Protein 7W5P (pdb70)

InterPro domains:
  IPR024779 2OGFeDO JBP1/TET, oxygenase domain [PF12851] (263-394)

B-factor: mean 34.46, std 13.97, range [10.16, 204.52]

Solvent-accessible surface area: 64032 Å² total; per-residue (Å²): 68,98,0,0,102,13,0,46,45,0,8,46,1,0,24,104,0,6,60,8,66,43,92,59,132,96,36,125,31,115,107,127,29,28,0,120,77,38,68,78,0,66,80,0,0,70,53,0,0,121,13,0,13,105,0,2,151,86,85,31,24,0,8,2,9,4,132,68,3,29,172,67,19,28,91,192,11,24,19,120,15,68,92,18,27,37,68,2,41,148,86,2,55,28,6,40,62,0,86,53,141,114,105,33,86,10,120,90,17,0,0,0,3,0,2,38,4,11,0,0,0,0,0,0,22,71,0,8,4,102,49,1,19,91,69,3,60,64,3,0,16,65,4,2,75,50,172,87,7,57,4,53,108,48,37,134,85,55,94,39,102,98,92,227,223,20,46,100,116,27,107,46,32,39,126,42,24,62,141,75,80,46,152,22,26,36,2,16,8,35,0,0,2,1,56,20,65,149,78,90,79,145,64,93,2,9,25,1,88,12,0,104,61,85,191,18,36,1,24,103,4,7,62,64,2,31,32,3,6,0,1,5,0,0,0,0,7,24,3,1,104,54,0,8,81,17,1,9,121,5,5,88,55,2,59,81,51,59,177,30,9,104,56,36,82,18,0,16,123,0,0,68,48,3,36,7,2,0,7,0,6,13,0,15,0,6,11,20,18,26,63,5,4,36,31,85,22,8,79,32,3,1,17,0,18,1,0,0,18,116,15,83,71,1,27,0,13,1,58,18,1,45,16,98,0,28,1,47,46,2,2,0,0,0,1,4,0,26,3,2,12,6,1,7,61,123,14,89,12,7,9,3,11,0,17,2,39,3,43,71,102,4,0,97,42,11,64,22,113,30,28,78,10,6,66,33,70,84,33,82,138,75,87,0,1,94,15,0,52,42,0,10,48,2,0,25,93,0,5,84,6,63,82,81,60,135,94,33,126,30,112,89,136,23,18,0,109,78,38,64,74,0,72,80,0,0,70,53,0,0,120,16,0,15,105,0,7,154,80,80,31,25,0,33,2,1,14,108,53,2,26,190,70,18,27,82,135,9,23,21,115,14,71,80,25,26,58,61,2,57,182,93,2,54,27,10,90,82,0,70,95,141,62,73,129,58,2,112,90,17,0,0,0,2,1,0,15,3,37,3,0,0,0,0,0,20,70,0,8,2,102,51,1,21,91,62,5,54,63,4,0,17,89,1,2,98,53,163,66,4,54,1,17,106,97,63,112,78,83,131,59,122,170,125,78,48,99,112,31,104,44,34,44,137,36,30,70,118,76,94,43,176,22,30,32,10,15,6,36,1,0,3,1,45,16,65,145,76,89,77,145,79,94,5,6,21,0,92,13,0,106,62,109,177,20,40,2,24,95,6,6,58,69,1,31,30,3,5,0,2,6,0,0,0,0,7,12,2,3,48,50,0,6,103,15,2,9,114,6,6,110,56,2,66,86,48,62,178,30,11,99,55,34,74,20,0,9,91,0,0,51,48,4,33,5,2,2,9,0,6,12,1,17,0,6,10,19,18,40,65,6,4,34,20,60,24,7,85,51,3,2,19,0,18,3,0,0,7,122,16,81,73,1,16,0,20,1,60,18,2,66,9,98,0,25,1,46,47,3,2,0,0,0,1,7,0,25,2,1,12,5,2,6,61,114,11,84,10,22,10,2,10,1,15,2,46,2,47,75,116,4,1,96,40,9,64,18,111,29,26,185,29,7,61,34,87,116,41,57,73,3,1,41,29,0,68,39,0,12,44,2,0,25,109,1,6,106,5,68,58,75,60,129,96,36,128,29,101,44,69,16,32,0,83,86,42,72,73,0,68,77,0,0,75,50,0,0,117,15,0,15,108,0,1,155,73,89,42,85,0,78,7,31,0,97,88,3,29,152,82,24,66,114,207,13,20,23,151,72,78,115,64,28,63,79,4,61,178,79,2,56,30,9,95,93,0,80,139,181,72,24,116,91,19,0,0,0,4,0,44,87,27,14,1,0,0,0,0,0,24,69,0,7,1,100,43,0,19,92,66,4,58,64,4,0,18,61,4,2,81,42,161,67,9,70,2,43,115,63,29,128,61,35,110,37,103,122,54,167,106,148,64,110,94,38,94,49,22,75,112,30,11,76,130,75,83,43,182,22,24,19,0,19,6,33,0,0,2,0,48,32,57,138,71,99,90,151,48,96,5,5,24,2,93,14,0,92,61,100,198,18,33,1,28,88,2,12,63,53,2,31,36,3,12,0,1,5,0,0,0,0,9,27,3,1,107,60,0,5,83,16,1,12,121,5,6,96,54,2,61,76,55,61,172,28,8,84,62,34,53,9,0,18,118,0,1,50,58,6,39,7,2,0,9,0,8,12,0,19,0,4,14,21,17,54,89,9,2,28,42,71,18,7,42,34,3,2,18,0,20,2,0,0,17,104,18,81,75,0,14,0,16,0,56,21,2,60,32,110,0,24,1,47,48,2,2,0,0,0,1,0,0,45,2,3,14,6,2,7,56,136,17,86,7,13,12,2,11,1,14,1,31,2,43,71,115,3,0,99,44,12,65,13,111,27,28,60,5,4,93,36,71,74,33,100,154,60,76,3,2,39,28,0,64,30,0,11,63,10,0,25,152,0,8,83,7,66,49,80,60,134,95,25,126,27,98,44,63,14,32,0,87,85,46,73,71,0,68,74,0,0,75,52,0,0,125,15,0,18,110,0,2,138,80,86,34,88,0,79,6,30,0,119,96,2,30,176,41,28,53,113,204,15,18,24,150,78,78,119,87,27,57,72,3,60,177,84,1,58,35,12,92,94,0,136,165,81,16,109,101,16,0,0,0,3,0,45,73,25,10,0,1,0,0,0,0,21,66,0,6,1,101,37,0,19,90,63,4,58,62,3,0,16,77,4,1,82,45,161,105,7,63,2,66,113,80,26,182,58,56,140,65,194,67,95,118,32,94,73,32,68,118,29,2,57,127,76,76,46,161,19,15,17,6,17,5,32,1,0,2,0,47,13,63,146,68,85,85,133,81,96,4,8,26,4,85,16,0,90,62,97,195,17,43,1,23,86,2,6,63,51,3,31,34,2,8,0,0,4,0,0,0,0,8,29,4,1,105,52,0,8,84,10,1,5,105,5,6,107,54,2,64,83,56,60,145,30,8,106,57,37,88,16,0,18,123,0,0,53,56,8,40,8,1,1,10,0,6,12,0,18,0,3,12,20,17,53,82,10,1,32,42,71,18,6,66,42,4,2,19,0,21,2,0,0,14,102,18,81,68,0,25,0,13,0,56,22,2,77,35,115,0,18,1,48,47,3,2,0,0,0,1,0,0,39,4,3,15,6,1,6,58,117,14,81,10,13,10,2,9,0,15,3,30,2,36,70,114,3,1,100,43,11,64,14,108,28,27,64,5,4,86,40,71,81,29,90,144

Secondary structure (DSSP, 8-state):
-HHHHHHHHHHHHHHHHHHHHHHS------S-SHHHH-HHHHHHHHHHHHHHHHHHTSEEE-SS-HHHHHHHS-TT--S--HHHHHHHHHHS---TTT--SS-EEE-S-EEEE-TTSBEEEEEETT-S-HHHHHHHHHHHHHHHS-SSSHHHHHHHHTHHHHT----TTGGG-GGGB--S--SS--EEEEE-SSB--TT-TTS--B--GGG-STTSHHHHHHHH-HHHHHHHHHHHHHH-HHHHHHHHHHHHHHHH-GGGSSSHHHHHHHHHT---SSSEEEEEESB-EEEE---SS-TT-EEEEEEEEE-S--EEEEGGGTEEEE--TT-EEEEETTT--EEE---SSEEEEEEEE--HHHHHHTT-PPPPPPBGGGGG-/-HHHHHHHHHHHHHHHHHHHHHHSS-----S-SHHHH-HHHHHHHHHHHHHHHHHHTSEEE-SS-HHHHHHHS-TT--S--HHHHHHHHHHS---HHHHSS--SSB-S-EEEE-TTSBEEEEEETT-S-HHHHHHHHHHHHHHHH-SSSHHHHHHHHS-TTT---TTGGG-TTTBPPS--SS--EEEEE-SSB--TT-TTS--B--GGG-STTSHHHHHHHH-HHHHHHHHHHHHHH-HHHHHHHHHHHHHHHH-GGGSSSHHHHHHHHHT---SSSEEEEEESB-EEEE---SS-TT-EEEEEEEEE-S--EEEEGGGTEEEE--TT-EEEEETTT--EEE---SSEEEEEEEE--HHHHHHTT-PPPPPPBGGG-/-HHHHHHHHHHHHHHHHHHHHHHT------S-SHHHH-HHHHHHHHHHHHHHHHHHT-EEE-SS-HHHHHHHS-TT--S--HHHHHHHHHHS---TTT----B-S-EEEE-TTSBEEEEEETT-S-HHHHHHHHHHHHHHHH-TTSHHHHHHHHHHHHHHHH---SGGG-GGGBPPS--SS--EEEEE-SSB--TT--SS--B--GGG-STTSHHHHHHHH-HHHHHHHHHHHHHH-HHHHHHHHHHHHHHHH-GGGSSSHHHHHHHHHT---SSSEEEEEESB-EEEE---SS-TTPEEEEEEEEE-S--EEEEGGGTEEEE--TT-EEEEETTTS-EEE---SSEEEEEEEE--HHHHHHHT-PPPPPPBGGGGG-/-HHHHHHHHHHHHHHHHHHHHHHT------S-SHHHH-HHHHHHHHHHHHHHHHHHT-EEE-SS-HHHHHHHS-TT--S--HHHHHHHHHHS---TTT--EE-S-EEEE-TTSBEEEEEETT-S-HHHHHHHHHHHHHHHH-SSSHHHHHHHHHHH---SGGG-GGGB--S--SS--EEEEE-SSB--TT-TTS--B--GGG-STTSHHHHHHHH-HHHHHHHHHHHHHH-HHHHHHHHHHHHHHHH-GGGSSSHHHHHHHHHT---SSSEEEEEESB-EEEE---SS-TTPEEEEEEEEE-S--EEEEGGGTEEEE--TT-EEEEETTTS-EEE---SSEEEEEEEE--HHHHHHTT-PPPPPPBGGGGG-

Foldseek 3Di:
DCLLQLLVVLLVVLLQQLLCVVVVNGDDDDDPDVCVVDVLLVVLSNLLSVQQNQQLVAEAEFAAALVVLVVLDDLFPWPLDVVSVVVSCVVGPLDPRQDDPDQAADEGWYFYAYPVQFTFKTWGPLSGDPVLQVLLVVLQLLQFQDDDHPLVVVVVVCVVVPVVSADPPNLADPVFFDPDDDSGRFDKDKFFLWDADVVGPPDFTHGGPQQQPVPHSSVVSLLSRLSVQSSVLSSVCLFFVVQSVLLSLLLVLLLPPQVRHPPSVSSNVVSVSRNHSFRMKMKGWRGWWDWTADSQADQQKKKKKAKAFDFDQKWKDFVSNSHIYRRYHNMMMIRRRNRTTITIHHTPGIMMMMMGHHHVVSSVSSVGDRDHGDRNCVSVD/DVLLQLLVVLLVVLVQQLVCVVVVNGDDDDDPGVCVVDVLLVVLSNLLSVLQNQQLVAEAEWAAALVVLVVLDDLFPWPPDVVSVVVSCVVGPLDDRQPPDDDPADEGWHFYAYPVQFTFKTWRHQSGDVVLQVLLVVLQLLQFQDDDHPLVVVVVVCPVVVCVDPPVLADPVFFDPDDASGRFDKDKFFLWDAPVPGPPDFTHGGPQQQDPDHSSVVSLVSNLSVQSSVLSSVCLFFVVQSVLLSLLLVLLLPPVVRHPPSVSSNVCSVSRNHSFGMKMKGKRGWWAWTADNQADQQKKKKKAKADDFDQKWKDFVSNPHIYRRYHNIMMIRRRRRTTITIHGTPGIMMMMMGHHHVVSCVSSVGHRDHGDRNVVD/DVLQVLLVVLQVVLLQQLLCVVVVNGDDDDDPDVLVVDVLLVVLSNLLSVQQNQALVAEAEWAAALVVLVVLDDLFPWPPDVVSVVVSCVVGALDDRFPDAADEHWYFYAYPVQFTFKTWRHQSGDVVLQVLLVVLQLLLQPDDPHPLVVLLVVVVVVVVVVCVVPQLADPVFFDPDDASGRFDKDKFFLWAADVVRNPDFTHGDPQPQPVPHSSVVSLVSRLSVQSSQLSSVCLFFVVQSVLLVLLLVLLLPPQVRYPPSVSSNVVSVSRNHSFRMKMKGWRGWWDWTADNQADQQKKKKKAKAFDFDQKWKDFVSNPHIYRRYHNIMMIRSRNRTTITIGHTPGIMMMMMGIHHVVSCVSSVGDRDHGDRSCVSVD/DVLLVLLVVLQVVLLQQLLCVVVVNGDDDDDDDVLVVDVLLVVLSNLLSVQVNQALVAEAEWAAALVVLVVLDDLFAWPPDPVSVVVSCVVGALDDSQPDADEHWYFYAYPVQFTFKTWRHQSGDVVLLVLLVVLQLVQQQDCPHPLNVVLVVVVVDVPVVLADPVFFAPDDDSGRFDKDKFFLFAQPDVNVPDQTHGDPQQQPVPHSSVVSLVSRLSVQSSVLSSVCLFFVVQSVLLSLLLVLLLPDVVRYPPSVSSNVSSVSRNHSFRMKMKGKRGWWAWTADNQADQQKKKKKAKAFPFDQKWKDFVSNPHIYRRYHNIMMIRSRNRTTITIHHTPGIMMMMMGTHHCVSSVSSVGDRDHGDRSCVSVD

Sequence (1508 aa):
LPSLLLIDEAAAVLGRMIQGLRTGIPYIHTENDSIKANPILRTALWQAAYVLEKAYRRRYRVPWTARRYMRELTPRQDGRNANREAVMAKEFPPGAELNSDHPVQEILPAMIIDAEDHILFCYLPSCVSPAIMTIIDAAVGTLATTKDGHLQKKSRAREGERARKLGANWREALDLFRQGACKMTPGVLTFAPAWWPVGHENQLPGPASTLKPPKGEGRMFLSDIPIASALVGAILAQINQPLFESGVKVLRELYSNSKLTKDHSTVSKIIEIWFSPFSSLSLIVNRATPIHRDTSGPIEGMDILVTGGNYSNGVLVTPSFNRRWTYNPGCVVALLGKLVLHGVPEVDGERYCMAHFWRERLFDAAGVPFPYPSKWQESYTLPSLLLIDEAAAVLGRMIQGLRTGIPYIHTENDSIKANPILRTALWQAAYVLEKAYRRRYRVPWTARRYMRELTPRQDGRNANREAVMAKEFPPGAELNSDHPVQEILPAMIIDAEDHILFCYLPSCVSPAIMTIIDAAVGTLATTKDGHLQKKSRAREGERALGANWREALDLFRQGACKMTPGVLTFAPAWWPVGHENQLPGPASTLKPPKGEGRMFLSDIPIASALVGAILAQINQPLFESGVKVLRELYSNSKLTKDHSTVSKIIEIWFSPFSSLSLIVNRATPIHRDTSGPIEGMDILVTGGNYSNGVLVTPSFNRRWTYNPGCVVALLGKLVLHGVPEVDGERYCMAHFWRERLFDAAGVPFPYPSKWQESLPSLLLIDEAAAVLGRMIQGLRTGIPYIHTENDSIKANPILRTALWQAAYVLEKAYRRRYRVPWTARRYMRELTPRQDGRNANREAVMAKEFPPGAELNSVQEILPAMIIDAEDHILFCYLPSCVSPAIMTIIDAAVGTLATTKDGHLQKKSRAREGERARVEGANWREALDLFRQGACKMTPGVLTFAPAWWPVGHENQLPGPASTLKPPKGEGRMFLSDIPIASALVGAILAQINQPLFESGVKVLRELYSNSKLTKDHSTVSKIIEIWFSPFSSLSLIVNRATPIHRDTSGPIEGMDILVTGGNYSNGVLVTPSFNRRWTYNPGCVVALLGKLVLHGVPEVDGERYCMAHFWRERLFDAAGVPFPYPSKWQESYTLPSLLLIDEAAAVLGRMIQGLRTGIPYIHTENDSIKANPILRTALWQAAYVLEKAYRRRYRVPWTARRYMRELTPRQDGRNANREAVMAKEFPPGAELNVQEILPAMIIDAEDHILFCYLPSCVSPAIMTIIDAAVGTLATTKDGHLQKKSRAREGEGANWREALDLFRQGACKMTPGVLTFAPAWWPVGHENQLPGPASTLKPPKGEGRMFLSDIPIASALVGAILAQINQPLFESGVKVLRELYSNSKLTKDHSTVSKIIEIWFSPFSSLSLIVNRATPIHRDTSGPIEGMDILVTGGNYSNGVLVTPSFNRRWTYNPGCVVALLGKLVLHGVPEVDGERYCMAHFWRERLFDAAGVPFPYPSKWQESYT

Radius of gyration: 38.55 Å; Cα contacts (8 Å, |Δi|>4): 3054; chains: 4; bounding box: 104×105×99 Å

Organism: Coprinopsis cinerea (strain Okayama-7 / 130 / ATCC MYA-4618 / FGSC 9003) (NCBI:txid240176)

Nearest PDB structures (foldseek):
  7w5p-assembly1_H  TM=1.003E+00  e=1.153E-79  Coprinopsis cinerea
  7w5p-assembly1_G  TM=1.000E+00  e=1.994E-76  Coprinopsis cinerea
  7w5p-assembly1_A  TM=9.981E-01  e=6.172E-74  Coprinopsis cinerea
  8jkk-assembly1_A  TM=9.914E-01  e=3.101E-74  Coprinopsis cinerea okayama7#130
  8jkk-assembly3_G  TM=9.897E-01  e=6.536E-74  Coprinopsis cinerea okayama7#130

Structure (mmCIF, N/CA/C/O backbone):
data_7W5P
#
_entry.id   7W5P
#
_cell.length_a   104.788
_cell.length_b   105.198
_cell.length_c   196.717
_cell.angle_alpha   90.000
_cell.angle_beta   90.000
_cell.angle_gamma   90.000
#
_symmetry.space_group_name_H-M   'P 21 21 21'
#
loop_
_entity.id
_entity.type
_entity.pdbx_description
1 polymer CcTet
2 polymer 'DNA (12-MER)'
3 polymer DNA
4 non-polymer 'MANGANESE (II) ION'
5 non-polymer N-OXALYLGLYCINE
6 water water
#
loop_
_atom_site.group_PDB
_atom_site.id
_atom_site.type_symbol
_atom_site.label_atom_id
_atom_site.label_alt_id
_atom_site.label_comp_id
_atom_site.label_asym_id
_atom_site.label_entity_id
_atom_site.label_seq_id
_atom_site.pdbx_PDB_ins_code
_atom_site.Cartn_x
_atom_site.Cartn_y
_atom_site.Cartn_z
_atom_site.occupancy
_atom_site.B_iso_or_equiv
_atom_site.auth_seq_id
_atom_site.auth_comp_id
_atom_site.auth_asym_id
_atom_site.auth_atom_id
_atom_site.pdbx_PDB_model_num
ATOM 1 N N . LEU A 1 17 ? -13.558 48.940 15.073 1.00 51.99 17 LEU A N 1
ATOM 2 C CA . LEU A 1 17 ? -12.301 48.621 14.405 1.00 49.99 17 LEU A CA 1
ATOM 3 C C . LEU A 1 17 ? -11.419 49.852 14.234 1.00 51.09 17 LEU A C 1
ATOM 4 O O . LEU A 1 17 ? -11.816 50.826 13.592 1.00 54.14 17 LEU A O 1
ATOM 9 N N . PRO A 1 18 ? -10.221 49.813 14.820 1.00 51.77 18 PRO A N 1
ATOM 10 C CA . PRO A 1 18 ? -9.326 50.973 14.703 1.00 49.27 18 PRO A CA 1
ATOM 11 C C . PRO A 1 18 ? -8.712 51.128 13.323 1.00 46.28 18 PRO A C 1
ATOM 12 O O . PRO A 1 18 ? -8.386 52.257 12.936 1.00 52.26 18 PRO A O 1
ATOM 16 N N . SER A 1 19 ? -8.534 50.036 12.575 1.00 40.74 19 SER A N 1
ATOM 17 C CA . SER A 1 19 ? -7.965 50.147 11.234 1.00 46.08 19 SER A CA 1
ATOM 18 C C . SER A 1 19 ? -8.891 50.920 10.295 1.00 37.28 19 SER A C 1
ATOM 19 O O . SER A 1 19 ? -8.472 51.874 9.625 1.00 41.34 19 SER A O 1
ATOM 22 N N . LEU A 1 20 ? -10.162 50.517 10.231 1.00 39.57 20 LEU A N 1
ATOM 23 C CA . LEU A 1 20 ? -11.101 51.178 9.333 1.00 38.48 20 LEU A CA 1
ATOM 24 C C . LEU A 1 20 ? -11.435 52.586 9.801 1.00 42.59 20 LEU A C 1
ATOM 25 O O . LEU A 1 20 ? -11.584 53.485 8.972 1.00 42.00 20 LEU A O 1
ATOM 30 N N . LEU A 1 21 ? -11.532 52.809 11.113 1.00 43.72 21 LEU A N 1
ATOM 31 C CA . LEU A 1 21 ? -11.719 54.171 11.606 1.00 39.04 21 LEU A CA 1
ATOM 32 C C . LEU A 1 21 ? -10.521 55.047 11.256 1.00 40.82 21 LEU A C 1
ATOM 33 O O . LEU A 1 21 ? -10.684 56.195 10.827 1.00 43.89 21 LEU A O 1
ATOM 38 N N . LEU A 1 22 ? -9.308 54.515 11.425 1.00 39.31 22 LEU A N 1
ATOM 39 C CA . LEU A 1 22 ? -8.097 55.259 11.095 1.00 40.00 22 LEU A CA 1
ATOM 40 C C . LEU A 1 22 ? -8.085 55.667 9.626 1.00 43.21 22 LEU A C 1
ATOM 41 O O . LEU A 1 22 ? -7.835 56.834 9.297 1.00 34.08 22 LEU A O 1
ATOM 46 N N . ILE A 1 23 ? -8.374 54.722 8.723 1.00 34.93 23 ILE A N 1
ATOM 47 C CA . ILE A 1 23 ? -8.304 55.056 7.300 1.00 28.14 23 ILE A CA 1
ATOM 48 C C . ILE A 1 23 ? -9.474 55.943 6.875 1.00 31.54 23 ILE A C 1
ATOM 49 O O . ILE A 1 23 ? -9.313 56.811 6.004 1.00 27.48 23 ILE A O 1
ATOM 54 N N . ASP A 1 24 ? -10.656 55.767 7.478 1.00 29.92 24 ASP A N 1
ATOM 55 C CA . ASP A 1 24 ? -11.774 56.662 7.190 1.00 30.01 24 ASP A CA 1
ATOM 56 C C . ASP A 1 24 ? -11.460 58.088 7.617 1.00 31.74 24 ASP A C 1
ATOM 57 O O . ASP A 1 24 ? -11.747 59.047 6.886 1.00 30.08 24 ASP A O 1
ATOM 62 N N . GLU A 1 25 ? -10.875 58.248 8.806 1.00 29.73 25 GLU A N 1
ATOM 63 C CA . GLU A 1 25 ? -10.533 59.580 9.279 1.00 29.95 25 GLU A CA 1
ATOM 64 C C . GLU A 1 25 ? -9.419 60.180 8.435 1.00 25.35 25 GLU A C 1
ATOM 65 O O . GLU A 1 25 ? -9.447 61.375 8.130 1.00 27.72 25 GLU A O 1
ATOM 71 N N . ALA A 1 26 ? -8.432 59.368 8.048 1.00 26.80 26 ALA A N 1
ATOM 72 C CA . ALA A 1 26 ? -7.381 59.855 7.163 1.00 28.41 26 ALA A CA 1
ATOM 73 C C . ALA A 1 26 ? -7.960 60.348 5.843 1.00 29.68 26 ALA A C 1
ATOM 74 O O . ALA A 1 26 ? -7.566 61.407 5.340 1.00 26.04 26 ALA A O 1
ATOM 76 N N . ALA A 1 27 ? -8.910 59.599 5.277 1.00 25.99 27 ALA A N 1
ATOM 77 C CA . ALA A 1 27 ? -9.536 60.001 4.020 1.00 28.59 27 ALA A CA 1
ATOM 78 C C . ALA A 1 27 ? -10.289 61.320 4.172 1.00 26.25 27 ALA A C 1
ATOM 79 O O . ALA A 1 27 ? -10.152 62.232 3.342 1.00 26.39 27 ALA A O 1
ATOM 81 N N . ALA A 1 28 ? -11.105 61.434 5.225 1.00 22.46 28 ALA A N 1
ATOM 82 C CA . ALA A 1 28 ? -11.860 62.666 5.436 1.00 32.82 28 ALA A CA 1
ATOM 83 C C . ALA A 1 28 ? -10.928 63.859 5.649 1.00 26.43 28 ALA A C 1
ATOM 84 O O . ALA A 1 28 ? -11.138 64.938 5.073 1.00 27.55 28 ALA A O 1
ATOM 86 N N . VAL A 1 29 ? -9.888 63.681 6.469 1.00 22.84 29 VAL A N 1
ATOM 87 C CA . VAL A 1 29 ? -8.950 64.766 6.736 1.00 28.29 29 VAL A CA 1
ATOM 88 C C . VAL A 1 29 ? -8.238 65.183 5.456 1.00 26.61 29 VAL A C 1
ATOM 89 O O . VAL A 1 29 ? -8.053 66.378 5.197 1.00 29.59 29 VAL A O 1
ATOM 93 N N . LEU A 1 30 ? -7.829 64.210 4.633 1.00 29.49 30 LEU A N 1
ATOM 94 C CA . LEU A 1 30 ? -7.178 64.539 3.367 1.00 25.50 30 LEU A CA 1
ATOM 95 C C . LEU A 1 30 ? -8.103 65.345 2.464 1.00 26.28 30 LEU A C 1
ATOM 96 O O . LEU A 1 30 ? -7.667 66.299 1.805 1.00 19.18 30 LEU A O 1
ATOM 101 N N . GLY A 1 31 ? -9.384 64.973 2.413 1.00 24.68 31 GLY A N 1
ATOM 102 C CA . GLY A 1 31 ? -10.328 65.761 1.635 1.00 23.69 31 GLY A CA 1
ATOM 103 C C . GLY A 1 31 ? -10.453 67.187 2.144 1.00 24.19 31 GLY A C 1
ATOM 104 O O . GLY A 1 31 ? -10.523 68.136 1.357 1.00 20.33 31 GLY A O 1
ATOM 105 N N . ARG A 1 32 ? -10.475 67.359 3.466 1.00 27.97 32 ARG A N 1
ATOM 106 C CA . ARG A 1 32 ? -10.552 68.710 4.020 1.00 25.41 32 ARG A CA 1
ATOM 107 C C . ARG A 1 32 ? -9.301 69.517 3.678 1.00 24.83 32 ARG A C 1
ATOM 108 O O . ARG A 1 32 ? -9.390 70.710 3.351 1.00 26.65 32 ARG A O 1
ATOM 116 N N . MET A 1 33 ? -8.133 68.873 3.713 1.00 22.87 33 MET A N 1
ATOM 117 C CA . MET A 1 33 ? -6.890 69.548 3.341 1.00 23.77 33 MET A CA 1
ATOM 118 C C . MET A 1 33 ? -6.918 69.997 1.884 1.00 24.52 33 MET A C 1
ATOM 119 O O . MET A 1 33 ? -6.542 71.133 1.559 1.00 26.41 33 MET A O 1
ATOM 124 N N . ILE A 1 34 ? -7.372 69.113 0.990 1.00 19.89 34 ILE A N 1
ATOM 125 C CA . ILE A 1 34 ? -7.415 69.442 -0.431 1.00 22.30 34 ILE A CA 1
ATOM 126 C C . ILE A 1 34 ? -8.410 70.567 -0.697 1.00 23.88 34 ILE A C 1
ATOM 127 O O . ILE A 1 34 ? -8.124 71.499 -1.462 1.00 26.57 34 ILE A O 1
ATOM 132 N N . GLN A 1 35 ? -9.592 70.502 -0.073 1.00 22.60 35 GLN A N 1
ATOM 133 C CA . GLN A 1 35 ? -10.573 71.570 -0.234 1.00 30.04 35 GLN A CA 1
ATOM 134 C C . GLN A 1 35 ? -10.007 72.908 0.231 1.00 32.43 35 GLN A C 1
ATOM 135 O O . GLN A 1 35 ? -10.172 73.931 -0.449 1.00 27.22 35 GLN A O 1
ATOM 141 N N . GLY A 1 36 ? -9.333 72.918 1.386 1.00 27.17 36 GLY A N 1
ATOM 142 C CA . GLY A 1 36 ? -8.691 74.139 1.842 1.00 22.07 36 GLY A CA 1
ATOM 143 C C . GLY A 1 36 ? -7.677 74.665 0.844 1.00 26.79 36 GLY A C 1
ATOM 144 O O . GLY A 1 36 ? -7.580 75.874 0.619 1.00 24.38 36 GLY A O 1
ATOM 145 N N . LEU A 1 37 ? -6.908 73.766 0.229 1.00 20.92 37 LEU A N 1
ATOM 146 C CA . LEU A 1 37 ? -5.977 74.210 -0.802 1.00 24.65 37 LEU A CA 1
ATOM 147 C C . LEU A 1 37 ? -6.713 74.813 -1.995 1.00 31.48 37 LEU A C 1
ATOM 148 O O . LEU A 1 37 ? -6.203 75.739 -2.638 1.00 26.99 37 LEU A O 1
ATOM 153 N N . ARG A 1 38 ? -7.913 74.314 -2.297 1.00 28.61 38 ARG A N 1
ATOM 154 C CA . ARG A 1 38 ? -8.641 74.817 -3.462 1.00 31.87 38 ARG A CA 1
ATOM 155 C C . ARG A 1 38 ? -9.278 76.179 -3.209 1.00 32.72 38 ARG A C 1
ATOM 156 O O . ARG A 1 38 ? -9.235 77.056 -4.079 1.00 29.71 38 ARG A O 1
ATOM 164 N N . THR A 1 39 ? -9.900 76.363 -2.044 1.00 28.99 39 THR A N 1
ATOM 165 C CA . THR A 1 39 ? -10.599 77.610 -1.756 1.00 32.84 39 THR A CA 1
ATOM 166 C C . THR A 1 39 ? -9.675 78.730 -1.296 1.00 34.96 39 THR A C 1
ATOM 167 O O . THR A 1 39 ? -10.064 79.901 -1.367 1.00 39.34 39 THR A O 1
ATOM 171 N N . GLY A 1 40 ? -8.481 78.407 -0.807 1.00 31.89 40 GLY A N 1
ATOM 172 C CA . GLY A 1 40 ? -7.620 79.395 -0.199 1.00 30.36 40 GLY A CA 1
ATOM 173 C C . GLY A 1 40 ? -7.828 79.580 1.286 1.00 30.57 40 GLY A C 1
ATOM 174 O O . GLY A 1 40 ? -7.186 80.456 1.880 1.00 33.99 40 GLY A O 1
ATOM 175 N N . ILE A 1 41 ? -8.706 78.793 1.899 1.00 25.98 41 ILE A N 1
ATOM 176 C CA . ILE A 1 41 ? -8.913 78.797 3.345 1.00 27.96 41 ILE A CA 1
ATOM 177 C C . ILE A 1 41 ? -8.248 77.550 3.909 1.00 32.09 41 ILE A C 1
ATOM 178 O O . ILE A 1 41 ? -8.835 76.460 3.842 1.00 34.16 41 ILE A O 1
ATOM 183 N N . PRO A 1 42 ? -7.048 77.654 4.474 1.00 29.33 42 PRO A N 1
ATOM 184 C CA . PRO A 1 42 ? -6.318 76.443 4.877 1.00 27.95 42 PRO A CA 1
ATOM 185 C C . PRO A 1 42 ? -7.075 75.653 5.931 1.00 29.24 42 PRO A C 1
ATOM 186 O O . PRO A 1 42 ? -7.585 76.211 6.905 1.00 29.41 42 PRO A O 1
ATOM 190 N N . TYR A 1 43 ? -7.164 74.345 5.717 1.00 26.57 43 TYR A N 1
ATOM 191 C CA . TYR A 1 43 ? -7.635 73.476 6.780 1.00 25.28 43 TYR A CA 1
ATOM 192 C C . TYR A 1 43 ? -6.613 73.467 7.906 1.00 27.41 43 TYR A C 1
ATOM 193 O O . TYR A 1 43 ? -5.402 73.423 7.667 1.00 28.56 43 TYR A O 1
ATOM 202 N N . ILE A 1 44 ? -7.105 73.542 9.137 1.00 32.47 44 ILE A N 1
ATOM 203 C CA . ILE A 1 44 ? -6.272 73.432 10.326 1.00 31.27 44 ILE A CA 1
ATOM 204 C C . ILE A 1 44 ? -6.872 72.318 11.168 1.00 33.60 44 ILE A C 1
ATOM 205 O O . ILE A 1 44 ? -8.015 72.432 11.628 1.00 37.83 44 ILE A O 1
ATOM 210 N N . HIS A 1 45 ? -6.114 71.241 11.359 1.00 34.86 45 HIS A N 1
ATOM 211 C CA . HIS A 1 45 ? -6.652 70.041 11.993 1.00 38.16 45 HIS A CA 1
ATOM 212 C C . HIS A 1 45 ? -6.863 70.302 13.477 1.00 37.83 45 HIS A C 1
ATOM 213 O O . HIS A 1 45 ? -5.897 70.413 14.237 1.00 46.53 45 HIS A O 1
ATOM 220 N N . THR A 1 46 ? -8.126 70.381 13.896 1.00 44.72 46 THR A N 1
ATOM 221 C CA . THR A 1 46 ? -8.471 70.655 15.286 1.00 45.41 46 THR A CA 1
ATOM 222 C C . THR A 1 46 ? -8.980 69.444 16.054 1.00 50.59 46 THR A C 1
ATOM 223 O O . THR A 1 46 ? -8.794 69.382 17.274 1.00 46.50 46 THR A O 1
ATOM 227 N N . GLU A 1 47 ? -9.631 68.498 15.381 1.00 46.94 47 GLU A N 1
ATOM 228 C CA . GLU A 1 47 ? -10.285 67.396 16.072 1.00 48.46 47 GLU A CA 1
ATOM 229 C C . GLU A 1 47 ? -9.290 66.495 16.797 1.00 49.40 47 GLU A C 1
ATOM 230 O O . GLU A 1 47 ? -8.145 66.315 16.375 1.00 48.76 47 GLU A O 1
ATOM 236 N N . ASN A 1 48 ? -9.756 65.926 17.910 1.00 51.61 48 ASN A N 1
ATOM 237 C CA . ASN A 1 48 ? -8.977 64.991 18.721 1.00 53.24 48 ASN A CA 1
ATOM 238 C C . ASN A 1 48 ? -9.328 63.584 18.248 1.00 54.38 48 ASN A C 1
ATOM 239 O O . ASN A 1 48 ? -10.214 62.911 18.781 1.00 52.88 48 ASN A O 1
ATOM 244 N N . ASP A 1 49 ? -8.624 63.145 17.206 1.00 50.36 49 ASP A N 1
ATOM 245 C CA . ASP A 1 49 ? -8.895 61.864 16.572 1.00 41.27 49 ASP A CA 1
ATOM 246 C C . ASP A 1 49 ? -7.569 61.145 16.346 1.00 43.52 49 ASP A C 1
ATOM 247 O O . ASP A 1 49 ? -6.521 61.540 16.869 1.00 44.36 49 ASP A O 1
ATOM 252 N N . SER A 1 50 ? -7.623 60.075 15.552 1.00 45.03 50 SER A N 1
ATOM 253 C CA . SER A 1 50 ? -6.432 59.288 15.249 1.00 41.51 50 SER A CA 1
ATOM 254 C C . SER A 1 50 ? -5.395 60.071 14.451 1.00 41.93 50 SER A C 1
ATOM 255 O O . SER A 1 50 ? -4.208 59.724 14.489 1.00 40.61 50 SER A O 1
ATOM 258 N N . ILE A 1 51 ? -5.817 61.090 13.702 1.00 41.67 51 ILE A N 1
ATOM 259 C CA . ILE A 1 51 ? -4.877 61.841 12.875 1.00 39.07 51 ILE A CA 1
ATOM 260 C C . ILE A 1 51 ? -3.977 62.707 13.750 1.00 40.60 51 ILE A C 1
ATOM 261 O O . ILE A 1 51 ? -2.787 62.891 13.459 1.00 40.96 51 ILE A O 1
ATOM 266 N N . LYS A 1 52 ? -4.527 63.245 14.839 1.00 41.15 52 LYS A N 1
ATOM 267 C CA . LYS A 1 52 ? -3.697 63.949 15.809 1.00 46.93 52 LYS A CA 1
ATOM 268 C C . LYS A 1 52 ? -2.735 62.994 16.504 1.00 43.22 52 LYS A C 1
ATOM 269 O O . LYS A 1 52 ? -1.629 63.395 16.886 1.00 39.66 52 LYS A O 1
ATOM 275 N N . ALA A 1 53 ? -3.123 61.724 16.646 1.00 42.95 53 ALA A N 1
ATOM 276 C CA . ALA A 1 53 ? -2.294 60.771 17.371 1.00 43.24 53 ALA A CA 1
ATOM 277 C C . ALA A 1 53 ? -1.063 60.356 16.577 1.00 41.95 53 ALA A C 1
ATOM 278 O O . ALA A 1 53 ? -0.122 59.808 17.162 1.00 41.61 53 ALA A O 1
ATOM 280 N N . ASN A 1 54 ? -1.042 60.608 15.267 1.00 41.20 54 ASN A N 1
ATOM 281 C CA . ASN A 1 54 ? 0.099 60.272 14.416 1.00 40.03 54 ASN A CA 1
ATOM 282 C C . ASN A 1 54 ? 0.508 61.514 13.636 1.00 43.24 54 ASN A C 1
ATOM 283 O O . ASN A 1 54 ? -0.035 61.787 12.555 1.00 44.16 54 ASN A O 1
ATOM 288 N N . PRO A 1 55 ? 1.467 62.290 14.148 1.00 42.58 55 PRO A N 1
ATOM 289 C CA . PRO A 1 55 ? 1.948 63.449 13.378 1.00 45.68 55 PRO A CA 1
ATOM 290 C C . PRO A 1 55 ? 2.581 63.057 12.057 1.00 42.63 55 PRO A C 1
ATOM 291 O O . PRO A 1 55 ? 2.522 63.828 11.089 1.00 39.10 55 PRO A O 1
ATOM 295 N N . ILE A 1 56 ? 3.177 61.865 11.989 1.00 37.98 56 ILE A N 1
ATOM 296 C CA . ILE A 1 56 ? 3.778 61.394 10.745 1.00 43.95 56 ILE A CA 1
ATOM 297 C C . ILE A 1 56 ? 2.707 61.236 9.673 1.00 31.17 56 ILE A C 1
ATOM 298 O O . ILE A 1 56 ? 2.877 61.673 8.526 1.00 30.36 56 ILE A O 1
ATOM 303 N N . LEU A 1 57 ? 1.586 60.605 10.036 1.00 29.77 57 LEU A N 1
ATOM 304 C CA . LEU A 1 57 ? 0.471 60.470 9.106 1.00 35.00 57 LEU A CA 1
ATOM 305 C C . LEU A 1 57 ? -0.063 61.832 8.682 1.00 32.45 57 LEU A C 1
ATOM 306 O O . LEU A 1 57 ? -0.367 62.040 7.505 1.00 31.93 57 LEU A O 1
ATOM 311 N N . ARG A 1 58 ? -0.205 62.765 9.628 1.00 34.13 58 ARG A N 1
ATOM 312 C CA . ARG A 1 58 ? -0.714 64.096 9.300 1.00 35.78 58 ARG A CA 1
ATOM 313 C C . ARG A 1 58 ? 0.190 64.797 8.291 1.00 29.68 58 ARG A C 1
ATOM 314 O O . ARG A 1 58 ? -0.282 65.350 7.288 1.00 30.63 58 ARG A O 1
ATOM 322 N N . THR A 1 59 ? 1.498 64.794 8.551 1.00 25.83 59 THR A N 1
ATOM 323 C CA . THR A 1 59 ? 2.461 65.375 7.619 1.00 31.13 59 THR A CA 1
ATOM 324 C C . THR A 1 59 ? 2.348 64.738 6.235 1.00 28.73 59 THR A C 1
ATOM 325 O O . THR A 1 59 ? 2.321 65.440 5.209 1.00 24.62 59 THR A O 1
ATOM 329 N N . ALA A 1 60 ? 2.279 63.401 6.189 1.00 27.55 60 ALA A N 1
ATOM 330 C CA . ALA A 1 60 ? 2.187 62.708 4.906 1.00 24.62 60 ALA A CA 1
ATOM 331 C C . ALA A 1 60 ? 0.884 63.037 4.187 1.00 23.21 60 ALA A C 1
ATOM 332 O O . ALA A 1 60 ? 0.851 63.136 2.954 1.00 26.37 60 ALA A O 1
ATOM 334 N N . LEU A 1 61 ? -0.207 63.183 4.940 1.00 17.01 61 LEU A N 1
ATOM 335 C CA . LEU A 1 61 ? -1.475 63.582 4.343 1.00 22.43 61 LEU A CA 1
ATOM 336 C C . LEU A 1 61 ? -1.381 64.983 3.754 1.00 23.41 61 LEU A C 1
ATOM 337 O O . LEU A 1 61 ? -1.957 65.255 2.696 1.00 21.19 61 LEU A O 1
ATOM 342 N N . TRP A 1 62 ? -0.654 65.885 4.420 1.00 18.89 62 TRP A N 1
ATOM 343 C CA . TRP A 1 62 ? -0.464 67.227 3.871 1.00 18.35 62 TRP A CA 1
ATOM 344 C C . TRP A 1 62 ? 0.304 67.171 2.557 1.00 17.44 62 TRP A C 1
ATOM 345 O O . TRP A 1 62 ? -0.048 67.850 1.583 1.00 21.61 62 TRP A O 1
ATOM 356 N N . GLN A 1 63 ? 1.375 66.375 2.516 1.00 19.87 63 GLN A N 1
ATOM 357 C CA . GLN A 1 63 ? 2.130 66.249 1.271 1.00 22.72 63 GLN A CA 1
ATOM 358 C C . GLN A 1 63 ? 1.267 65.650 0.160 1.00 25.81 63 GLN A C 1
ATOM 359 O O . GLN A 1 63 ? 1.320 66.097 -0.999 1.00 19.32 63 GLN A O 1
ATOM 365 N N . ALA A 1 64 ? 0.469 64.630 0.495 1.00 19.52 64 ALA A N 1
ATOM 366 C CA . ALA A 1 64 ? -0.438 64.049 -0.486 1.00 24.43 64 ALA A CA 1
ATOM 367 C C . ALA A 1 64 ? -1.468 65.070 -0.942 1.00 17.77 64 ALA A C 1
ATOM 368 O O . ALA A 1 64 ? -1.868 65.073 -2.106 1.00 16.35 64 ALA A O 1
ATOM 370 N N . ALA A 1 65 ? -1.918 65.938 -0.036 1.00 18.13 65 ALA A N 1
ATOM 371 C CA . ALA A 1 65 ? -2.871 66.976 -0.412 1.00 18.21 65 ALA A CA 1
ATOM 372 C C . ALA A 1 65 ? -2.260 67.922 -1.429 1.00 17.59 65 ALA A C 1
ATOM 373 O O . ALA A 1 65 ? -2.887 68.249 -2.446 1.00 16.89 65 ALA A O 1
ATOM 375 N N . TYR A 1 66 ? -1.026 68.363 -1.173 1.00 14.99 66 TYR A N 1
ATOM 376 C CA . TYR A 1 66 ? -0.338 69.232 -2.124 1.00 16.12 66 TYR A CA 1
ATOM 377 C C . TYR A 1 66 ? -0.276 68.580 -3.499 1.00 18.73 66 TYR A C 1
ATOM 378 O O . TYR A 1 66 ? -0.656 69.186 -4.516 1.00 15.38 66 TYR A O 1
ATOM 387 N N . VAL A 1 67 ? 0.194 67.328 -3.549 1.00 15.33 67 VAL A N 1
ATOM 388 C CA . VAL A 1 67 ? 0.401 66.698 -4.850 1.00 15.93 67 VAL A CA 1
ATOM 389 C C . VAL A 1 67 ? -0.932 66.393 -5.530 1.00 17.39 67 VAL A C 1
ATOM 390 O O . VAL A 1 67 ? -1.069 66.544 -6.751 1.00 18.93 67 VAL A O 1
ATOM 394 N N . LEU A 1 68 ? -1.949 66.007 -4.757 1.00 14.40 68 LEU A N 1
ATOM 395 C CA . LEU A 1 68 ? -3.244 65.694 -5.348 1.00 20.01 68 LEU A CA 1
ATOM 396 C C . LEU A 1 68 ? -3.902 66.934 -5.926 1.00 24.47 68 LEU A C 1
ATOM 397 O O . LEU A 1 68 ? -4.479 66.878 -7.017 1.00 21.73 68 LEU A O 1
ATOM 402 N N . GLU A 1 69 ? -3.838 68.061 -5.207 1.00 21.95 69 GLU A N 1
ATOM 403 C CA . GLU A 1 69 ? -4.398 69.297 -5.743 1.00 23.88 69 GLU A CA 1
ATOM 404 C C . GLU A 1 69 ? -3.687 69.699 -7.030 1.00 20.08 69 GLU A C 1
ATOM 405 O O . GLU A 1 69 ? -4.339 70.069 -8.022 1.00 25.59 69 GLU A O 1
ATOM 411 N N . LYS A 1 70 ? -2.352 69.597 -7.051 1.00 19.63 70 LYS A N 1
ATOM 412 C CA . LYS A 1 70 ? -1.633 69.908 -8.285 1.00 21.42 70 LYS A CA 1
ATOM 413 C C . LYS A 1 70 ? -2.082 68.999 -9.434 1.00 24.07 70 LYS A C 1
ATOM 414 O O . LYS A 1 70 ? -2.369 69.473 -10.540 1.00 23.17 70 LYS A O 1
ATOM 420 N N . ALA A 1 71 ? -2.201 67.691 -9.178 1.00 23.88 71 ALA A N 1
ATOM 421 C CA . ALA A 1 71 ? -2.603 66.770 -10.243 1.00 22.67 71 ALA A CA 1
ATOM 422 C C . ALA A 1 71 ? -4.029 67.040 -10.706 1.00 23.25 71 ALA A C 1
ATOM 423 O O . ALA A 1 71 ? -4.345 66.874 -11.891 1.00 20.68 71 ALA A O 1
ATOM 425 N N . TYR A 1 72 ? -4.911 67.429 -9.783 1.00 16.61 72 TYR A N 1
ATOM 426 C CA . TYR A 1 72 ? -6.278 67.753 -10.162 1.00 19.92 72 TYR A CA 1
ATOM 427 C C . TYR A 1 72 ? -6.341 69.024 -10.994 1.00 28.17 72 TYR A C 1
ATOM 428 O O . TYR A 1 72 ? -7.320 69.230 -11.719 1.00 19.47 72 TYR A O 1
ATOM 437 N N . ARG A 1 73 ? -5.312 69.868 -10.929 1.00 24.31 73 ARG A N 1
ATOM 438 C CA . ARG A 1 73 ? -5.317 71.068 -11.754 1.00 27.21 73 ARG A CA 1
ATOM 439 C C . ARG A 1 73 ? -4.670 70.870 -13.121 1.00 27.66 73 ARG A C 1
ATOM 440 O O . ARG A 1 73 ? -4.668 71.805 -13.924 1.00 30.95 73 ARG A O 1
ATOM 448 N N . ARG A 1 74 ? -4.153 69.675 -13.425 1.00 25.55 74 ARG A N 1
ATOM 449 C CA . ARG A 1 74 ? -3.465 69.409 -14.696 1.00 24.78 74 ARG A CA 1
ATOM 450 C C . ARG A 1 74 ? -4.074 68.152 -15.323 1.00 21.58 74 ARG A C 1
ATOM 451 O O . ARG A 1 74 ? -3.535 67.052 -15.199 1.00 25.19 74 ARG A O 1
ATOM 459 N N . ARG A 1 75 ? -5.189 68.324 -16.028 1.00 20.30 75 ARG A N 1
ATOM 460 C CA . ARG A 1 75 ? -6.000 67.211 -16.508 1.00 19.50 75 ARG A CA 1
ATOM 461 C C . ARG A 1 75 ? -5.948 67.125 -18.028 1.00 17.44 75 ARG A C 1
ATOM 462 O O . ARG A 1 75 ? -6.317 68.079 -18.718 1.00 23.92 75 ARG A O 1
ATOM 470 N N . TYR A 1 76 ? -5.509 65.978 -18.538 1.00 17.02 76 TYR A N 1
ATOM 471 C CA . TYR A 1 76 ? -5.614 65.636 -19.948 1.00 20.44 76 TYR A CA 1
ATOM 472 C C . TYR A 1 76 ? -6.885 64.837 -20.192 1.00 17.73 76 TYR A C 1
ATOM 473 O O . TYR A 1 76 ? -7.352 64.098 -19.321 1.00 21.28 76 TYR A O 1
ATOM 482 N N . ARG A 1 77 ? -7.433 64.974 -21.394 1.00 16.67 77 ARG A N 1
ATOM 483 C CA . ARG A 1 77 ? -8.648 64.271 -21.783 1.00 20.25 77 ARG A CA 1
ATOM 484 C C . ARG A 1 77 ? -8.392 63.470 -23.052 1.00 20.01 77 ARG A C 1
ATOM 485 O O . ARG A 1 77 ? -7.813 63.990 -24.013 1.00 18.81 77 ARG A O 1
ATOM 493 N N . VAL A 1 78 ? -8.800 62.203 -23.047 1.00 15.50 78 VAL A N 1
ATOM 494 C CA . VAL A 1 78 ? -8.782 61.394 -24.263 1.00 17.73 78 VAL A CA 1
ATOM 495 C C . VAL A 1 78 ? -10.145 61.569 -24.925 1.00 20.42 78 VAL A C 1
ATOM 496 O O . VAL A 1 78 ? -11.148 61.772 -24.224 1.00 16.93 78 VAL A O 1
ATOM 500 N N . PRO A 1 79 ? -10.237 61.498 -26.256 1.00 16.31 79 PRO A N 1
ATOM 501 C CA . PRO A 1 79 ? -11.512 61.796 -26.923 1.00 18.93 79 PRO A CA 1
ATOM 502 C C . PRO A 1 79 ? -12.456 60.605 -26.991 1.00 17.69 79 PRO A C 1
ATOM 503 O O . PRO A 1 79 ? -13.138 60.405 -28.001 1.00 22.12 79 PRO A O 1
ATOM 507 N N . TRP A 1 80 ? -12.506 59.807 -25.930 1.00 20.67 80 TRP A N 1
ATOM 508 C CA . TRP A 1 80 ? -13.401 58.661 -25.871 1.00 22.20 80 TRP A CA 1
ATOM 509 C C . TRP A 1 80 ? -13.718 58.373 -24.409 1.00 19.20 80 TRP A C 1
ATOM 510 O O . TRP A 1 80 ? -13.069 58.894 -23.499 1.00 18.93 80 TRP A O 1
ATOM 521 N N . THR A 1 81 ? -14.734 57.548 -24.189 1.00 18.35 81 THR A N 1
ATOM 522 C CA . THR A 1 81 ? -15.143 57.164 -22.846 1.00 19.84 81 THR A CA 1
ATOM 523 C C . THR A 1 81 ? -14.534 55.821 -22.471 1.00 18.14 81 THR A C 1
ATOM 524 O O . THR A 1 81 ? -14.327 54.953 -23.323 1.00 15.37 81 THR A O 1
ATOM 528 N N . ALA A 1 82 ? -14.239 55.660 -21.178 1.00 16.45 82 ALA A N 1
ATOM 529 C CA . ALA A 1 82 ? -13.775 54.366 -20.696 1.00 16.68 82 ALA A CA 1
ATOM 530 C C . ALA A 1 82 ? -14.795 53.278 -20.984 1.00 16.53 82 ALA A C 1
ATOM 531 O O . ALA A 1 82 ? -14.419 52.135 -21.252 1.00 18.39 82 ALA A O 1
ATOM 533 N N . ARG A 1 83 ? -16.082 53.623 -20.975 1.00 20.39 83 ARG A N 1
ATOM 534 C CA . ARG A 1 83 ? -17.125 52.620 -21.170 1.00 24.82 83 ARG A CA 1
ATOM 535 C C . ARG A 1 83 ? -17.030 51.983 -22.556 1.00 25.01 83 ARG A C 1
ATOM 536 O O . ARG A 1 83 ? -17.074 50.753 -22.690 1.00 24.87 83 ARG A O 1
ATOM 544 N N . ARG A 1 84 ? -16.864 52.803 -23.598 1.00 20.15 84 ARG A N 1
ATOM 545 C CA . ARG A 1 84 ? -16.735 52.269 -24.952 1.00 24.10 84 ARG A CA 1
ATOM 546 C C . ARG A 1 84 ? -15.431 51.493 -25.118 1.00 23.25 84 ARG A C 1
ATOM 547 O O . ARG A 1 84 ? -15.401 50.437 -25.767 1.00 24.97 84 ARG A O 1
ATOM 555 N N . TYR A 1 85 ? -14.343 52.004 -24.537 1.00 19.38 85 TYR A N 1
ATOM 556 C CA . TYR A 1 85 ? -13.065 51.299 -24.582 1.00 21.67 85 TYR A CA 1
ATOM 557 C C . TYR A 1 85 ? -13.192 49.911 -23.968 1.00 19.49 85 TYR A C 1
ATOM 558 O O . TYR A 1 85 ? -12.755 48.913 -24.551 1.00 21.41 85 TYR A O 1
ATOM 567 N N . MET A 1 86 ? -13.812 49.835 -22.792 1.00 21.92 86 MET A N 1
ATOM 568 C CA . MET A 1 86 ? -14.001 48.560 -22.112 1.00 27.58 86 MET A CA 1
ATOM 569 C C . MET A 1 86 ? -14.926 47.644 -22.900 1.00 28.92 86 MET A C 1
ATOM 570 O O . MET A 1 86 ? -14.729 46.423 -22.914 1.00 28.34 86 MET A O 1
ATOM 575 N N . ARG A 1 87 ? -15.942 48.211 -23.562 1.00 29.24 87 ARG A N 1
ATOM 576 C CA . ARG A 1 87 ? -16.814 47.384 -24.388 1.00 28.30 87 ARG A CA 1
ATOM 577 C C . ARG A 1 87 ? -16.053 46.783 -25.561 1.00 31.23 87 ARG A C 1
ATOM 578 O O . ARG A 1 87 ? -16.360 45.669 -25.999 1.00 34.58 87 ARG A O 1
ATOM 586 N N . GLU A 1 88 ? -15.035 47.489 -26.068 1.00 22.56 88 GLU A N 1
ATOM 587 C CA . GLU A 1 88 ? -14.234 46.915 -27.146 1.00 21.77 88 GLU A CA 1
ATOM 588 C C . GLU A 1 88 ? -13.159 45.948 -26.654 1.00 30.03 88 GLU A C 1
ATOM 589 O O . GLU A 1 88 ? -12.706 45.096 -27.430 1.00 28.68 88 GLU A O 1
ATOM 595 N N . LEU A 1 89 ? -12.767 46.032 -25.387 1.00 26.91 89 LEU A N 1
ATOM 596 C CA . LEU A 1 89 ? -11.774 45.112 -24.852 1.00 28.96 89 LEU A CA 1
ATOM 597 C C . LEU A 1 89 ? -12.380 43.728 -24.655 1.00 25.52 89 LEU A C 1
ATOM 598 O O . LEU A 1 89 ? -13.573 43.578 -24.379 1.00 25.96 89 LEU A O 1
ATOM 603 N N . THR A 1 90 ? -11.554 42.716 -24.806 1.00 26.54 90 THR A N 1
ATOM 604 C CA . THR A 1 90 ? -11.989 41.390 -24.402 1.00 24.01 90 THR A CA 1
ATOM 605 C C . THR A 1 90 ? -11.612 41.143 -22.945 1.00 24.47 90 THR A C 1
ATOM 606 O O . THR A 1 90 ? -10.696 41.782 -22.412 1.00 20.61 90 THR A O 1
ATOM 610 N N . PRO A 1 91 ? -12.316 40.240 -22.258 1.00 20.58 91 PRO A N 1
ATOM 611 C CA . PRO A 1 91 ? -12.151 40.141 -20.795 1.00 20.56 91 PRO A CA 1
ATOM 612 C C . PRO A 1 91 ? -10.750 39.764 -20.334 1.00 24.69 91 PRO A C 1
ATOM 613 O O . PRO A 1 91 ? -10.417 40.001 -19.166 1.00 26.67 91 PRO A O 1
ATOM 617 N N . ARG A 1 92 ? -9.909 39.198 -21.197 1.00 23.23 92 ARG A N 1
ATOM 618 C CA . ARG A 1 92 ? -8.553 38.858 -20.791 1.00 23.58 92 ARG A CA 1
ATOM 619 C C . ARG A 1 92 ? -7.533 39.411 -21.779 1.00 24.28 92 ARG A C 1
ATOM 620 O O . ARG A 1 92 ? -6.485 38.804 -22.013 1.00 22.76 92 ARG A O 1
ATOM 628 N N . GLN A 1 93 ? -7.828 40.581 -22.347 1.00 20.66 93 GLN A N 1
ATOM 629 C CA . GLN A 1 93 ? -6.930 41.279 -23.264 1.00 21.44 93 GLN A CA 1
ATOM 630 C C . GLN A 1 93 ? -5.854 41.977 -22.440 1.00 22.05 93 GLN A C 1
ATOM 631 O O . GLN A 1 93 ? -6.005 43.130 -22.025 1.00 19.38 93 GLN A O 1
ATOM 637 N N . ASP A 1 94 ? -4.724 41.295 -22.249 1.00 20.67 94 ASP A N 1
ATOM 638 C CA . ASP A 1 94 ? -3.650 41.813 -21.412 1.00 19.02 94 ASP A CA 1
ATOM 639 C C . ASP A 1 94 ? -2.591 42.575 -22.193 1.00 16.83 94 ASP A C 1
ATOM 640 O O . ASP A 1 94 ? -1.640 43.076 -21.589 1.00 17.96 94 ASP A O 1
ATOM 645 N N . GLY A 1 95 ? -2.733 42.688 -23.510 1.00 18.90 95 GLY A N 1
ATOM 646 C CA . GLY A 1 95 ? -1.768 43.401 -24.316 1.00 19.66 95 GLY A CA 1
ATOM 647 C C . GLY A 1 95 ? -0.770 42.525 -25.039 1.00 22.78 95 GLY A C 1
ATOM 648 O O . GLY A 1 95 ? 0.145 43.060 -25.679 1.00 17.21 95 GLY A O 1
ATOM 649 N N . ARG A 1 96 ? -0.922 41.200 -24.973 1.00 17.72 96 ARG A N 1
ATOM 650 C CA . ARG A 1 96 ? 0.011 40.313 -25.661 1.00 21.84 96 ARG A CA 1
ATOM 651 C C . ARG A 1 96 ? -0.117 40.389 -27.180 1.00 22.37 96 ARG A C 1
ATOM 652 O O . ARG A 1 96 ? 0.853 40.092 -27.884 1.00 25.44 96 ARG A O 1
ATOM 660 N N . ASN A 1 97 ? -1.273 40.807 -27.700 1.00 25.09 97 ASN A N 1
ATOM 661 C CA . ASN A 1 97 ? -1.551 40.788 -29.134 1.00 23.79 97 ASN A CA 1
ATOM 662 C C . ASN A 1 97 ? -1.295 42.175 -29.716 1.00 23.84 97 ASN A C 1
ATOM 663 O O . ASN A 1 97 ? -2.070 43.108 -29.478 1.00 27.27 97 ASN A O 1
ATOM 668 N N . ALA A 1 98 ? -0.230 42.296 -30.513 1.00 22.64 98 ALA A N 1
ATOM 669 C CA . ALA A 1 98 ? 0.155 43.603 -31.036 1.00 26.11 98 ALA A CA 1
ATOM 670 C C . ALA A 1 98 ? -0.831 44.091 -32.091 1.00 25.22 98 ALA A C 1
ATOM 671 O O . ALA A 1 98 ? -1.088 45.295 -32.199 1.00 25.30 98 ALA A O 1
ATOM 673 N N . ASN A 1 99 ? -1.388 43.172 -32.883 1.00 28.50 99 ASN A N 1
ATOM 674 C CA . ASN A 1 99 ? -2.396 43.553 -33.868 1.00 27.27 99 ASN A CA 1
ATOM 675 C C . ASN A 1 99 ? -3.655 44.079 -33.188 1.00 27.07 99 ASN A C 1
ATOM 676 O O . ASN A 1 99 ? -4.223 45.100 -33.606 1.00 24.80 99 ASN A O 1
ATOM 681 N N . ARG A 1 100 ? -4.115 43.382 -32.145 1.00 20.81 100 ARG A N 1
ATOM 682 C CA . ARG A 1 100 ? -5.292 43.838 -31.416 1.00 22.30 100 ARG A CA 1
ATOM 683 C C . ARG A 1 100 ? -5.023 45.179 -30.750 1.00 23.87 100 ARG A C 1
ATOM 684 O O . ARG A 1 100 ? -5.908 46.041 -30.687 1.00 26.00 100 ARG A O 1
ATOM 692 N N . GLU A 1 101 ? -3.791 45.389 -30.281 1.00 20.03 101 GLU A N 1
ATOM 693 C CA . GLU A 1 101 ? -3.452 46.679 -29.699 1.00 24.81 101 GLU A CA 1
ATOM 694 C C . GLU A 1 101 ? -3.390 47.770 -30.756 1.00 22.06 101 GLU A C 1
ATOM 695 O O . GLU A 1 101 ? -3.696 48.924 -30.460 1.00 25.05 101 GLU A O 1
ATOM 701 N N . ALA A 1 102 ? -3.002 47.434 -31.987 1.00 22.40 102 ALA A N 1
ATOM 702 C CA . ALA A 1 102 ? -3.069 48.416 -33.066 1.00 27.20 102 ALA A CA 1
ATOM 703 C C . ALA A 1 102 ? -4.515 48.786 -33.389 1.00 22.78 102 ALA A C 1
ATOM 704 O O . ALA A 1 102 ? -4.831 49.963 -33.612 1.00 27.85 102 ALA A O 1
ATOM 706 N N . VAL A 1 103 ? -5.406 47.791 -33.412 1.00 25.97 103 VAL A N 1
ATOM 707 C CA . VAL A 1 103 ? -6.834 48.067 -33.576 1.00 24.89 103 VAL A CA 1
ATOM 708 C C . VAL A 1 103 ? -7.321 49.008 -32.478 1.00 30.05 103 VAL A C 1
ATOM 709 O O . VAL A 1 103 ? -8.021 49.998 -32.742 1.00 26.70 103 VAL A O 1
ATOM 713 N N . MET A 1 104 ? -6.949 48.710 -31.226 1.00 25.51 104 MET A N 1
ATOM 714 C CA . MET A 1 104 ? -7.354 49.547 -30.097 1.00 26.80 104 MET A CA 1
ATOM 715 C C . MET A 1 104 ? -6.783 50.956 -30.212 1.00 24.46 104 MET A C 1
ATOM 716 O O . MET A 1 104 ? -7.485 51.942 -29.959 1.00 25.93 104 MET A O 1
ATOM 721 N N . ALA A 1 105 ? -5.507 51.072 -30.586 1.00 23.49 105 ALA A N 1
ATOM 722 C CA . ALA A 1 105 ? -4.862 52.378 -30.653 1.00 27.99 105 ALA A CA 1
ATOM 723 C C . ALA A 1 105 ? -5.457 53.246 -31.748 1.00 29.81 105 ALA A C 1
ATOM 724 O O . ALA A 1 105 ? -5.517 54.471 -31.599 1.00 31.79 105 ALA A O 1
ATOM 726 N N . LYS A 1 106 ? -5.901 52.642 -32.851 1.00 31.73 106 LYS A N 1
ATOM 727 C CA . LYS A 1 106 ? -6.502 53.450 -33.906 1.00 36.03 106 LYS A CA 1
ATOM 728 C C . LYS A 1 106 ? -7.970 53.764 -33.625 1.00 28.89 106 LYS A C 1
ATOM 729 O O . LYS A 1 106 ? -8.455 54.833 -34.012 1.00 28.52 106 LYS A O 1
ATOM 735 N N . GLU A 1 107 ? -8.692 52.867 -32.953 1.00 27.23 107 GLU A N 1
ATOM 736 C CA . GLU A 1 107 ? -10.086 53.156 -32.631 1.00 29.85 107 GLU A CA 1
ATOM 737 C C . GLU A 1 107 ? -10.232 54.065 -31.413 1.00 29.83 107 GLU A C 1
ATOM 738 O O . GLU A 1 107 ? -11.256 54.748 -31.281 1.00 26.91 107 GLU A O 1
ATOM 744 N N . PHE A 1 108 ? -9.233 54.096 -30.533 1.00 27.58 108 PHE A N 1
ATOM 745 C CA . PHE A 1 108 ? -9.240 54.930 -29.330 1.00 25.42 108 PHE A CA 1
ATOM 746 C C . PHE A 1 108 ? -7.879 55.599 -29.208 1.00 25.14 108 PHE A C 1
ATOM 747 O O . PHE A 1 108 ? -7.058 55.216 -28.366 1.00 25.59 108 PHE A O 1
ATOM 755 N N . PRO A 1 109 ? -7.607 56.606 -30.033 1.00 24.07 109 PRO A N 1
ATOM 756 C CA . PRO A 1 109 ? -6.269 57.207 -30.065 1.00 25.47 109 PRO A CA 1
ATOM 757 C C . PRO A 1 109 ? -6.040 58.085 -28.849 1.00 23.98 109 PRO A C 1
ATOM 758 O O . PRO A 1 109 ? -6.994 58.413 -28.128 1.00 24.49 109 PRO A O 1
ATOM 762 N N . PRO A 1 110 ? -4.790 58.474 -28.579 1.00 30.62 110 PRO A N 1
ATOM 763 C CA . PRO A 1 110 ? -4.533 59.351 -27.423 1.00 22.03 110 PRO A CA 1
ATOM 764 C C . PRO A 1 110 ? -5.251 60.686 -27.501 1.00 23.71 110 PRO A C 1
ATOM 765 O O . PRO A 1 110 ? -5.566 61.267 -26.457 1.00 20.87 110 PRO A O 1
ATOM 769 N N . GLY A 1 111 ? -5.496 61.206 -28.702 1.00 28.31 111 GLY A N 1
ATOM 770 C CA . GLY A 1 111 ? -6.161 62.482 -28.863 1.00 21.28 111 GLY A CA 1
ATOM 771 C C . GLY A 1 111 ? -5.187 63.640 -28.994 1.00 28.49 111 GLY A C 1
ATOM 772 O O . GLY A 1 111 ? -3.980 63.519 -28.771 1.00 28.35 111 GLY A O 1
ATOM 773 N N . ALA A 1 112 ? -5.742 64.798 -29.371 1.00 28.76 112 ALA A N 1
ATOM 774 C CA . ALA A 1 112 ? -4.912 65.954 -29.707 1.00 35.52 112 ALA A CA 1
ATOM 775 C C . ALA A 1 112 ? -4.140 66.477 -28.503 1.00 30.27 112 ALA A C 1
ATOM 776 O O . ALA A 1 112 ? -3.054 67.042 -28.671 1.00 37.68 112 ALA A O 1
ATOM 778 N N . GLU A 1 113 ? -4.681 66.327 -27.290 1.00 27.80 113 GLU A N 1
ATOM 779 C CA . GLU A 1 113 ? -3.962 66.799 -26.112 1.00 26.52 113 GLU A CA 1
ATOM 780 C C . GLU A 1 113 ? -2.718 65.969 -25.816 1.00 28.18 113 GLU A C 1
ATOM 781 O O . GLU A 1 113 ? -1.808 66.466 -25.148 1.00 28.67 113 GLU A O 1
ATOM 787 N N . LEU A 1 114 ? -2.635 64.736 -26.325 1.00 30.38 114 LEU A N 1
ATOM 788 C CA . LEU A 1 114 ? -1.571 63.825 -25.933 1.00 29.66 114 LEU A CA 1
ATOM 789 C C . LEU A 1 114 ? -0.649 63.395 -27.064 1.00 34.07 114 LEU A C 1
ATOM 790 O O . LEU A 1 114 ? 0.471 62.959 -26.779 1.00 35.32 114 LEU A O 1
ATOM 795 N N . ASN A 1 115 ? -1.074 63.477 -28.322 1.00 36.54 115 ASN A N 1
ATOM 796 C CA . ASN A 1 115 ? -0.165 63.123 -29.402 1.00 41.40 115 ASN A CA 1
ATOM 797 C C . ASN A 1 115 ? 0.924 64.184 -29.539 1.00 39.14 115 ASN A C 1
ATOM 798 O O . ASN A 1 115 ? 0.715 65.364 -29.246 1.00 41.87 115 ASN A O 1
ATOM 803 N N . SER A 1 116 ? 2.110 63.743 -29.955 1.00 48.72 116 SER A N 1
ATOM 804 C CA . SER A 1 116 ? 3.231 64.641 -30.210 1.00 51.13 116 SER A CA 1
ATOM 805 C C . SER A 1 116 ? 4.244 63.920 -31.085 1.00 56.34 116 SER A C 1
ATOM 806 O O . SER A 1 116 ? 4.264 62.688 -31.160 1.00 61.45 116 SER A O 1
ATOM 809 N N . ASP A 1 117 ? 5.092 64.713 -31.747 1.00 60.51 117 ASP A N 1
ATOM 810 C CA . ASP A 1 117 ? 6.101 64.147 -32.638 1.00 65.32 117 ASP A CA 1
ATOM 811 C C . ASP A 1 117 ? 7.136 63.337 -31.868 1.00 66.87 117 ASP A C 1
ATOM 812 O O . ASP A 1 117 ? 7.585 62.284 -32.338 1.00 68.63 117 ASP A O 1
ATOM 817 N N . HIS A 1 118 ? 7.525 63.808 -30.685 1.00 63.34 118 HIS A N 1
ATOM 818 C CA . HIS A 1 118 ? 8.546 63.156 -29.885 1.00 63.42 118 HIS A CA 1
ATOM 819 C C . HIS A 1 118 ? 7.942 62.574 -28.611 1.00 61.48 118 HIS A C 1
ATOM 820 O O . HIS A 1 118 ? 6.980 63.125 -28.066 1.00 56.16 118 HIS A O 1
ATOM 827 N N . PRO A 1 119 ? 8.474 61.455 -28.122 1.00 65.90 119 PRO A N 1
ATOM 828 C CA . PRO A 1 119 ? 7.975 60.892 -26.860 1.00 56.77 119 PRO A CA 1
ATOM 829 C C . PRO A 1 119 ? 8.171 61.867 -25.707 1.00 51.41 119 PRO A C 1
ATOM 830 O O . PRO A 1 119 ? 9.248 62.439 -25.524 1.00 54.65 119 PRO A O 1
ATOM 834 N N . VAL A 1 120 ? 7.111 62.053 -24.930 1.00 52.72 120 VAL A N 1
ATOM 835 C CA . VAL A 1 120 ? 7.073 63.032 -23.849 1.00 47.91 120 VAL A CA 1
ATOM 836 C C . VAL A 1 120 ? 7.206 62.290 -22.526 1.00 43.77 120 VAL A C 1
ATOM 837 O O . VAL A 1 120 ? 6.431 61.365 -22.247 1.00 33.05 120 VAL A O 1
ATOM 841 N N . GLN A 1 121 ? 8.212 62.658 -21.722 1.00 42.15 121 GLN A N 1
ATOM 842 C CA . GLN A 1 121 ? 8.326 62.164 -20.351 1.00 38.84 121 GLN A CA 1
ATOM 843 C C . GLN A 1 121 ? 7.885 63.257 -19.381 1.00 35.47 121 GLN A C 1
ATOM 844 O O . GLN A 1 121 ? 8.555 64.285 -19.245 1.00 39.71 121 GLN A O 1
ATOM 850 N N . GLU A 1 122 ? 6.775 63.015 -18.690 1.00 32.98 122 GLU A N 1
ATOM 851 C CA . GLU A 1 122 ? 6.189 63.972 -17.768 1.00 24.49 122 GLU A CA 1
ATOM 852 C C . GLU A 1 122 ? 6.915 63.954 -16.423 1.00 31.28 122 GLU A C 1
ATOM 853 O O . GLU A 1 122 ? 7.527 62.958 -16.031 1.00 31.28 122 GLU A O 1
ATOM 859 N N . ILE A 1 123 ? 6.833 65.079 -15.709 1.00 28.21 123 ILE A N 1
ATOM 860 C CA . ILE A 1 123 ? 7.455 65.208 -14.394 1.00 30.49 123 ILE A CA 1
ATOM 861 C C . ILE A 1 123 ? 6.494 65.909 -13.443 1.00 23.73 123 ILE A C 1
ATOM 862 O O . ILE A 1 123 ? 6.733 65.966 -12.232 1.00 31.76 123 ILE A O 1
ATOM 867 N N . LEU A 1 124 ? 5.404 66.437 -13.979 1.00 23.92 124 LEU A N 1
ATOM 868 C CA . LEU A 1 124 ? 4.462 67.174 -13.150 1.00 26.78 124 LEU A CA 1
ATOM 869 C C . LEU A 1 124 ? 3.257 66.308 -12.797 1.00 26.13 124 LEU A C 1
ATOM 870 O O . LEU A 1 124 ? 2.797 65.518 -13.632 1.00 21.50 124 LEU A O 1
ATOM 875 N N . PRO A 1 125 ? 2.748 66.424 -11.570 1.00 19.37 125 PRO A N 1
ATOM 876 C CA . PRO A 1 125 ? 1.525 65.699 -11.206 1.00 21.10 125 PRO A CA 1
ATOM 877 C C . PRO A 1 125 ? 0.408 66.004 -12.192 1.00 21.19 125 PRO A C 1
ATOM 878 O O . PRO A 1 125 ? 0.264 67.138 -12.652 1.00 25.40 125 PRO A O 1
ATOM 882 N N . ALA A 1 126 ? -0.380 64.985 -12.534 1.00 19.86 126 ALA A N 1
ATOM 883 C CA . ALA A 1 126 ? -1.412 65.172 -13.553 1.00 20.29 126 ALA A CA 1
ATOM 884 C C . ALA A 1 126 ? -2.441 64.054 -13.443 1.00 21.36 126 ALA A C 1
ATOM 885 O O . ALA A 1 126 ? -2.327 63.158 -12.606 1.00 21.73 126 ALA A O 1
ATOM 887 N N . MET A 1 127 ? -3.459 64.118 -14.300 1.00 18.03 127 MET A N 1
ATOM 888 C CA . MET A 1 127 ? -4.397 63.012 -14.436 1.00 17.18 127 MET A CA 1
ATOM 889 C C . MET A 1 127 ? -4.970 62.993 -15.844 1.00 17.04 127 MET A C 1
ATOM 890 O O . MET A 1 127 ? -5.022 64.020 -16.526 1.00 17.48 127 MET A O 1
ATOM 895 N N . ILE A 1 128 ? -5.367 61.799 -16.275 1.00 14.50 128 ILE A N 1
ATOM 896 C CA . ILE A 1 128 ? -6.046 61.582 -17.545 1.00 16.58 128 ILE A CA 1
ATOM 897 C C . ILE A 1 128 ? -7.509 61.286 -17.252 1.00 18.46 128 ILE A C 1
ATOM 898 O O . ILE A 1 128 ? -7.820 60.387 -16.458 1.00 13.76 128 ILE A O 1
ATOM 903 N N . ILE A 1 129 ? -8.404 62.022 -17.905 1.00 14.69 129 ILE A N 1
ATOM 904 C CA . ILE A 1 129 ? -9.835 61.794 -17.774 1.00 14.83 129 ILE A CA 1
ATOM 905 C C . ILE A 1 129 ? -10.389 61.442 -19.149 1.00 14.66 129 ILE A C 1
ATOM 906 O O . ILE A 1 129 ? -9.799 61.758 -20.185 1.00 14.39 129 ILE A O 1
ATOM 911 N N . ASP A 1 130 ? -11.533 60.764 -19.151 1.00 14.66 130 ASP A N 1
ATOM 912 C CA . ASP A 1 130 ? -12.146 60.383 -20.410 1.00 15.43 130 ASP A CA 1
ATOM 913 C C . ASP A 1 130 ? -13.140 61.456 -20.855 1.00 17.23 130 ASP A C 1
ATOM 914 O O . ASP A 1 130 ? -13.289 62.505 -20.220 1.00 18.45 130 ASP A O 1
ATOM 919 N N . ALA A 1 131 ? -13.838 61.190 -21.961 1.00 18.04 131 ALA A N 1
ATOM 920 C CA . ALA A 1 131 ? -14.771 62.172 -22.503 1.00 18.41 131 ALA A CA 1
ATOM 921 C C . ALA A 1 131 ? -15.955 62.434 -21.581 1.00 22.31 131 ALA A C 1
ATOM 922 O O . ALA A 1 131 ? -16.666 63.425 -21.789 1.00 18.40 131 ALA A O 1
ATOM 924 N N . GLU A 1 132 ? -16.172 61.599 -20.561 1.00 19.78 132 GLU A N 1
ATOM 925 C CA . GLU A 1 132 ? -17.268 61.797 -19.618 1.00 18.86 132 GLU A CA 1
ATOM 926 C C . GLU A 1 132 ? -16.754 62.072 -18.208 1.00 19.04 132 GLU A C 1
ATOM 927 O O . GLU A 1 132 ? -17.452 61.818 -17.225 1.00 22.07 132 GLU A O 1
ATOM 933 N N . ASP A 1 133 ? -15.535 62.607 -18.110 1.00 20.64 133 ASP A N 1
ATOM 934 C CA . ASP A 1 133 ? -14.928 63.108 -16.878 1.00 22.76 133 ASP A CA 1
ATOM 935 C C . ASP A 1 133 ? -14.564 62.010 -15.885 1.00 21.56 133 ASP A C 1
ATOM 936 O O . ASP A 1 133 ? -14.339 62.299 -14.706 1.00 25.12 133 ASP A O 1
ATOM 941 N N . HIS A 1 134 ? -14.489 60.755 -16.319 1.00 19.18 134 HIS A N 1
ATOM 942 C CA . HIS A 1 134 ? -14.019 59.694 -15.440 1.00 18.43 134 HIS A CA 1
ATOM 943 C C . HIS A 1 134 ? -12.496 59.654 -15.434 1.00 16.34 134 HIS A C 1
ATOM 944 O O . HIS A 1 134 ? -11.853 59.751 -16.484 1.00 19.23 134 HIS A O 1
ATOM 951 N N . ILE A 1 135 ? -11.922 59.515 -14.242 1.00 16.86 135 ILE A N 1
ATOM 952 C CA . ILE A 1 135 ? -10.472 59.472 -14.072 1.00 15.77 135 ILE A CA 1
ATOM 953 C C . ILE A 1 135 ? -9.980 58.086 -14.469 1.00 15.75 135 ILE A C 1
ATOM 954 O O . ILE A 1 135 ? -10.472 57.076 -13.959 1.00 13.46 135 ILE A O 1
ATOM 959 N N . LEU A 1 136 ? -9.014 58.027 -15.331 1.00 12.31 136 LEU A N 1
ATOM 960 C CA . LEU A 1 136 ? -8.439 56.775 -15.810 1.00 15.68 136 LEU A CA 1
ATOM 961 C C . LEU A 1 136 ? -7.046 56.568 -15.215 1.00 21.43 136 LEU A C 1
ATOM 962 O O . LEU A 1 136 ? -6.683 55.464 -15.119 1.00 18.32 136 LEU A O 1
ATOM 967 N N . PHE A 1 137 ? -6.312 57.643 -14.964 1.00 15.95 137 PHE A N 1
ATOM 968 C CA . PHE A 1 137 ? -4.910 57.626 -14.529 1.00 15.42 137 PHE A CA 1
ATOM 969 C C . PHE A 1 137 ? -4.598 58.856 -13.707 1.00 20.38 137 PHE A C 1
ATOM 970 O O . PHE A 1 137 ? -5.003 59.816 -14.031 1.00 17.92 137 PHE A O 1
ATOM 978 N N . CYS A 1 138 ? -3.893 58.722 -12.605 1.00 22.50 138 CYS A N 1
ATOM 979 C CA . CYS A 1 138 ? -3.501 59.860 -11.740 1.00 19.10 138 CYS A CA 1
ATOM 980 C C . CYS A 1 138 ? -2.034 59.731 -11.412 1.00 22.29 138 CYS A C 1
ATOM 981 O O . CYS A 1 138 ? -1.686 58.786 -10.798 1.00 22.87 138 CYS A O 1
ATOM 984 N N . TYR A 1 139 ? -1.259 60.722 -11.774 1.00 19.49 139 TYR A N 1
ATOM 985 C CA . TYR A 1 139 ? 0.186 60.708 -11.561 1.00 18.61 139 TYR A CA 1
ATOM 986 C C . TYR A 1 139 ? 0.532 61.656 -10.431 1.00 21.78 139 TYR A C 1
ATOM 987 O O . TYR A 1 139 ? 0.374 62.764 -10.489 1.00 18.50 139 TYR A O 1
ATOM 996 N N . LEU A 1 140 ? 1.121 61.102 -9.404 1.00 17.47 140 LEU A N 1
ATOM 997 C CA . LEU A 1 140 ? 1.471 61.770 -8.150 1.00 16.42 140 LEU A CA 1
ATOM 998 C C . LEU A 1 140 ? 2.936 61.531 -7.787 1.00 20.64 140 LEU A C 1
ATOM 999 O O . LEU A 1 140 ? 3.200 60.911 -6.827 1.00 22.88 140 LEU A O 1
ATOM 1004 N N . PRO A 1 141 ? 3.896 62.136 -8.492 1.00 18.45 141 PRO A N 1
ATOM 1005 C CA . PRO A 1 141 ? 5.296 62.031 -8.121 1.00 23.73 141 PRO A CA 1
ATOM 1006 C C . PRO A 1 141 ? 5.582 62.721 -6.774 1.00 25.47 141 PRO A C 1
ATOM 1007 O O . PRO A 1 141 ? 4.943 63.595 -6.412 1.00 21.83 141 PRO A O 1
ATOM 1011 N N . SER A 1 142 ? 6.449 62.108 -5.992 1.00 28.40 142 SER A N 1
ATOM 1012 C CA . SER A 1 142 ? 6.888 62.579 -4.660 1.00 22.83 142 SER A CA 1
ATOM 1013 C C . SER A 1 142 ? 5.718 62.778 -3.707 1.00 22.24 142 SER A C 1
ATOM 1014 O O . SER A 1 142 ? 5.686 63.727 -3.099 1.00 28.02 142 SER A O 1
ATOM 1017 N N . CYS A 1 143 ? 4.752 61.901 -3.745 1.00 21.88 143 CYS A N 1
ATOM 1018 C CA . CYS A 1 143 ? 3.524 61.887 -2.925 1.00 22.63 143 CYS A CA 1
ATOM 1019 C C . CYS A 1 143 ? 3.765 61.467 -1.483 1.00 24.98 143 CYS A C 1
ATOM 1020 O O . CYS A 1 143 ? 3.122 61.931 -0.637 1.00 25.75 143 CYS A O 1
ATOM 1023 N N . VAL A 1 144 ? 4.629 60.523 -1.319 1.00 23.36 144 VAL A N 1
ATOM 1024 C CA . VAL A 1 144 ? 4.971 59.919 -0.008 1.00 30.27 144 VAL A CA 1
ATOM 1025 C C . VAL A 1 144 ? 6.100 60.721 0.631 1.00 26.33 144 VAL A C 1
ATOM 1026 O O . VAL A 1 144 ? 7.102 60.865 0.071 1.00 29.12 144 VAL A O 1
ATOM 1030 N N . SER A 1 145 ? 5.898 61.099 1.856 1.00 27.16 145 SER A N 1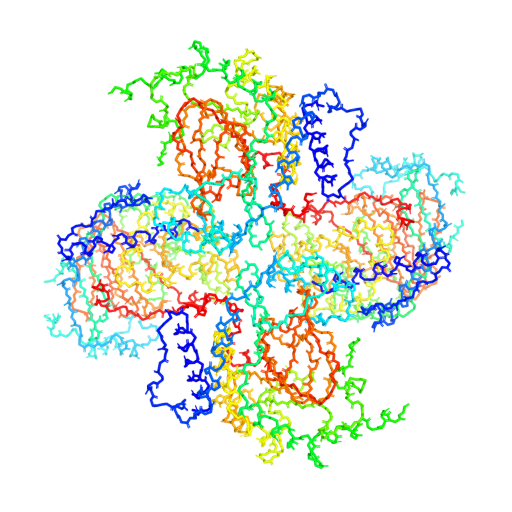
ATOM 1031 C CA . SER A 1 145 ? 6.888 61.821 2.667 1.00 37.05 145 SER A CA 1
ATOM 1032 C C . SER A 1 145 ? 8.139 60.991 2.917 1.00 35.01 145 SER A C 1
ATOM 1033 O O . SER A 1 145 ? 8.083 59.819 2.954 1.00 29.40 145 SER A O 1
ATOM 1036 N N . PRO A 1 146 ? 9.295 61.647 3.009 1.00 37.80 146 PRO A N 1
ATOM 1037 C CA . PRO A 1 146 ? 10.531 60.967 3.298 1.00 36.80 146 PRO A CA 1
ATOM 1038 C C . PRO A 1 146 ? 10.437 60.041 4.518 1.00 33.30 146 PRO A C 1
ATOM 1039 O O . PRO A 1 146 ? 10.928 59.007 4.458 1.00 33.56 146 PRO A O 1
ATOM 1043 N N . ALA A 1 147 ? 9.667 60.428 5.503 1.00 29.38 147 ALA A N 1
ATOM 1044 C CA . ALA A 1 147 ? 9.517 59.593 6.691 1.00 35.00 147 ALA A CA 1
ATOM 1045 C C . ALA A 1 147 ? 8.845 58.265 6.359 1.00 34.00 147 ALA A C 1
ATOM 1046 O O . ALA A 1 147 ? 9.355 57.186 6.702 1.00 39.10 147 ALA A O 1
ATOM 1048 N N . ILE A 1 148 ? 7.694 58.323 5.686 1.00 34.48 148 ILE A N 1
ATOM 1049 C CA . ILE A 1 148 ? 6.974 57.097 5.361 1.00 28.77 148 ILE A CA 1
ATOM 1050 C C . ILE A 1 148 ? 7.772 56.254 4.376 1.00 29.53 148 ILE A C 1
ATOM 1051 O O . ILE A 1 148 ? 7.760 55.019 4.446 1.00 31.72 148 ILE A O 1
ATOM 1056 N N . MET A 1 149 ? 8.492 56.899 3.457 1.00 26.59 149 MET A N 1
ATOM 1057 C CA . MET A 1 149 ? 9.355 56.144 2.555 1.00 29.71 149 MET A CA 1
ATOM 1058 C C . MET A 1 149 ? 10.457 55.417 3.323 1.00 35.16 149 MET A C 1
ATOM 1059 O O . MET A 1 149 ? 10.768 54.263 3.018 1.00 34.43 149 MET A O 1
ATOM 1064 N N . THR A 1 150 ? 11.078 56.081 4.305 1.00 37.06 150 THR A N 1
ATOM 1065 C CA . THR A 1 150 ? 12.047 55.409 5.171 1.00 32.42 150 THR A CA 1
ATOM 1066 C C . THR A 1 150 ? 11.429 54.183 5.835 1.00 31.97 150 THR A C 1
ATOM 1067 O O . THR A 1 150 ? 12.038 53.104 5.884 1.00 36.72 150 THR A O 1
ATOM 1071 N N . ILE A 1 151 ? 10.217 54.346 6.369 1.00 31.56 151 ILE A N 1
ATOM 1072 C CA . ILE A 1 151 ? 9.527 53.239 7.030 1.00 28.15 151 ILE A CA 1
ATOM 1073 C C . ILE A 1 151 ? 9.336 52.069 6.067 1.00 40.28 151 ILE A C 1
ATOM 1074 O O . ILE A 1 151 ? 9.655 50.915 6.388 1.00 38.77 151 ILE A O 1
ATOM 1079 N N . ILE A 1 152 ? 8.797 52.354 4.876 1.00 34.33 152 ILE A N 1
ATOM 1080 C CA . ILE A 1 152 ? 8.530 51.302 3.896 1.00 32.60 152 ILE A CA 1
ATOM 1081 C C . ILE A 1 152 ? 9.826 50.646 3.446 1.00 31.87 152 ILE A C 1
ATOM 1082 O O . ILE A 1 152 ? 9.884 49.426 3.251 1.00 26.56 152 ILE A O 1
ATOM 1087 N N . ASP A 1 153 ? 10.869 51.446 3.226 1.00 31.82 153 ASP A N 1
ATOM 1088 C CA . ASP A 1 153 ? 12.177 50.902 2.884 1.00 33.00 153 ASP A CA 1
ATOM 1089 C C . ASP A 1 153 ? 12.633 49.899 3.933 1.00 39.66 153 ASP A C 1
ATOM 1090 O O . ASP A 1 153 ? 13.100 48.804 3.600 1.00 36.96 153 ASP A O 1
ATOM 1095 N N . ALA A 1 154 ? 12.492 50.256 5.213 1.00 38.23 154 ALA A N 1
ATOM 1096 C CA . ALA A 1 154 ? 12.932 49.358 6.277 1.00 38.36 154 ALA A CA 1
ATOM 1097 C C . ALA A 1 154 ? 12.098 48.081 6.306 1.00 37.86 154 ALA A C 1
ATOM 1098 O O . ALA A 1 154 ? 12.645 46.981 6.446 1.00 38.73 154 ALA A O 1
ATOM 1100 N N . ALA A 1 155 ? 10.775 48.203 6.163 1.00 32.84 155 ALA A N 1
ATOM 1101 C CA . ALA A 1 155 ? 9.927 47.013 6.213 1.00 35.06 155 ALA A CA 1
ATOM 1102 C C . ALA A 1 155 ? 10.202 46.084 5.032 1.00 34.89 155 ALA A C 1
ATOM 1103 O O . ALA A 1 155 ? 10.285 44.857 5.197 1.00 37.49 155 ALA A O 1
ATOM 1105 N N . VAL A 1 156 ? 10.370 46.650 3.837 1.00 33.88 156 VAL A N 1
ATOM 1106 C CA . VAL A 1 156 ? 10.652 45.833 2.663 1.00 33.42 156 VAL A CA 1
ATOM 1107 C C . VAL A 1 156 ? 12.039 45.205 2.769 1.00 35.93 156 VAL A C 1
ATOM 1108 O O . VAL A 1 156 ? 12.244 44.056 2.361 1.00 38.91 156 VAL A O 1
ATOM 1112 N N . GLY A 1 157 ? 13.013 45.942 3.311 1.00 27.53 157 GLY A N 1
ATOM 1113 C CA . GLY A 1 157 ? 14.318 45.353 3.556 1.00 33.30 157 GLY A CA 1
ATOM 1114 C C . GLY A 1 157 ? 14.249 44.195 4.532 1.00 33.60 157 GLY A C 1
ATOM 1115 O O . GLY A 1 157 ? 14.924 43.180 4.354 1.00 39.40 157 GLY A O 1
ATOM 1116 N N . THR A 1 158 ? 13.418 44.325 5.568 1.00 36.68 158 THR A N 1
ATOM 1117 C CA . THR A 1 158 ? 13.236 43.228 6.511 1.00 38.15 158 THR A CA 1
ATOM 1118 C C . THR A 1 158 ? 12.647 42.011 5.814 1.00 45.85 158 THR A C 1
ATOM 1119 O O . THR A 1 158 ? 13.057 40.873 6.076 1.00 47.64 158 THR A O 1
ATOM 1123 N N . LEU A 1 159 ? 11.702 42.235 4.898 1.00 39.78 159 LEU A N 1
ATOM 1124 C CA . LEU A 1 159 ? 11.104 41.108 4.190 1.00 34.48 159 LEU A CA 1
ATOM 1125 C C . LEU A 1 159 ? 12.082 40.466 3.209 1.00 35.50 159 LEU A C 1
ATOM 1126 O O . LEU A 1 159 ? 12.101 39.240 3.060 1.00 37.98 159 LEU A O 1
ATOM 1131 N N . ALA A 1 160 ? 12.910 41.268 2.544 1.00 37.28 160 ALA A N 1
ATOM 1132 C CA . ALA A 1 160 ? 13.740 40.787 1.447 1.00 38.16 160 ALA A CA 1
ATOM 1133 C C . ALA A 1 160 ? 15.188 40.509 1.829 1.00 42.51 160 ALA A C 1
ATOM 1134 O O . ALA A 1 160 ? 15.980 40.145 0.952 1.00 40.86 160 ALA A O 1
ATOM 1136 N N . THR A 1 161 ? 15.561 40.675 3.097 1.00 41.49 161 THR A N 1
ATOM 1137 C CA . THR A 1 161 ? 16.890 40.303 3.567 1.00 48.49 161 THR A CA 1
ATOM 1138 C C . THR A 1 161 ? 16.853 39.078 4.469 1.00 49.76 161 THR A C 1
ATOM 1139 O O . THR A 1 161 ? 17.911 38.615 4.913 1.00 56.83 161 THR A O 1
ATOM 1143 N N . THR A 1 162 ? 15.662 38.553 4.754 1.00 47.58 162 THR A N 1
ATOM 1144 C CA . THR A 1 162 ? 15.499 37.373 5.594 1.00 52.66 162 THR A CA 1
ATOM 1145 C C . THR A 1 162 ? 16.243 36.169 5.024 1.00 59.51 162 THR A C 1
ATOM 1146 O O . THR A 1 162 ? 16.369 36.002 3.808 1.00 62.13 162 THR A O 1
ATOM 1150 N N . LYS A 1 163 ? 16.738 35.324 5.933 1.00 65.05 163 LYS A N 1
ATOM 1151 C CA . LYS A 1 163 ? 17.527 34.146 5.585 1.00 64.29 163 LYS A CA 1
ATOM 1152 C C . LYS A 1 163 ? 16.690 32.959 5.122 1.00 64.11 163 LYS A C 1
ATOM 1153 O O . LYS A 1 163 ? 17.189 32.147 4.336 1.00 69.25 163 LYS A O 1
ATOM 1159 N N . ASP A 1 164 ? 15.522 32.701 5.715 1.00 60.01 164 ASP A N 1
ATOM 1160 C CA . ASP A 1 164 ? 14.672 31.651 5.155 1.00 61.15 164 ASP A CA 1
ATOM 1161 C C . ASP A 1 164 ? 13.216 32.089 5.090 1.00 62.80 164 ASP A C 1
ATOM 1162 O O . ASP A 1 164 ? 12.314 31.380 5.546 1.00 59.27 164 ASP A O 1
ATOM 1167 N N . GLY A 1 165 ? 12.971 33.278 4.528 1.00 52.59 165 GLY A N 1
ATOM 1168 C CA . GLY A 1 165 ? 11.628 33.745 4.263 1.00 44.66 165 GLY A CA 1
ATOM 1169 C C . GLY A 1 165 ? 11.148 33.292 2.891 1.00 41.57 165 GLY A C 1
ATOM 1170 O O . GLY A 1 165 ? 11.841 32.590 2.152 1.00 34.04 165 GLY A O 1
ATOM 1171 N N . HIS A 1 166 ? 9.920 33.701 2.558 1.00 42.04 166 HIS A N 1
ATOM 1172 C CA . HIS A 1 166 ? 9.298 33.251 1.315 1.00 37.92 166 HIS A CA 1
ATOM 1173 C C . HIS A 1 166 ? 10.133 33.610 0.089 1.00 40.16 166 HIS A C 1
ATOM 1174 O O . HIS A 1 166 ? 10.137 32.858 -0.891 1.00 40.83 166 HIS A O 1
ATOM 1181 N N . LEU A 1 167 ? 10.849 34.738 0.117 1.00 40.10 167 LEU A N 1
ATOM 1182 C CA . LEU A 1 167 ? 11.548 35.196 -1.084 1.00 37.86 167 LEU A CA 1
ATOM 1183 C C . LEU A 1 167 ? 12.707 34.276 -1.472 1.00 37.42 167 LEU A C 1
ATOM 1184 O O . LEU A 1 167 ? 12.834 33.889 -2.642 1.00 40.83 167 LEU A O 1
ATOM 1189 N N . GLN A 1 168 ? 13.565 33.896 -0.517 1.00 39.87 168 GLN A N 1
ATOM 1190 C CA . GLN A 1 168 ? 14.612 32.936 -0.877 1.00 46.93 168 GLN A CA 1
ATOM 1191 C C . GLN A 1 168 ? 14.056 31.558 -1.192 1.00 38.36 168 GLN A C 1
ATOM 1192 O O . GLN A 1 168 ? 14.622 30.839 -2.029 1.00 47.46 168 GLN A O 1
ATOM 1198 N N . LYS A 1 169 ? 13.015 31.137 -0.475 1.00 33.08 169 LYS A N 1
ATOM 1199 C CA . LYS A 1 169 ? 12.417 29.846 -0.781 1.00 50.60 169 LYS A CA 1
ATOM 1200 C C . LYS A 1 169 ? 11.927 29.828 -2.221 1.00 46.77 169 LYS A C 1
ATOM 1201 O O . LYS A 1 169 ? 12.133 28.848 -2.949 1.00 45.30 169 LYS A O 1
ATOM 1207 N N . LYS A 1 170 ? 11.357 30.945 -2.674 1.00 42.77 170 LYS A N 1
ATOM 1208 C CA . LYS A 1 170 ? 10.945 31.055 -4.066 1.00 41.74 170 LYS A CA 1
ATOM 1209 C C . LYS A 1 170 ? 12.151 31.053 -4.993 1.00 43.77 170 LYS A C 1
ATOM 1210 O O . LYS A 1 170 ? 12.094 30.496 -6.094 1.00 52.19 170 LYS A O 1
ATOM 1216 N N . SER A 1 171 ? 13.247 31.686 -4.570 1.00 45.47 171 SER A N 1
ATOM 1217 C CA . SER A 1 171 ? 14.433 31.763 -5.420 1.00 49.78 171 SER A CA 1
ATOM 1218 C C . SER A 1 171 ? 15.065 30.390 -5.609 1.00 53.74 171 SER A C 1
ATOM 1219 O O . SER A 1 171 ? 15.695 30.121 -6.646 1.00 52.92 171 SER A O 1
ATOM 1222 N N . ARG A 1 172 ? 14.943 29.528 -4.588 1.00 48.23 172 ARG A N 1
ATOM 1223 C CA . ARG A 1 172 ? 15.383 28.135 -4.710 1.00 56.38 172 ARG A CA 1
ATOM 1224 C C . ARG A 1 172 ? 14.431 27.271 -5.505 1.00 58.16 172 ARG A C 1
ATOM 1225 O O . ARG A 1 172 ? 14.871 26.384 -6.243 1.00 62.56 172 ARG A O 1
ATOM 1233 N N . ALA A 1 173 ? 13.134 27.539 -5.390 1.00 50.77 173 ALA A N 1
ATOM 1234 C CA . ALA A 1 173 ? 12.156 26.737 -6.120 1.00 56.19 173 ALA A CA 1
ATOM 1235 C C . ALA A 1 173 ? 12.405 26.801 -7.625 1.00 61.39 173 ALA A C 1
ATOM 1236 O O . ALA A 1 173 ? 12.308 25.785 -8.330 1.00 62.56 173 ALA A O 1
ATOM 1238 N N . ARG A 1 174 ? 12.820 27.967 -8.103 1.00 56.29 174 ARG A N 1
ATOM 1239 C CA . ARG A 1 174 ? 13.248 28.241 -9.464 1.00 58.53 174 ARG A CA 1
ATOM 1240 C C . ARG A 1 174 ? 14.734 27.972 -9.691 1.00 64.43 174 ARG A C 1
ATOM 1241 O O . ARG A 1 174 ? 15.268 28.382 -10.726 1.00 69.17 174 ARG A O 1
ATOM 1249 N N . GLU A 1 175 ? 15.426 27.327 -8.741 1.00 65.30 175 GLU A N 1
ATOM 1250 C CA . GLU A 1 175 ? 16.865 27.119 -8.908 1.00 72.22 175 GLU A CA 1
ATOM 1251 C C . GLU A 1 175 ? 17.152 26.031 -9.931 1.00 68.81 175 GLU A C 1
ATOM 1252 O O . GLU A 1 175 ? 18.202 26.059 -10.583 1.00 73.26 175 GLU A O 1
ATOM 1258 N N . GLY A 1 176 ? 16.229 25.086 -10.105 1.00 64.48 176 GLY A N 1
ATOM 1259 C CA . GLY A 1 176 ? 16.412 24.072 -11.128 1.00 74.61 176 GLY A CA 1
ATOM 1260 C C . GLY A 1 176 ? 16.367 24.658 -12.526 1.00 76.20 176 GLY A C 1
ATOM 1261 O O . GLY A 1 176 ? 17.132 24.252 -13.405 1.00 76.81 176 GLY A O 1
ATOM 1262 N N . GLU A 1 177 ? 15.447 25.597 -12.763 1.00 71.14 177 GLU A N 1
ATOM 1263 C CA . GLU A 1 177 ? 15.365 26.256 -14.065 1.00 64.59 177 GLU A CA 1
ATOM 1264 C C . GLU A 1 177 ? 16.518 27.233 -14.290 1.00 69.25 177 GLU A C 1
ATOM 1265 O O . GLU A 1 177 ? 17.043 27.326 -15.407 1.00 72.51 177 GLU A O 1
ATOM 1271 N N . ARG A 1 178 ? 16.922 27.968 -13.247 1.00 72.25 178 ARG A N 1
ATOM 1272 C CA . ARG A 1 178 ? 17.777 29.139 -13.441 1.00 72.30 178 ARG A CA 1
ATOM 1273 C C . ARG A 1 178 ? 19.127 28.761 -14.046 1.00 75.75 178 ARG A C 1
ATOM 1274 O O . ARG A 1 178 ? 19.541 29.322 -15.066 1.00 75.77 178 ARG A O 1
ATOM 1282 N N . ALA A 1 179 ? 19.834 27.815 -13.424 1.00 79.97 179 ALA A N 1
ATOM 1283 C CA . ALA A 1 179 ? 21.154 27.421 -13.907 1.00 81.62 179 ALA A CA 1
ATOM 1284 C C . ALA A 1 179 ? 21.100 26.636 -15.212 1.00 86.26 179 ALA A C 1
ATOM 1285 O O . ALA A 1 179 ? 22.152 26.395 -15.812 1.00 86.04 179 ALA A O 1
ATOM 1287 N N . ARG A 1 180 ? 19.913 26.243 -15.666 1.00 82.47 180 ARG A N 1
ATOM 1288 C CA . ARG A 1 180 ? 19.768 25.474 -16.901 1.00 82.42 180 ARG A CA 1
ATOM 1289 C C . ARG A 1 180 ? 19.674 26.389 -18.125 1.00 83.29 180 ARG A C 1
ATOM 1290 O O . ARG A 1 180 ? 19.915 25.960 -19.254 1.00 83.77 180 ARG A O 1
ATOM 1298 N N . LYS A 1 199 ? 7.204 40.922 -24.028 1.00 37.17 199 LYS A N 1
ATOM 1299 C CA . LYS A 1 199 ? 6.599 39.569 -24.017 1.00 41.36 199 LYS A CA 1
ATOM 1300 C C . LYS A 1 199 ? 5.948 39.243 -22.668 1.00 41.92 199 LYS A C 1
ATOM 1301 O O . LYS A 1 199 ? 6.446 39.651 -21.620 1.00 44.00 199 LYS A O 1
ATOM 1307 N N . LEU A 1 200 ? 4.836 38.566 -22.704 1.00 32.26 200 LEU A N 1
ATOM 1308 C CA . LEU A 1 200 ? 4.195 38.340 -21.420 1.00 34.61 200 LEU A CA 1
ATOM 1309 C C . LEU A 1 200 ? 4.183 36.854 -21.233 1.00 35.61 200 LEU A C 1
ATOM 1310 O O . LEU A 1 200 ? 5.202 36.303 -21.090 1.00 35.93 200 LEU A O 1
ATOM 1315 N N . GLY A 1 201 ? 3.027 36.289 -21.226 1.00 26.32 201 GLY A N 1
ATOM 1316 C CA . GLY A 1 201 ? 2.873 34.841 -21.215 1.00 24.02 201 GLY A CA 1
ATOM 1317 C C . GLY A 1 201 ? 2.577 34.294 -19.850 1.00 34.64 201 GLY A C 1
ATOM 1318 O O . GLY A 1 201 ? 2.517 35.014 -18.967 1.00 30.22 201 GLY A O 1
ATOM 1319 N N . ALA A 1 202 ? 2.433 32.995 -19.750 1.00 26.89 202 ALA A N 1
ATOM 1320 C CA . ALA A 1 202 ? 2.160 32.368 -18.462 1.00 28.88 202 ALA A CA 1
ATOM 1321 C C . ALA A 1 202 ? 3.300 32.663 -17.488 1.00 34.68 202 ALA A C 1
ATOM 1322 O O . ALA A 1 202 ? 4.431 32.574 -17.861 1.00 32.15 202 ALA A O 1
ATOM 1324 N N . ASN A 1 203 ? 2.934 33.040 -16.276 1.00 34.42 203 ASN A N 1
ATOM 1325 C CA . ASN A 1 203 ? 3.843 33.297 -15.142 1.00 32.18 203 ASN A CA 1
ATOM 1326 C C . ASN A 1 203 ? 4.819 34.446 -15.385 1.00 31.55 203 ASN A C 1
ATOM 1327 O O . ASN A 1 203 ? 5.840 34.384 -14.878 1.00 25.18 203 ASN A O 1
ATOM 1332 N N . TRP A 1 204 ? 4.444 35.454 -16.142 1.00 23.68 204 TRP A N 1
ATOM 1333 C CA . TRP A 1 204 ? 5.332 36.604 -16.425 1.00 24.86 204 TRP A CA 1
ATOM 1334 C C . TRP A 1 204 ? 5.677 37.411 -15.163 1.00 24.70 204 TRP A C 1
ATOM 1335 O O . TRP A 1 204 ? 6.672 37.929 -15.134 1.00 21.67 204 TRP A O 1
ATOM 1346 N N . ARG A 1 205 ? 4.819 37.449 -14.175 1.00 20.43 205 ARG A N 1
ATOM 1347 C CA . ARG A 1 205 ? 5.067 38.196 -12.928 1.00 26.99 205 ARG A CA 1
ATOM 1348 C C . ARG A 1 205 ? 6.264 37.642 -12.164 1.00 27.95 205 ARG A C 1
ATOM 1349 O O . ARG A 1 205 ? 6.818 38.313 -11.407 1.00 24.96 205 ARG A O 1
ATOM 1357 N N . GLU A 1 206 ? 6.612 36.406 -12.393 1.00 27.37 206 GLU A N 1
ATOM 1358 C CA . GLU A 1 206 ? 7.753 35.827 -11.700 1.00 25.61 206 GLU A CA 1
ATOM 1359 C C . GLU A 1 206 ? 8.800 35.297 -12.673 1.00 30.66 206 GLU A C 1
ATOM 1360 O O . GLU A 1 206 ? 9.667 34.519 -12.279 1.00 35.12 206 GLU A O 1
ATOM 1366 N N . ALA A 1 207 ? 8.760 35.727 -13.932 1.00 26.84 207 ALA A N 1
ATOM 1367 C CA . ALA A 1 207 ? 9.768 35.295 -14.891 1.00 30.02 207 ALA A CA 1
ATOM 1368 C C . ALA A 1 207 ? 11.155 35.768 -14.470 1.00 36.12 207 ALA A C 1
ATOM 1369 O O . ALA A 1 207 ? 11.327 36.890 -13.989 1.00 29.88 207 ALA A O 1
ATOM 1371 N N . LEU A 1 208 ? 12.154 34.903 -14.665 1.00 33.53 208 LEU A N 1
ATOM 1372 C CA . LEU A 1 208 ? 13.509 35.220 -14.222 1.00 28.20 208 LEU A CA 1
ATOM 1373 C C . LEU A 1 208 ? 14.149 36.278 -15.100 1.00 30.17 208 LEU A C 1
ATOM 1374 O O . LEU A 1 208 ? 15.035 37.005 -14.636 1.00 31.62 208 LEU A O 1
ATOM 1379 N N . ASP A 1 209 ? 13.728 36.361 -16.309 1.00 32.21 209 ASP A N 1
ATOM 1380 C CA . ASP A 1 209 ? 14.177 37.368 -17.267 1.00 32.56 209 ASP A CA 1
ATOM 1381 C C . ASP A 1 209 ? 14.017 38.787 -16.723 1.00 35.82 209 ASP A C 1
ATOM 1382 O O . ASP A 1 209 ? 14.755 39.602 -17.065 1.00 37.66 209 ASP A O 1
ATOM 1387 N N . LEU A 1 210 ? 12.993 39.041 -15.947 1.00 30.89 210 LEU A N 1
ATOM 1388 C CA . LEU A 1 210 ? 12.690 40.387 -15.480 1.00 35.44 210 LEU A CA 1
ATOM 1389 C C . LEU A 1 210 ? 13.427 40.777 -14.206 1.00 33.93 210 LEU A C 1
ATOM 1390 O O . LEU A 1 210 ? 13.589 41.975 -13.946 1.00 29.34 210 LEU A O 1
ATOM 1395 N N . PHE A 1 211 ? 13.875 39.813 -13.410 1.00 31.93 211 PHE A N 1
ATOM 1396 C CA . PHE A 1 211 ? 14.452 40.148 -12.120 1.00 29.58 211 PHE A CA 1
ATOM 1397 C C . PHE A 1 211 ? 15.883 40.654 -12.271 1.00 29.31 211 PHE A C 1
ATOM 1398 O O . PHE A 1 211 ? 16.574 40.374 -13.251 1.00 36.91 211 PHE A O 1
ATOM 1406 N N . ARG A 1 212 ? 16.316 41.419 -11.274 1.00 34.82 212 ARG A N 1
ATOM 1407 C CA . ARG A 1 212 ? 17.580 42.146 -11.338 1.00 43.07 212 ARG A CA 1
ATOM 1408 C C . ARG A 1 212 ? 18.760 41.189 -11.230 1.00 41.22 212 ARG A C 1
ATOM 1409 O O . ARG A 1 212 ? 18.958 40.547 -10.193 1.00 39.49 212 ARG A O 1
ATOM 1417 N N . GLN A 1 213 ? 19.540 41.089 -12.304 1.00 48.48 213 GLN A N 1
ATOM 1418 C CA . GLN A 1 213 ? 20.788 40.342 -12.282 1.00 50.23 213 GLN A CA 1
ATOM 1419 C C . GLN A 1 213 ? 21.891 41.236 -11.735 1.00 55.56 213 GLN A C 1
ATOM 1420 O O . GLN A 1 213 ? 22.023 42.390 -12.153 1.00 63.32 213 GLN A O 1
ATOM 1426 N N . GLY A 1 214 ? 22.674 40.716 -10.796 1.00 61.69 214 GLY A N 1
ATOM 1427 C CA . GLY A 1 214 ? 23.807 41.480 -10.318 1.00 63.01 214 GLY A CA 1
ATOM 1428 C C . GLY A 1 214 ? 23.968 41.520 -8.816 1.00 62.45 214 GLY A C 1
ATOM 1429 O O . GLY A 1 214 ? 24.005 40.477 -8.158 1.00 68.66 214 GLY A O 1
ATOM 1430 N N . ALA A 1 215 ? 24.057 42.722 -8.258 1.00 61.97 215 ALA A N 1
ATOM 1431 C CA . ALA A 1 215 ? 24.278 42.912 -6.830 1.00 60.40 215 ALA A CA 1
ATOM 1432 C C . ALA A 1 215 ? 22.993 43.442 -6.212 1.00 57.70 215 ALA A C 1
ATOM 1433 O O . ALA A 1 215 ? 22.581 44.574 -6.493 1.00 60.99 215 ALA A O 1
ATOM 1435 N N . CYS A 1 216 ? 22.359 42.622 -5.375 1.00 42.94 216 CYS A N 1
ATOM 1436 C CA . CYS A 1 216 ? 21.115 42.997 -4.722 1.00 48.47 216 CYS A CA 1
ATOM 1437 C C . CYS A 1 216 ? 21.242 42.768 -3.226 1.00 42.24 216 CYS A C 1
ATOM 1438 O O . CYS A 1 216 ? 21.615 41.673 -2.795 1.00 43.32 216 CYS A O 1
ATOM 1441 N N . LYS A 1 217 ? 20.938 43.807 -2.441 1.00 42.85 217 LYS A N 1
ATOM 1442 C CA . LYS A 1 217 ? 20.717 43.634 -1.011 1.00 37.87 217 LYS A CA 1
ATOM 1443 C C . LYS A 1 217 ? 19.365 42.989 -0.732 1.00 45.39 217 LYS A C 1
ATOM 1444 O O . LYS A 1 217 ? 19.220 42.259 0.255 1.00 47.73 217 LYS A O 1
ATOM 1450 N N . MET A 1 218 ? 18.364 43.267 -1.567 1.00 40.87 218 MET A N 1
ATOM 1451 C CA . MET A 1 218 ? 17.014 42.749 -1.391 1.00 36.22 218 MET A CA 1
ATOM 1452 C C . MET A 1 218 ? 16.780 41.624 -2.392 1.00 39.78 218 MET A C 1
ATOM 1453 O O . MET A 1 218 ? 17.077 41.775 -3.583 1.00 38.37 218 MET A O 1
ATOM 1458 N N . THR A 1 219 ? 16.239 40.512 -1.912 1.00 35.48 219 THR A N 1
ATOM 1459 C CA . THR A 1 219 ? 16.028 39.346 -2.767 1.00 39.35 219 THR A CA 1
ATOM 1460 C C . THR A 1 219 ? 14.908 39.614 -3.762 1.00 32.53 219 THR A C 1
ATOM 1461 O O . THR A 1 219 ? 13.778 39.905 -3.344 1.00 32.33 219 THR A O 1
ATOM 1465 N N . PRO A 1 220 ? 15.168 39.548 -5.066 1.00 29.50 220 PRO A N 1
ATOM 1466 C CA . PRO A 1 220 ? 14.095 39.764 -6.042 1.00 27.73 220 PRO A CA 1
ATOM 1467 C C . PRO A 1 220 ? 13.021 38.696 -5.913 1.00 29.28 220 PRO A C 1
ATOM 1468 O O . PRO A 1 220 ? 13.295 37.547 -5.558 1.00 36.56 220 PRO A O 1
ATOM 1472 N N . GLY A 1 221 ? 11.786 39.089 -6.185 1.00 26.41 221 GLY A N 1
ATOM 1473 C CA . GLY A 1 221 ? 10.683 38.159 -6.078 1.00 25.91 221 GLY A CA 1
ATOM 1474 C C . GLY A 1 221 ? 9.367 38.902 -5.967 1.00 29.83 221 GLY A C 1
ATOM 1475 O O . GLY A 1 221 ? 9.298 40.113 -6.152 1.00 28.18 221 GLY A O 1
ATOM 1476 N N . VAL A 1 222 ? 8.320 38.143 -5.660 1.00 21.44 222 VAL A N 1
ATOM 1477 C CA . VAL A 1 222 ? 6.975 38.694 -5.551 1.00 24.69 222 VAL A CA 1
ATOM 1478 C C . VAL A 1 222 ? 6.262 37.992 -4.409 1.00 20.75 222 VAL A C 1
ATOM 1479 O O . VAL A 1 222 ? 6.256 36.759 -4.339 1.00 29.08 222 VAL A O 1
ATOM 1483 N N . LEU A 1 223 ? 5.672 38.770 -3.510 1.00 17.41 223 LEU A N 1
ATOM 1484 C CA . LEU A 1 223 ? 4.793 38.231 -2.482 1.00 21.60 223 LEU A CA 1
ATOM 1485 C C . LEU A 1 223 ? 3.456 38.946 -2.557 1.00 25.00 223 LEU A C 1
ATOM 1486 O O . LEU A 1 223 ? 3.374 40.080 -3.030 1.00 25.91 223 LEU A O 1
ATOM 1491 N N . THR A 1 224 ? 2.405 38.285 -2.088 1.00 23.99 224 THR A N 1
ATOM 1492 C CA . THR A 1 224 ? 1.065 38.848 -2.159 1.00 20.30 224 THR A CA 1
ATOM 1493 C C . THR A 1 224 ? 0.362 38.607 -0.834 1.00 20.61 224 THR A C 1
ATOM 1494 O O . THR A 1 224 ? 0.571 37.578 -0.189 1.00 23.69 224 THR A O 1
ATOM 1498 N N . PHE A 1 225 ? -0.429 39.588 -0.413 1.00 25.13 225 PHE A N 1
ATOM 1499 C CA . PHE A 1 225 ? -1.124 39.586 0.860 1.00 24.27 225 PHE A CA 1
ATOM 1500 C C . PHE A 1 225 ? -2.583 39.955 0.643 1.00 23.50 225 PHE A C 1
ATOM 1501 O O . PHE A 1 225 ? -2.907 40.795 -0.210 1.00 26.51 225 PHE A O 1
ATOM 1509 N N . ALA A 1 226 ? -3.459 39.311 1.411 1.00 21.97 226 ALA A N 1
ATOM 1510 C CA . ALA A 1 226 ? -4.893 39.570 1.376 1.00 25.09 226 ALA A CA 1
ATOM 1511 C C . ALA A 1 226 ? -5.547 38.898 2.575 1.00 24.85 226 ALA A C 1
ATOM 1512 O O . ALA A 1 226 ? -5.143 37.796 2.963 1.00 28.22 226 ALA A O 1
ATOM 1514 N N . PRO A 1 227 ? -6.533 39.527 3.200 1.00 27.69 227 PRO A N 1
ATOM 1515 C CA . PRO A 1 227 ? -7.265 38.853 4.281 1.00 29.70 227 PRO A CA 1
ATOM 1516 C C . PRO A 1 227 ? -8.231 37.795 3.767 1.00 35.62 227 PRO A C 1
ATOM 1517 O O . PRO A 1 227 ? -8.528 36.824 4.469 1.00 35.71 227 PRO A O 1
ATOM 1521 N N . ALA A 1 228 ? -8.729 37.981 2.546 1.00 25.66 228 ALA A N 1
ATOM 1522 C CA . ALA A 1 228 ? -9.663 37.058 1.915 1.00 28.93 228 ALA A CA 1
ATOM 1523 C C . ALA A 1 228 ? -9.256 36.892 0.460 1.00 30.84 228 ALA A C 1
ATOM 1524 O O . ALA A 1 228 ? -9.136 37.882 -0.267 1.00 34.55 228 ALA A O 1
ATOM 1526 N N . TRP A 1 229 ? -9.164 35.674 -0.003 1.00 31.29 229 TRP A N 1
ATOM 1527 C CA . TRP A 1 229 ? -8.516 35.458 -1.297 1.00 34.19 229 TRP A CA 1
ATOM 1528 C C . TRP A 1 229 ? -8.822 34.056 -1.788 1.00 38.46 229 TRP A C 1
ATOM 1529 O O . TRP A 1 229 ? -8.961 33.170 -1.073 1.00 33.85 229 TRP A O 1
ATOM 1540 N N . TRP A 1 230 ? -8.709 33.922 -3.062 1.00 38.29 230 TRP A N 1
ATOM 1541 C CA . TRP A 1 230 ? -8.971 32.679 -3.773 1.00 30.49 230 TRP A CA 1
ATOM 1542 C C . TRP A 1 230 ? -7.700 32.156 -4.432 1.00 37.09 230 TRP A C 1
ATOM 1543 O O . TRP A 1 230 ? -6.950 32.932 -5.035 1.00 37.20 230 TRP A O 1
ATOM 1554 N N . PRO A 1 231 ? -7.410 30.861 -4.306 1.00 36.97 231 PRO A N 1
ATOM 1555 C CA . PRO A 1 231 ? -6.325 30.276 -5.099 1.00 32.21 231 PRO A CA 1
ATOM 1556 C C . PRO A 1 231 ? -6.662 30.328 -6.581 1.00 26.96 231 PRO A C 1
ATOM 1557 O O . PRO A 1 231 ? -7.829 30.301 -6.975 1.00 30.04 231 PRO A O 1
ATOM 1561 N N . VAL A 1 232 ? -5.618 30.418 -7.404 1.00 31.25 232 VAL A N 1
ATOM 1562 C CA . VAL A 1 232 ? -5.761 30.395 -8.855 1.00 30.46 232 VAL A CA 1
ATOM 1563 C C . VAL A 1 232 ? -6.576 29.177 -9.266 1.00 32.83 232 VAL A C 1
ATOM 1564 O O . VAL A 1 232 ? -6.249 28.042 -8.899 1.00 31.23 232 VAL A O 1
ATOM 1568 N N . GLY A 1 233 ? -7.655 29.403 -10.015 1.00 35.67 233 GLY A N 1
ATOM 1569 C CA . GLY A 1 233 ? -8.497 28.316 -10.463 1.00 30.09 233 GLY A CA 1
ATOM 1570 C C . GLY A 1 233 ? -9.497 27.831 -9.442 1.00 27.12 233 GLY A C 1
ATOM 1571 O O . GLY A 1 233 ? -10.365 27.021 -9.786 1.00 31.00 233 GLY A O 1
ATOM 1572 N N . HIS A 1 234 ? -9.371 28.333 -8.255 1.00 30.09 234 HIS A N 1
ATOM 1573 C CA . HIS A 1 234 ? -10.214 27.849 -7.156 1.00 32.04 234 HIS A CA 1
ATOM 1574 C C . HIS A 1 234 ? -11.197 28.898 -6.674 1.00 34.37 234 HIS A C 1
ATOM 1575 O O . HIS A 1 234 ? -11.320 28.961 -5.521 1.00 32.65 234 HIS A O 1
ATOM 1582 N N . GLU A 1 235 ? -11.793 29.698 -7.560 1.00 40.06 235 GLU A N 1
ATOM 1583 C CA . GLU A 1 235 ? -12.813 30.686 -7.229 1.00 36.92 235 GLU A CA 1
ATOM 1584 C C . GLU A 1 235 ? -14.173 30.012 -7.097 1.00 44.77 235 GLU A C 1
ATOM 1585 O O . GLU A 1 235 ? -15.214 30.658 -7.250 1.00 59.32 235 GLU A O 1
ATOM 1591 N N . ASN A 1 236 ? -14.174 28.712 -6.805 1.00 38.35 236 ASN A N 1
ATOM 1592 C CA . ASN A 1 236 ? -15.407 27.975 -6.582 1.00 41.10 236 ASN A CA 1
ATOM 1593 C C . ASN A 1 236 ? -15.666 27.693 -5.110 1.00 43.72 236 ASN A C 1
ATOM 1594 O O . ASN A 1 236 ? -16.809 27.398 -4.746 1.00 55.68 236 ASN A O 1
ATOM 1599 N N . GLN A 1 237 ? -14.649 27.793 -4.257 1.00 40.91 237 GLN A N 1
ATOM 1600 C CA . GLN A 1 237 ? -14.818 27.548 -2.836 1.00 40.64 237 GLN A CA 1
ATOM 1601 C C . GLN A 1 237 ? -15.029 28.887 -2.125 1.00 40.03 237 GLN A C 1
ATOM 1602 O O . GLN A 1 237 ? -15.205 29.930 -2.760 1.00 42.12 237 GLN A O 1
ATOM 1608 N N . LEU A 1 238 ? -14.994 28.871 -0.792 1.00 34.49 238 LEU A N 1
ATOM 1609 C CA . LEU A 1 238 ? -14.946 30.123 -0.046 1.00 34.06 238 LEU A CA 1
ATOM 1610 C C . LEU A 1 238 ? -13.514 30.654 0.033 1.00 36.18 238 LEU A C 1
ATOM 1611 O O . LEU A 1 238 ? -12.564 29.874 0.153 1.00 26.41 238 LEU A O 1
ATOM 1616 N N . PRO A 1 239 ? -13.333 31.971 -0.039 1.00 33.91 239 PRO A N 1
ATOM 1617 C CA . PRO A 1 239 ? -11.985 32.537 0.068 1.00 32.19 239 PRO A CA 1
ATOM 1618 C C . PRO A 1 239 ? -11.425 32.362 1.471 1.00 29.99 239 PRO A C 1
ATOM 1619 O O . PRO A 1 239 ? -12.157 32.191 2.448 1.00 27.96 239 PRO A O 1
ATOM 1623 N N . GLY A 1 240 ? -10.100 32.400 1.560 1.00 28.87 240 GLY A N 1
ATOM 1624 C CA . GLY A 1 240 ? -9.431 32.317 2.834 1.00 32.41 240 GLY A CA 1
ATOM 1625 C C . GLY A 1 240 ? -8.273 33.288 2.931 1.00 38.19 240 GLY A C 1
ATOM 1626 O O . GLY A 1 240 ? -7.991 34.050 2.001 1.00 36.84 240 GLY A O 1
ATOM 1627 N N . PRO A 1 241 ? -7.570 33.272 4.061 1.00 38.82 241 PRO A N 1
ATOM 1628 C CA . PRO A 1 241 ? -6.445 34.196 4.236 1.00 34.32 241 PRO A CA 1
ATOM 1629 C C . PRO A 1 241 ? -5.290 33.845 3.313 1.00 32.70 241 PRO A C 1
ATOM 1630 O O . PRO A 1 241 ? -5.060 32.681 2.980 1.00 38.97 241 PRO A O 1
ATOM 1634 N N . ALA A 1 242 ? -4.565 34.876 2.890 1.00 25.16 242 ALA A N 1
ATOM 1635 C CA . ALA A 1 242 ? -3.384 34.657 2.069 1.00 27.86 242 ALA A CA 1
ATOM 1636 C C . ALA A 1 242 ? -2.345 33.846 2.838 1.00 34.36 242 ALA A C 1
ATOM 1637 O O . ALA A 1 242 ? -2.144 34.042 4.040 1.00 26.69 242 ALA A O 1
ATOM 1639 N N . SER A 1 243 ? -1.678 32.935 2.125 1.00 31.85 243 SER A N 1
ATOM 1640 C CA . SER A 1 243 ? -0.660 32.088 2.739 1.00 36.26 243 SER A CA 1
ATOM 1641 C C . SER A 1 243 ? 0.375 32.910 3.499 1.00 37.39 243 SER A C 1
ATOM 1642 O O . SER A 1 243 ? 0.780 32.541 4.608 1.00 34.16 243 SER A O 1
ATOM 1645 N N . THR A 1 244 ? 0.809 34.033 2.918 1.00 30.61 244 THR A N 1
ATOM 1646 C CA . THR A 1 244 ? 1.829 34.868 3.546 1.00 26.90 244 THR A CA 1
ATOM 1647 C C . THR A 1 244 ? 1.411 35.351 4.929 1.00 30.58 244 THR A C 1
ATOM 1648 O O . THR A 1 244 ? 2.269 35.602 5.783 1.00 32.59 244 THR A O 1
ATOM 1652 N N . LEU A 1 245 ? 0.112 35.504 5.167 1.00 26.84 245 LEU A N 1
ATOM 1653 C CA . LEU A 1 245 ? -0.384 36.068 6.413 1.00 26.85 245 LEU A CA 1
ATOM 1654 C C . LEU A 1 245 ? -0.888 35.029 7.408 1.00 35.08 245 LEU A C 1
ATOM 1655 O O . LEU A 1 245 ? -1.349 35.411 8.490 1.00 35.17 245 LEU A O 1
ATOM 1660 N N . LYS A 1 246 ? -0.812 33.732 7.088 1.00 34.23 246 LYS A N 1
ATOM 1661 C CA . LYS A 1 246 ? -1.444 32.756 7.971 1.00 43.09 246 LYS A CA 1
ATOM 1662 C C . LYS A 1 246 ? -0.640 32.507 9.249 1.00 35.31 246 LYS A C 1
ATOM 1663 O O . LYS A 1 246 ? -1.247 32.325 10.312 1.00 43.03 246 LYS A O 1
ATOM 1669 N N . PRO A 1 247 ? 0.692 32.483 9.218 1.00 31.34 247 PRO A N 1
ATOM 1670 C CA . PRO A 1 247 ? 1.445 32.426 10.478 1.00 36.94 247 PRO A CA 1
ATOM 1671 C C . PRO A 1 247 ? 1.239 33.703 11.272 1.00 40.32 247 PRO A C 1
ATOM 1672 O O . PRO A 1 247 ? 1.586 34.799 10.805 1.00 38.55 247 PRO A O 1
ATOM 1676 N N . PRO A 1 248 ? 0.688 33.604 12.486 1.00 42.58 248 PRO A N 1
ATOM 1677 C CA . PRO A 1 248 ? 0.372 34.821 13.253 1.00 42.01 248 PRO A CA 1
ATOM 1678 C C . PRO A 1 248 ? 1.583 35.666 13.603 1.00 42.99 248 PRO A C 1
ATOM 1679 O O . PRO A 1 248 ? 1.420 36.852 13.922 1.00 42.41 248 PRO A O 1
ATOM 1683 N N . LYS A 1 249 ? 2.791 35.100 13.546 1.00 40.34 249 LYS A N 1
ATOM 1684 C CA . LYS A 1 249 ? 4.014 35.871 13.737 1.00 40.04 249 LYS A CA 1
ATOM 1685 C C . LYS A 1 249 ? 5.030 35.584 12.636 1.00 38.80 249 LYS A C 1
ATOM 1686 O O . LYS A 1 249 ? 6.241 35.722 12.856 1.00 32.95 249 LYS A O 1
ATOM 1692 N N . GLY A 1 250 ? 4.561 35.176 11.461 1.00 28.00 250 GLY A N 1
ATOM 1693 C CA . GLY A 1 250 ? 5.425 35.039 10.312 1.00 34.29 250 GLY A CA 1
ATOM 1694 C C . GLY A 1 250 ? 5.858 36.391 9.763 1.00 32.24 250 GLY A C 1
ATOM 1695 O O . GLY A 1 250 ? 5.419 37.461 10.189 1.00 32.20 250 GLY A O 1
ATOM 1696 N N . GLU A 1 251 ? 6.747 36.322 8.772 1.00 35.98 251 GLU A N 1
ATOM 1697 C CA . GLU A 1 251 ? 7.296 37.530 8.166 1.00 27.77 251 GLU A CA 1
ATOM 1698 C C . GLU A 1 251 ? 6.221 38.369 7.483 1.00 38.65 251 GLU A C 1
ATOM 1699 O O . GLU A 1 251 ? 6.341 39.599 7.428 1.00 37.78 251 GLU A O 1
ATOM 1705 N N . GLY A 1 252 ? 5.166 37.736 6.964 1.00 38.49 252 GLY A N 1
ATOM 1706 C CA . GLY A 1 252 ? 4.169 38.491 6.219 1.00 34.57 252 GLY A CA 1
ATOM 1707 C C . GLY A 1 252 ? 3.306 39.360 7.112 1.00 38.61 252 GLY A C 1
ATOM 1708 O O . GLY A 1 252 ? 3.098 40.547 6.834 1.00 36.43 252 GLY A O 1
ATOM 1709 N N . ARG A 1 253 ? 2.800 38.786 8.206 1.00 34.14 253 ARG A N 1
ATOM 1710 C CA . ARG A 1 253 ? 2.013 39.576 9.147 1.00 31.53 253 ARG A CA 1
ATOM 1711 C C . ARG A 1 253 ? 2.871 40.639 9.814 1.00 36.34 253 ARG A C 1
ATOM 1712 O O . ARG A 1 253 ? 2.365 41.689 10.219 1.00 37.29 253 ARG A O 1
ATOM 1720 N N . MET A 1 254 ? 4.177 40.400 9.909 1.00 38.23 254 MET A N 1
ATOM 1721 C CA . MET A 1 254 ? 5.057 41.365 10.553 1.00 39.40 254 MET A CA 1
ATOM 1722 C C . MET A 1 254 ? 5.401 42.519 9.612 1.00 35.21 254 MET A C 1
ATOM 1723 O O . MET A 1 254 ? 5.467 43.680 10.040 1.00 30.89 254 MET A O 1
ATOM 1728 N N . PHE A 1 255 ? 5.534 42.230 8.314 1.00 37.93 255 PHE A N 1
ATOM 1729 C CA . PHE A 1 255 ? 5.584 43.288 7.307 1.00 34.25 255 PHE A CA 1
ATOM 1730 C C . PHE A 1 255 ? 4.296 44.098 7.309 1.00 31.80 255 PHE A C 1
ATOM 1731 O O . PHE A 1 255 ? 4.327 45.334 7.272 1.00 34.66 255 PHE A O 1
ATOM 1739 N N . LEU A 1 256 ? 3.154 43.415 7.393 1.00 31.80 256 LEU A N 1
ATOM 1740 C CA . LEU A 1 256 ? 1.869 44.108 7.423 1.00 34.81 256 LEU A CA 1
ATOM 1741 C C . LEU A 1 256 ? 1.759 45.013 8.648 1.00 41.05 256 LEU A C 1
ATOM 1742 O O . LEU A 1 256 ? 1.348 46.176 8.543 1.00 39.74 256 LEU A O 1
ATOM 1747 N N . SER A 1 257 ? 2.143 44.500 9.818 1.00 42.14 257 SER A N 1
ATOM 1748 C CA . SER A 1 257 ? 2.147 45.300 11.034 1.00 33.26 257 SER A CA 1
ATOM 1749 C C . SER A 1 257 ? 3.146 46.446 10.977 1.00 27.52 257 SER A C 1
ATOM 1750 O O . SER A 1 257 ? 3.013 47.404 11.741 1.00 31.50 257 SER A O 1
ATOM 1753 N N . ASP A 1 258 ? 4.160 46.357 10.121 1.00 33.09 258 ASP A N 1
ATOM 1754 C CA . ASP A 1 258 ? 5.159 47.415 10.059 1.00 27.20 258 ASP A CA 1
ATOM 1755 C C . ASP A 1 258 ? 4.686 48.657 9.301 1.00 37.86 258 ASP A C 1
ATOM 1756 O O . ASP A 1 258 ? 5.245 49.738 9.516 1.00 29.66 258 ASP A O 1
ATOM 1761 N N . ILE A 1 259 ? 3.677 48.545 8.436 1.00 33.99 259 ILE A N 1
ATOM 1762 C CA . ILE A 1 259 ? 3.333 49.652 7.538 1.00 31.92 259 ILE A CA 1
ATOM 1763 C C . ILE A 1 259 ? 1.887 50.141 7.620 1.00 29.91 259 ILE A C 1
ATOM 1764 O O . ILE A 1 259 ? 1.353 50.565 6.586 1.00 34.46 259 ILE A O 1
ATOM 1769 N N . PRO A 1 260 ? 1.218 50.163 8.779 1.00 28.40 260 PRO A N 1
ATOM 1770 C CA . PRO A 1 260 ? -0.202 50.552 8.761 1.00 27.71 260 PRO A CA 1
ATOM 1771 C C . PRO A 1 260 ? -0.439 52.004 8.363 1.00 34.71 260 PRO A C 1
ATOM 1772 O O . PRO A 1 260 ? -1.506 52.321 7.815 1.00 31.88 260 PRO A O 1
ATOM 1776 N N . ILE A 1 261 ? 0.528 52.893 8.597 1.00 33.06 261 ILE A N 1
ATOM 1777 C CA . ILE A 1 261 ? 0.335 54.302 8.266 1.00 26.30 261 ILE A CA 1
ATOM 1778 C C . ILE A 1 261 ? 0.584 54.568 6.780 1.00 27.12 261 ILE A C 1
ATOM 1779 O O . ILE A 1 261 ? -0.087 55.417 6.175 1.00 23.11 261 ILE A O 1
ATOM 1784 N N . ALA A 1 262 ? 1.519 53.842 6.161 1.00 23.98 262 ALA A N 1
ATOM 1785 C CA . ALA A 1 262 ? 1.661 53.912 4.710 1.00 24.67 262 ALA A CA 1
ATOM 1786 C C . ALA A 1 262 ? 0.391 53.440 4.012 1.00 28.24 262 ALA A C 1
ATOM 1787 O O . ALA A 1 262 ? -0.049 54.040 3.019 1.00 29.74 262 ALA A O 1
ATOM 1789 N N . SER A 1 263 ? -0.224 52.378 4.535 1.00 27.01 263 SER A N 1
ATOM 1790 C CA . SER A 1 263 ? -1.448 51.859 3.941 1.00 25.57 263 SER A CA 1
ATOM 1791 C C . SER A 1 263 ? -2.616 52.799 4.188 1.00 24.66 263 SER A C 1
ATOM 1792 O O . SER A 1 263 ? -3.492 52.939 3.327 1.00 25.02 263 SER A O 1
ATOM 1795 N N . ALA A 1 264 ? -2.645 53.451 5.351 1.00 22.75 264 ALA A N 1
ATOM 1796 C CA . ALA A 1 264 ? -3.659 54.470 5.588 1.00 25.19 264 ALA A CA 1
ATOM 1797 C C . ALA A 1 264 ? -3.525 55.612 4.591 1.00 20.75 264 ALA A C 1
ATOM 1798 O O . ALA A 1 264 ? -4.529 56.124 4.086 1.00 22.53 264 ALA A O 1
ATOM 1800 N N . LEU A 1 265 ? -2.287 56.021 4.296 1.00 23.01 265 LEU A N 1
ATOM 1801 C CA . LEU A 1 265 ? -2.053 57.080 3.314 1.00 24.84 265 LEU A CA 1
ATOM 1802 C C . LEU A 1 265 ? -2.527 56.662 1.921 1.00 21.36 265 LEU A C 1
ATOM 1803 O O . LEU A 1 265 ? -3.176 57.442 1.206 1.00 20.85 265 LEU A O 1
ATOM 1808 N N . VAL A 1 266 ? -2.191 55.435 1.511 1.00 23.81 266 VAL A N 1
ATOM 1809 C CA . VAL A 1 266 ? -2.610 54.944 0.198 1.00 20.28 266 VAL A CA 1
ATOM 1810 C C . VAL A 1 266 ? -4.134 54.897 0.105 1.00 18.49 266 VAL A C 1
ATOM 1811 O O . VAL A 1 266 ? -4.728 55.308 -0.907 1.00 17.39 266 VAL A O 1
ATOM 1815 N N . GLY A 1 267 ? -4.791 54.412 1.162 1.00 14.08 267 GLY A N 1
ATOM 1816 C CA . GLY A 1 267 ? -6.245 54.384 1.166 1.00 19.41 267 GLY A CA 1
ATOM 1817 C C . GLY A 1 267 ? -6.861 55.770 1.124 1.00 20.67 267 GLY A C 1
ATOM 1818 O O . GLY A 1 267 ? -7.889 55.987 0.471 1.00 19.71 267 GLY A O 1
ATOM 1819 N N . ALA A 1 268 ? -6.238 56.733 1.812 1.00 19.59 268 ALA A N 1
ATOM 1820 C CA . ALA A 1 268 ? -6.766 58.092 1.801 1.00 24.99 268 ALA A CA 1
ATOM 1821 C C . ALA A 1 268 ? -6.665 58.702 0.411 1.00 15.61 268 ALA A C 1
ATOM 1822 O O . ALA A 1 268 ? -7.612 59.342 -0.070 1.00 19.69 268 ALA A O 1
ATOM 1824 N N . ILE A 1 269 ? -5.537 58.474 -0.263 1.00 16.37 269 ILE A N 1
ATOM 1825 C CA . ILE A 1 269 ? -5.392 58.929 -1.644 1.00 18.37 269 ILE A CA 1
ATOM 1826 C C . ILE A 1 269 ? -6.496 58.335 -2.512 1.00 20.23 269 ILE A C 1
ATOM 1827 O O . ILE A 1 269 ? -7.184 59.052 -3.260 1.00 16.50 269 ILE A O 1
ATOM 1832 N N . LEU A 1 270 ? -6.708 57.017 -2.397 1.00 20.49 270 LEU A N 1
ATOM 1833 C CA . LEU A 1 270 ? -7.772 56.385 -3.174 1.00 18.77 270 LEU A CA 1
ATOM 1834 C C . LEU A 1 270 ? -9.114 57.055 -2.913 1.00 19.01 270 LEU A C 1
ATOM 1835 O O . LEU A 1 270 ? -9.876 57.319 -3.849 1.00 18.48 270 LEU A O 1
ATOM 1840 N N . ALA A 1 271 ? -9.408 57.366 -1.647 1.00 20.32 271 ALA A N 1
ATOM 1841 C CA . ALA A 1 271 ? -10.674 58.023 -1.335 1.00 22.91 271 ALA A CA 1
ATOM 1842 C C . ALA A 1 271 ? -10.757 59.401 -1.973 1.00 22.59 271 ALA A C 1
ATOM 1843 O O . ALA A 1 271 ? -11.858 59.894 -2.246 1.00 16.53 271 ALA A O 1
ATOM 1845 N N . GLN A 1 272 ? -9.614 60.057 -2.179 1.00 20.34 272 GLN A N 1
ATOM 1846 C CA . GLN A 1 272 ? -9.650 61.326 -2.903 1.00 20.75 272 GLN A CA 1
ATOM 1847 C C . GLN A 1 272 ? -9.946 61.120 -4.382 1.00 21.88 272 GLN A C 1
ATOM 1848 O O . GLN A 1 272 ? -10.582 61.974 -5.009 1.00 28.77 272 GLN A O 1
ATOM 1854 N N . ILE A 1 273 ? -9.483 60.016 -4.961 1.00 23.41 273 ILE A N 1
ATOM 1855 C CA . ILE A 1 273 ? -9.697 59.792 -6.392 1.00 21.17 273 ILE A CA 1
ATOM 1856 C C . ILE A 1 273 ? -11.051 59.144 -6.676 1.00 30.74 273 ILE A C 1
ATOM 1857 O O . ILE A 1 273 ? -11.702 59.466 -7.676 1.00 24.33 273 ILE A O 1
ATOM 1862 N N . ASN A 1 274 ? -11.496 58.218 -5.822 1.00 24.81 274 ASN A N 1
ATOM 1863 C CA . ASN A 1 274 ? -12.749 57.494 -6.054 1.00 17.92 274 ASN A CA 1
ATOM 1864 C C . ASN A 1 274 ? -13.347 57.168 -4.684 1.00 22.64 274 ASN A C 1
ATOM 1865 O O . ASN A 1 274 ? -13.138 56.074 -4.154 1.00 24.70 274 ASN A O 1
ATOM 1870 N N . GLN A 1 275 ? -14.104 58.119 -4.130 1.00 22.95 275 GLN A N 1
ATOM 1871 C CA . GLN A 1 275 ? -14.686 57.911 -2.806 1.00 26.47 275 GLN A CA 1
ATOM 1872 C C . GLN A 1 275 ? -15.680 56.754 -2.753 1.00 27.18 275 GLN A C 1
ATOM 1873 O O . GLN A 1 275 ? -15.635 55.981 -1.781 1.00 27.03 275 GLN A O 1
ATOM 1879 N N . PRO A 1 276 ? -16.616 56.598 -3.702 1.00 29.82 276 PRO A N 1
ATOM 1880 C CA . PRO A 1 276 ? -17.520 55.432 -3.617 1.00 28.36 276 PRO A CA 1
ATOM 1881 C C . PRO A 1 276 ? -16.787 54.104 -3.573 1.00 25.56 276 PRO A C 1
ATOM 1882 O O . PRO A 1 276 ? -17.168 53.220 -2.795 1.00 24.47 276 PRO A O 1
ATOM 1886 N N . LEU A 1 277 ? -15.727 53.943 -4.369 1.00 20.77 277 LEU A N 1
ATOM 1887 C CA . LEU A 1 277 ? -14.964 52.701 -4.321 1.00 21.35 277 LEU A CA 1
ATOM 1888 C C . LEU A 1 277 ? -14.314 52.518 -2.957 1.00 24.01 277 LEU A C 1
ATOM 1889 O O . LEU A 1 277 ? -14.320 51.412 -2.404 1.00 20.51 277 LEU A O 1
ATOM 1894 N N . PHE A 1 278 ? -13.754 53.597 -2.398 1.00 21.71 278 PHE A N 1
ATOM 1895 C CA . PHE A 1 278 ? -13.167 53.536 -1.061 1.00 22.46 278 PHE A CA 1
ATOM 1896 C C . PHE A 1 278 ? -14.189 53.056 -0.035 1.00 20.96 278 PHE A C 1
ATOM 1897 O O . PHE A 1 278 ? -13.941 52.097 0.708 1.00 23.11 278 PHE A O 1
ATOM 1905 N N . GLU A 1 279 ? -15.349 53.715 0.021 1.00 21.19 279 GLU A N 1
ATOM 1906 C CA . GLU A 1 279 ? -16.344 53.346 1.024 1.00 25.91 279 GLU A CA 1
ATOM 1907 C C . GLU A 1 279 ? -16.886 51.946 0.792 1.00 22.28 279 GLU A C 1
ATOM 1908 O O . GLU A 1 279 ? -17.175 51.229 1.757 1.00 31.68 279 GLU A O 1
ATOM 1914 N N . SER A 1 280 ? -16.999 51.524 -0.467 1.00 25.18 280 SER A N 1
ATOM 1915 C CA . SER A 1 280 ? -17.520 50.193 -0.739 1.00 24.87 280 SER A CA 1
ATOM 1916 C C . SER A 1 280 ? -16.518 49.118 -0.346 1.00 23.19 280 SER A C 1
ATOM 1917 O O . SER A 1 280 ? -16.901 48.081 0.206 1.00 25.48 280 SER A O 1
ATOM 1920 N N . GLY A 1 281 ? -15.231 49.353 -0.603 1.00 18.50 281 GLY A N 1
ATOM 1921 C CA . GLY A 1 281 ? -14.211 48.450 -0.102 1.00 22.76 281 GLY A CA 1
ATOM 1922 C C . GLY A 1 281 ? -14.206 48.369 1.413 1.00 25.95 281 GLY A C 1
ATOM 1923 O O . GLY A 1 281 ? -14.056 47.286 1.987 1.00 27.16 281 GLY A O 1
ATOM 1924 N N . VAL A 1 282 ? -14.394 49.509 2.083 1.00 27.62 282 VAL A N 1
ATOM 1925 C CA . VAL A 1 282 ? -14.460 49.481 3.544 1.00 29.84 282 VAL A CA 1
ATOM 1926 C C . VAL A 1 282 ? -15.663 48.664 4.009 1.00 29.45 282 VAL A C 1
ATOM 1927 O O . VAL A 1 282 ? -15.564 47.865 4.949 1.00 30.15 282 VAL A O 1
ATOM 1931 N N . LYS A 1 283 ? -16.810 48.836 3.351 1.00 29.24 283 LYS A N 1
ATOM 1932 C CA . LYS A 1 283 ? -17.998 48.062 3.708 1.00 27.86 283 LYS A CA 1
ATOM 1933 C C . LYS A 1 283 ? -17.788 46.570 3.471 1.00 32.64 283 LYS A C 1
ATOM 1934 O O . LYS A 1 283 ? -18.232 45.737 4.273 1.00 37.97 283 LYS A O 1
ATOM 1940 N N . VAL A 1 284 ? -17.132 46.216 2.364 1.00 27.27 284 VAL A N 1
ATOM 1941 C CA . VAL A 1 284 ? -16.806 44.820 2.085 1.00 29.81 284 VAL A CA 1
ATOM 1942 C C . VAL A 1 284 ? -15.953 44.244 3.208 1.00 31.74 284 VAL A C 1
ATOM 1943 O O . VAL A 1 284 ? -16.193 43.130 3.691 1.00 30.94 284 VAL A O 1
ATOM 1947 N N . LEU A 1 285 ? -14.931 44.992 3.630 1.00 28.54 285 LEU A N 1
ATOM 1948 C CA . LEU A 1 285 ? -14.076 44.520 4.715 1.00 36.50 285 LEU A CA 1
ATOM 1949 C C . LEU A 1 285 ? -14.860 44.362 6.012 1.00 36.80 285 LEU A C 1
ATOM 1950 O O . LEU A 1 285 ? -14.663 43.388 6.750 1.00 33.07 285 LEU A O 1
ATOM 1955 N N . ARG A 1 286 ? -15.743 45.317 6.314 1.00 31.30 286 ARG A N 1
ATOM 1956 C CA . ARG A 1 286 ? -16.552 45.214 7.525 1.00 38.10 286 ARG A CA 1
ATOM 1957 C C . ARG A 1 286 ? -17.436 43.974 7.495 1.00 37.32 286 ARG A C 1
ATOM 1958 O O . ARG A 1 286 ? -17.565 43.269 8.503 1.00 35.79 286 ARG A O 1
ATOM 1966 N N . GLU A 1 287 ? -18.047 43.687 6.344 1.00 36.01 287 GLU A N 1
ATOM 1967 C CA . GLU A 1 287 ? -18.895 42.504 6.245 1.00 36.94 287 GLU A CA 1
ATOM 1968 C C . GLU A 1 287 ? -18.074 41.224 6.363 1.00 38.67 287 GLU A C 1
ATOM 1969 O O . GLU A 1 287 ? -18.499 40.264 7.018 1.00 38.50 287 GLU A O 1
ATOM 1975 N N . LEU A 1 288 ? -16.891 41.192 5.747 1.00 33.12 288 LEU A N 1
ATOM 1976 C CA . LEU A 1 288 ? -16.027 40.023 5.875 1.00 30.31 288 LEU A CA 1
ATOM 1977 C C . LEU A 1 288 ? -15.584 39.814 7.319 1.00 41.88 288 LEU A C 1
ATOM 1978 O O . LEU A 1 288 ? -15.446 38.671 7.774 1.00 38.61 288 LEU A O 1
ATOM 1983 N N . TYR A 1 289 ? -15.339 40.906 8.050 1.00 36.96 289 TYR A N 1
ATOM 1984 C CA . TYR A 1 289 ? -14.971 40.795 9.458 1.00 36.85 289 TYR A CA 1
ATOM 1985 C C . TYR A 1 289 ? -16.131 40.274 10.294 1.00 39.18 289 TYR A C 1
ATOM 1986 O O . TYR A 1 289 ? -16.002 39.260 10.990 1.00 39.36 289 TYR A O 1
ATOM 1995 N N . SER A 1 290 ? -17.277 40.956 10.230 1.00 40.82 290 SER A N 1
ATOM 1996 C CA . SER A 1 290 ? -18.436 40.575 11.032 1.00 35.39 290 SER A CA 1
ATOM 1997 C C . SER A 1 290 ? -18.958 39.197 10.639 1.00 41.62 290 SER A C 1
ATOM 1998 O O . SER A 1 290 ? -19.043 38.291 11.474 1.00 48.45 290 SER A O 1
ATOM 2001 N N . ASN A 1 291 ? -19.333 39.024 9.371 1.00 42.64 291 ASN A N 1
ATOM 2002 C CA . ASN A 1 291 ? -20.009 37.814 8.901 1.00 38.85 291 ASN A CA 1
ATOM 2003 C C . ASN A 1 291 ? -18.989 36.689 8.740 1.00 44.85 291 ASN A C 1
ATOM 2004 O O . ASN A 1 291 ? -18.158 36.722 7.827 1.00 45.06 291 ASN A O 1
ATOM 2009 N N . SER A 1 292 ? -19.036 35.696 9.634 1.00 41.33 292 SER A N 1
ATOM 2010 C CA . SER A 1 292 ? -18.057 34.609 9.637 1.00 44.47 292 SER A CA 1
ATOM 2011 C C . SER A 1 292 ? -18.326 33.497 8.626 1.00 46.07 292 SER A C 1
ATOM 2012 O O . SER A 1 292 ? -17.459 32.632 8.443 1.00 36.62 292 SER A O 1
ATOM 2015 N N . LYS A 1 293 ? -19.485 33.487 7.980 1.00 41.01 293 LYS A N 1
ATOM 2016 C CA . LYS A 1 293 ? -19.842 32.421 7.059 1.00 47.06 293 LYS A CA 1
ATOM 2017 C C . LYS A 1 293 ? -19.389 32.723 5.626 1.00 41.46 293 LYS A C 1
ATOM 2018 O O . LYS A 1 293 ? -19.719 31.971 4.703 1.00 38.36 293 LYS A O 1
ATOM 2024 N N . LEU A 1 294 ? -18.578 33.767 5.436 1.00 40.95 294 LEU A N 1
ATOM 2025 C CA . LEU A 1 294 ? -18.107 34.156 4.111 1.00 35.53 294 LEU A CA 1
ATOM 2026 C C . LEU A 1 294 ? -16.701 33.667 3.779 1.00 33.71 294 LEU A C 1
ATOM 2027 O O . LEU A 1 294 ? -16.318 33.690 2.602 1.00 40.05 294 LEU A O 1
ATOM 2032 N N . THR A 1 295 ? -15.923 33.236 4.770 1.00 28.70 295 THR A N 1
ATOM 2033 C CA . THR A 1 295 ? -14.527 32.879 4.560 1.00 32.96 295 THR A CA 1
ATOM 2034 C C . THR A 1 295 ? -14.227 31.576 5.287 1.00 36.89 295 THR A C 1
ATOM 2035 O O . THR A 1 295 ? -14.944 31.171 6.207 1.00 33.82 295 THR A O 1
ATOM 2039 N N . LYS A 1 296 ? -13.183 30.924 4.839 1.00 32.47 296 LYS A N 1
ATOM 2040 C CA . LYS A 1 296 ? -12.612 29.796 5.584 1.00 32.98 296 LYS A CA 1
ATOM 2041 C C . LYS A 1 296 ? -11.520 30.360 6.501 1.00 42.00 296 LYS A C 1
ATOM 2042 O O . LYS A 1 296 ? -11.004 31.402 6.176 1.00 36.40 296 LYS A O 1
ATOM 2048 N N . ASP A 1 297 ? -11.295 29.733 7.651 1.00 35.08 297 ASP A N 1
ATOM 2049 C CA . ASP A 1 297 ? -10.329 30.175 8.668 1.00 36.40 297 ASP A CA 1
ATOM 2050 C C . ASP A 1 297 ? -10.624 31.610 9.121 1.00 38.07 297 ASP A C 1
ATOM 2051 O O . ASP A 1 297 ? -9.785 32.505 9.026 1.00 38.59 297 ASP A O 1
ATOM 2056 N N . HIS A 1 298 ? -11.854 31.826 9.597 1.00 40.27 298 HIS A N 1
ATOM 2057 C CA . HIS A 1 298 ? -12.366 33.192 9.693 1.00 34.24 298 HIS A CA 1
ATOM 2058 C C . HIS A 1 298 ? -11.736 34.009 10.807 1.00 43.04 298 HIS A C 1
ATOM 2059 O O . HIS A 1 298 ? -11.581 35.224 10.675 1.00 44.22 298 HIS A O 1
ATOM 2066 N N . SER A 1 299 ? -11.477 33.398 11.952 1.00 44.61 299 SER A N 1
ATOM 2067 C CA . SER A 1 299 ? -10.713 34.103 12.972 1.00 40.03 299 SER A CA 1
ATOM 2068 C C . SER A 1 299 ? -9.369 34.616 12.450 1.00 40.33 299 SER A C 1
ATOM 2069 O O . SER A 1 299 ? -8.963 35.725 12.814 1.00 50.05 299 SER A O 1
ATOM 2072 N N . THR A 1 300 ? -8.648 33.833 11.624 1.00 32.97 300 THR A N 1
ATOM 2073 C CA . THR A 1 300 ? -7.417 34.366 11.022 1.00 41.05 300 THR A CA 1
ATOM 2074 C C . THR A 1 300 ? -7.727 35.554 10.105 1.00 38.65 300 THR A C 1
ATOM 2075 O O . THR A 1 300 ? -7.002 36.562 10.109 1.00 42.95 300 THR A O 1
ATOM 2079 N N . VAL A 1 301 ? -8.800 35.448 9.309 1.00 37.76 301 VAL A N 1
ATOM 2080 C CA . VAL A 1 301 ? -9.188 36.541 8.418 1.00 42.16 301 VAL A CA 1
ATOM 2081 C C . VAL A 1 301 ? -9.520 37.778 9.235 1.00 41.42 301 VAL A C 1
ATOM 2082 O O . VAL A 1 301 ? -9.156 38.902 8.872 1.00 36.12 301 VAL A O 1
ATOM 2086 N N . SER A 1 302 ? -10.172 37.584 10.377 1.00 39.71 302 SER A N 1
ATOM 2087 C CA . SER A 1 302 ? -10.523 38.705 11.234 1.00 38.60 302 SER A CA 1
ATOM 2088 C C . SER A 1 302 ? -9.283 39.333 11.876 1.00 40.81 302 SER A C 1
ATOM 2089 O O . SER A 1 302 ? -9.188 40.555 11.971 1.00 41.84 302 SER A O 1
ATOM 2092 N N . LYS A 1 303 ? -8.337 38.518 12.267 1.00 36.63 303 LYS A N 1
ATOM 2093 C CA . LYS A 1 303 ? -7.115 39.055 12.850 1.00 37.65 303 LYS A CA 1
ATOM 2094 C C . LYS A 1 303 ? -6.396 39.897 11.799 1.00 37.17 303 LYS A C 1
ATOM 2095 O O . LYS A 1 303 ? -5.976 40.908 12.165 1.00 39.12 303 LYS A O 1
ATOM 2101 N N . ILE A 1 304 ? -6.252 39.441 10.565 1.00 35.69 304 ILE A N 1
ATOM 2102 C CA . ILE A 1 304 ? -5.635 40.179 9.457 1.00 34.13 304 ILE A CA 1
ATOM 2103 C C . ILE A 1 304 ? -6.400 41.470 9.163 1.00 31.11 304 ILE A C 1
ATOM 2104 O O . ILE A 1 304 ? -5.799 42.540 9.037 1.00 31.16 304 ILE A O 1
ATOM 2109 N N . ILE A 1 305 ? -7.733 41.394 9.060 1.00 32.51 305 ILE A N 1
ATOM 2110 C CA . ILE A 1 305 ? -8.534 42.599 8.842 1.00 31.19 305 ILE A CA 1
ATOM 2111 C C . ILE A 1 305 ? -8.269 43.620 9.941 1.00 37.23 305 ILE A C 1
ATOM 2112 O O . ILE A 1 305 ? -8.153 44.827 9.682 1.00 40.56 305 ILE A O 1
ATOM 2117 N N . GLU A 1 306 ? -8.135 43.147 11.182 1.00 36.22 306 GLU A N 1
ATOM 2118 C CA . GLU A 1 306 ? -7.849 44.057 12.281 1.00 34.58 306 GLU A CA 1
ATOM 2119 C C . GLU A 1 306 ? -6.507 44.751 12.094 1.00 34.15 306 GLU A C 1
ATOM 2120 O O . GLU A 1 306 ? -6.325 45.878 12.565 1.00 36.11 306 GLU A O 1
ATOM 2126 N N . ILE A 1 307 ? -5.560 44.120 11.405 1.00 32.10 307 ILE A N 1
ATOM 2127 C CA . ILE A 1 307 ? -4.325 44.845 11.112 1.00 32.82 307 ILE A CA 1
ATOM 2128 C C . ILE A 1 307 ? -4.241 45.207 9.629 1.00 31.12 307 ILE A C 1
ATOM 2129 O O . ILE A 1 307 ? -3.149 45.409 9.087 1.00 29.75 307 ILE A O 1
ATOM 2134 N N . TRP A 1 308 ? -5.395 45.337 8.970 1.00 27.69 308 TRP A N 1
ATOM 2135 C CA . TRP A 1 308 ? -5.475 45.662 7.543 1.00 31.93 308 TRP A CA 1
ATOM 2136 C C . TRP A 1 308 ? -5.934 47.113 7.404 1.00 25.38 308 TRP A C 1
ATOM 2137 O O . TRP A 1 308 ? -7.133 47.403 7.447 1.00 25.05 308 TRP A O 1
ATOM 2148 N N . PHE A 1 309 ? -4.978 48.015 7.211 1.00 21.66 309 PHE A N 1
ATOM 2149 C CA . PHE A 1 309 ? -5.247 49.453 7.184 1.00 32.45 309 PHE A CA 1
ATOM 2150 C C . PHE A 1 309 ? -5.384 49.935 5.742 1.00 27.73 309 PHE A C 1
ATOM 2151 O O . PHE A 1 309 ? -4.656 50.807 5.273 1.00 26.25 309 PHE A O 1
ATOM 2159 N N . SER A 1 310 ? -6.332 49.326 5.028 1.00 29.08 310 SER A N 1
ATOM 2160 C CA . SER A 1 310 ? -6.413 49.505 3.592 1.00 21.76 310 SER A CA 1
ATOM 2161 C C . SER A 1 310 ? -7.815 49.123 3.146 1.00 22.61 310 SER A C 1
ATOM 2162 O O . SER A 1 310 ? -8.351 48.129 3.649 1.00 28.96 310 SER A O 1
ATOM 2165 N N . PRO A 1 311 ? -8.422 49.888 2.241 1.00 26.22 311 PRO A N 1
ATOM 2166 C CA . PRO A 1 311 ? -9.722 49.479 1.685 1.00 23.23 311 PRO A CA 1
ATOM 2167 C C . PRO A 1 311 ? -9.616 48.469 0.556 1.00 17.55 311 PRO A C 1
ATOM 2168 O O . PRO A 1 311 ? -10.645 47.919 0.147 1.00 19.36 311 PRO A O 1
ATOM 2172 N N . PHE A 1 312 ? -8.414 48.214 0.046 1.00 17.56 312 PHE A N 1
ATOM 2173 C CA . PHE A 1 312 ? -8.225 47.353 -1.111 1.00 18.66 312 PHE A CA 1
ATOM 2174 C C . PHE A 1 312 ? -8.441 45.885 -0.756 1.00 27.03 312 PHE A C 1
ATOM 2175 O O . PHE A 1 312 ? -8.365 45.474 0.407 1.00 23.52 312 PHE A O 1
ATOM 2183 N N . SER A 1 313 ? -8.688 45.084 -1.797 1.00 25.12 313 SER A N 1
ATOM 2184 C CA . SER A 1 313 ? -8.809 43.644 -1.606 1.00 23.30 313 SER A CA 1
ATOM 2185 C C . SER A 1 313 ? -7.453 43.018 -1.324 1.00 23.21 313 SER A C 1
ATOM 2186 O O . SER A 1 313 ? -7.339 42.107 -0.496 1.00 22.89 313 SER A O 1
ATOM 2189 N N . SER A 1 314 ? -6.417 43.464 -2.027 1.00 21.33 314 SER A N 1
ATOM 2190 C CA . SER A 1 314 ? -5.148 42.759 -1.957 1.00 22.32 314 SER A CA 1
ATOM 2191 C C . SER A 1 314 ? -3.997 43.718 -2.213 1.00 24.34 314 SER A C 1
ATOM 2192 O O . SER A 1 314 ? -4.164 44.789 -2.810 1.00 23.31 314 SER A O 1
ATOM 2195 N N . LEU A 1 315 ? -2.816 43.305 -1.755 1.00 21.74 315 LEU A N 1
ATOM 2196 C CA . LEU A 1 315 ? -1.596 44.069 -1.952 1.00 25.76 315 LEU A CA 1
ATOM 2197 C C . LEU A 1 315 ? -0.492 43.117 -2.380 1.00 22.08 315 LEU A C 1
ATOM 2198 O O . LEU A 1 315 ? -0.292 42.079 -1.752 1.00 27.40 315 LEU A O 1
ATOM 2203 N N . SER A 1 316 ? 0.230 43.471 -3.432 1.00 18.93 316 SER A N 1
ATOM 2204 C CA . SER A 1 316 ? 1.358 42.679 -3.902 1.00 21.04 316 SER A CA 1
ATOM 2205 C C . SER A 1 316 ? 2.637 43.493 -3.810 1.00 19.35 316 SER A C 1
ATOM 2206 O O . SER A 1 316 ? 2.652 44.679 -4.144 1.00 21.57 316 SER A O 1
ATOM 2209 N N . LEU A 1 317 ? 3.713 42.843 -3.377 1.00 21.55 317 LEU A N 1
ATOM 2210 C CA . LEU A 1 317 ? 5.030 43.448 -3.243 1.00 19.45 317 LEU A CA 1
ATOM 2211 C C . LEU A 1 317 ? 5.955 42.800 -4.264 1.00 22.16 317 LEU A C 1
ATOM 2212 O O . LEU A 1 317 ? 6.225 41.594 -4.185 1.00 25.92 317 LEU A O 1
ATOM 2217 N N . ILE A 1 318 ? 6.431 43.600 -5.215 1.00 20.08 318 ILE A N 1
ATOM 2218 C CA . ILE A 1 318 ? 7.285 43.148 -6.307 1.00 21.43 318 ILE A CA 1
ATOM 2219 C C . ILE A 1 318 ? 8.668 43.747 -6.084 1.00 27.62 318 ILE A C 1
ATOM 2220 O O . ILE A 1 318 ? 8.857 44.962 -6.221 1.00 26.01 318 ILE A O 1
ATOM 2225 N N . VAL A 1 319 ? 9.642 42.896 -5.774 1.00 26.78 319 VAL A N 1
ATOM 2226 C CA . VAL A 1 319 ? 10.980 43.307 -5.371 1.00 22.14 319 VAL A CA 1
ATOM 2227 C C . VAL A 1 319 ? 11.930 43.057 -6.530 1.00 24.72 319 VAL A C 1
ATOM 2228 O O . VAL A 1 319 ? 12.089 41.912 -6.976 1.00 28.08 319 VAL A O 1
ATOM 2232 N N . ASN A 1 320 ? 12.549 44.133 -7.021 1.00 21.36 320 ASN A N 1
ATOM 2233 C CA . ASN A 1 320 ? 13.639 44.067 -7.997 1.00 28.42 320 ASN A CA 1
ATOM 2234 C C . ASN A 1 320 ? 13.214 43.341 -9.271 1.00 32.71 320 ASN A C 1
ATOM 2235 O O . ASN A 1 320 ? 13.907 42.452 -9.774 1.00 33.24 320 ASN A O 1
ATOM 2240 N N . ARG A 1 321 ? 12.068 43.747 -9.811 1.00 28.96 321 ARG A N 1
ATOM 2241 C CA . ARG A 1 321 ? 11.559 43.196 -11.059 1.00 26.64 321 ARG A CA 1
ATOM 2242 C C . ARG A 1 321 ? 11.108 44.338 -11.955 1.00 24.32 321 ARG A C 1
ATOM 2243 O O . ARG A 1 321 ? 10.309 45.182 -11.536 1.00 25.41 321 ARG A O 1
ATOM 2251 N N . ALA A 1 322 ? 11.644 44.377 -13.171 1.00 20.31 322 ALA A N 1
ATOM 2252 C CA . ALA A 1 322 ? 11.071 45.205 -14.216 1.00 21.14 322 ALA A CA 1
ATOM 2253 C C . ALA A 1 322 ? 9.676 44.687 -14.568 1.00 23.19 322 ALA A C 1
ATOM 2254 O O . ALA A 1 322 ? 9.329 43.533 -14.306 1.00 21.97 322 ALA A O 1
ATOM 2256 N N . THR A 1 323 ? 8.874 45.548 -15.188 1.00 24.28 323 THR A N 1
ATOM 2257 C CA . THR A 1 323 ? 7.480 45.225 -15.483 1.00 22.57 323 THR A CA 1
ATOM 2258 C C . THR A 1 323 ? 7.199 45.510 -16.951 1.00 21.44 323 THR A C 1
ATOM 2259 O O . THR A 1 323 ? 7.286 46.678 -17.382 1.00 23.93 323 THR A O 1
ATOM 2263 N N . PRO A 1 324 ? 6.880 44.500 -17.752 1.00 22.65 324 PRO A N 1
ATOM 2264 C CA . PRO A 1 324 ? 6.572 44.745 -19.162 1.00 24.74 324 PRO A CA 1
ATOM 2265 C C . PRO A 1 324 ? 5.199 45.374 -19.321 1.00 21.22 324 PRO A C 1
ATOM 2266 O O . PRO A 1 324 ? 4.374 45.376 -18.403 1.00 17.73 324 PRO A O 1
ATOM 2270 N N . ILE A 1 325 ? 4.972 45.936 -20.512 1.00 20.56 325 ILE A N 1
ATOM 2271 C CA . ILE A 1 325 ? 3.678 46.536 -20.817 1.00 19.36 325 ILE A CA 1
ATOM 2272 C C . ILE A 1 325 ? 2.591 45.479 -20.705 1.00 21.44 325 ILE A C 1
ATOM 2273 O O . ILE A 1 325 ? 2.686 44.397 -21.300 1.00 23.13 325 ILE A O 1
ATOM 2278 N N . HIS A 1 326 ? 1.544 45.790 -19.944 1.00 23.94 326 HIS A N 1
ATOM 2279 C CA . HIS A 1 326 ? 0.485 44.822 -19.700 1.00 19.83 326 HIS A CA 1
ATOM 2280 C C . HIS A 1 326 ? -0.756 45.553 -19.215 1.00 19.92 326 HIS A C 1
ATOM 2281 O O . HIS A 1 326 ? -0.688 46.695 -18.756 1.00 19.12 326 HIS A O 1
ATOM 2288 N N . ARG A 1 327 ? -1.887 44.857 -19.284 1.00 19.95 327 ARG A N 1
ATOM 2289 C CA . ARG A 1 327 ? -3.090 45.214 -18.547 1.00 16.67 327 ARG A CA 1
ATOM 2290 C C . ARG A 1 327 ? -3.339 44.131 -17.513 1.00 16.41 327 ARG A C 1
ATOM 2291 O O . ARG A 1 327 ? -3.144 42.945 -17.797 1.00 16.50 327 ARG A O 1
ATOM 2299 N N . ASP A 1 328 ? -3.738 44.535 -16.309 1.00 16.24 328 ASP A N 1
ATOM 2300 C CA . ASP A 1 328 ? -4.147 43.574 -15.291 1.00 18.14 328 ASP A CA 1
ATOM 2301 C C . ASP A 1 328 ? -5.598 43.191 -15.574 1.00 18.21 328 ASP A C 1
ATOM 2302 O O . ASP A 1 328 ? -6.496 44.034 -15.487 1.00 18.50 328 ASP A O 1
ATOM 2307 N N . THR A 1 329 ? -5.833 41.924 -15.915 1.00 16.43 329 THR A N 1
ATOM 2308 C CA . THR A 1 329 ? -7.130 41.493 -16.425 1.00 18.91 329 THR A CA 1
ATOM 2309 C C . THR A 1 329 ? -8.011 40.812 -15.385 1.00 18.65 329 THR A C 1
ATOM 2310 O O . THR A 1 329 ? -9.165 40.498 -15.693 1.00 18.74 329 THR A O 1
ATOM 2314 N N . SER A 1 330 ? -7.497 40.540 -14.187 1.00 20.27 330 SER A N 1
ATOM 2315 C CA . SER A 1 330 ? -8.193 39.690 -13.230 1.00 22.16 330 SER A CA 1
ATOM 2316 C C . SER A 1 330 ? -9.120 40.448 -12.288 1.00 22.87 330 SER A C 1
ATOM 2317 O O . SER A 1 330 ? -9.894 39.809 -11.568 1.00 22.95 330 SER A O 1
ATOM 2320 N N . GLY A 1 331 ? -9.079 41.776 -12.270 1.00 23.51 331 GLY A N 1
ATOM 2321 C CA . GLY A 1 331 ? -9.897 42.527 -11.345 1.00 18.60 331 GLY A CA 1
ATOM 2322 C C . GLY A 1 331 ? -11.135 43.083 -12.014 1.00 21.18 331 GLY A C 1
ATOM 2323 O O . GLY A 1 331 ? -11.347 42.903 -13.213 1.00 17.85 331 GLY A O 1
ATOM 2324 N N . PRO A 1 332 ? -11.986 43.763 -11.248 1.00 18.95 332 PRO A N 1
ATOM 2325 C CA . PRO A 1 332 ? -13.175 44.383 -11.844 1.00 19.18 332 PRO A CA 1
ATOM 2326 C C . PRO A 1 332 ? -12.799 45.477 -12.834 1.00 24.36 332 PRO A C 1
ATOM 2327 O O . PRO A 1 332 ? -11.794 46.174 -12.676 1.00 22.04 332 PRO A O 1
ATOM 2331 N N . ILE A 1 333 ? -13.652 45.635 -13.848 1.00 25.83 333 ILE A N 1
ATOM 2332 C CA . ILE A 1 333 ? -13.425 46.615 -14.910 1.00 28.18 333 ILE A CA 1
ATOM 2333 C C . ILE A 1 333 ? -13.189 48.002 -14.328 1.00 24.37 333 ILE A C 1
ATOM 2334 O O . ILE A 1 333 ? -12.259 48.718 -14.718 1.00 19.69 333 ILE A O 1
ATOM 2339 N N . GLU A 1 334 ? -14.023 48.387 -13.372 1.00 23.50 334 GLU A N 1
ATOM 2340 C CA . GLU A 1 334 ? -14.083 49.721 -12.796 1.00 23.84 334 GLU A CA 1
ATOM 2341 C C . GLU A 1 334 ? -13.088 49.951 -11.660 1.00 20.95 334 GLU A C 1
ATOM 2342 O O . GLU A 1 334 ? -13.134 51.008 -11.026 1.00 18.14 334 GLU A O 1
ATOM 2348 N N . GLY A 1 335 ? -12.209 48.992 -11.371 1.00 23.30 335 GLY A N 1
ATOM 2349 C CA . GLY A 1 335 ? -11.337 49.094 -10.208 1.00 17.84 335 GLY A CA 1
ATOM 2350 C C . GLY A 1 335 ? -10.168 50.031 -10.447 1.00 16.70 335 GLY A C 1
ATOM 2351 O O . GLY A 1 335 ? -9.460 49.921 -11.455 1.00 15.71 335 GLY A O 1
ATOM 2352 N N . MET A 1 336 ? -9.965 50.961 -9.516 1.00 13.05 336 MET A N 1
ATOM 2353 C CA . MET A 1 336 ? -8.796 51.830 -9.527 1.00 15.82 336 MET A CA 1
ATOM 2354 C C . MET A 1 336 ? -7.721 51.204 -8.646 1.00 15.27 336 MET A C 1
ATOM 2355 O O . MET A 1 336 ? -7.913 51.055 -7.433 1.00 13.00 336 MET A O 1
ATOM 2360 N N . ASP A 1 337 ? -6.600 50.828 -9.253 1.00 12.27 337 ASP A N 1
ATOM 2361 C CA . ASP A 1 337 ? -5.468 50.272 -8.531 1.00 13.52 337 ASP A CA 1
ATOM 2362 C C . ASP A 1 337 ? -4.486 51.386 -8.209 1.00 15.38 337 ASP A C 1
ATOM 2363 O O . ASP A 1 337 ? -4.470 52.438 -8.859 1.00 14.04 337 ASP A O 1
ATOM 2368 N N . ILE A 1 338 ? -3.649 51.143 -7.200 1.00 11.89 338 ILE A N 1
ATOM 2369 C CA . ILE A 1 338 ? -2.647 52.125 -6.792 1.00 18.34 338 ILE A CA 1
ATOM 2370 C C . ILE A 1 338 ? -1.275 51.467 -6.716 1.00 14.45 338 ILE A C 1
ATOM 2371 O O . ILE A 1 338 ? -1.101 50.458 -6.029 1.00 17.84 338 ILE A O 1
ATOM 2376 N N . LEU A 1 339 ? -0.306 52.050 -7.407 1.00 13.82 339 LEU A N 1
ATOM 2377 C CA . LEU A 1 339 ? 1.076 51.611 -7.387 1.00 16.05 339 LEU A CA 1
ATOM 2378 C C . LEU A 1 339 ? 1.911 52.607 -6.597 1.00 19.85 339 LEU A C 1
ATOM 2379 O O . LEU A 1 339 ? 1.773 53.823 -6.773 1.00 19.96 339 LEU A O 1
ATOM 2384 N N . VAL A 1 340 ? 2.771 52.081 -5.728 1.00 20.57 340 VAL A N 1
ATOM 2385 C CA . VAL A 1 340 ? 3.750 52.866 -4.982 1.00 20.68 340 VAL A CA 1
ATOM 2386 C C . VAL A 1 340 ? 5.114 52.250 -5.259 1.00 19.64 340 VAL A C 1
ATOM 2387 O O . VAL A 1 340 ? 5.302 51.046 -5.061 1.00 23.25 340 VAL A O 1
ATOM 2391 N N . THR A 1 341 ? 6.050 53.050 -5.754 1.00 17.51 341 THR A N 1
ATOM 2392 C CA . THR A 1 341 ? 7.381 52.552 -6.062 1.00 17.68 341 THR A CA 1
ATOM 2393 C C . THR A 1 341 ? 8.407 53.159 -5.108 1.00 25.72 341 THR A C 1
ATOM 2394 O O . THR A 1 341 ? 8.267 54.302 -4.659 1.00 23.88 341 THR A O 1
ATOM 2398 N N . GLY A 1 342 ? 9.424 52.366 -4.769 1.00 25.20 342 GLY A N 1
ATOM 2399 C CA . GLY A 1 342 ? 10.486 52.830 -3.900 1.00 24.27 342 GLY A CA 1
ATOM 2400 C C . GLY A 1 342 ? 11.774 52.083 -4.171 1.00 27.37 342 GLY A C 1
ATOM 2401 O O . GLY A 1 342 ? 11.825 51.175 -5.002 1.00 28.24 342 GLY A O 1
ATOM 2402 N N . GLY A 1 343 ? 12.822 52.460 -3.437 1.00 33.13 343 GLY A N 1
ATOM 2403 C CA . GLY A 1 343 ? 14.130 51.859 -3.576 1.00 32.75 343 GLY A CA 1
ATOM 2404 C C . GLY A 1 343 ? 15.189 52.925 -3.732 1.00 32.24 343 GLY A C 1
ATOM 2405 O O . GLY A 1 343 ? 14.978 54.093 -3.387 1.00 33.78 343 GLY A O 1
ATOM 2406 N N . ASN A 1 344 ? 16.344 52.520 -4.255 1.00 32.03 344 ASN A N 1
ATOM 2407 C CA . ASN A 1 344 ? 17.469 53.431 -4.460 1.00 30.35 344 ASN A CA 1
ATOM 2408 C C . ASN A 1 344 ? 17.857 53.398 -5.935 1.00 39.57 344 ASN A C 1
ATOM 2409 O O . ASN A 1 344 ? 18.838 52.762 -6.329 1.00 41.68 344 ASN A O 1
ATOM 2414 N N . TYR A 1 345 ? 17.073 54.095 -6.751 1.00 27.19 345 TYR A N 1
ATOM 2415 C CA . TYR A 1 345 ? 17.314 54.197 -8.181 1.00 29.55 345 TYR A CA 1
ATOM 2416 C C . TYR A 1 345 ? 16.976 55.616 -8.611 1.00 28.13 345 TYR A C 1
ATOM 2417 O O . TYR A 1 345 ? 16.290 56.353 -7.898 1.00 27.94 345 TYR A O 1
ATOM 2426 N N . SER A 1 346 ? 17.478 56.000 -9.786 1.00 33.06 346 SER A N 1
ATOM 2427 C CA . SER A 1 346 ? 17.348 57.368 -10.263 1.00 38.41 346 SER A CA 1
ATOM 2428 C C . SER A 1 346 ? 16.610 57.522 -11.589 1.00 35.12 346 SER A C 1
ATOM 2429 O O . SER A 1 346 ? 16.213 58.646 -11.917 1.00 29.08 346 SER A O 1
ATOM 2432 N N . ASN A 1 347 ? 16.445 56.453 -12.372 1.00 29.99 347 ASN A N 1
ATOM 2433 C CA . ASN A 1 347 ? 15.978 56.552 -13.753 1.00 33.80 347 ASN A CA 1
ATOM 2434 C C . ASN A 1 347 ? 14.663 55.806 -13.977 1.00 29.87 347 ASN A C 1
ATOM 2435 O O . ASN A 1 347 ? 14.468 55.159 -15.007 1.00 26.59 347 ASN A O 1
ATOM 2440 N N . GLY A 1 348 ? 13.736 55.904 -13.027 1.00 28.76 348 GLY A N 1
ATOM 2441 C CA . GLY A 1 348 ? 12.476 55.176 -13.133 1.00 26.42 348 GLY A CA 1
ATOM 2442 C C . GLY A 1 348 ? 11.520 55.799 -14.146 1.00 28.29 348 GLY A C 1
ATOM 2443 O O . GLY A 1 348 ? 11.359 57.018 -14.218 1.00 32.95 348 GLY A O 1
ATOM 2444 N N . VAL A 1 349 ? 10.899 54.939 -14.955 1.00 24.56 349 VAL A N 1
ATOM 2445 C CA . VAL A 1 349 ? 9.938 55.354 -15.973 1.00 26.43 349 VAL A CA 1
ATOM 2446 C C . VAL A 1 349 ? 8.741 54.410 -15.947 1.00 25.11 349 VAL A C 1
ATOM 2447 O O . VAL A 1 349 ? 8.899 53.188 -15.857 1.00 24.86 349 VAL A O 1
ATOM 2451 N N . LEU A 1 350 ? 7.540 54.978 -16.041 1.00 24.33 350 LEU A N 1
ATOM 2452 C CA . LEU A 1 350 ? 6.320 54.211 -16.259 1.00 21.14 350 LEU A CA 1
ATOM 2453 C C . LEU A 1 350 ? 5.756 54.587 -17.622 1.00 25.58 350 LEU A C 1
ATOM 2454 O O . LEU A 1 350 ? 5.586 55.772 -17.925 1.00 26.27 350 LEU A O 1
ATOM 2459 N N . VAL A 1 351 ? 5.486 53.583 -18.449 1.00 21.29 351 VAL A N 1
ATOM 2460 C CA . VAL A 1 351 ? 5.116 53.788 -19.843 1.00 23.11 351 VAL A CA 1
ATOM 2461 C C . VAL A 1 351 ? 3.622 53.529 -19.994 1.00 25.27 351 VAL A C 1
ATOM 2462 O O . VAL A 1 351 ? 3.140 52.450 -19.633 1.00 21.43 351 VAL A O 1
ATOM 2466 N N . THR A 1 352 ? 2.887 54.517 -20.512 1.00 20.17 352 THR A N 1
ATOM 2467 C CA . THR A 1 352 ? 1.476 54.349 -20.871 1.00 21.64 352 THR A CA 1
ATOM 2468 C C . THR A 1 352 ? 1.355 54.609 -22.364 1.00 21.01 352 THR A C 1
ATOM 2469 O O . THR A 1 352 ? 1.272 55.779 -22.794 1.00 24.99 352 THR A O 1
ATOM 2473 N N . PRO A 1 353 ? 1.344 53.554 -23.190 1.00 23.74 353 PRO A N 1
ATOM 2474 C CA . PRO A 1 353 ? 1.355 53.767 -24.650 1.00 22.99 353 PRO A CA 1
ATOM 2475 C C . PRO A 1 353 ? 0.062 54.359 -25.178 1.00 22.43 353 PRO A C 1
ATOM 2476 O O . PRO A 1 353 ? 0.107 55.228 -26.057 1.00 26.76 353 PRO A O 1
ATOM 2480 N N . SER A 1 354 ? -1.092 53.917 -24.672 1.00 18.18 354 SER A N 1
ATOM 2481 C CA . SER A 1 354 ? -2.356 54.429 -25.188 1.00 18.31 354 SER A CA 1
ATOM 2482 C C . SER A 1 354 ? -2.583 55.889 -24.828 1.00 25.11 354 SER A C 1
ATOM 2483 O O . SER A 1 354 ? -3.512 56.503 -25.359 1.00 26.24 354 SER A O 1
ATOM 2486 N N . PHE A 1 355 ? -1.762 56.456 -23.949 1.00 22.63 355 PHE A N 1
ATOM 2487 C CA . PHE A 1 355 ? -1.768 57.887 -23.696 1.00 22.45 355 PHE A CA 1
ATOM 2488 C C . PHE A 1 355 ? -0.595 58.593 -24.352 1.00 19.78 355 PHE A C 1
ATOM 2489 O O . PHE A 1 355 ? -0.457 59.810 -24.187 1.00 25.88 355 PHE A O 1
ATOM 2497 N N . ASN A 1 356 ? 0.255 57.856 -25.074 1.00 20.34 356 ASN A N 1
ATOM 2498 C CA . ASN A 1 356 ? 1.444 58.415 -25.711 1.00 26.49 356 ASN A CA 1
ATOM 2499 C C . ASN A 1 356 ? 2.303 59.127 -24.671 1.00 24.51 356 ASN A C 1
ATOM 2500 O O . ASN A 1 356 ? 2.736 60.266 -24.862 1.00 23.23 356 ASN A O 1
ATOM 2505 N N . ARG A 1 357 ? 2.523 58.461 -23.535 1.00 24.54 357 ARG A N 1
ATOM 2506 C CA . ARG A 1 357 ? 3.206 59.138 -22.442 1.00 24.91 357 ARG A CA 1
ATOM 2507 C C . ARG A 1 357 ? 4.172 58.210 -21.722 1.00 30.65 357 ARG A C 1
ATOM 2508 O O . ARG A 1 357 ? 3.938 57.002 -21.595 1.00 25.73 357 ARG A O 1
ATOM 2516 N N . ARG A 1 358 ? 5.268 58.805 -21.260 1.00 23.78 358 ARG A N 1
ATOM 2517 C CA . ARG A 1 358 ? 6.159 58.224 -20.271 1.00 23.33 358 ARG A CA 1
ATOM 2518 C C . ARG A 1 358 ? 6.148 59.148 -19.063 1.00 27.31 358 ARG A C 1
ATOM 2519 O O . ARG A 1 358 ? 6.055 60.370 -19.209 1.00 29.38 358 ARG A O 1
ATOM 2527 N N . TRP A 1 359 ? 6.208 58.568 -17.871 1.00 21.17 359 TRP A N 1
ATOM 2528 C CA . TRP A 1 359 ? 6.097 59.324 -16.634 1.00 25.05 359 TRP A CA 1
ATOM 2529 C C . TRP A 1 359 ? 7.294 59.007 -15.755 1.00 28.52 359 TRP A C 1
ATOM 2530 O O . TRP A 1 359 ? 7.656 57.836 -15.598 1.00 29.92 359 TRP A O 1
ATOM 2541 N N . THR A 1 360 ? 7.913 60.045 -15.201 1.00 27.73 360 THR A N 1
ATOM 2542 C CA . THR A 1 360 ? 9.033 59.841 -14.292 1.00 28.01 360 THR A CA 1
ATOM 2543 C C . THR A 1 360 ? 8.552 59.097 -13.052 1.00 22.68 360 THR A C 1
ATOM 2544 O O . THR A 1 360 ? 7.642 59.554 -12.350 1.00 17.90 360 THR A O 1
ATOM 2548 N N . TYR A 1 361 ? 9.169 57.944 -12.786 1.00 24.21 361 TYR A N 1
ATOM 2549 C CA . TYR A 1 361 ? 8.648 56.952 -11.845 1.00 24.71 361 TYR A CA 1
ATOM 2550 C C . TYR A 1 361 ? 9.740 56.615 -10.821 1.00 27.40 361 TYR A C 1
ATOM 2551 O O . TYR A 1 361 ? 10.246 55.491 -10.776 1.00 22.63 361 TYR A O 1
ATOM 2560 N N . ASN A 1 362 ? 10.098 57.601 -10.006 1.00 21.92 362 ASN A N 1
ATOM 2561 C CA . ASN A 1 362 ? 11.187 57.528 -9.041 1.00 23.04 362 ASN A CA 1
ATOM 2562 C C . ASN A 1 362 ? 10.645 57.272 -7.635 1.00 23.01 362 ASN A C 1
ATOM 2563 O O . ASN A 1 362 ? 9.443 57.402 -7.386 1.00 21.04 362 ASN A O 1
ATOM 2568 N N . PRO A 1 363 ? 11.511 56.890 -6.684 1.00 25.50 363 PRO A N 1
ATOM 2569 C CA . PRO A 1 363 ? 11.032 56.535 -5.338 1.00 24.48 363 PRO A CA 1
ATOM 2570 C C . PRO A 1 363 ? 10.123 57.598 -4.735 1.00 21.82 363 PRO A C 1
ATOM 2571 O O . PRO A 1 363 ? 10.387 58.797 -4.829 1.00 26.61 363 PRO A O 1
ATOM 2575 N N . GLY A 1 364 ? 9.049 57.139 -4.091 1.00 25.31 364 GLY A N 1
ATOM 2576 C CA . GLY A 1 364 ? 8.040 58.015 -3.535 1.00 21.08 364 GLY A CA 1
ATOM 2577 C C . GLY A 1 364 ? 6.865 58.310 -4.450 1.00 23.92 364 GLY A C 1
ATOM 2578 O O . GLY A 1 364 ? 5.880 58.915 -3.996 1.00 19.54 364 GLY A O 1
ATOM 2579 N N . CYS A 1 365 ? 6.916 57.878 -5.710 1.00 18.16 365 CYS A N 1
ATOM 2580 C CA . CYS A 1 365 ? 5.858 58.190 -6.661 1.00 18.80 365 CYS A CA 1
ATOM 2581 C C . CYS A 1 365 ? 4.664 57.264 -6.466 1.00 21.41 365 CYS A C 1
ATOM 2582 O O . CYS A 1 365 ? 4.821 56.068 -6.200 1.00 21.94 365 CYS A O 1
ATOM 2585 N N . VAL A 1 366 ? 3.465 57.833 -6.580 1.00 18.58 366 VAL A N 1
ATOM 2586 C CA . VAL A 1 366 ? 2.209 57.102 -6.475 1.00 14.11 366 VAL A CA 1
ATOM 2587 C C . VAL A 1 366 ? 1.476 57.264 -7.800 1.00 24.01 366 VAL A C 1
ATOM 2588 O O . VAL A 1 366 ? 1.385 58.379 -8.331 1.00 20.68 366 VAL A O 1
ATOM 2592 N N . VAL A 1 367 ? 0.949 56.161 -8.327 1.00 17.72 367 VAL A N 1
ATOM 2593 C CA . VAL A 1 367 ? 0.193 56.181 -9.575 1.00 14.18 367 VAL A CA 1
ATOM 2594 C C . VAL A 1 367 ? -1.117 55.435 -9.355 1.00 19.76 367 VAL A C 1
ATOM 2595 O O . VAL A 1 367 ? -1.112 54.251 -9.001 1.00 16.27 367 VAL A O 1
ATOM 2599 N N . ALA A 1 368 ? -2.235 56.118 -9.561 1.00 16.90 368 ALA A N 1
ATOM 2600 C CA . ALA A 1 368 ? -3.540 55.475 -9.551 1.00 16.40 368 ALA A CA 1
ATOM 2601 C C . ALA A 1 368 ? -4.021 55.288 -10.984 1.00 19.74 368 ALA A C 1
ATOM 2602 O O . ALA A 1 368 ? -3.912 56.202 -11.805 1.00 22.49 368 ALA A O 1
ATOM 2604 N N . LEU A 1 369 ? -4.550 54.104 -11.285 1.00 14.95 369 LEU A N 1
ATOM 2605 C CA . LEU A 1 369 ? -4.892 53.812 -12.674 1.00 16.72 369 LEU A CA 1
ATOM 2606 C C . LEU A 1 369 ? -5.918 52.690 -12.751 1.00 16.73 369 LEU A C 1
ATOM 2607 O O . LEU A 1 369 ? -5.989 51.826 -11.873 1.00 12.86 369 LEU A O 1
ATOM 2612 N N . LEU A 1 370 ? -6.734 52.736 -13.805 1.00 14.54 370 LEU A N 1
ATOM 2613 C CA . LEU A 1 370 ? -7.626 51.629 -14.145 1.00 15.76 370 LEU A CA 1
ATOM 2614 C C . LEU A 1 370 ? -6.771 50.541 -14.783 1.00 14.43 370 LEU A C 1
ATOM 2615 O O . LEU A 1 370 ? -6.540 50.524 -15.993 1.00 15.57 370 LEU A O 1
ATOM 2620 N N . GLY A 1 371 ? -6.300 49.615 -13.947 1.00 11.35 371 GLY A N 1
ATOM 2621 C CA . GLY A 1 371 ? -5.344 48.621 -14.405 1.00 14.09 371 GLY A CA 1
ATOM 2622 C C . GLY A 1 371 ? -5.881 47.710 -15.490 1.00 18.33 371 GLY A C 1
ATOM 2623 O O . GLY A 1 371 ? -5.110 47.175 -16.289 1.00 14.96 371 GLY A O 1
ATOM 2624 N N . LYS A 1 372 ? -7.202 47.523 -15.544 1.00 15.04 372 LYS A N 1
ATOM 2625 C CA . LYS A 1 372 ? -7.789 46.682 -16.578 1.00 17.31 372 LYS A CA 1
ATOM 2626 C C . LYS A 1 372 ? -7.981 47.412 -17.899 1.00 19.34 372 LYS A C 1
ATOM 2627 O O . LYS A 1 372 ? -8.236 46.760 -18.919 1.00 13.53 372 LYS A O 1
ATOM 2633 N N . LEU A 1 373 ? -7.842 48.732 -17.907 1.00 19.65 373 LEU A N 1
ATOM 2634 C CA . LEU A 1 373 ? -7.927 49.542 -19.114 1.00 19.21 373 LEU A CA 1
ATOM 2635 C C . LEU A 1 373 ? -6.571 50.036 -19.584 1.00 18.76 373 LEU A C 1
ATOM 2636 O O . LEU A 1 373 ? -6.286 49.995 -20.784 1.00 20.20 373 LEU A O 1
ATOM 2641 N N . VAL A 1 374 ? -5.717 50.470 -18.661 1.00 16.90 374 VAL A N 1
ATOM 2642 C CA . VAL A 1 374 ? -4.500 51.202 -18.998 1.00 17.95 374 VAL A CA 1
ATOM 2643 C C . VAL A 1 374 ? -3.336 50.231 -19.158 1.00 19.44 374 VAL A C 1
ATOM 2644 O O . VAL A 1 374 ? -2.964 49.524 -18.213 1.00 19.10 374 VAL A O 1
ATOM 2648 N N . LEU A 1 375 ? -2.755 50.204 -20.353 1.00 20.58 375 LEU A N 1
ATOM 2649 C CA . LEU A 1 375 ? -1.489 49.516 -20.552 1.00 20.16 375 LEU A CA 1
ATOM 2650 C C . LEU A 1 375 ? -0.390 50.256 -19.800 1.00 22.86 375 LEU A C 1
ATOM 2651 O O . LEU A 1 375 ? -0.304 51.485 -19.864 1.00 17.77 375 LEU A O 1
ATOM 2656 N N . HIS A 1 376 ? 0.439 49.515 -19.068 1.00 23.95 376 HIS A N 1
ATOM 2657 C CA . HIS A 1 376 ? 1.503 50.132 -18.292 1.00 20.94 376 HIS A CA 1
ATOM 2658 C C . HIS A 1 376 ? 2.637 49.136 -18.099 1.00 23.97 376 HIS A C 1
ATOM 2659 O O . HIS A 1 376 ? 2.413 47.928 -18.001 1.00 19.22 376 HIS A O 1
ATOM 2666 N N . GLY A 1 377 ? 3.855 49.666 -18.033 1.00 24.51 377 GLY A N 1
ATOM 2667 C CA . GLY A 1 377 ? 5.038 48.864 -17.789 1.00 24.58 377 GLY A CA 1
ATOM 2668 C C . GLY A 1 377 ? 6.136 49.727 -17.209 1.00 23.23 377 GLY A C 1
ATOM 2669 O O . GLY A 1 377 ? 6.095 50.957 -17.298 1.00 21.65 377 GLY A O 1
ATOM 2670 N N . VAL A 1 378 ? 7.115 49.069 -16.596 1.00 23.06 378 VAL A N 1
ATOM 2671 C CA . VAL A 1 378 ? 8.226 49.759 -15.937 1.00 23.86 378 VAL A CA 1
ATOM 2672 C C . VAL A 1 378 ? 9.540 49.096 -16.338 1.00 21.82 378 VAL A C 1
ATOM 2673 O O . VAL A 1 378 ? 9.793 47.945 -15.953 1.00 25.96 378 VAL A O 1
ATOM 2677 N N . PRO A 1 379 ? 10.381 49.757 -17.129 1.00 22.60 379 PRO A N 1
ATOM 2678 C CA . PRO A 1 379 ? 11.660 49.153 -17.523 1.00 30.32 379 PRO A CA 1
ATOM 2679 C C . PRO A 1 379 ? 12.609 49.011 -16.340 1.00 22.60 379 PRO A C 1
ATOM 2680 O O . PRO A 1 379 ? 12.402 49.561 -15.257 1.00 23.34 379 PRO A O 1
ATOM 2684 N N . GLU A 1 380 ? 13.684 48.264 -16.583 1.00 29.49 380 GLU A N 1
ATOM 2685 C CA . GLU A 1 380 ? 14.743 48.105 -15.591 1.00 34.41 380 GLU A CA 1
ATOM 2686 C C . GLU A 1 380 ? 15.305 49.458 -15.163 1.00 28.50 380 GLU A C 1
ATOM 2687 O O . GLU A 1 380 ? 15.435 50.379 -15.974 1.00 26.41 380 GLU A O 1
ATOM 2693 N N . VAL A 1 381 ? 15.621 49.577 -13.876 1.00 30.58 381 VAL A N 1
ATOM 2694 C CA . VAL A 1 381 ? 16.190 50.796 -13.317 1.00 36.67 381 VAL A CA 1
ATOM 2695 C C . VAL A 1 381 ? 17.665 50.556 -12.991 1.00 37.19 381 VAL A C 1
ATOM 2696 O O . VAL A 1 381 ? 18.147 49.423 -12.972 1.00 37.21 381 VAL A O 1
ATOM 2700 N N . ASP A 1 382 ? 18.383 51.649 -12.733 1.00 38.86 382 ASP A N 1
ATOM 2701 C CA . ASP A 1 382 ? 19.821 51.601 -12.454 1.00 36.78 382 ASP A CA 1
ATOM 2702 C C . ASP A 1 382 ? 20.102 51.412 -10.963 1.00 39.12 382 ASP A C 1
ATOM 2703 O O . ASP A 1 382 ? 20.923 52.107 -10.365 1.00 53.22 382 ASP A O 1
ATOM 2708 N N . GLY A 1 383 ? 19.433 50.438 -10.360 1.00 35.32 383 GLY A N 1
ATOM 2709 C CA . GLY A 1 383 ? 19.531 50.230 -8.932 1.00 27.58 383 GLY A CA 1
ATOM 2710 C C . GLY A 1 383 ? 18.434 49.291 -8.474 1.00 35.48 383 GLY A C 1
ATOM 2711 O O . GLY A 1 383 ? 17.793 48.617 -9.284 1.00 39.18 383 GLY A O 1
ATOM 2712 N N . GLU A 1 384 ? 18.234 49.251 -7.161 1.00 29.84 384 GLU A N 1
ATOM 2713 C CA . GLU A 1 384 ? 17.234 48.367 -6.584 1.00 33.75 384 GLU A CA 1
ATOM 2714 C C . GLU A 1 384 ? 15.906 49.090 -6.395 1.00 29.85 384 GLU A C 1
ATOM 2715 O O . GLU A 1 384 ? 15.866 50.282 -6.070 1.00 33.03 384 GLU A O 1
ATOM 2721 N N . ARG A 1 385 ? 14.817 48.354 -6.610 1.00 32.18 385 ARG A N 1
ATOM 2722 C CA . ARG A 1 385 ? 13.476 48.919 -6.622 1.00 24.39 385 ARG A CA 1
ATOM 2723 C C . ARG A 1 385 ? 12.492 47.883 -6.103 1.00 23.79 385 ARG A C 1
ATOM 2724 O O . ARG A 1 385 ? 12.695 46.675 -6.258 1.00 28.74 385 ARG A O 1
ATOM 2732 N N . TYR A 1 386 ? 11.442 48.373 -5.452 1.00 23.73 386 TYR A N 1
ATOM 2733 C CA . TYR A 1 386 ? 10.286 47.576 -5.081 1.00 27.56 386 TYR A CA 1
ATOM 2734 C C . TYR A 1 386 ? 9.014 48.346 -5.428 1.00 27.09 386 TYR A C 1
ATOM 2735 O O . TYR A 1 386 ? 9.015 49.576 -5.551 1.00 22.20 386 TYR A O 1
ATOM 2744 N N . CYS A 1 387 ? 7.923 47.598 -5.597 1.00 20.81 387 CYS A N 1
ATOM 2745 C CA . CYS A 1 387 ? 6.625 48.171 -5.926 1.00 23.97 387 CYS A CA 1
ATOM 2746 C C . CYS A 1 387 ? 5.551 47.528 -5.062 1.00 17.13 387 CYS A C 1
ATOM 2747 O O . CYS A 1 387 ? 5.542 46.310 -4.887 1.00 25.26 387 CYS A O 1
ATOM 2750 N N . MET A 1 388 ? 4.669 48.349 -4.504 1.00 19.70 388 MET A N 1
ATOM 2751 C CA . MET A 1 388 ? 3.472 47.890 -3.814 1.00 18.39 388 MET A CA 1
ATOM 2752 C C . MET A 1 388 ? 2.271 48.196 -4.702 1.00 23.15 388 MET A C 1
ATOM 2753 O O . MET A 1 388 ? 1.986 49.364 -4.990 1.00 21.77 388 MET A O 1
ATOM 2758 N N . ALA A 1 389 ? 1.585 47.147 -5.142 1.00 20.63 389 ALA A N 1
ATOM 2759 C CA . ALA A 1 389 ? 0.426 47.248 -6.019 1.00 16.43 389 ALA A CA 1
ATOM 2760 C C . ALA A 1 389 ? -0.815 46.899 -5.213 1.00 20.26 389 ALA A C 1
ATOM 2761 O O . ALA A 1 389 ? -0.930 45.779 -4.706 1.00 24.65 389 ALA A O 1
ATOM 2763 N N . HIS A 1 390 ? -1.720 47.864 -5.069 1.00 17.40 390 HIS A N 1
ATOM 2764 C CA . HIS A 1 390 ? -2.978 47.684 -4.359 1.00 17.33 390 HIS A CA 1
ATOM 2765 C C . HIS A 1 390 ? -4.096 47.499 -5.373 1.00 19.23 390 HIS A C 1
ATOM 2766 O O . HIS A 1 390 ? -4.281 48.357 -6.252 1.00 16.97 390 HIS A O 1
ATOM 2773 N N . PHE A 1 391 ? -4.848 46.399 -5.238 1.00 19.73 391 PHE A N 1
ATOM 2774 C CA . PHE A 1 391 ? -5.828 46.036 -6.257 1.00 17.50 391 PHE A CA 1
ATOM 2775 C C . PHE A 1 391 ? -7.004 45.294 -5.627 1.00 18.31 391 PHE A C 1
ATOM 2776 O O . PHE A 1 391 ? -7.096 45.148 -4.401 1.00 21.91 391 PHE A O 1
ATOM 2784 N N . TRP A 1 392 ? -7.909 44.821 -6.494 1.00 15.21 392 TRP A N 1
ATOM 2785 C CA . TRP A 1 392 ? -9.272 44.465 -6.116 1.00 19.12 392 TRP A CA 1
ATOM 2786 C C . TRP A 1 392 ? -9.669 43.078 -6.613 1.00 20.95 392 TRP A C 1
ATOM 2787 O O . TRP A 1 392 ? -9.153 42.570 -7.612 1.00 22.74 392 TRP A O 1
ATOM 2798 N N . ARG A 1 393 ? -10.647 42.496 -5.922 1.00 21.30 393 ARG A N 1
ATOM 2799 C CA . ARG A 1 393 ? -11.293 41.251 -6.327 1.00 22.57 393 ARG A CA 1
ATOM 2800 C C . ARG A 1 393 ? -12.799 41.447 -6.212 1.00 22.40 393 ARG A C 1
ATOM 2801 O O . ARG A 1 393 ? -13.330 41.548 -5.099 1.00 21.97 393 ARG A O 1
ATOM 2809 N N . GLU A 1 394 ? -13.483 41.511 -7.363 1.00 21.86 394 GLU A N 1
ATOM 2810 C CA . GLU A 1 394 ? -14.915 41.810 -7.377 1.00 24.09 394 GLU A CA 1
ATOM 2811 C C . GLU A 1 394 ? -15.735 40.715 -6.707 1.00 21.05 394 GLU A C 1
ATOM 2812 O O . GLU A 1 394 ? -16.807 40.990 -6.151 1.00 23.39 394 GLU A O 1
ATOM 2818 N N . ARG A 1 395 ? -15.265 39.467 -6.764 1.00 27.32 395 ARG A N 1
ATOM 2819 C CA . ARG A 1 395 ? -16.020 38.385 -6.144 1.00 30.50 395 ARG A CA 1
ATOM 2820 C C . ARG A 1 395 ? -16.130 38.583 -4.639 1.00 24.35 395 ARG A C 1
ATOM 2821 O O . ARG A 1 395 ? -17.096 38.125 -4.026 1.00 30.89 395 ARG A O 1
ATOM 2829 N N . LEU A 1 396 ? -15.167 39.277 -4.026 1.00 29.07 396 LEU A N 1
ATOM 2830 C CA . LEU A 1 396 ? -15.315 39.633 -2.615 1.00 29.06 396 LEU A CA 1
ATOM 2831 C C . LEU A 1 396 ? -16.479 40.592 -2.411 1.00 24.70 396 LEU A C 1
ATOM 2832 O O . LEU A 1 396 ? -17.225 40.477 -1.430 1.00 30.04 396 LEU A O 1
ATOM 2837 N N . PHE A 1 397 ? -16.641 41.553 -3.324 1.00 23.85 397 PHE A N 1
ATOM 2838 C CA . PHE A 1 397 ? -17.784 42.457 -3.264 1.00 26.19 397 PHE A CA 1
ATOM 2839 C C . PHE A 1 397 ? -19.089 41.688 -3.411 1.00 28.41 397 PHE A C 1
ATOM 2840 O O . PHE A 1 397 ? -20.074 41.978 -2.721 1.00 30.27 397 PHE A O 1
ATOM 2848 N N . ASP A 1 398 ? -19.119 40.716 -4.326 1.00 27.75 398 ASP A N 1
ATOM 2849 C CA . ASP A 1 398 ? -20.314 39.890 -4.487 1.00 31.69 398 ASP A CA 1
ATOM 2850 C C . ASP A 1 398 ? -20.612 39.108 -3.213 1.00 35.51 398 ASP A C 1
ATOM 2851 O O . ASP A 1 398 ? -21.756 39.066 -2.746 1.00 33.07 398 ASP A O 1
ATOM 2856 N N . ALA A 1 399 ? -19.582 38.490 -2.632 1.00 32.91 399 ALA A N 1
ATOM 2857 C CA . ALA A 1 399 ? -19.767 37.708 -1.414 1.00 36.40 399 ALA A CA 1
ATOM 2858 C C . ALA A 1 399 ? -20.272 38.573 -0.270 1.00 31.81 399 ALA A C 1
ATOM 2859 O O . ALA A 1 399 ? -21.145 38.152 0.498 1.00 31.19 399 ALA A O 1
ATOM 2861 N N . ALA A 1 400 ? -19.730 39.783 -0.135 1.00 32.17 400 ALA A N 1
ATOM 2862 C CA . ALA A 1 400 ? -20.135 40.690 0.929 1.00 27.19 400 ALA A CA 1
ATOM 2863 C C . ALA A 1 400 ? -21.477 41.356 0.667 1.00 27.65 400 ALA A C 1
ATOM 2864 O O . ALA A 1 400 ? -21.960 42.096 1.532 1.00 34.67 400 ALA A O 1
ATOM 2866 N N . GLY A 1 401 ? -22.090 41.115 -0.490 1.00 29.49 401 GLY A N 1
ATOM 2867 C CA . GLY A 1 401 ? -23.350 41.761 -0.811 1.00 25.02 401 GLY A CA 1
ATOM 2868 C C . GLY A 1 401 ? -23.233 43.245 -1.072 1.00 26.69 401 GLY A C 1
ATOM 2869 O O . GLY A 1 401 ? -24.197 43.984 -0.852 1.00 31.40 401 GLY A O 1
ATOM 2870 N N . VAL A 1 402 ? -22.077 43.706 -1.530 1.00 30.27 402 VAL A N 1
ATOM 2871 C CA . VAL A 1 402 ? -21.828 45.122 -1.783 1.00 26.87 402 VAL A CA 1
ATOM 2872 C C . VAL A 1 402 ? -21.621 45.309 -3.283 1.00 26.72 402 VAL A C 1
ATOM 2873 O O . VAL A 1 402 ? -20.692 44.720 -3.853 1.00 26.32 402 VAL A O 1
ATOM 2877 N N . PRO A 1 403 ? -22.449 46.107 -3.956 1.00 29.11 403 PRO A N 1
ATOM 2878 C CA . PRO A 1 403 ? -22.236 46.348 -5.389 1.00 25.29 403 PRO A CA 1
ATOM 2879 C C . PRO A 1 403 ? -20.911 47.051 -5.641 1.00 31.37 403 PRO A C 1
ATOM 2880 O O . PRO A 1 403 ? -20.478 47.907 -4.864 1.00 30.39 403 PRO A O 1
ATOM 2884 N N . PHE A 1 404 ? -20.263 46.685 -6.737 1.00 25.16 404 PHE A N 1
ATOM 2885 C CA . PHE A 1 404 ? -19.061 47.394 -7.145 1.00 24.99 404 PHE A CA 1
ATOM 2886 C C . PHE A 1 404 ? -19.450 48.650 -7.915 1.00 29.42 404 PHE A C 1
ATOM 2887 O O . PHE A 1 404 ? -20.189 48.555 -8.902 1.00 31.65 404 PHE A O 1
ATOM 2895 N N . PRO A 1 405 ? -18.999 49.829 -7.501 1.00 30.99 405 PRO A N 1
ATOM 2896 C CA . PRO A 1 405 ? -19.462 51.069 -8.133 1.00 27.02 405 PRO A CA 1
ATOM 2897 C C . PRO A 1 405 ? -18.685 51.409 -9.399 1.00 22.53 405 PRO A C 1
ATOM 2898 O O . PRO A 1 405 ? -17.557 50.966 -9.612 1.00 24.61 405 PRO A O 1
ATOM 2902 N N . TYR A 1 406 ? -19.320 52.240 -10.247 1.00 29.93 406 TYR A N 1
ATOM 2903 C CA . TYR A 1 406 ? -18.701 52.757 -11.464 1.00 29.16 406 TYR A CA 1
ATOM 2904 C C . TYR A 1 406 ? -17.659 53.830 -11.126 1.00 23.51 406 TYR A C 1
ATOM 2905 O O . TYR A 1 406 ? -17.792 54.529 -10.120 1.00 24.54 406 TYR A O 1
ATOM 2914 N N . PRO A 1 407 ? -16.597 53.959 -11.937 1.00 31.00 407 PRO A N 1
ATOM 2915 C CA . PRO A 1 407 ? -15.533 54.922 -11.628 1.00 28.29 407 PRO A CA 1
ATOM 2916 C C . PRO A 1 407 ? -16.050 56.327 -11.367 1.00 32.76 407 PRO A C 1
ATOM 2917 O O . PRO A 1 407 ? -17.064 56.760 -11.918 1.00 38.28 407 PRO A O 1
ATOM 2921 N N . SER A 1 408 ? -15.330 57.028 -10.498 1.00 36.51 408 SER A N 1
ATOM 2922 C CA . SER A 1 408 ? -15.670 58.387 -10.111 1.00 33.07 408 SER A CA 1
ATOM 2923 C C . SER A 1 408 ? -15.458 59.373 -11.256 1.00 27.49 408 SER A C 1
ATOM 2924 O O . SER A 1 408 ? -14.584 59.195 -12.110 1.00 31.60 408 SER A O 1
ATOM 2927 N N . LYS A 1 409 ? -16.267 60.429 -11.259 1.00 32.21 409 LYS A N 1
ATOM 2928 C CA . LYS A 1 409 ? -15.970 61.620 -12.041 1.00 29.25 409 LYS A CA 1
ATOM 2929 C C . LYS A 1 409 ? -15.117 62.559 -11.193 1.00 29.34 409 LYS A C 1
ATOM 2930 O O . LYS A 1 409 ? -15.270 62.626 -9.971 1.00 28.53 409 LYS A O 1
ATOM 2936 N N . TRP A 1 410 ? -14.215 63.294 -11.848 1.00 22.59 410 TRP A N 1
ATOM 2937 C CA . TRP A 1 410 ? -13.260 64.088 -11.077 1.00 28.21 410 TRP A CA 1
ATOM 2938 C C . TRP A 1 410 ? -13.941 65.204 -10.283 1.00 30.67 410 TRP A C 1
ATOM 2939 O O . TRP A 1 410 ? -13.510 65.521 -9.165 1.00 30.70 410 TRP A O 1
ATOM 2950 N N . GLN A 1 411 ? -15.031 65.771 -10.814 1.00 34.42 411 GLN A N 1
ATOM 2951 C CA . GLN A 1 411 ? -15.713 66.879 -10.150 1.00 34.30 411 GLN A CA 1
ATOM 2952 C C . GLN A 1 411 ? -16.258 66.498 -8.783 1.00 40.07 411 GLN A C 1
ATOM 2953 O O . GLN A 1 411 ? -16.479 67.384 -7.950 1.00 43.35 411 GLN A O 1
ATOM 2959 N N . GLU A 1 412 ? -16.488 65.207 -8.534 1.00 34.25 412 GLU A N 1
ATOM 2960 C CA . GLU A 1 412 ? -17.006 64.794 -7.237 1.00 41.99 412 GLU A CA 1
ATOM 2961 C C . GLU A 1 412 ? -16.026 65.128 -6.120 1.00 43.63 412 GLU A C 1
ATOM 2962 O O . GLU A 1 412 ? -16.436 65.284 -4.964 1.00 46.50 412 GLU A O 1
ATOM 2968 N N . SER A 1 413 ? -14.731 65.215 -6.435 1.00 37.88 413 SER A N 1
ATOM 2969 C CA . SER A 1 413 ? -13.775 65.712 -5.449 1.00 46.33 413 SER A CA 1
ATOM 2970 C C . SER A 1 413 ? -14.168 67.103 -4.952 1.00 48.91 413 SER A C 1
ATOM 2971 O O . SER A 1 413 ? -14.141 67.377 -3.746 1.00 50.02 413 SER A O 1
ATOM 2974 N N . TYR A 1 414 ? -14.552 67.996 -5.879 1.00 46.30 414 TYR A N 1
ATOM 2975 C CA . TYR A 1 414 ? -14.896 69.408 -5.652 1.00 52.10 414 TYR A CA 1
ATOM 2976 C C . TYR A 1 414 ? -16.248 69.614 -4.952 1.00 56.97 414 TYR A C 1
ATOM 2977 O O . TYR A 1 414 ? -16.660 70.776 -4.820 1.00 64.61 414 TYR A O 1
ATOM 2986 N N . THR A 1 415 ? -16.953 68.581 -4.505 1.00 57.22 415 THR A N 1
ATOM 2987 C CA . THR A 1 415 ? -18.280 68.759 -3.919 1.00 58.84 415 THR A CA 1
ATOM 2988 C C . THR A 1 415 ? -18.205 69.395 -2.532 1.00 61.35 415 THR A C 1
ATOM 2989 O O . THR A 1 415 ? -17.472 68.929 -1.659 1.00 63.98 415 THR A O 1
ATOM 3488 N N . LEU D 1 17 ? -28.191 64.582 -63.793 1.00 55.08 17 LEU D N 1
ATOM 3489 C CA . LEU D 1 17 ? -28.735 65.770 -63.143 1.00 50.50 17 LEU D CA 1
ATOM 3490 C C . LEU D 1 17 ? -27.595 66.729 -62.806 1.00 51.18 17 LEU D C 1
ATOM 3491 O O . LEU D 1 17 ? -26.705 66.383 -62.029 1.00 52.78 17 LEU D O 1
ATOM 3496 N N . PRO D 1 18 ? -27.626 67.937 -63.382 1.00 57.67 18 PRO D N 1
ATOM 3497 C CA . PRO D 1 18 ? -26.511 68.872 -63.159 1.00 54.78 18 PRO D CA 1
ATOM 3498 C C . PRO D 1 18 ? -26.463 69.471 -61.766 1.00 54.13 18 PRO D C 1
ATOM 3499 O O . PRO D 1 18 ? -25.374 69.832 -61.308 1.00 54.95 18 PRO D O 1
ATOM 3503 N N . SER D 1 19 ? -27.587 69.576 -61.061 1.00 49.91 19 SER D N 1
ATOM 3504 C CA . SER D 1 19 ? -27.543 70.143 -59.717 1.00 46.19 19 SER D CA 1
ATOM 3505 C C . SER D 1 19 ? -26.684 69.287 -58.796 1.00 40.10 19 SER D C 1
ATOM 3506 O O . SER D 1 19 ? -25.699 69.763 -58.202 1.00 49.99 19 SER D O 1
ATOM 3509 N N . LEU D 1 20 ? -26.997 67.995 -58.738 1.00 42.82 20 LEU D N 1
ATOM 3510 C CA . LEU D 1 20 ? -26.294 67.095 -57.838 1.00 48.92 20 LEU D CA 1
ATOM 3511 C C . LEU D 1 20 ? -24.857 66.871 -58.290 1.00 45.74 20 LEU D C 1
ATOM 3512 O O . LEU D 1 20 ? -23.944 66.803 -57.457 1.00 46.72 20 LEU D O 1
ATOM 3517 N N . LEU D 1 21 ? -24.629 66.808 -59.605 1.00 45.85 21 LEU D N 1
ATOM 3518 C CA . LEU D 1 21 ? -23.265 66.672 -60.106 1.00 44.23 21 LEU D CA 1
ATOM 3519 C C . LEU D 1 21 ? -22.416 67.876 -59.723 1.00 39.02 21 LEU D C 1
ATOM 3520 O O . LEU D 1 21 ? -21.290 67.727 -59.230 1.00 37.24 21 LEU D O 1
ATOM 3525 N N . LEU D 1 22 ? -22.954 69.083 -59.915 1.00 37.68 22 LEU D N 1
ATOM 3526 C CA . LEU D 1 22 ? -22.199 70.279 -59.569 1.00 35.89 22 LEU D CA 1
ATOM 3527 C C . LEU D 1 22 ? -21.844 70.290 -58.091 1.00 43.70 22 LEU D C 1
ATOM 3528 O O . LEU D 1 22 ? -20.695 70.563 -57.729 1.00 39.82 22 LEU D O 1
ATOM 3533 N N . ILE D 1 23 ? -22.811 69.984 -57.216 1.00 38.47 23 ILE D N 1
ATOM 3534 C CA . ILE D 1 23 ? -22.506 70.096 -55.790 1.00 32.76 23 ILE D CA 1
ATOM 3535 C C . ILE D 1 23 ? -21.572 68.977 -55.331 1.00 32.93 23 ILE D C 1
ATOM 3536 O O . ILE D 1 23 ? -20.690 69.200 -54.491 1.00 27.53 23 ILE D O 1
ATOM 3541 N N . ASP D 1 24 ? -21.709 67.772 -55.897 1.00 32.72 24 ASP D N 1
ATOM 3542 C CA . ASP D 1 24 ? -20.787 66.694 -55.547 1.00 36.02 24 ASP D CA 1
ATOM 3543 C C . ASP D 1 24 ? -19.361 67.022 -55.971 1.00 35.85 24 ASP D C 1
ATOM 3544 O O . ASP D 1 24 ? -18.408 66.827 -55.200 1.00 40.86 24 ASP D O 1
ATOM 3549 N N . GLU D 1 25 ? -19.196 67.538 -57.189 1.00 34.41 25 GLU D N 1
ATOM 3550 C CA . GLU D 1 25 ? -17.863 67.878 -57.664 1.00 36.24 25 GLU D CA 1
ATOM 3551 C C . GLU D 1 25 ? -17.285 69.051 -56.883 1.00 32.44 25 GLU D C 1
ATOM 3552 O O . GLU D 1 25 ? -16.088 69.064 -56.576 1.00 27.83 25 GLU D O 1
ATOM 3558 N N . ALA D 1 26 ? -18.112 70.049 -56.558 1.00 26.39 26 ALA D N 1
ATOM 3559 C CA . ALA D 1 26 ? -17.631 71.153 -55.735 1.00 27.90 26 ALA D CA 1
ATOM 3560 C C . ALA D 1 26 ? -17.136 70.651 -54.387 1.00 28.38 26 ALA D C 1
ATOM 3561 O O . ALA D 1 26 ? -16.083 71.084 -53.906 1.00 27.50 26 ALA D O 1
ATOM 3563 N N . ALA D 1 27 ? -17.876 69.725 -53.770 1.00 24.83 27 ALA D N 1
ATOM 3564 C CA . ALA D 1 27 ? -17.455 69.178 -52.483 1.00 30.70 27 ALA D CA 1
ATOM 3565 C C . ALA D 1 27 ? -16.122 68.445 -52.606 1.00 31.28 27 ALA D C 1
ATOM 3566 O O . ALA D 1 27 ? -15.215 68.636 -51.784 1.00 32.25 27 ALA D O 1
ATOM 3568 N N . ALA D 1 28 ? -15.992 67.586 -53.624 1.00 28.93 28 ALA D N 1
ATOM 3569 C CA . ALA D 1 28 ? -14.750 66.833 -53.795 1.00 30.94 28 ALA D CA 1
ATOM 3570 C C . ALA D 1 28 ? -13.564 67.765 -54.047 1.00 26.98 28 ALA D C 1
ATOM 3571 O O . ALA D 1 28 ? -12.482 67.584 -53.466 1.00 31.38 28 ALA D O 1
ATOM 3573 N N . VAL D 1 29 ? -13.749 68.767 -54.909 1.00 27.78 29 VAL D N 1
ATOM 3574 C CA . VAL D 1 29 ? -12.675 69.713 -55.204 1.00 31.87 29 VAL D CA 1
ATOM 3575 C C . VAL D 1 29 ? -12.287 70.495 -53.954 1.00 35.01 29 VAL D C 1
ATOM 3576 O O . VAL D 1 29 ? -11.096 70.707 -53.683 1.00 29.96 29 VAL D O 1
ATOM 3580 N N . LEU D 1 30 ? -13.280 70.938 -53.171 1.00 27.89 30 LEU D N 1
ATOM 3581 C CA . LEU D 1 30 ? -12.978 71.656 -51.936 1.00 29.92 30 LEU D CA 1
ATOM 3582 C C . LEU D 1 30 ? -12.181 70.782 -50.977 1.00 25.80 30 LEU D C 1
ATOM 3583 O O . LEU D 1 30 ? -11.232 71.253 -50.330 1.00 24.82 30 LEU D O 1
ATOM 3588 N N . GLY D 1 31 ? -12.549 69.503 -50.876 1.00 23.10 31 GLY D N 1
ATOM 3589 C CA . GLY D 1 31 ? -11.783 68.598 -50.035 1.00 24.96 31 GLY D CA 1
ATOM 3590 C C . GLY D 1 31 ? -10.348 68.466 -50.502 1.00 25.67 31 GLY D C 1
ATOM 3591 O O . GLY D 1 31 ? -9.418 68.453 -49.690 1.00 29.46 31 GLY D O 1
ATOM 3592 N N . ARG D 1 32 ? -10.148 68.401 -51.819 1.00 28.28 32 ARG D N 1
ATOM 3593 C CA . ARG D 1 32 ? -8.791 68.310 -52.353 1.00 31.64 32 ARG D CA 1
ATOM 3594 C C . ARG D 1 32 ? -7.982 69.576 -52.064 1.00 28.71 32 ARG D C 1
ATOM 3595 O O . ARG D 1 32 ? -6.797 69.494 -51.713 1.00 31.18 32 ARG D O 1
ATOM 3603 N N . MET D 1 33 ? -8.600 70.755 -52.191 1.00 24.05 33 MET D N 1
ATOM 3604 C CA . MET D 1 33 ? -7.878 71.990 -51.881 1.00 23.41 33 MET D CA 1
ATOM 3605 C C . MET D 1 33 ? -7.485 72.042 -50.411 1.00 26.01 33 MET D C 1
ATOM 3606 O O . MET D 1 33 ? -6.367 72.448 -50.066 1.00 28.73 33 MET D O 1
ATOM 3611 N N . ILE D 1 34 ? -8.400 71.656 -49.523 1.00 22.95 34 ILE D N 1
ATOM 3612 C CA . ILE D 1 34 ? -8.072 71.682 -48.101 1.00 28.18 34 ILE D CA 1
ATOM 3613 C C . ILE D 1 34 ? -6.956 70.687 -47.797 1.00 24.96 34 ILE D C 1
ATOM 3614 O O . ILE D 1 34 ? -6.033 70.984 -47.026 1.00 26.35 34 ILE D O 1
ATOM 3619 N N . GLN D 1 35 ? -7.020 69.495 -48.394 1.00 24.25 35 GLN D N 1
ATOM 3620 C CA . GLN D 1 35 ? -5.954 68.515 -48.207 1.00 31.01 35 GLN D CA 1
ATOM 3621 C C . GLN D 1 35 ? -4.607 69.060 -48.672 1.00 33.17 35 GLN D C 1
ATOM 3622 O O . GLN D 1 35 ? -3.593 68.912 -47.975 1.00 29.48 35 GLN D O 1
ATOM 3628 N N . GLY D 1 36 ? -4.578 69.692 -49.847 1.00 24.07 36 GLY D N 1
ATOM 3629 C CA . GLY D 1 36 ? -3.347 70.298 -50.323 1.00 26.23 36 GLY D CA 1
ATOM 3630 C C . GLY D 1 36 ? -2.815 71.356 -49.378 1.00 29.53 36 GLY D C 1
ATOM 3631 O O . GLY D 1 36 ? -1.607 71.441 -49.141 1.00 25.42 36 GLY D O 1
ATOM 3632 N N . LEU D 1 37 ? -3.712 72.176 -48.820 1.00 27.53 37 LEU D N 1
ATOM 3633 C CA . LEU D 1 37 ? -3.283 73.175 -47.845 1.00 26.15 37 LEU D CA 1
ATOM 3634 C C . LEU D 1 37 ? -2.714 72.521 -46.595 1.00 34.17 37 LEU D C 1
ATOM 3635 O O . LEU D 1 37 ? -1.826 73.088 -45.943 1.00 27.43 37 LEU D O 1
ATOM 3640 N N . ARG D 1 38 ? -3.226 71.340 -46.234 1.00 32.34 38 ARG D N 1
ATOM 3641 C CA . ARG D 1 38 ? -2.746 70.666 -45.030 1.00 32.51 38 ARG D CA 1
ATOM 3642 C C . ARG D 1 38 ? -1.384 70.014 -45.245 1.00 30.57 38 ARG D C 1
ATOM 3643 O O . ARG D 1 38 ? -0.506 70.113 -44.382 1.00 28.96 38 ARG D O 1
ATOM 3651 N N . THR D 1 39 ? -1.193 69.332 -46.377 1.00 28.77 39 THR D N 1
ATOM 3652 C CA . THR D 1 39 ? 0.059 68.622 -46.620 1.00 33.45 39 THR D CA 1
ATOM 3653 C C . THR D 1 39 ? 1.172 69.526 -47.132 1.00 40.65 39 THR D C 1
ATOM 3654 O O . THR D 1 39 ? 2.347 69.160 -47.019 1.00 40.77 39 THR D O 1
ATOM 3658 N N . GLY D 1 40 ? 0.835 70.682 -47.702 1.00 36.52 40 GLY D N 1
ATOM 3659 C CA . GLY D 1 40 ? 1.815 71.524 -48.350 1.00 35.60 40 GLY D CA 1
ATOM 3660 C C . GLY D 1 40 ? 2.043 71.221 -49.813 1.00 31.58 40 GLY D C 1
ATOM 3661 O O . GLY D 1 40 ? 2.900 71.860 -50.434 1.00 39.21 40 GLY D O 1
ATOM 3662 N N . ILE D 1 41 ? 1.313 70.266 -50.379 1.00 29.06 41 ILE D N 1
ATOM 3663 C CA . ILE D 1 41 ? 1.357 69.988 -51.812 1.00 32.14 41 ILE D CA 1
ATOM 3664 C C . ILE D 1 41 ? 0.066 70.542 -52.402 1.00 36.50 41 ILE D C 1
ATOM 3665 O O . ILE D 1 41 ? -0.986 69.894 -52.300 1.00 30.69 41 ILE D O 1
ATOM 3670 N N . PRO D 1 42 ? 0.097 71.723 -53.021 1.00 37.71 42 PRO D N 1
ATOM 3671 C CA . PRO D 1 42 ? -1.150 72.376 -53.447 1.00 25.22 42 PRO D CA 1
ATOM 3672 C C . PRO D 1 42 ? -1.918 71.541 -54.456 1.00 30.15 42 PRO D C 1
ATOM 3673 O O . PRO D 1 42 ? -1.343 70.973 -55.386 1.00 28.56 42 PRO D O 1
ATOM 3677 N N . TYR D 1 43 ? -3.227 71.446 -54.250 1.00 26.30 43 TYR D N 1
ATOM 3678 C CA . TYR D 1 43 ? -4.077 70.887 -55.288 1.00 28.43 43 TYR D CA 1
ATOM 3679 C C . TYR D 1 43 ? -4.072 71.816 -56.493 1.00 28.34 43 TYR D C 1
ATOM 3680 O O . TYR D 1 43 ? -4.116 73.042 -56.354 1.00 33.35 43 TYR D O 1
ATOM 3689 N N . ILE D 1 44 ? -3.979 71.231 -57.680 1.00 29.98 44 ILE D N 1
ATOM 3690 C CA . ILE D 1 44 ? -4.053 71.974 -58.930 1.00 36.63 44 ILE D CA 1
ATOM 3691 C C . ILE D 1 44 ? -5.154 71.323 -59.753 1.00 35.25 44 ILE D C 1
ATOM 3692 O O . ILE D 1 44 ? -5.036 70.152 -60.133 1.00 40.88 44 ILE D O 1
ATOM 3697 N N . HIS D 1 45 ? -6.226 72.066 -60.014 1.00 39.04 45 HIS D N 1
ATOM 3698 C CA . HIS D 1 45 ? -7.399 71.485 -60.658 1.00 43.43 45 HIS D CA 1
ATOM 3699 C C . HIS D 1 45 ? -7.118 71.254 -62.138 1.00 40.76 45 HIS D C 1
ATOM 3700 O O . HIS D 1 45 ? -7.026 72.205 -62.919 1.00 41.08 45 HIS D O 1
ATOM 3707 N N . THR D 1 46 ? -6.996 69.983 -62.523 1.00 45.18 46 THR D N 1
ATOM 3708 C CA . THR D 1 46 ? -6.739 69.592 -63.902 1.00 45.71 46 THR D CA 1
ATOM 3709 C C . THR D 1 46 ? -7.951 69.005 -64.606 1.00 51.40 46 THR D C 1
ATOM 3710 O O . THR D 1 46 ? -8.052 69.115 -65.829 1.00 51.42 46 THR D O 1
ATOM 3714 N N . GLU D 1 47 ? -8.861 68.380 -63.863 1.00 53.14 47 GLU D N 1
ATOM 3715 C CA . GLU D 1 47 ? -9.985 67.673 -64.461 1.00 52.36 47 GLU D CA 1
ATOM 3716 C C . GLU D 1 47 ? -10.905 68.624 -65.221 1.00 53.54 47 GLU D C 1
ATOM 3717 O O . GLU D 1 47 ? -11.027 69.809 -64.895 1.00 53.07 47 GLU D O 1
ATOM 3723 N N . ASN D 1 48 ? -11.531 68.093 -66.271 1.00 52.94 48 ASN D N 1
ATOM 3724 C CA . ASN D 1 48 ? -12.510 68.832 -67.069 1.00 57.47 48 ASN D CA 1
ATOM 3725 C C . ASN D 1 48 ? -13.882 68.503 -66.489 1.00 62.05 48 ASN D C 1
ATOM 3726 O O . ASN D 1 48 ? -14.561 67.572 -66.925 1.00 64.64 48 ASN D O 1
ATOM 3731 N N . ASP D 1 49 ? -14.292 69.270 -65.482 1.00 54.27 49 ASP D N 1
ATOM 3732 C CA . ASP D 1 49 ? -15.536 69.004 -64.775 1.00 48.62 49 ASP D CA 1
ATOM 3733 C C . ASP D 1 49 ? -16.290 70.320 -64.604 1.00 47.65 49 ASP D C 1
ATOM 3734 O O . ASP D 1 49 ? -15.996 71.320 -65.265 1.00 55.10 49 ASP D O 1
ATOM 3739 N N . SER D 1 50 ? -17.284 70.309 -63.714 1.00 48.21 50 SER D N 1
ATOM 3740 C CA . SER D 1 50 ? -18.107 71.491 -63.484 1.00 46.67 50 SER D CA 1
ATOM 3741 C C . SER D 1 50 ? -17.307 72.668 -62.942 1.00 41.81 50 SER D C 1
ATOM 3742 O O . SER D 1 50 ? -17.669 73.825 -63.195 1.00 41.60 50 SER D O 1
ATOM 3745 N N . ILE D 1 51 ? -16.214 72.407 -62.217 1.00 44.87 51 ILE D N 1
ATOM 3746 C CA . ILE D 1 51 ? -15.494 73.510 -61.583 1.00 47.26 51 ILE D CA 1
ATOM 3747 C C . ILE D 1 51 ? -14.745 74.340 -62.613 1.00 44.51 51 ILE D C 1
ATOM 3748 O O . ILE D 1 51 ? -14.652 75.569 -62.477 1.00 45.69 51 ILE D O 1
ATOM 3753 N N . LYS D 1 52 ? -14.215 73.701 -63.661 1.00 49.46 52 LYS D N 1
ATOM 3754 C CA . LYS D 1 52 ? -13.600 74.457 -64.746 1.00 49.47 52 LYS D CA 1
ATOM 3755 C C . LYS D 1 52 ? -14.638 75.283 -65.492 1.00 48.18 52 LYS D C 1
ATOM 3756 O O . LYS D 1 52 ? -14.325 76.369 -65.993 1.00 49.93 52 LYS D O 1
ATOM 3762 N N . ALA D 1 53 ? -15.886 74.807 -65.547 1.00 46.70 53 ALA D N 1
ATOM 3763 C CA . ALA D 1 53 ? -16.914 75.528 -66.287 1.00 45.06 53 ALA D CA 1
ATOM 3764 C C . ALA D 1 53 ? -17.363 76.784 -65.555 1.00 47.57 53 ALA D C 1
ATOM 3765 O O . ALA D 1 53 ? -17.994 77.651 -66.167 1.00 50.77 53 ALA D O 1
ATOM 3767 N N . ASN D 1 54 ? -17.063 76.899 -64.261 1.00 47.40 54 ASN D N 1
ATOM 3768 C CA . ASN D 1 54 ? -17.396 78.089 -63.480 1.00 46.25 54 ASN D CA 1
ATOM 3769 C C . ASN D 1 54 ? -16.151 78.556 -62.739 1.00 47.26 54 ASN D C 1
ATOM 3770 O O . ASN D 1 54 ? -15.867 78.092 -61.625 1.00 43.44 54 ASN D O 1
ATOM 3775 N N . PRO D 1 55 ? -15.379 79.474 -63.324 1.00 46.59 55 PRO D N 1
ATOM 3776 C CA . PRO D 1 55 ? -14.221 80.015 -62.593 1.00 44.70 55 PRO D CA 1
ATOM 3777 C C . PRO D 1 55 ? -14.616 80.762 -61.331 1.00 35.13 55 PRO D C 1
ATOM 3778 O O . PRO D 1 55 ? -13.838 80.799 -60.368 1.00 37.24 55 PRO D O 1
ATOM 3782 N N . ILE D 1 56 ? -15.809 81.362 -61.309 1.00 35.34 56 ILE D N 1
ATOM 3783 C CA . ILE D 1 56 ? -16.275 82.055 -60.111 1.00 37.73 56 ILE D CA 1
ATOM 3784 C C . ILE D 1 56 ? -16.427 81.068 -58.959 1.00 33.04 56 ILE D C 1
ATOM 3785 O O . ILE D 1 56 ? -15.988 81.328 -57.828 1.00 33.34 56 ILE D O 1
ATOM 3790 N N . LEU D 1 57 ? -17.037 79.913 -59.236 1.00 37.76 57 LEU D N 1
ATOM 3791 C CA . LEU D 1 57 ? -17.148 78.865 -58.229 1.00 33.47 57 LEU D CA 1
ATOM 3792 C C . LEU D 1 57 ? -15.773 78.405 -57.761 1.00 34.37 57 LEU D C 1
ATOM 3793 O O . LEU D 1 57 ? -15.566 78.180 -56.567 1.00 28.70 57 LEU D O 1
ATOM 3798 N N . ARG D 1 58 ? -14.827 78.236 -58.691 1.00 37.31 58 ARG D N 1
ATOM 3799 C CA . ARG D 1 58 ? -13.483 77.789 -58.321 1.00 39.75 58 ARG D CA 1
ATOM 3800 C C . ARG D 1 58 ? -12.812 78.780 -57.375 1.00 30.68 58 ARG D C 1
ATOM 3801 O O . ARG D 1 58 ? -12.257 78.394 -56.335 1.00 32.60 58 ARG D O 1
ATOM 3809 N N . THR D 1 59 ? -12.841 80.065 -57.729 1.00 28.39 59 THR D N 1
ATOM 3810 C CA . THR D 1 59 ? -12.285 81.094 -56.856 1.00 31.95 59 THR D CA 1
ATOM 3811 C C . THR D 1 59 ? -12.927 81.049 -55.471 1.00 27.29 59 THR D C 1
ATOM 3812 O O . THR D 1 59 ? -12.229 81.073 -54.444 1.00 25.05 59 THR D O 1
ATOM 3816 N N . ALA D 1 60 ? -14.263 80.966 -55.426 1.00 27.10 60 ALA D N 1
ATOM 3817 C CA . ALA D 1 60 ? -14.951 80.957 -54.138 1.00 30.59 60 ALA D CA 1
ATOM 3818 C C . ALA D 1 60 ? -14.583 79.721 -53.324 1.00 19.34 60 ALA D C 1
ATOM 3819 O O . ALA D 1 60 ? -14.453 79.789 -52.095 1.00 18.73 60 ALA D O 1
ATOM 3821 N N . LEU D 1 61 ? -14.410 78.582 -53.993 1.00 18.85 61 LEU D N 1
ATOM 3822 C CA . LEU D 1 61 ? -13.984 77.378 -53.295 1.00 21.19 61 LEU D CA 1
ATOM 3823 C C . LEU D 1 61 ? -12.588 77.552 -52.704 1.00 26.81 61 LEU D C 1
ATOM 3824 O O . LEU D 1 61 ? -12.325 77.095 -51.587 1.00 22.72 61 LEU D O 1
ATOM 3829 N N . TRP D 1 62 ? -11.685 78.231 -53.423 1.00 21.66 62 TRP D N 1
ATOM 3830 C CA . TRP D 1 62 ? -10.346 78.463 -52.874 1.00 23.41 62 TRP D CA 1
ATOM 3831 C C . TRP D 1 62 ? -10.418 79.330 -51.626 1.00 22.11 62 TRP D C 1
ATOM 3832 O O . TRP D 1 62 ? -9.733 79.063 -50.625 1.00 26.36 62 TRP D O 1
ATOM 3843 N N . GLN D 1 63 ? -11.231 80.384 -51.671 1.00 19.89 63 GLN D N 1
ATOM 3844 C CA . GLN D 1 63 ? -11.367 81.229 -50.487 1.00 22.30 63 GLN D CA 1
ATOM 3845 C C . GLN D 1 63 ? -11.942 80.443 -49.310 1.00 23.25 63 GLN D C 1
ATOM 3846 O O . GLN D 1 63 ? -11.462 80.563 -48.168 1.00 22.67 63 GLN D O 1
ATOM 3852 N N . ALA D 1 64 ? -12.963 79.622 -49.576 1.00 21.55 64 ALA D N 1
ATOM 3853 C CA . ALA D 1 64 ? -13.546 78.804 -48.521 1.00 24.96 64 ALA D CA 1
ATOM 3854 C C . ALA D 1 64 ? -12.531 77.812 -47.972 1.00 23.53 64 ALA D C 1
ATOM 3855 O O . ALA D 1 64 ? -12.503 77.555 -46.765 1.00 22.93 64 ALA D O 1
ATOM 3857 N N . ALA D 1 65 ? -11.678 77.258 -48.838 1.00 16.45 65 ALA D N 1
ATOM 3858 C CA . ALA D 1 65 ? -10.662 76.317 -48.378 1.00 22.88 65 ALA D CA 1
ATOM 3859 C C . ALA D 1 65 ? -9.695 77.000 -47.425 1.00 22.93 65 ALA D C 1
ATOM 3860 O O . ALA D 1 65 ? -9.368 76.460 -46.360 1.00 18.92 65 ALA D O 1
ATOM 3862 N N . TYR D 1 66 ? -9.239 78.202 -47.788 1.00 18.68 66 TYR D N 1
ATOM 3863 C CA . TYR D 1 66 ? -8.357 78.958 -46.899 1.00 19.67 66 TYR D CA 1
ATOM 3864 C C . TYR D 1 66 ? -9.003 79.180 -45.533 1.00 21.31 66 TYR D C 1
ATOM 3865 O O . TYR D 1 66 ? -8.399 78.895 -44.486 1.00 20.52 66 TYR D O 1
ATOM 3874 N N . VAL D 1 67 ? -10.238 79.697 -45.526 1.00 20.35 67 VAL D N 1
ATOM 3875 C CA . VAL D 1 67 ? -10.862 80.065 -44.253 1.00 19.36 67 VAL D CA 1
ATOM 3876 C C . VAL D 1 67 ? -11.191 78.823 -43.430 1.00 17.23 67 VAL D C 1
ATOM 3877 O O . VAL D 1 67 ? -11.083 78.833 -42.197 1.00 23.37 67 VAL D O 1
ATOM 3881 N N . LEU D 1 68 ? -11.570 77.732 -44.094 1.00 14.93 68 LEU D N 1
ATOM 3882 C CA . LEU D 1 68 ? -11.862 76.488 -43.392 1.00 17.54 68 LEU D CA 1
ATOM 3883 C C . LEU D 1 68 ? -10.608 75.911 -42.758 1.00 20.10 68 LEU D C 1
ATOM 3884 O O . LEU D 1 68 ? -10.647 75.436 -41.620 1.00 21.84 68 LEU D O 1
ATOM 3889 N N . GLU D 1 69 ? -9.486 75.932 -43.480 1.00 21.58 69 GLU D N 1
ATOM 3890 C CA . GLU D 1 69 ? -8.242 75.440 -42.902 1.00 23.54 69 GLU D CA 1
ATOM 3891 C C . GLU D 1 69 ? -7.836 76.273 -41.693 1.00 27.01 69 GLU D C 1
ATOM 3892 O O . GLU D 1 69 ? -7.457 75.726 -40.644 1.00 28.28 69 GLU D O 1
ATOM 3898 N N . LYS D 1 70 ? -7.946 77.602 -41.805 1.00 18.96 70 LYS D N 1
ATOM 3899 C CA . LYS D 1 70 ? -7.640 78.445 -40.653 1.00 22.83 70 LYS D CA 1
ATOM 3900 C C . LYS D 1 70 ? -8.538 78.103 -39.466 1.00 26.45 70 LYS D C 1
ATOM 3901 O O . LYS D 1 70 ? -8.057 77.982 -38.332 1.00 25.15 70 LYS D O 1
ATOM 3907 N N . ALA D 1 71 ? -9.840 77.906 -39.710 1.00 24.91 71 ALA D N 1
ATOM 3908 C CA . ALA D 1 71 ? -10.743 77.576 -38.611 1.00 28.02 71 ALA D CA 1
ATOM 3909 C C . ALA D 1 71 ? -10.406 76.217 -38.009 1.00 21.26 71 ALA D C 1
ATOM 3910 O O . ALA D 1 71 ? -10.472 76.041 -36.787 1.00 21.24 71 ALA D O 1
ATOM 3912 N N . TYR D 1 72 ? -10.012 75.256 -38.847 1.00 18.55 72 TYR D N 1
ATOM 3913 C CA . TYR D 1 72 ? -9.642 73.935 -38.356 1.00 20.81 72 TYR D CA 1
ATOM 3914 C C . TYR D 1 72 ? -8.359 73.973 -37.542 1.00 25.31 72 TYR D C 1
ATOM 3915 O O . TYR D 1 72 ? -8.105 73.047 -36.765 1.00 21.51 72 TYR D O 1
ATOM 3924 N N . ARG D 1 73 ? -7.544 75.012 -37.700 1.00 23.50 73 ARG D N 1
ATOM 3925 C CA . ARG D 1 73 ? -6.329 75.125 -36.901 1.00 26.58 73 ARG D CA 1
ATOM 3926 C C . ARG D 1 73 ? -6.532 75.898 -35.603 1.00 29.95 73 ARG D C 1
ATOM 3927 O O . ARG D 1 73 ? -5.575 76.062 -34.840 1.00 30.73 73 ARG D O 1
ATOM 3935 N N . ARG D 1 74 ? -7.745 76.386 -35.331 1.00 24.26 74 ARG D N 1
ATOM 3936 C CA . ARG D 1 74 ? -8.035 77.175 -34.131 1.00 22.95 74 ARG D CA 1
ATOM 3937 C C . ARG D 1 74 ? -9.266 76.567 -33.452 1.00 24.99 74 ARG D C 1
ATOM 3938 O O . ARG D 1 74 ? -10.379 77.076 -33.587 1.00 23.59 74 ARG D O 1
ATOM 3946 N N . ARG D 1 75 ? -9.053 75.511 -32.670 1.00 26.20 75 ARG D N 1
ATOM 3947 C CA . ARG D 1 75 ? -10.136 74.685 -32.147 1.00 24.64 75 ARG D CA 1
ATOM 3948 C C . ARG D 1 75 ? -10.255 74.859 -30.638 1.00 26.37 75 ARG D C 1
ATOM 3949 O O . ARG D 1 75 ? -9.282 74.651 -29.906 1.00 28.50 75 ARG D O 1
ATOM 3957 N N . TYR D 1 76 ? -11.435 75.274 -30.186 1.00 23.60 76 TYR D N 1
ATOM 3958 C CA . TYR D 1 76 ? -11.795 75.249 -28.777 1.00 22.32 76 TYR D CA 1
ATOM 3959 C C . TYR D 1 76 ? -12.612 74.003 -28.467 1.00 22.80 76 TYR D C 1
ATOM 3960 O O . TYR D 1 76 ? -13.450 73.578 -29.265 1.00 20.11 76 TYR D O 1
ATOM 3969 N N . ARG D 1 77 ? -12.443 73.486 -27.253 1.00 19.23 77 ARG D N 1
ATOM 3970 C CA . ARG D 1 77 ? -13.117 72.271 -26.821 1.00 16.29 77 ARG D CA 1
ATOM 3971 C C . ARG D 1 77 ? -13.939 72.568 -25.578 1.00 19.09 77 ARG D C 1
ATOM 3972 O O . ARG D 1 77 ? -13.440 73.189 -24.633 1.00 20.68 77 ARG D O 1
ATOM 3980 N N . VAL D 1 78 ? -15.198 72.137 -25.583 1.00 15.74 78 VAL D N 1
ATOM 3981 C CA . VAL D 1 78 ? -16.034 72.239 -24.389 1.00 22.97 78 VAL D CA 1
ATOM 3982 C C . VAL D 1 78 ? -15.819 70.970 -23.574 1.00 18.16 78 VAL D C 1
ATOM 3983 O O . VAL D 1 78 ? -15.546 69.905 -24.151 1.00 13.38 78 VAL D O 1
ATOM 3987 N N . PRO D 1 79 ? -15.939 71.025 -22.249 1.00 17.40 79 PRO D N 1
ATOM 3988 C CA . PRO D 1 79 ? -15.623 69.846 -21.432 1.00 20.71 79 PRO D CA 1
ATOM 3989 C C . PRO D 1 79 ? -16.781 68.868 -21.313 1.00 22.54 79 PRO D C 1
ATOM 3990 O O . PRO D 1 79 ? -17.007 68.309 -20.234 1.00 23.31 79 PRO D O 1
ATOM 3994 N N . TRP D 1 80 ? -17.531 68.671 -22.397 1.00 17.72 80 TRP D N 1
ATOM 3995 C CA . TRP D 1 80 ? -18.636 67.719 -22.410 1.00 16.26 80 TRP D CA 1
ATOM 3996 C C . TRP D 1 80 ? -18.882 67.276 -23.847 1.00 19.61 80 TRP D C 1
ATOM 3997 O O . TRP D 1 80 ? -18.324 67.832 -24.796 1.00 20.59 80 TRP D O 1
ATOM 4008 N N . THR D 1 81 ? -19.689 66.234 -23.991 1.00 19.37 81 THR D N 1
ATOM 4009 C CA . THR D 1 81 ? -20.055 65.711 -25.299 1.00 22.75 81 THR D CA 1
ATOM 4010 C C . THR D 1 81 ? -21.415 66.247 -25.725 1.00 21.48 81 THR D C 1
ATOM 4011 O O . THR D 1 81 ? -22.301 66.475 -24.894 1.00 16.61 81 THR D O 1
ATOM 4015 N N . ALA D 1 82 ? -21.577 66.429 -27.039 1.00 22.85 82 ALA D N 1
ATOM 4016 C CA . ALA D 1 82 ? -22.885 66.802 -27.572 1.00 22.00 82 ALA D CA 1
ATOM 4017 C C . ALA D 1 82 ? -23.950 65.782 -27.192 1.00 16.89 82 ALA D C 1
ATOM 4018 O O . ALA D 1 82 ? -25.112 66.147 -26.994 1.00 18.33 82 ALA D O 1
ATOM 4020 N N . ARG D 1 83 ? -23.571 64.507 -27.067 1.00 22.56 83 ARG D N 1
ATOM 4021 C CA . ARG D 1 83 ? -24.543 63.461 -26.753 1.00 24.88 83 ARG D CA 1
ATOM 4022 C C . ARG D 1 83 ? -25.153 63.669 -25.368 1.00 21.08 83 ARG D C 1
ATOM 4023 O O . ARG D 1 83 ? -26.378 63.608 -25.198 1.00 18.86 83 ARG D O 1
ATOM 4031 N N . ARG D 1 84 ? -24.314 63.943 -24.364 1.00 18.10 84 ARG D N 1
ATOM 4032 C CA . ARG D 1 84 ? -24.831 64.172 -23.017 1.00 21.30 84 ARG D CA 1
ATOM 4033 C C . ARG D 1 84 ? -25.628 65.467 -22.943 1.00 16.32 84 ARG D C 1
ATOM 4034 O O . ARG D 1 84 ? -26.684 65.523 -22.291 1.00 17.55 84 ARG D O 1
ATOM 4042 N N . TYR D 1 85 ? -25.141 66.514 -23.614 1.00 18.71 85 TYR D N 1
ATOM 4043 C CA . TYR D 1 85 ? -25.865 67.783 -23.666 1.00 16.67 85 TYR D CA 1
ATOM 4044 C C . TYR D 1 85 ? -27.263 67.591 -24.239 1.00 15.44 85 TYR D C 1
ATOM 4045 O O . TYR D 1 85 ? -28.257 68.029 -23.647 1.00 14.22 85 TYR D O 1
ATOM 4054 N N . MET D 1 86 ? -27.355 66.898 -25.379 1.00 14.42 86 MET D N 1
ATOM 4055 C CA . MET D 1 86 ? -28.642 66.660 -26.026 1.00 16.10 86 MET D CA 1
ATOM 4056 C C . MET D 1 86 ? -29.535 65.762 -25.178 1.00 18.80 86 MET D C 1
ATOM 4057 O O . MET D 1 86 ? -30.754 65.962 -25.134 1.00 19.87 86 MET D O 1
ATOM 4062 N N . ARG D 1 87 ? -28.954 64.768 -24.496 1.00 22.80 87 ARG D N 1
ATOM 4063 C CA . ARG D 1 87 ? -29.762 63.913 -23.629 1.00 17.89 87 ARG D CA 1
ATOM 4064 C C . ARG D 1 87 ? -30.356 64.700 -22.472 1.00 22.20 87 ARG D C 1
ATOM 4065 O O . ARG D 1 87 ? -31.455 64.377 -22.005 1.00 14.87 87 ARG D O 1
ATOM 4073 N N . GLU D 1 88 ? -29.675 65.758 -22.022 1.00 17.86 88 GLU D N 1
ATOM 4074 C CA . GLU D 1 88 ? -30.276 66.576 -20.977 1.00 19.37 88 GLU D CA 1
ATOM 4075 C C . GLU D 1 88 ? -31.298 67.578 -21.516 1.00 22.04 88 GLU D C 1
ATOM 4076 O O . GLU D 1 88 ? -32.176 68.018 -20.763 1.00 21.52 88 GLU D O 1
ATOM 4082 N N . LEU D 1 89 ? -31.240 67.914 -22.801 1.00 23.22 89 LEU D N 1
ATOM 4083 C CA . LEU D 1 89 ? -32.219 68.831 -23.371 1.00 23.10 89 LEU D CA 1
ATOM 4084 C C . LEU D 1 89 ? -33.567 68.143 -23.547 1.00 20.91 89 LEU D C 1
ATOM 4085 O O . LEU D 1 89 ? -33.648 66.938 -23.791 1.00 17.02 89 LEU D O 1
ATOM 4090 N N . THR D 1 90 ? -34.631 68.922 -23.425 1.00 17.91 90 THR D N 1
ATOM 4091 C CA . THR D 1 90 ? -35.934 68.409 -23.820 1.00 17.12 90 THR D CA 1
ATOM 4092 C C . THR D 1 90 ? -36.161 68.706 -25.298 1.00 17.80 90 THR D C 1
ATOM 4093 O O . THR D 1 90 ? -35.537 69.616 -25.854 1.00 17.28 90 THR D O 1
ATOM 4097 N N . PRO D 1 91 ? -37.024 67.940 -25.978 1.00 17.99 91 PRO D N 1
ATOM 4098 C CA . PRO D 1 91 ? -37.071 68.019 -27.454 1.00 19.96 91 PRO D CA 1
ATOM 4099 C C . PRO D 1 91 ? -37.455 69.384 -28.007 1.00 22.09 91 PRO D C 1
ATOM 4100 O O . PRO D 1 91 ? -37.190 69.646 -29.187 1.00 22.75 91 PRO D O 1
ATOM 4104 N N . ARG D 1 92 ? -38.052 70.269 -27.206 1.00 17.43 92 ARG D N 1
ATOM 4105 C CA . ARG D 1 92 ? -38.422 71.599 -27.681 1.00 19.90 92 ARG D CA 1
ATOM 4106 C C . ARG D 1 92 ? -37.866 72.675 -26.756 1.00 16.64 92 ARG D C 1
ATOM 4107 O O . ARG D 1 92 ? -38.491 73.717 -26.555 1.00 17.53 92 ARG D O 1
ATOM 4115 N N . GLN D 1 93 ? -36.690 72.434 -26.182 1.00 16.54 93 GLN D N 1
ATOM 4116 C CA . GLN D 1 93 ? -36.026 73.414 -25.324 1.00 19.54 93 GLN D CA 1
ATOM 4117 C C . GLN D 1 93 ? -35.358 74.451 -26.221 1.00 19.62 93 GLN D C 1
ATOM 4118 O O . GLN D 1 93 ? -34.224 74.283 -26.675 1.00 17.27 93 GLN D O 1
ATOM 4124 N N . ASP D 1 94 ? -36.063 75.551 -26.466 1.00 20.87 94 ASP D N 1
ATOM 4125 C CA . ASP D 1 94 ? -35.568 76.586 -27.361 1.00 19.69 94 ASP D CA 1
ATOM 4126 C C . ASP D 1 94 ? -34.836 77.707 -26.637 1.00 20.04 94 ASP D C 1
ATOM 4127 O O . ASP D 1 94 ? -34.309 78.607 -27.300 1.00 20.63 94 ASP D O 1
ATOM 4132 N N . GLY D 1 95 ? -34.757 77.651 -25.310 1.00 19.76 95 GLY D N 1
ATOM 4133 C CA . GLY D 1 95 ? -34.094 78.666 -24.520 1.00 19.69 95 GLY D CA 1
ATOM 4134 C C . GLY D 1 95 ? -35.013 79.663 -23.851 1.00 20.28 95 GLY D C 1
ATOM 4135 O O . GLY D 1 95 ? -34.518 80.591 -23.203 1.00 22.76 95 GLY D O 1
ATOM 4136 N N . ARG D 1 96 ? -36.334 79.487 -23.958 1.00 23.06 96 ARG D N 1
ATOM 4137 C CA . ARG D 1 96 ? -37.276 80.412 -23.335 1.00 24.65 96 ARG D CA 1
ATOM 4138 C C . ARG D 1 96 ? -37.299 80.306 -21.812 1.00 28.49 96 ARG D C 1
ATOM 4139 O O . ARG D 1 96 ? -37.717 81.260 -21.148 1.00 31.64 96 ARG D O 1
ATOM 4147 N N . ASN D 1 97 ? -36.875 79.176 -21.249 1.00 25.83 97 ASN D N 1
ATOM 4148 C CA . ASN D 1 97 ? -36.965 78.913 -19.817 1.00 20.97 97 ASN D CA 1
ATOM 4149 C C . ASN D 1 97 ? -35.615 79.238 -19.187 1.00 22.63 97 ASN D C 1
ATOM 4150 O O . ASN D 1 97 ? -34.636 78.515 -19.399 1.00 21.67 97 ASN D O 1
ATOM 4155 N N . ALA D 1 98 ? -35.574 80.311 -18.392 1.00 22.14 98 ALA D N 1
ATOM 4156 C CA . ALA D 1 98 ? -34.308 80.782 -17.839 1.00 23.46 98 ALA D CA 1
ATOM 4157 C C . ALA D 1 98 ? -33.768 79.827 -16.787 1.00 20.41 98 ALA D C 1
ATOM 4158 O O . ALA D 1 98 ? -32.550 79.656 -16.662 1.00 26.89 98 ALA D O 1
ATOM 4160 N N . ASN D 1 99 ? -34.656 79.199 -16.017 1.00 24.23 99 ASN D N 1
ATOM 4161 C CA . ASN D 1 99 ? -34.214 78.228 -15.024 1.00 27.14 99 ASN D CA 1
ATOM 4162 C C . ASN D 1 99 ? -33.563 77.024 -15.693 1.00 21.03 99 ASN D C 1
ATOM 4163 O O . ASN D 1 99 ? -32.494 76.565 -15.270 1.00 24.01 99 ASN D O 1
ATOM 4168 N N . ARG D 1 100 ? -34.201 76.496 -16.740 1.00 21.19 100 ARG D N 1
ATOM 4169 C CA . ARG D 1 100 ? -33.644 75.347 -17.440 1.00 23.03 100 ARG D CA 1
ATOM 4170 C C . ARG D 1 100 ? -32.326 75.708 -18.117 1.00 19.29 100 ARG D C 1
ATOM 4171 O O . ARG D 1 100 ? -31.390 74.901 -18.143 1.00 24.20 100 ARG D O 1
ATOM 4179 N N . GLU D 1 101 ? -32.213 76.934 -18.630 1.00 18.43 101 GLU D N 1
ATOM 4180 C CA . GLU D 1 101 ? -30.949 77.334 -19.233 1.00 21.15 101 GLU D CA 1
ATOM 4181 C C . GLU D 1 101 ? -29.863 77.524 -18.182 1.00 24.37 101 GLU D C 1
ATOM 4182 O O . GLU D 1 101 ? -28.692 77.249 -18.456 1.00 20.62 101 GLU D O 1
ATOM 4188 N N . ALA D 1 102 ? -30.227 77.958 -16.971 1.00 24.77 102 ALA D N 1
ATOM 4189 C CA . ALA D 1 102 ? -29.249 77.996 -15.888 1.00 26.87 102 ALA D CA 1
ATOM 4190 C C . ALA D 1 102 ? -28.798 76.588 -15.516 1.00 28.83 102 ALA D C 1
ATOM 4191 O O . ALA D 1 102 ? -27.611 76.357 -15.248 1.00 24.41 102 ALA D O 1
ATOM 4193 N N . VAL D 1 103 ? -29.736 75.637 -15.492 1.00 28.37 103 VAL D N 1
ATOM 4194 C CA . VAL D 1 103 ? -29.376 74.238 -15.269 1.00 26.31 103 VAL D CA 1
ATOM 4195 C C . VAL D 1 103 ? -28.366 73.778 -16.315 1.00 28.62 103 VAL D C 1
ATOM 4196 O O . VAL D 1 103 ? -27.331 73.179 -15.990 1.00 26.14 103 VAL D O 1
ATOM 4200 N N . MET D 1 104 ? -28.648 74.072 -17.589 1.00 23.52 104 MET D N 1
ATOM 4201 C CA . MET D 1 104 ? -27.748 73.660 -18.664 1.00 19.82 104 MET D CA 1
ATOM 4202 C C . MET D 1 104 ? -26.383 74.321 -18.524 1.00 20.61 104 MET D C 1
ATOM 4203 O O . MET D 1 104 ? -25.346 73.660 -18.655 1.00 19.83 104 MET D O 1
ATOM 4208 N N . ALA D 1 105 ? -26.365 75.620 -18.221 1.00 22.44 105 ALA D N 1
ATOM 4209 C CA . ALA D 1 105 ? -25.105 76.343 -18.113 1.00 26.75 105 ALA D CA 1
ATOM 4210 C C . ALA D 1 105 ? -24.268 75.838 -16.947 1.00 29.75 105 ALA D C 1
ATOM 4211 O O . ALA D 1 105 ? -23.036 75.798 -17.042 1.00 28.18 105 ALA D O 1
ATOM 4213 N N . LYS D 1 106 ? -24.907 75.399 -15.863 1.00 26.29 106 LYS D N 1
ATOM 4214 C CA . LYS D 1 106 ? -24.124 74.906 -14.739 1.00 28.19 106 LYS D CA 1
ATOM 4215 C C . LYS D 1 106 ? -23.658 73.473 -14.955 1.00 27.29 106 LYS D C 1
ATOM 4216 O O . LYS D 1 106 ? -22.531 73.131 -14.575 1.00 29.72 106 LYS D O 1
ATOM 4222 N N . GLU D 1 107 ? -24.471 72.641 -15.611 1.00 22.93 107 GLU D N 1
ATOM 4223 C CA . GLU D 1 107 ? -24.076 71.265 -15.880 1.00 22.76 107 GLU D CA 1
ATOM 4224 C C . GLU D 1 107 ? -23.157 71.137 -17.092 1.00 23.95 107 GLU D C 1
ATOM 4225 O O . GLU D 1 107 ? -22.393 70.169 -17.175 1.00 26.24 107 GLU D O 1
ATOM 4231 N N . PHE D 1 108 ? -23.184 72.102 -18.010 1.00 23.64 108 PHE D N 1
ATOM 4232 C CA . PHE D 1 108 ? -22.376 72.070 -19.230 1.00 24.40 108 PHE D CA 1
ATOM 4233 C C . PHE D 1 108 ? -21.704 73.424 -19.413 1.00 25.52 108 PHE D C 1
ATOM 4234 O O . PHE D 1 108 ? -22.095 74.223 -20.274 1.00 23.78 108 PHE D O 1
ATOM 4242 N N . PRO D 1 109 ? -20.677 73.710 -18.619 1.00 24.48 109 PRO D N 1
ATOM 4243 C CA . PRO D 1 109 ? -20.052 75.038 -18.645 1.00 24.02 109 PRO D CA 1
ATOM 4244 C C . PRO D 1 109 ? -19.169 75.203 -19.870 1.00 20.26 109 PRO D C 1
ATOM 4245 O O . PRO D 1 109 ? -18.867 74.221 -20.562 1.00 20.23 109 PRO D O 1
ATOM 4249 N N . PRO D 1 110 ? -18.751 76.435 -20.183 1.00 22.55 110 PRO D N 1
ATOM 4250 C CA . PRO D 1 110 ? -17.858 76.635 -21.338 1.00 21.21 110 PRO D CA 1
ATOM 4251 C C . PRO D 1 110 ? -16.529 75.911 -21.220 1.00 28.46 110 PRO D C 1
ATOM 4252 O O . PRO D 1 110 ? -15.933 75.555 -22.246 1.00 21.83 110 PRO D O 1
ATOM 4256 N N . GLY D 1 111 ? -16.012 75.736 -20.009 1.00 25.92 111 GLY D N 1
ATOM 4257 C CA . GLY D 1 111 ? -14.752 75.054 -19.816 1.00 25.63 111 GLY D CA 1
ATOM 4258 C C . GLY D 1 111 ? -13.574 76.009 -19.824 1.00 27.05 111 GLY D C 1
ATOM 4259 O O . GLY D 1 111 ? -13.669 77.171 -20.222 1.00 29.14 111 GLY D O 1
ATOM 4260 N N . ALA D 1 112 ? -12.419 75.477 -19.412 1.00 25.02 112 ALA D N 1
ATOM 4261 C CA . ALA D 1 112 ? -11.247 76.321 -19.197 1.00 32.03 112 ALA D CA 1
ATOM 4262 C C . ALA D 1 112 ? -10.756 76.957 -20.491 1.00 36.45 112 ALA D C 1
ATOM 4263 O O . ALA D 1 112 ? -10.214 78.069 -20.470 1.00 29.91 112 ALA D O 1
ATOM 4265 N N . GLU D 1 113 ? -10.788 76.267 -21.617 1.00 32.03 113 GLU D N 1
ATOM 4266 C CA . GLU D 1 113 ? -10.352 76.827 -22.924 1.00 28.79 113 GLU D CA 1
ATOM 4267 C C . GLU D 1 113 ? -11.202 77.999 -23.403 1.00 32.24 113 GLU D C 1
ATOM 4268 O O . GLU D 1 113 ? -10.704 78.831 -24.070 1.00 33.84 113 GLU D O 1
ATOM 4274 N N . LEU D 1 114 ? -12.451 78.031 -23.055 1.00 30.64 114 LEU D N 1
ATOM 4275 C CA . LEU D 1 114 ? -13.292 79.082 -23.617 1.00 32.40 114 LEU D CA 1
ATOM 4276 C C . LEU D 1 114 ? -13.387 80.260 -22.677 1.00 37.14 114 LEU D C 1
ATOM 4277 O O . LEU D 1 114 ? -13.403 81.305 -23.132 1.00 41.96 114 LEU D O 1
ATOM 4282 N N . ASN D 1 115 ? -13.550 80.012 -21.401 1.00 42.72 115 ASN D N 1
ATOM 4283 C CA . ASN D 1 115 ? -13.796 81.079 -20.413 1.00 44.95 115 ASN D CA 1
ATOM 4284 C C . ASN D 1 115 ? -12.576 81.949 -20.151 1.00 48.86 115 ASN D C 1
ATOM 4285 O O . ASN D 1 115 ? -12.746 83.163 -20.080 1.00 55.72 115 ASN D O 1
ATOM 4290 N N . SER D 1 116 ? -11.394 81.373 -20.140 1.00 44.95 116 SER D N 1
ATOM 4291 C CA . SER D 1 116 ? -10.278 82.255 -19.771 1.00 46.63 116 SER D CA 1
ATOM 4292 C C . SER D 1 116 ? -9.248 82.592 -20.872 1.00 55.65 116 SER D C 1
ATOM 4293 O O . SER D 1 116 ? -8.465 81.674 -21.341 1.00 51.89 116 SER D O 1
ATOM 4296 N N . ASP D 1 117 ? -9.232 83.935 -21.043 1.00 52.76 117 ASP D N 1
ATOM 4297 C CA . ASP D 1 117 ? -8.596 85.063 -21.804 1.00 58.26 117 ASP D CA 1
ATOM 4298 C C . ASP D 1 117 ? -8.567 85.560 -23.248 1.00 56.25 117 ASP D C 1
ATOM 4299 O O . ASP D 1 117 ? -7.526 86.036 -23.665 1.00 67.51 117 ASP D O 1
ATOM 4304 N N . HIS D 1 118 ? -9.767 85.656 -23.825 1.00 47.25 118 HIS D N 1
ATOM 4305 C CA . HIS D 1 118 ? -10.049 86.060 -25.226 1.00 47.64 118 HIS D CA 1
ATOM 4306 C C . HIS D 1 118 ? -10.680 87.439 -25.433 1.00 44.58 118 HIS D C 1
ATOM 4307 O O . HIS D 1 118 ? -11.141 87.977 -24.482 1.00 47.19 118 HIS D O 1
ATOM 4314 N N . PRO D 1 119 ? -10.751 88.009 -26.644 1.00 40.54 119 PRO D N 1
ATOM 4315 C CA . PRO D 1 119 ? -11.389 89.309 -26.864 1.00 39.51 119 PRO D CA 1
ATOM 4316 C C . PRO D 1 119 ? -12.909 89.399 -26.784 1.00 41.30 119 PRO D C 1
ATOM 4317 O O . PRO D 1 119 ? -13.541 88.429 -26.856 1.00 36.61 119 PRO D O 1
ATOM 4321 N N . VAL D 1 120 ? -13.400 90.622 -26.641 1.00 47.46 120 VAL D N 1
ATOM 4322 C CA . VAL D 1 120 ? -14.870 90.907 -26.568 1.00 49.63 120 VAL D CA 1
ATOM 4323 C C . VAL D 1 120 ? -15.564 90.191 -27.729 1.00 45.58 120 VAL D C 1
ATOM 4324 O O . VAL D 1 120 ? -16.535 89.510 -27.441 1.00 38.76 120 VAL D O 1
ATOM 4328 N N . GLN D 1 121 ? -15.019 90.286 -28.933 1.00 36.90 121 GLN D N 1
ATOM 4329 C CA . GLN D 1 121 ? -15.566 89.611 -30.114 1.00 39.27 121 GLN D CA 1
ATOM 4330 C C . GLN D 1 121 ? -14.435 88.903 -30.820 1.00 34.44 121 GLN D C 1
ATOM 4331 O O . GLN D 1 121 ? -13.443 89.461 -30.933 1.00 33.62 121 GLN D O 1
ATOM 4337 N N . GLU D 1 122 ? -14.690 87.706 -31.282 1.00 30.04 122 GLU D N 1
ATOM 4338 C CA . GLU D 1 122 ? -13.716 86.971 -32.084 1.00 27.30 122 GLU D CA 1
ATOM 4339 C C . GLU D 1 122 ? -13.794 87.518 -33.508 1.00 27.72 122 GLU D C 1
ATOM 4340 O O . GLU D 1 122 ? -14.785 87.865 -33.923 1.00 27.78 122 GLU D O 1
ATOM 4346 N N . ILE D 1 123 ? -12.723 87.407 -34.242 1.00 23.82 123 ILE D N 1
ATOM 4347 C CA . ILE D 1 123 ? -12.600 87.853 -35.624 1.00 21.79 123 ILE D CA 1
ATOM 4348 C C . ILE D 1 123 ? -11.854 86.785 -36.409 1.00 25.91 123 ILE D C 1
ATOM 4349 O O . ILE D 1 123 ? -11.827 86.807 -37.645 1.00 27.36 123 ILE D O 1
ATOM 4354 N N . LEU D 1 124 ? -11.270 85.829 -35.698 1.00 25.51 124 LEU D N 1
ATOM 4355 C CA . LEU D 1 124 ? -10.509 84.849 -36.452 1.00 23.17 124 LEU D CA 1
ATOM 4356 C C . LEU D 1 124 ? -11.321 83.573 -36.635 1.00 21.71 124 LEU D C 1
ATOM 4357 O O . LEU D 1 124 ? -12.066 83.178 -35.732 1.00 24.80 124 LEU D O 1
ATOM 4362 N N . PRO D 1 125 ? -11.208 82.941 -37.802 1.00 22.78 125 PRO D N 1
ATOM 4363 C CA . PRO D 1 125 ? -11.895 81.666 -38.030 1.00 22.86 125 PRO D CA 1
ATOM 4364 C C . PRO D 1 125 ? -11.563 80.648 -36.947 1.00 20.64 125 PRO D C 1
ATOM 4365 O O . PRO D 1 125 ? -10.433 80.582 -36.462 1.00 26.72 125 PRO D O 1
ATOM 4369 N N . ALA D 1 126 ? -12.563 79.863 -36.548 1.00 20.79 126 ALA D N 1
ATOM 4370 C CA . ALA D 1 126 ? -12.357 78.910 -35.462 1.00 22.49 126 ALA D CA 1
ATOM 4371 C C . ALA D 1 126 ? -13.464 77.864 -35.504 1.00 24.83 126 ALA D C 1
ATOM 4372 O O . ALA D 1 126 ? -14.370 77.925 -36.336 1.00 23.48 126 ALA D O 1
ATOM 4374 N N . MET D 1 127 ? -13.384 76.893 -34.596 1.00 20.64 127 MET D N 1
ATOM 4375 C CA . MET D 1 127 ? -14.490 75.965 -34.403 1.00 21.31 127 MET D CA 1
ATOM 4376 C C . MET D 1 127 ? -14.494 75.477 -32.960 1.00 19.45 127 MET D C 1
ATOM 4377 O O . MET D 1 127 ? -13.460 75.458 -32.287 1.00 20.24 127 MET D O 1
ATOM 4382 N N . ILE D 1 128 ? -15.684 75.116 -32.488 1.00 17.53 128 ILE D N 1
ATOM 4383 C CA . ILE D 1 128 ? -15.886 74.516 -31.177 1.00 19.31 128 ILE D CA 1
ATOM 4384 C C . ILE D 1 128 ? -16.176 73.038 -31.382 1.00 20.80 128 ILE D C 1
ATOM 4385 O O . ILE D 1 128 ? -17.079 72.673 -32.149 1.00 17.34 128 ILE D O 1
ATOM 4390 N N . ILE D 1 129 ? -15.423 72.191 -30.689 1.00 21.42 129 ILE D N 1
ATOM 4391 C CA . ILE D 1 129 ? -15.621 70.752 -30.735 1.00 14.68 129 ILE D CA 1
ATOM 4392 C C . ILE D 1 129 ? -15.940 70.275 -29.325 1.00 17.89 129 ILE D C 1
ATOM 4393 O O . ILE D 1 129 ? -15.613 70.934 -28.333 1.00 18.74 129 ILE D O 1
ATOM 4398 N N . ASP D 1 130 ? -16.596 69.119 -29.241 1.00 12.37 130 ASP D N 1
ATOM 4399 C CA . ASP D 1 130 ? -16.957 68.573 -27.944 1.00 20.08 130 ASP D CA 1
ATOM 4400 C C . ASP D 1 130 ? -15.858 67.631 -27.447 1.00 18.25 130 ASP D C 1
ATOM 4401 O O . ASP D 1 130 ? -14.810 67.465 -28.079 1.00 17.14 130 ASP D O 1
ATOM 4406 N N . ALA D 1 131 ? -16.105 66.994 -26.299 1.00 18.53 131 ALA D N 1
ATOM 4407 C CA . ALA D 1 131 ? -15.118 66.111 -25.688 1.00 17.14 131 ALA D CA 1
ATOM 4408 C C . ALA D 1 131 ? -14.821 64.878 -26.531 1.00 15.86 131 ALA D C 1
ATOM 4409 O O . ALA D 1 131 ? -13.839 64.189 -26.254 1.00 21.08 131 ALA D O 1
ATOM 4411 N N . GLU D 1 132 ? -15.626 64.589 -27.551 1.00 19.01 132 GLU D N 1
ATOM 4412 C CA . GLU D 1 132 ? -15.396 63.451 -28.434 1.00 22.03 132 GLU D CA 1
ATOM 4413 C C . GLU D 1 132 ? -15.132 63.892 -29.868 1.00 20.70 132 GLU D C 1
ATOM 4414 O O . GLU D 1 132 ? -15.413 63.145 -30.809 1.00 22.43 132 GLU D O 1
ATOM 4420 N N . ASP D 1 133 ? -14.608 65.107 -30.050 1.00 18.67 133 ASP D N 1
ATOM 4421 C CA . ASP D 1 133 ? -14.136 65.606 -31.341 1.00 19.52 133 ASP D CA 1
ATOM 4422 C C . ASP D 1 133 ? -15.258 65.846 -32.352 1.00 20.99 133 ASP D C 1
ATOM 4423 O O . ASP D 1 133 ? -15.001 65.882 -33.557 1.00 20.11 133 ASP D O 1
ATOM 4428 N N . HIS D 1 134 ? -16.506 65.949 -31.907 1.00 19.90 134 HIS D N 1
ATOM 4429 C CA . HIS D 1 134 ? -17.593 66.333 -32.798 1.00 21.77 134 HIS D CA 1
ATOM 4430 C C . HIS D 1 134 ? -17.678 67.855 -32.898 1.00 18.75 134 HIS D C 1
ATOM 4431 O O . HIS D 1 134 ? -17.486 68.567 -31.908 1.00 15.31 134 HIS D O 1
ATOM 4438 N N . ILE D 1 135 ? -17.911 68.345 -34.114 1.00 17.52 135 ILE D N 1
ATOM 4439 C CA . ILE D 1 135 ? -18.013 69.777 -34.385 1.00 15.35 135 ILE D CA 1
ATOM 4440 C C . ILE D 1 135 ? -19.392 70.279 -33.975 1.00 14.70 135 ILE D C 1
ATOM 4441 O O . ILE D 1 135 ? -20.412 69.731 -34.403 1.00 15.35 135 ILE D O 1
ATOM 4446 N N . LEU D 1 136 ? -19.427 71.355 -33.237 1.00 11.80 136 LEU D N 1
ATOM 4447 C CA . LEU D 1 136 ? -20.668 71.972 -32.751 1.00 14.61 136 LEU D CA 1
ATOM 4448 C C . LEU D 1 136 ? -20.906 73.330 -33.411 1.00 18.57 136 LEU D C 1
ATOM 4449 O O . LEU D 1 136 ? -21.986 73.697 -33.524 1.00 12.03 136 LEU D O 1
ATOM 4454 N N . PHE D 1 137 ? -19.843 74.021 -33.740 1.00 13.39 137 PHE D N 1
ATOM 4455 C CA . PHE D 1 137 ? -19.853 75.383 -34.280 1.00 17.96 137 PHE D CA 1
ATOM 4456 C C . PHE D 1 137 ? -18.629 75.652 -35.148 1.00 19.14 137 PHE D C 1
ATOM 4457 O O . PHE D 1 137 ? -17.638 75.417 -34.714 1.00 23.12 137 PHE D O 1
ATOM 4465 N N . CYS D 1 138 ? -18.780 76.182 -36.345 1.00 18.69 138 CYS D N 1
ATOM 4466 C CA . CYS D 1 138 ? -17.638 76.545 -37.224 1.00 19.69 138 CYS D CA 1
ATOM 4467 C C . CYS D 1 138 ? -17.759 77.996 -37.658 1.00 21.32 138 CYS D C 1
ATOM 4468 O O . CYS D 1 138 ? -18.632 78.289 -38.405 1.00 24.82 138 CYS D O 1
ATOM 4471 N N . TYR D 1 139 ? -16.842 78.825 -37.222 1.00 20.89 139 TYR D N 1
ATOM 4472 C CA . TYR D 1 139 ? -16.881 80.253 -37.521 1.00 15.38 139 TYR D CA 1
ATOM 4473 C C . TYR D 1 139 ? -15.944 80.523 -38.668 1.00 23.70 139 TYR D C 1
ATOM 4474 O O . TYR D 1 139 ? -14.814 80.370 -38.560 1.00 22.99 139 TYR D O 1
ATOM 4483 N N . LEU D 1 140 ? -16.496 80.927 -39.762 1.00 18.94 140 LEU D N 1
ATOM 4484 C CA . LEU D 1 140 ? -15.738 81.092 -40.984 1.00 14.30 140 LEU D CA 1
ATOM 4485 C C . LEU D 1 140 ? -16.001 82.480 -41.474 1.00 20.09 140 LEU D C 1
ATOM 4486 O O . LEU D 1 140 ? -16.684 82.654 -42.436 1.00 22.51 140 LEU D O 1
ATOM 4491 N N . PRO D 1 141 ? -15.475 83.680 -40.920 1.00 17.54 141 PRO D N 1
ATOM 4492 C CA . PRO D 1 141 ? -15.521 85.310 -41.273 1.00 20.51 141 PRO D CA 1
ATOM 4493 C C . PRO D 1 141 ? -14.906 85.349 -42.673 1.00 27.32 141 PRO D C 1
ATOM 4494 O O . PRO D 1 141 ? -14.044 84.625 -42.996 1.00 23.39 141 PRO D O 1
ATOM 4498 N N . SER D 1 142 ? -15.559 86.106 -43.520 1.00 24.02 142 SER D N 1
ATOM 4499 C CA . SER D 1 142 ? -15.141 86.391 -44.905 1.00 25.12 142 SER D CA 1
ATOM 4500 C C . SER D 1 142 ? -14.992 85.123 -45.699 1.00 25.99 142 SER D C 1
ATOM 4501 O O . SER D 1 142 ? -14.097 85.006 -46.337 1.00 30.30 142 SER D O 1
ATOM 4504 N N . CYS D 1 143 ? -15.861 84.179 -45.537 1.00 24.70 143 CYS D N 1
ATOM 4505 C CA . CYS D 1 143 ? -15.786 82.928 -46.294 1.00 27.17 143 CYS D CA 1
ATOM 4506 C C . CYS D 1 143 ? -16.171 83.059 -47.780 1.00 27.55 143 CYS D C 1
ATOM 4507 O O . CYS D 1 143 ? -15.678 82.349 -48.559 1.00 26.87 143 CYS D O 1
ATOM 4510 N N . VAL D 1 144 ? -17.131 83.890 -48.084 1.00 26.60 144 VAL D N 1
ATOM 4511 C CA . VAL D 1 144 ? -17.711 84.018 -49.447 1.00 27.30 144 VAL D CA 1
ATOM 4512 C C . VAL D 1 144 ? -16.870 84.969 -50.285 1.00 30.13 144 VAL D C 1
ATOM 4513 O O . VAL D 1 144 ? -16.709 86.035 -49.894 1.00 22.03 144 VAL D O 1
ATOM 4517 N N . SER D 1 145 ? -16.495 84.562 -51.485 1.00 29.16 145 SER D N 1
ATOM 4518 C CA . SER D 1 145 ? -15.716 85.414 -52.421 1.00 37.18 145 SER D CA 1
ATOM 4519 C C . SER D 1 145 ? -16.533 86.647 -52.683 1.00 37.05 145 SER D C 1
ATOM 4520 O O . SER D 1 145 ? -17.702 86.491 -52.915 1.00 39.87 145 SER D O 1
ATOM 4523 N N . PRO D 1 146 ? -16.054 88.041 -52.827 1.00 42.05 146 PRO D N 1
ATOM 4524 C CA . PRO D 1 146 ? -16.794 89.274 -53.146 1.00 36.94 146 PRO D CA 1
ATOM 4525 C C . PRO D 1 146 ? -17.692 89.140 -54.360 1.00 36.77 146 PRO D C 1
ATOM 4526 O O . PRO D 1 146 ? -18.766 89.753 -54.391 1.00 42.02 146 PRO D O 1
ATOM 4530 N N . ALA D 1 147 ? -17.292 88.347 -55.355 1.00 37.34 147 ALA D N 1
ATOM 4531 C CA . ALA D 1 147 ? -18.135 88.134 -56.528 1.00 42.65 147 ALA D CA 1
ATOM 4532 C C . ALA D 1 147 ? -19.442 87.445 -56.151 1.00 40.25 147 ALA D C 1
ATOM 4533 O O . ALA D 1 147 ? -20.533 87.891 -56.537 1.00 40.85 147 ALA D O 1
ATOM 4535 N N . ILE D 1 148 ? -19.349 86.337 -55.410 1.00 40.73 148 ILE D N 1
ATOM 4536 C CA . ILE D 1 148 ? -20.553 85.619 -55.011 1.00 39.42 148 ILE D CA 1
ATOM 4537 C C . ILE D 1 148 ? -21.384 86.464 -54.061 1.00 31.02 148 ILE D C 1
ATOM 4538 O O . ILE D 1 148 ? -22.620 86.416 -54.096 1.00 35.19 148 ILE D O 1
ATOM 4543 N N . MET D 1 149 ? -20.735 87.260 -53.210 1.00 31.89 149 MET D N 1
ATOM 4544 C CA . MET D 1 149 ? -21.487 88.173 -52.358 1.00 36.37 149 MET D CA 1
ATOM 4545 C C . MET D 1 149 ? -22.267 89.182 -53.194 1.00 45.39 149 MET D C 1
ATOM 4546 O O . MET D 1 149 ? -23.430 89.464 -52.902 1.00 42.13 149 MET D O 1
ATOM 4551 N N . THR D 1 150 ? -21.637 89.743 -54.232 1.00 40.15 150 THR D N 1
ATOM 4552 C CA . THR D 1 150 ? -22.347 90.618 -55.165 1.00 41.17 150 THR D CA 1
ATOM 4553 C C . THR D 1 150 ? -23.556 89.915 -55.771 1.00 40.74 150 THR D C 1
ATOM 4554 O O . THR D 1 150 ? -24.649 90.491 -55.859 1.00 43.94 150 THR D O 1
ATOM 4558 N N . ILE D 1 151 ? -23.366 88.671 -56.216 1.00 36.81 151 ILE D N 1
ATOM 4559 C CA . ILE D 1 151 ? -24.460 87.905 -56.816 1.00 35.69 151 ILE D CA 1
ATOM 4560 C C . ILE D 1 151 ? -25.626 87.764 -55.836 1.00 47.66 151 ILE D C 1
ATOM 4561 O O . ILE D 1 151 ? -26.792 87.999 -56.186 1.00 51.23 151 ILE D O 1
ATOM 4566 N N . ILE D 1 152 ? -25.330 87.340 -54.605 1.00 41.29 152 ILE D N 1
ATOM 4567 C CA . ILE D 1 152 ? -26.382 87.149 -53.607 1.00 42.19 152 ILE D CA 1
ATOM 4568 C C . ILE D 1 152 ? -27.042 88.472 -53.254 1.00 39.91 152 ILE D C 1
ATOM 4569 O O . ILE D 1 152 ? -28.261 88.539 -53.062 1.00 37.71 152 ILE D O 1
ATOM 4574 N N . ASP D 1 153 ? -26.246 89.532 -53.113 1.00 38.63 153 ASP D N 1
ATOM 4575 C CA . ASP D 1 153 ? -26.800 90.856 -52.871 1.00 40.47 153 ASP D CA 1
ATOM 4576 C C . ASP D 1 153 ? -27.816 91.213 -53.944 1.00 43.65 153 ASP D C 1
ATOM 4577 O O . ASP D 1 153 ? -28.917 91.684 -53.643 1.00 42.39 153 ASP D O 1
ATOM 4582 N N . ALA D 1 154 ? -27.466 90.968 -55.209 1.00 43.49 154 ALA D N 1
ATOM 4583 C CA . ALA D 1 154 ? -28.372 91.308 -56.302 1.00 50.85 154 ALA D CA 1
ATOM 4584 C C . ALA D 1 154 ? -29.638 90.457 -56.270 1.00 48.53 154 ALA D C 1
ATOM 4585 O O . ALA D 1 154 ? -30.742 90.979 -56.463 1.00 48.79 154 ALA D O 1
ATOM 4587 N N . ALA D 1 155 ? -29.504 89.148 -56.033 1.00 42.55 155 ALA D N 1
ATOM 4588 C CA . ALA D 1 155 ? -30.686 88.282 -56.024 1.00 47.17 155 ALA D CA 1
ATOM 4589 C C . ALA D 1 155 ? -31.616 88.614 -54.854 1.00 45.85 155 ALA D C 1
ATOM 4590 O O . ALA D 1 155 ? -32.844 88.684 -55.023 1.00 46.85 155 ALA D O 1
ATOM 4592 N N . VAL D 1 156 ? -31.052 88.854 -53.666 1.00 41.87 156 VAL D N 1
ATOM 4593 C CA . VAL D 1 156 ? -31.872 89.202 -52.510 1.00 44.33 156 VAL D CA 1
ATOM 4594 C C . VAL D 1 156 ? -32.514 90.568 -52.723 1.00 43.33 156 VAL D C 1
ATOM 4595 O O . VAL D 1 156 ? -33.679 90.789 -52.364 1.00 39.48 156 VAL D O 1
ATOM 4599 N N . GLY D 1 157 ? -31.785 91.493 -53.350 1.00 44.94 157 GLY D N 1
ATOM 4600 C CA . GLY D 1 157 ? -32.388 92.762 -53.714 1.00 44.58 157 GLY D CA 1
ATOM 4601 C C . GLY D 1 157 ? -33.551 92.620 -54.683 1.00 41.90 157 GLY D C 1
ATOM 4602 O O . GLY D 1 157 ? -34.570 93.310 -54.552 1.00 47.38 157 GLY D O 1
ATOM 4603 N N . THR D 1 158 ? -33.419 91.722 -55.666 1.00 40.90 158 THR D N 1
ATOM 4604 C CA . THR D 1 158 ? -34.508 91.482 -56.608 1.00 47.33 158 THR D CA 1
ATOM 4605 C C . THR D 1 158 ? -35.731 90.942 -55.881 1.00 48.94 158 THR D C 1
ATOM 4606 O O . THR D 1 158 ? -36.867 91.333 -56.179 1.00 48.46 158 THR D O 1
ATOM 4610 N N . LEU D 1 159 ? -35.516 90.065 -54.897 1.00 48.84 159 LEU D N 1
ATOM 4611 C CA . LEU D 1 159 ? -36.655 89.542 -54.146 1.00 42.58 159 LEU D CA 1
ATOM 4612 C C . LEU D 1 159 ? -37.293 90.624 -53.279 1.00 37.95 159 LEU D C 1
ATOM 4613 O O . LEU D 1 159 ? -38.510 90.619 -53.075 1.00 43.66 159 LEU D O 1
ATOM 4618 N N . ALA D 1 160 ? -36.498 91.558 -52.760 1.00 38.70 160 ALA D N 1
ATOM 4619 C CA . ALA D 1 160 ? -36.995 92.524 -51.787 1.00 44.55 160 ALA D CA 1
ATOM 4620 C C . ALA D 1 160 ? -37.352 93.905 -52.365 1.00 48.88 160 ALA D C 1
ATOM 4621 O O . ALA D 1 160 ? -37.647 94.816 -51.582 1.00 51.34 160 ALA D O 1
ATOM 4623 N N . THR D 1 161 ? -37.303 94.099 -53.699 1.00 52.45 161 THR D N 1
ATOM 4624 C CA . THR D 1 161 ? -37.737 95.359 -54.326 1.00 54.16 161 THR D CA 1
ATOM 4625 C C . THR D 1 161 ? -39.059 95.284 -55.086 1.00 54.20 161 THR D C 1
ATOM 4626 O O . THR D 1 161 ? -39.549 96.324 -55.543 1.00 64.09 161 THR D O 1
ATOM 4630 N N . THR D 1 162 ? -39.639 94.100 -55.223 1.00 56.72 162 THR D N 1
ATOM 4631 C CA . THR D 1 162 ? -40.919 93.883 -55.875 1.00 62.68 162 THR D CA 1
ATOM 4632 C C . THR D 1 162 ? -42.041 94.679 -55.187 1.00 65.73 162 THR D C 1
ATOM 4633 O O . THR D 1 162 ? -41.972 95.008 -53.995 1.00 65.11 162 THR D O 1
ATOM 4637 N N . LYS D 1 163 ? -43.009 95.118 -56.013 1.00 68.67 163 LYS D N 1
ATOM 4638 C CA . LYS D 1 163 ? -44.301 95.651 -55.564 1.00 69.85 163 LYS D CA 1
ATOM 4639 C C . LYS D 1 163 ? -44.935 94.742 -54.530 1.00 66.65 163 LYS D C 1
ATOM 4640 O O . LYS D 1 163 ? -45.075 95.039 -53.333 1.00 69.18 163 LYS D O 1
ATOM 4646 N N . ASP D 1 164 ? -45.391 93.652 -55.092 1.00 63.07 164 ASP D N 1
ATOM 4647 C CA . ASP D 1 164 ? -46.412 92.734 -54.690 1.00 68.04 164 ASP D CA 1
ATOM 4648 C C . ASP D 1 164 ? -45.784 91.379 -54.766 1.00 67.57 164 ASP D C 1
ATOM 4649 O O . ASP D 1 164 ? -46.322 90.473 -55.394 1.00 63.32 164 ASP D O 1
ATOM 4654 N N . GLY D 1 165 ? -44.573 91.263 -54.243 1.00 63.85 165 GLY D N 1
ATOM 4655 C CA . GLY D 1 165 ? -43.987 89.966 -54.055 1.00 58.60 165 GLY D CA 1
ATOM 4656 C C . GLY D 1 165 ? -44.449 89.473 -52.710 1.00 52.05 165 GLY D C 1
ATOM 4657 O O . GLY D 1 165 ? -45.142 90.172 -51.968 1.00 51.47 165 GLY D O 1
ATOM 4658 N N . HIS D 1 166 ? -44.061 88.243 -52.395 1.00 50.84 166 HIS D N 1
ATOM 4659 C CA . HIS D 1 166 ? -44.514 87.648 -51.148 1.00 43.71 166 HIS D CA 1
ATOM 4660 C C . HIS D 1 166 ? -44.103 88.490 -49.948 1.00 40.19 166 HIS D C 1
ATOM 4661 O O . HIS D 1 166 ? -44.879 88.614 -49.001 1.00 44.58 166 HIS D O 1
ATOM 4668 N N . LEU D 1 167 ? -42.955 89.147 -50.066 1.00 45.24 167 LEU D N 1
ATOM 4669 C CA . LEU D 1 167 ? -42.360 89.950 -48.957 1.00 45.01 167 LEU D CA 1
ATOM 4670 C C . LEU D 1 167 ? -43.218 91.156 -48.623 1.00 46.25 167 LEU D C 1
ATOM 4671 O O . LEU D 1 167 ? -43.317 91.552 -47.548 1.00 51.51 167 LEU D O 1
ATOM 4676 N N . GLN D 1 168 ? -43.671 91.829 -49.616 1.00 50.19 168 GLN D N 1
ATOM 4677 C CA . GLN D 1 168 ? -44.578 92.960 -49.474 1.00 53.48 168 GLN D CA 1
ATOM 4678 C C . GLN D 1 168 ? -45.989 92.500 -49.103 1.00 52.56 168 GLN D C 1
ATOM 4679 O O . GLN D 1 168 ? -46.687 93.164 -48.318 1.00 53.90 168 GLN D O 1
ATOM 4685 N N . LYS D 1 169 ? -46.433 91.373 -49.673 1.00 48.30 169 LYS D N 1
ATOM 4686 C CA . LYS D 1 169 ? -47.770 90.868 -49.368 1.00 50.13 169 LYS D CA 1
ATOM 4687 C C . LYS D 1 169 ? -47.919 90.454 -47.908 1.00 57.99 169 LYS D C 1
ATOM 4688 O O . LYS D 1 169 ? -48.942 90.747 -47.279 1.00 57.04 169 LYS D O 1
ATOM 4694 N N . LYS D 1 170 ? -46.858 89.959 -47.280 1.00 58.10 170 LYS D N 1
ATOM 4695 C CA . LYS D 1 170 ? -46.917 89.604 -45.845 1.00 51.89 170 LYS D CA 1
ATOM 4696 C C . LYS D 1 170 ? -46.812 90.873 -44.993 1.00 52.32 170 LYS D C 1
ATOM 4697 O O . LYS D 1 170 ? -47.421 90.912 -43.925 1.00 54.88 170 LYS D O 1
ATOM 4703 N N . SER D 1 171 ? -46.078 91.867 -45.459 1.00 51.98 171 SER D N 1
ATOM 4704 C CA . SER D 1 171 ? -45.897 93.143 -44.727 1.00 51.38 171 SER D CA 1
ATOM 4705 C C . SER D 1 171 ? -47.207 93.908 -44.676 1.00 58.56 171 SER D C 1
ATOM 4706 O O . SER D 1 171 ? -47.412 94.671 -43.733 1.00 58.34 171 SER D O 1
ATOM 4709 N N . ARG D 1 172 ? -48.030 93.720 -45.693 1.00 58.34 172 ARG D N 1
ATOM 4710 C CA . ARG D 1 172 ? -49.346 94.373 -45.695 1.00 63.69 172 ARG D CA 1
ATOM 4711 C C . ARG D 1 172 ? -50.256 93.580 -44.761 1.00 66.63 172 ARG D C 1
ATOM 4712 O O . ARG D 1 172 ? -50.905 94.190 -43.927 1.00 68.83 172 ARG D O 1
ATOM 4720 N N . ALA D 1 173 ? -50.213 92.268 -44.844 1.00 64.14 173 ALA D N 1
ATOM 4721 C CA . ALA D 1 173 ? -51.127 91.448 -44.029 1.00 62.87 173 ALA D CA 1
ATOM 4722 C C . ALA D 1 173 ? -50.964 91.764 -42.538 1.00 66.90 173 ALA D C 1
ATOM 4723 O O . ALA D 1 173 ? -51.878 91.442 -41.770 1.00 70.01 173 ALA D O 1
ATOM 4725 N N . ARG D 1 174 ? -49.839 92.332 -42.139 1.00 61.66 174 ARG D N 1
ATOM 4726 C CA . ARG D 1 174 ? -49.677 92.738 -40.735 1.00 62.26 174 ARG D CA 1
ATOM 4727 C C . ARG D 1 174 ? -50.163 94.161 -40.723 1.00 67.60 174 ARG D C 1
ATOM 4728 O O . ARG D 1 174 ? -49.332 95.070 -40.735 1.00 72.41 174 ARG D O 1
ATOM 4736 N N . GLU D 1 175 ? -51.465 94.332 -40.723 1.00 68.48 175 GLU D N 1
ATOM 4737 C CA . GLU D 1 175 ? -51.986 95.699 -40.864 1.00 71.52 175 GLU D CA 1
ATOM 4738 C C . GLU D 1 175 ? -52.397 96.265 -39.511 1.00 71.65 175 GLU D C 1
ATOM 4739 O O . GLU D 1 175 ? -51.740 97.206 -39.046 1.00 66.49 175 GLU D O 1
ATOM 4745 N N . GLY D 1 176 ? -53.420 95.679 -38.906 1.00 65.45 176 GLY D N 1
ATOM 4746 C CA . GLY D 1 176 ? -53.969 96.248 -37.663 1.00 72.40 176 GLY D CA 1
ATOM 4747 C C . GLY D 1 176 ? -53.103 96.009 -36.465 1.00 75.61 176 GLY D C 1
ATOM 4748 O O . GLY D 1 176 ? -53.239 96.763 -35.487 1.00 71.26 176 GLY D O 1
ATOM 4749 N N . GLU D 1 177 ? -52.243 94.997 -36.565 1.00 74.79 177 GLU D N 1
ATOM 4750 C CA . GLU D 1 177 ? -51.422 94.650 -35.408 1.00 73.20 177 GLU D CA 1
ATOM 4751 C C . GLU D 1 177 ? -50.578 95.879 -35.127 1.00 72.94 177 GLU D C 1
ATOM 4752 O O . GLU D 1 177 ? -50.539 96.315 -33.978 1.00 78.61 177 GLU D O 1
ATOM 4758 N N . ARG D 1 178 ? -50.013 96.466 -36.163 1.00 71.82 178 ARG D N 1
ATOM 4759 C CA . ARG D 1 178 ? -49.109 97.631 -36.004 1.00 73.02 178 ARG D CA 1
ATOM 4760 C C . ARG D 1 178 ? -49.851 98.834 -35.414 1.00 74.91 178 ARG D C 1
ATOM 4761 O O . ARG D 1 178 ? -49.245 99.597 -34.665 1.00 76.91 178 ARG D O 1
ATOM 4769 N N . ALA D 1 179 ? -51.123 98.982 -35.729 1.00 75.47 179 ALA D N 1
ATOM 4770 C CA . ALA D 1 179 ? -51.907 100.086 -35.145 1.00 77.80 179 ALA D CA 1
ATOM 4771 C C . ALA D 1 179 ? -52.175 99.840 -33.652 1.00 76.54 179 ALA D C 1
ATOM 4772 O O . ALA D 1 179 ? -51.712 100.673 -32.852 1.00 72.22 179 ALA D O 1
ATOM 4774 N N . LEU D 1 200 ? -39.074 84.954 -26.899 1.00 34.67 200 LEU D N 1
ATOM 4775 C CA . LEU D 1 200 ? -39.447 83.934 -27.914 1.00 33.90 200 LEU D CA 1
ATOM 4776 C C . LEU D 1 200 ? -40.965 83.915 -28.066 1.00 40.06 200 LEU D C 1
ATOM 4777 O O . LEU D 1 200 ? -41.482 84.983 -28.272 1.00 39.93 200 LEU D O 1
ATOM 4782 N N . GLY D 1 201 ? -41.637 82.785 -28.011 1.00 33.74 201 GLY D N 1
ATOM 4783 C CA . GLY D 1 201 ? -43.090 82.776 -28.205 1.00 31.21 201 GLY D CA 1
ATOM 4784 C C . GLY D 1 201 ? -43.470 82.451 -29.621 1.00 37.28 201 GLY D C 1
ATOM 4785 O O . GLY D 1 201 ? -42.634 82.509 -30.428 1.00 34.09 201 GLY D O 1
ATOM 4786 N N . ALA D 1 202 ? -44.727 82.091 -29.869 1.00 34.96 202 ALA D N 1
ATOM 4787 C CA . ALA D 1 202 ? -45.187 81.727 -31.202 1.00 35.02 202 ALA D CA 1
ATOM 4788 C C . ALA D 1 202 ? -44.991 82.884 -32.182 1.00 34.06 202 ALA D C 1
ATOM 4789 O O . ALA D 1 202 ? -45.277 84.009 -31.860 1.00 32.16 202 ALA D O 1
ATOM 4791 N N . ASN D 1 203 ? -44.466 82.537 -33.336 1.00 35.66 203 ASN D N 1
ATOM 4792 C CA . ASN D 1 203 ? -44.279 83.420 -34.523 1.00 39.29 203 ASN D CA 1
ATOM 4793 C C . ASN D 1 203 ? -43.150 84.435 -34.277 1.00 30.89 203 ASN D C 1
ATOM 4794 O O . ASN D 1 203 ? -43.214 85.511 -34.788 1.00 32.38 203 ASN D O 1
ATOM 4799 N N . TRP D 1 204 ? -42.180 84.074 -33.474 1.00 30.37 204 TRP D N 1
ATOM 4800 C CA . TRP D 1 204 ? -41.061 84.983 -33.148 1.00 28.83 204 TRP D CA 1
ATOM 4801 C C . TRP D 1 204 ? -40.275 85.316 -34.408 1.00 25.64 204 TRP D C 1
ATOM 4802 O O . TRP D 1 204 ? -39.830 86.430 -34.537 1.00 29.56 204 TRP D O 1
ATOM 4813 N N . ARG D 1 205 ? -40.171 84.363 -35.297 1.00 24.21 205 ARG D N 1
ATOM 4814 C CA . ARG D 1 205 ? -39.402 84.545 -36.521 1.00 27.42 205 ARG D CA 1
ATOM 4815 C C . ARG D 1 205 ? -39.960 85.671 -37.375 1.00 37.32 205 ARG D C 1
ATOM 4816 O O . ARG D 1 205 ? -39.277 86.150 -38.286 1.00 30.90 205 ARG D O 1
ATOM 4824 N N . GLU D 1 206 ? -41.210 86.056 -37.139 1.00 35.58 206 GLU D N 1
ATOM 4825 C CA . GLU D 1 206 ? -41.844 87.149 -37.857 1.00 33.60 206 GLU D CA 1
ATOM 4826 C C . GLU D 1 206 ? -42.432 88.205 -36.921 1.00 35.25 206 GLU D C 1
ATOM 4827 O O . GLU D 1 206 ? -43.323 88.957 -37.324 1.00 38.64 206 GLU D O 1
ATOM 4833 N N . ALA D 1 207 ? -41.978 88.250 -35.668 1.00 34.73 207 ALA D N 1
ATOM 4834 C CA . ALA D 1 207 ? -42.441 89.268 -34.731 1.00 34.08 207 ALA D CA 1
ATOM 4835 C C . ALA D 1 207 ? -42.046 90.665 -35.196 1.00 45.05 207 ALA D C 1
ATOM 4836 O O . ALA D 1 207 ? -40.973 90.867 -35.770 1.00 41.69 207 ALA D O 1
ATOM 4838 N N . LEU D 1 208 ? -42.928 91.636 -34.947 1.00 42.03 208 LEU D N 1
ATOM 4839 C CA . LEU D 1 208 ? -42.682 92.990 -35.429 1.00 43.67 208 LEU D CA 1
ATOM 4840 C C . LEU D 1 208 ? -41.581 93.666 -34.628 1.00 41.25 208 LEU D C 1
ATOM 4841 O O . LEU D 1 208 ? -40.909 94.571 -35.136 1.00 40.82 208 LEU D O 1
ATOM 4846 N N . ASP D 1 209 ? -41.387 93.234 -33.380 1.00 47.39 209 ASP D N 1
ATOM 4847 C CA . ASP D 1 209 ? -40.326 93.771 -32.534 1.00 45.45 209 ASP D CA 1
ATOM 4848 C C . ASP D 1 209 ? -38.947 93.632 -33.170 1.00 42.05 209 ASP D C 1
ATOM 4849 O O . ASP D 1 209 ? -38.070 94.472 -32.941 1.00 43.08 209 ASP D O 1
ATOM 4854 N N . LEU D 1 210 ? -38.734 92.580 -33.956 1.00 38.60 210 LEU D N 1
ATOM 4855 C CA . LEU D 1 210 ? -37.413 92.259 -34.479 1.00 40.32 210 LEU D CA 1
ATOM 4856 C C . LEU D 1 210 ? -37.071 92.924 -35.807 1.00 40.47 210 LEU D C 1
ATOM 4857 O O . LEU D 1 210 ? -35.884 93.054 -36.123 1.00 39.15 210 LEU D O 1
ATOM 4862 N N . PHE D 1 211 ? -38.059 93.333 -36.596 1.00 38.53 211 PHE D N 1
ATOM 4863 C CA . PHE D 1 211 ? -37.762 93.857 -37.921 1.00 40.80 211 PHE D CA 1
ATOM 4864 C C . PHE D 1 211 ? -37.273 95.305 -37.852 1.00 43.48 211 PHE D C 1
ATOM 4865 O O . PHE D 1 211 ? -37.532 96.037 -36.893 1.00 40.07 211 PHE D O 1
ATOM 4873 N N . ARG D 1 212 ? -36.556 95.707 -38.901 1.00 48.14 212 ARG D N 1
ATOM 4874 C CA . ARG D 1 212 ? -35.837 96.980 -38.920 1.00 49.47 212 ARG D CA 1
ATOM 4875 C C . ARG D 1 212 ? -36.807 98.154 -38.997 1.00 48.58 212 ARG D C 1
ATOM 4876 O O . ARG D 1 212 ? -37.579 98.271 -39.955 1.00 43.38 212 ARG D O 1
ATOM 4884 N N . GLN D 1 213 ? -36.774 99.014 -37.980 1.00 48.69 213 GLN D N 1
ATOM 4885 C CA . GLN D 1 213 ? -37.588 100.222 -37.975 1.00 55.38 213 GLN D CA 1
ATOM 4886 C C . GLN D 1 213 ? -36.929 101.321 -38.799 1.00 56.02 213 GLN D C 1
ATOM 4887 O O . GLN D 1 213 ? -35.736 101.600 -38.641 1.00 59.32 213 GLN D O 1
ATOM 4893 N N . GLY D 1 214 ? -37.706 101.925 -39.693 1.00 56.18 214 GLY D N 1
ATOM 4894 C CA . GLY D 1 214 ? -37.271 103.089 -40.436 1.00 60.97 214 GLY D CA 1
ATOM 4895 C C . GLY D 1 214 ? -37.502 103.015 -41.930 1.00 62.80 214 GLY D C 1
ATOM 4896 O O . GLY D 1 214 ? -38.596 102.680 -42.393 1.00 66.12 214 GLY D O 1
ATOM 4897 N N . ALA D 1 215 ? -36.452 103.318 -42.689 1.00 72.59 215 ALA D N 1
ATOM 4898 C CA . ALA D 1 215 ? -36.460 103.336 -44.147 1.00 65.79 215 ALA D CA 1
ATOM 4899 C C . ALA D 1 215 ? -35.558 102.214 -44.642 1.00 57.79 215 ALA D C 1
ATOM 4900 O O . ALA D 1 215 ? -34.358 102.209 -44.347 1.00 65.09 215 ALA D O 1
ATOM 4902 N N . CYS D 1 216 ? -36.124 101.273 -45.391 1.00 48.72 216 CYS D N 1
ATOM 4903 C CA . CYS D 1 216 ? -35.395 100.100 -45.849 1.00 49.93 216 CYS D CA 1
ATOM 4904 C C . CYS D 1 216 ? -35.426 100.031 -47.368 1.00 48.09 216 CYS D C 1
ATOM 4905 O O . CYS D 1 216 ? -36.482 100.205 -47.986 1.00 44.83 216 CYS D O 1
ATOM 4908 N N . LYS D 1 217 ? -34.308 99.670 -47.957 1.00 44.74 217 LYS D N 1
ATOM 4909 C CA . LYS D 1 217 ? -34.274 99.442 -49.399 1.00 40.71 217 LYS D CA 1
ATOM 4910 C C . LYS D 1 217 ? -34.851 98.064 -49.645 1.00 40.51 217 LYS D C 1
ATOM 4911 O O . LYS D 1 217 ? -35.434 97.846 -50.634 1.00 43.14 217 LYS D O 1
ATOM 4917 N N . MET D 1 218 ? -34.617 97.153 -48.723 1.00 40.87 218 MET D N 1
ATOM 4918 C CA . MET D 1 218 ? -35.144 95.801 -48.838 1.00 40.81 218 MET D CA 1
ATOM 4919 C C . MET D 1 218 ? -36.303 95.628 -47.865 1.00 38.49 218 MET D C 1
ATOM 4920 O O . MET D 1 218 ? -36.210 96.025 -46.699 1.00 36.34 218 MET D O 1
ATOM 4925 N N . THR D 1 219 ? -37.394 95.046 -48.341 1.00 42.67 219 THR D N 1
ATOM 4926 C CA . THR D 1 219 ? -38.569 94.880 -47.491 1.00 43.29 219 THR D CA 1
ATOM 4927 C C . THR D 1 219 ? -38.302 93.824 -46.426 1.00 39.04 219 THR D C 1
ATOM 4928 O O . THR D 1 219 ? -38.055 92.658 -46.769 1.00 29.89 219 THR D O 1
ATOM 4932 N N . PRO D 1 220 ? -38.349 94.171 -45.140 1.00 35.61 220 PRO D N 1
ATOM 4933 C CA . PRO D 1 220 ? -38.122 93.163 -44.100 1.00 37.27 220 PRO D CA 1
ATOM 4934 C C . PRO D 1 220 ? -39.175 92.068 -44.157 1.00 42.50 220 PRO D C 1
ATOM 4935 O O . PRO D 1 220 ? -40.332 92.303 -44.514 1.00 43.29 220 PRO D O 1
ATOM 4939 N N . GLY D 1 221 ? -38.759 90.859 -43.808 1.00 43.55 221 GLY D N 1
ATOM 4940 C CA . GLY D 1 221 ? -39.663 89.729 -43.845 1.00 32.38 221 GLY D CA 1
ATOM 4941 C C . GLY D 1 221 ? -38.894 88.422 -43.848 1.00 30.46 221 GLY D C 1
ATOM 4942 O O . GLY D 1 221 ? -37.687 88.389 -43.633 1.00 33.22 221 GLY D O 1
ATOM 4943 N N . VAL D 1 222 ? -39.630 87.342 -44.097 1.00 24.00 222 VAL D N 1
ATOM 4944 C CA . VAL D 1 222 ? -39.077 85.991 -44.115 1.00 27.78 222 VAL D CA 1
ATOM 4945 C C . VAL D 1 222 ? -39.748 85.220 -45.242 1.00 26.98 222 VAL D C 1
ATOM 4946 O O . VAL D 1 222 ? -40.978 85.236 -45.359 1.00 30.02 222 VAL D O 1
ATOM 4950 N N . LEU D 1 223 ? -38.947 84.563 -46.080 1.00 26.76 223 LEU D N 1
ATOM 4951 C CA . LEU D 1 223 ? -39.452 83.636 -47.087 1.00 23.21 223 LEU D CA 1
ATOM 4952 C C . LEU D 1 223 ? -38.756 82.289 -46.933 1.00 30.44 223 LEU D C 1
ATOM 4953 O O . LEU D 1 223 ? -37.641 82.211 -46.412 1.00 27.19 223 LEU D O 1
ATOM 4958 N N . THR D 1 224 ? -39.411 81.220 -47.390 1.00 29.21 224 THR D N 1
ATOM 4959 C CA . THR D 1 224 ? -38.863 79.878 -47.238 1.00 29.08 224 THR D CA 1
ATOM 4960 C C . THR D 1 224 ? -39.037 79.095 -48.531 1.00 28.55 224 THR D C 1
ATOM 4961 O O . THR D 1 224 ? -40.037 79.247 -49.238 1.00 35.63 224 THR D O 1
ATOM 4965 N N . PHE D 1 225 ? -38.023 78.300 -48.853 1.00 28.31 225 PHE D N 1
ATOM 4966 C CA . PHE D 1 225 ? -37.946 77.532 -50.079 1.00 28.52 225 PHE D CA 1
ATOM 4967 C C . PHE D 1 225 ? -37.546 76.112 -49.733 1.00 27.34 225 PHE D C 1
ATOM 4968 O O . PHE D 1 225 ? -36.751 75.887 -48.812 1.00 32.85 225 PHE D O 1
ATOM 4976 N N . ALA D 1 226 ? -38.119 75.165 -50.454 1.00 25.87 226 ALA D N 1
ATOM 4977 C CA . ALA D 1 226 ? -37.817 73.750 -50.315 1.00 25.78 226 ALA D CA 1
ATOM 4978 C C . ALA D 1 226 ? -38.427 73.022 -51.501 1.00 28.78 226 ALA D C 1
ATOM 4979 O O . ALA D 1 226 ? -39.544 73.347 -51.915 1.00 33.76 226 ALA D O 1
ATOM 4981 N N . PRO D 1 227 ? -37.751 72.016 -52.059 1.00 39.77 227 PRO D N 1
ATOM 4982 C CA . PRO D 1 227 ? -38.382 71.248 -53.142 1.00 35.06 227 PRO D CA 1
ATOM 4983 C C . PRO D 1 227 ? -39.501 70.340 -52.658 1.00 42.99 227 PRO D C 1
ATOM 4984 O O . PRO D 1 227 ? -40.444 70.088 -53.418 1.00 42.86 227 PRO D O 1
ATOM 4988 N N . ALA D 1 228 ? -39.421 69.855 -51.416 1.00 31.00 228 ALA D N 1
ATOM 4989 C CA . ALA D 1 228 ? -40.431 69.027 -50.763 1.00 36.78 228 ALA D CA 1
ATOM 4990 C C . ALA D 1 228 ? -40.563 69.498 -49.316 1.00 40.92 228 ALA D C 1
ATOM 4991 O O . ALA D 1 228 ? -39.561 69.632 -48.605 1.00 36.49 228 ALA D O 1
ATOM 4993 N N . TRP D 1 229 ? -41.765 69.706 -48.843 1.00 42.19 229 TRP D N 1
ATOM 4994 C CA . TRP D 1 229 ? -41.969 70.421 -47.577 1.00 38.17 229 TRP D CA 1
ATOM 4995 C C . TRP D 1 229 ? -43.355 70.095 -47.058 1.00 38.28 229 TRP D C 1
ATOM 4996 O O . TRP D 1 229 ? -44.243 69.905 -47.766 1.00 34.62 229 TRP D O 1
ATOM 5007 N N . TRP D 1 230 ? -43.474 70.134 -45.783 1.00 40.16 230 TRP D N 1
ATOM 5008 C CA . TRP D 1 230 ? -44.755 69.906 -45.132 1.00 34.06 230 TRP D CA 1
ATOM 5009 C C . TRP D 1 230 ? -45.264 71.200 -44.520 1.00 34.32 230 TRP D C 1
ATOM 5010 O O . TRP D 1 230 ? -44.492 71.922 -43.880 1.00 36.01 230 TRP D O 1
ATOM 5021 N N . PRO D 1 231 ? -46.543 71.528 -44.700 1.00 33.70 231 PRO D N 1
ATOM 5022 C CA . PRO D 1 231 ? -47.113 72.645 -43.944 1.00 38.57 231 PRO D CA 1
ATOM 5023 C C . PRO D 1 231 ? -47.079 72.323 -42.458 1.00 28.15 231 PRO D C 1
ATOM 5024 O O . PRO D 1 231 ? -47.139 71.159 -42.053 1.00 25.45 231 PRO D O 1
ATOM 5028 N N . VAL D 1 232 ? -46.964 73.374 -41.646 1.00 27.92 232 VAL D N 1
ATOM 5029 C CA . VAL D 1 232 ? -46.989 73.255 -40.192 1.00 34.62 232 VAL D CA 1
ATOM 5030 C C . VAL D 1 232 ? -48.209 72.466 -39.736 1.00 36.04 232 VAL D C 1
ATOM 5031 O O . VAL D 1 232 ? -49.350 72.817 -40.058 1.00 36.42 232 VAL D O 1
ATOM 5035 N N . GLY D 1 233 ? -47.979 71.404 -38.963 1.00 35.00 233 GLY D N 1
ATOM 5036 C CA . GLY D 1 233 ? -49.071 70.593 -38.482 1.00 32.03 233 GLY D CA 1
ATOM 5037 C C . GLY D 1 233 ? -49.563 69.549 -39.453 1.00 29.30 233 GLY D C 1
ATOM 5038 O O . GLY D 1 233 ? -50.408 68.731 -39.077 1.00 38.36 233 GLY D O 1
ATOM 5039 N N . HIS D 1 234 ? -49.059 69.581 -40.647 1.00 31.25 234 HIS D N 1
ATOM 5040 C CA . HIS D 1 234 ? -49.529 68.673 -41.693 1.00 33.58 234 HIS D CA 1
ATOM 5041 C C . HIS D 1 234 ? -48.462 67.660 -42.104 1.00 41.50 234 HIS D C 1
ATOM 5042 O O . HIS D 1 234 ? -48.407 67.394 -43.220 1.00 38.25 234 HIS D O 1
ATOM 5049 N N . GLU D 1 235 ? -47.664 67.130 -41.189 1.00 43.09 235 GLU D N 1
ATOM 5050 C CA . GLU D 1 235 ? -46.684 66.099 -41.496 1.00 42.08 235 GLU D CA 1
ATOM 5051 C C . GLU D 1 235 ? -47.321 64.722 -41.615 1.00 46.98 235 GLU D C 1
ATOM 5052 O O . GLU D 1 235 ? -46.639 63.701 -41.453 1.00 54.34 235 GLU D O 1
ATOM 5058 N N . ASN D 1 236 ? -48.608 64.728 -41.941 1.00 42.99 236 ASN D N 1
ATOM 5059 C CA . ASN D 1 236 ? -49.462 63.533 -42.101 1.00 48.86 236 ASN D CA 1
ATOM 5060 C C . ASN D 1 236 ? -49.901 63.338 -43.560 1.00 48.07 236 ASN D C 1
ATOM 5061 O O . ASN D 1 236 ? -50.579 62.453 -43.814 1.00 53.12 236 ASN D O 1
ATOM 5066 N N . GLN D 1 237 ? -49.571 64.220 -44.466 1.00 43.84 237 GLN D N 1
ATOM 5067 C CA . GLN D 1 237 ? -49.861 64.014 -45.875 1.00 44.11 237 GLN D CA 1
ATOM 5068 C C . GLN D 1 237 ? -48.543 63.736 -46.598 1.00 48.91 237 GLN D C 1
ATOM 5069 O O . GLN D 1 237 ? -47.490 63.581 -45.972 1.00 48.72 237 GLN D O 1
ATOM 5075 N N . LEU D 1 238 ? -48.571 63.698 -47.920 1.00 46.81 238 LEU D N 1
ATOM 5076 C CA . LEU D 1 238 ? -47.297 63.661 -48.624 1.00 37.07 238 LEU D CA 1
ATOM 5077 C C . LEU D 1 238 ? -46.720 65.069 -48.746 1.00 36.87 238 LEU D C 1
ATOM 5078 O O . LEU D 1 238 ? -47.469 66.034 -48.918 1.00 33.75 238 LEU D O 1
ATOM 5083 N N . PRO D 1 239 ? -45.402 65.220 -48.639 1.00 35.71 239 PRO D N 1
ATOM 5084 C CA . PRO D 1 239 ? -44.808 66.551 -48.787 1.00 34.67 239 PRO D CA 1
ATOM 5085 C C . PRO D 1 239 ? -44.955 67.044 -50.218 1.00 33.13 239 PRO D C 1
ATOM 5086 O O . PRO D 1 239 ? -45.075 66.267 -51.168 1.00 34.47 239 PRO D O 1
ATOM 5090 N N . GLY D 1 240 ? -44.938 68.362 -50.363 1.00 35.18 240 GLY D N 1
ATOM 5091 C CA . GLY D 1 240 ? -45.035 68.971 -51.663 1.00 37.95 240 GLY D CA 1
ATOM 5092 C C . GLY D 1 240 ? -44.093 70.142 -51.810 1.00 39.75 240 GLY D C 1
ATOM 5093 O O . GLY D 1 240 ? -43.329 70.474 -50.900 1.00 43.62 240 GLY D O 1
ATOM 5094 N N . PRO D 1 241 ? -44.144 70.803 -52.962 1.00 40.97 241 PRO D N 1
ATOM 5095 C CA . PRO D 1 241 ? -43.245 71.934 -53.197 1.00 39.74 241 PRO D CA 1
ATOM 5096 C C . PRO D 1 241 ? -43.577 73.100 -52.285 1.00 41.12 241 PRO D C 1
ATOM 5097 O O . PRO D 1 241 ? -44.720 73.285 -51.864 1.00 46.59 241 PRO D O 1
ATOM 5101 N N . ALA D 1 242 ? -42.545 73.869 -51.950 1.00 33.96 242 ALA D N 1
ATOM 5102 C CA . ALA D 1 242 ? -42.747 75.083 -51.176 1.00 32.76 242 ALA D CA 1
ATOM 5103 C C . ALA D 1 242 ? -43.631 76.050 -51.952 1.00 45.84 242 ALA D C 1
ATOM 5104 O O . ALA D 1 242 ? -43.549 76.141 -53.181 1.00 43.26 242 ALA D O 1
ATOM 5106 N N . SER D 1 243 ? -44.498 76.757 -51.224 1.00 43.75 243 SER D N 1
ATOM 5107 C CA . SER D 1 243 ? -45.397 77.719 -51.856 1.00 46.63 243 SER D CA 1
ATOM 5108 C C . SER D 1 243 ? -44.633 78.711 -52.731 1.00 44.10 243 SER D C 1
ATOM 5109 O O . SER D 1 243 ? -45.036 78.997 -53.865 1.00 46.50 243 SER D O 1
ATOM 5112 N N . THR D 1 244 ? -43.511 79.230 -52.223 1.00 43.11 244 THR D N 1
ATOM 5113 C CA . THR D 1 244 ? -42.728 80.219 -52.963 1.00 40.63 244 THR D CA 1
ATOM 5114 C C . THR D 1 244 ? -42.233 79.687 -54.300 1.00 41.29 244 THR D C 1
ATOM 5115 O O . THR D 1 244 ? -42.016 80.465 -55.234 1.00 42.34 244 THR D O 1
ATOM 5119 N N . LEU D 1 245 ? -42.033 78.380 -54.413 1.00 43.51 245 LEU D N 1
ATOM 5120 C CA . LEU D 1 245 ? -41.427 77.804 -55.601 1.00 42.37 245 LEU D CA 1
ATOM 5121 C C . LEU D 1 245 ? -42.435 77.241 -56.589 1.00 46.91 245 LEU D C 1
ATOM 5122 O O . LEU D 1 245 ? -42.024 76.613 -57.565 1.00 49.01 245 LEU D O 1
ATOM 5127 N N . LYS D 1 246 ? -43.727 77.357 -56.339 1.00 46.67 246 LYS D N 1
ATOM 5128 C CA . LYS D 1 246 ? -44.592 76.663 -57.289 1.00 52.65 246 LYS D CA 1
ATOM 5129 C C . LYS D 1 246 ? -44.887 77.396 -58.592 1.00 46.03 246 LYS D C 1
ATOM 5130 O O . LYS D 1 246 ? -45.050 76.730 -59.617 1.00 48.43 246 LYS D O 1
ATOM 5136 N N . PRO D 1 247 ? -45.021 78.717 -58.622 1.00 45.45 247 PRO D N 1
ATOM 5137 C CA . PRO D 1 247 ? -45.170 79.382 -59.915 1.00 45.10 247 PRO D CA 1
ATOM 5138 C C . PRO D 1 247 ? -43.948 79.111 -60.778 1.00 50.62 247 PRO D C 1
ATOM 5139 O O . PRO D 1 247 ? -42.818 79.405 -60.353 1.00 48.78 247 PRO D O 1
ATOM 5143 N N . PRO D 1 248 ? -44.139 78.527 -61.977 1.00 55.56 248 PRO D N 1
ATOM 5144 C CA . PRO D 1 248 ? -42.969 78.221 -62.829 1.00 48.23 248 PRO D CA 1
ATOM 5145 C C . PRO D 1 248 ? -42.107 79.414 -63.200 1.00 47.44 248 PRO D C 1
ATOM 5146 O O . PRO D 1 248 ? -40.916 79.215 -63.484 1.00 49.10 248 PRO D O 1
ATOM 5150 N N . LYS D 1 249 ? -42.619 80.647 -63.184 1.00 43.92 249 LYS D N 1
ATOM 5151 C CA . LYS D 1 249 ? -41.688 81.763 -63.367 1.00 44.92 249 LYS D CA 1
ATOM 5152 C C . LYS D 1 249 ? -41.905 82.870 -62.343 1.00 47.19 249 LYS D C 1
ATOM 5153 O O . LYS D 1 249 ? -41.704 84.044 -62.674 1.00 48.06 249 LYS D O 1
ATOM 5159 N N . GLY D 1 250 ? -42.367 82.532 -61.149 1.00 46.93 250 GLY D N 1
ATOM 5160 C CA . GLY D 1 250 ? -42.481 83.492 -60.074 1.00 45.12 250 GLY D CA 1
ATOM 5161 C C . GLY D 1 250 ? -41.139 83.917 -59.500 1.00 46.47 250 GLY D C 1
ATOM 5162 O O . GLY D 1 250 ? -40.069 83.434 -59.873 1.00 44.49 250 GLY D O 1
ATOM 5163 N N . GLU D 1 251 ? -41.215 84.870 -58.567 1.00 41.97 251 GLU D N 1
ATOM 5164 C CA . GLU D 1 251 ? -40.011 85.465 -57.997 1.00 38.85 251 GLU D CA 1
ATOM 5165 C C . GLU D 1 251 ? -39.164 84.455 -57.234 1.00 46.98 251 GLU D C 1
ATOM 5166 O O . GLU D 1 251 ? -37.935 84.574 -57.213 1.00 45.87 251 GLU D O 1
ATOM 5172 N N . GLY D 1 252 ? -39.789 83.458 -56.608 1.00 46.27 252 GLY D N 1
ATOM 5173 C CA . GLY D 1 252 ? -39.021 82.502 -55.830 1.00 47.80 252 GLY D CA 1
ATOM 5174 C C . GLY D 1 252 ? -38.238 81.582 -56.736 1.00 51.68 252 GLY D C 1
ATOM 5175 O O . GLY D 1 252 ? -37.063 81.276 -56.485 1.00 45.22 252 GLY D O 1
ATOM 5176 N N . ARG D 1 253 ? -38.874 81.062 -57.764 1.00 46.08 253 ARG D N 1
ATOM 5177 C CA . ARG D 1 253 ? -38.112 80.190 -58.661 1.00 42.07 253 ARG D CA 1
ATOM 5178 C C . ARG D 1 253 ? -37.015 80.973 -59.402 1.00 44.12 253 ARG D C 1
ATOM 5179 O O . ARG D 1 253 ? -36.029 80.385 -59.716 1.00 48.20 253 ARG D O 1
ATOM 5187 N N . MET D 1 254 ? -37.161 82.258 -59.652 1.00 44.27 254 MET D N 1
ATOM 5188 C CA . MET D 1 254 ? -36.044 82.947 -60.272 1.00 46.49 254 MET D CA 1
ATOM 5189 C C . MET D 1 254 ? -34.977 83.368 -59.264 1.00 41.81 254 MET D C 1
ATOM 5190 O O . MET D 1 254 ? -33.790 83.379 -59.608 1.00 43.26 254 MET D O 1
ATOM 5195 N N . PHE D 1 255 ? -35.3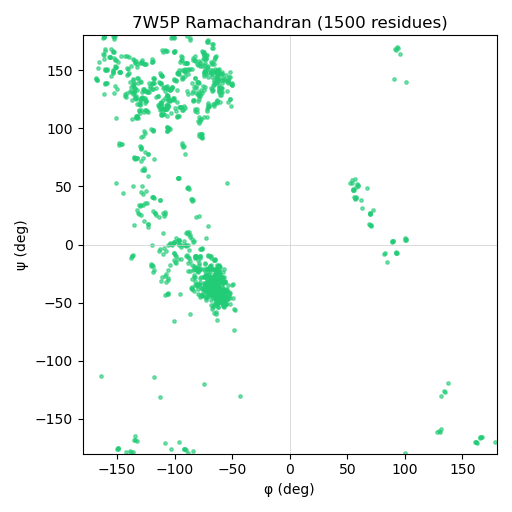03 83.440 -57.981 1.00 44.25 255 PHE D N 1
ATOM 5196 C CA . PHE D 1 255 ? -34.253 83.717 -56.956 1.00 42.78 255 PHE D CA 1
ATOM 5197 C C . PHE D 1 255 ? -33.420 82.470 -56.805 1.00 39.19 255 PHE D C 1
ATOM 5198 O O . PHE D 1 255 ? -32.219 82.600 -56.723 1.00 46.71 255 PHE D O 1
ATOM 5206 N N . LEU D 1 256 ? -34.058 81.327 -56.857 1.00 41.06 256 LEU D N 1
ATOM 5207 C CA . LEU D 1 256 ? -33.341 80.048 -56.814 1.00 40.06 256 LEU D CA 1
ATOM 5208 C C . LEU D 1 256 ? -32.413 79.933 -58.019 1.00 44.56 256 LEU D C 1
ATOM 5209 O O . LEU D 1 256 ? -31.266 79.578 -57.826 1.00 43.08 256 LEU D O 1
ATOM 5214 N N . SER D 1 257 ? -32.891 80.261 -59.217 1.00 43.50 257 SER D N 1
ATOM 5215 C CA . SER D 1 257 ? -32.096 80.200 -60.466 1.00 41.83 257 SER D CA 1
ATOM 5216 C C . SER D 1 257 ? -30.935 81.215 -60.486 1.00 37.26 257 SER D C 1
ATOM 5217 O O . SER D 1 257 ? -30.029 81.031 -61.269 1.00 35.47 257 SER D O 1
ATOM 5220 N N . ASP D 1 258 ? -31.013 82.253 -59.673 1.00 32.98 258 ASP D N 1
ATOM 5221 C CA . ASP D 1 258 ? -29.968 83.293 -59.623 1.00 38.45 258 ASP D CA 1
ATOM 5222 C C . ASP D 1 258 ? -28.825 82.921 -58.654 1.00 42.96 258 ASP D C 1
ATOM 5223 O O . ASP D 1 258 ? -27.731 83.412 -58.865 1.00 40.78 258 ASP D O 1
ATOM 5228 N N . ILE D 1 259 ? -28.982 81.990 -57.839 1.00 39.68 259 ILE D N 1
ATOM 5229 C CA . ILE D 1 259 ? -27.937 81.705 -56.803 1.00 37.10 259 ILE D CA 1
ATOM 5230 C C . ILE D 1 259 ? -27.513 80.222 -56.819 1.00 33.31 259 ILE D C 1
ATOM 5231 O O . ILE D 1 259 ? -27.221 79.715 -55.776 1.00 42.90 259 ILE D O 1
ATOM 5236 N N . PRO D 1 260 ? -27.310 79.620 -57.885 1.00 35.48 260 PRO D N 1
ATOM 5237 C CA . PRO D 1 260 ? -26.916 78.223 -57.896 1.00 34.07 260 PRO D CA 1
ATOM 5238 C C . PRO D 1 260 ? -25.456 78.050 -57.417 1.00 41.13 260 PRO D C 1
ATOM 5239 O O . PRO D 1 260 ? -25.169 77.047 -56.850 1.00 37.39 260 PRO D O 1
ATOM 5243 N N . ILE D 1 261 ? -24.593 79.036 -57.645 1.00 35.12 261 ILE D N 1
ATOM 5244 C CA . ILE D 1 261 ? -23.162 78.930 -57.281 1.00 31.64 261 ILE D CA 1
ATOM 5245 C C . ILE D 1 261 ? -22.977 79.318 -55.810 1.00 32.01 261 ILE D C 1
ATOM 5246 O O . ILE D 1 261 ? -22.121 78.778 -55.178 1.00 31.98 261 ILE D O 1
ATOM 5251 N N . ALA D 1 262 ? -23.807 80.183 -55.283 1.00 30.27 262 ALA D N 1
ATOM 5252 C CA . ALA D 1 262 ? -23.753 80.427 -53.831 1.00 34.40 262 ALA D CA 1
ATOM 5253 C C . ALA D 1 262 ? -24.213 79.188 -53.058 1.00 33.07 262 ALA D C 1
ATOM 5254 O O . ALA D 1 262 ? -23.668 78.926 -52.034 1.00 35.71 262 ALA D O 1
ATOM 5256 N N . SER D 1 263 ? -25.098 78.419 -53.639 1.00 33.30 263 SER D N 1
ATOM 5257 C CA . SER D 1 263 ? -25.709 77.269 -52.971 1.00 28.63 263 SER D CA 1
ATOM 5258 C C . SER D 1 263 ? -24.734 76.125 -53.123 1.00 31.17 263 SER D C 1
ATOM 5259 O O . SER D 1 263 ? -24.537 75.443 -52.154 1.00 27.68 263 SER D O 1
ATOM 5262 N N . ALA D 1 264 ? -24.110 75.998 -54.289 1.00 29.52 264 ALA D N 1
ATOM 5263 C CA . ALA D 1 264 ? -23.079 74.976 -54.449 1.00 26.73 264 ALA D CA 1
ATOM 5264 C C . ALA D 1 264 ? -21.931 75.206 -53.479 1.00 24.30 264 ALA D C 1
ATOM 5265 O O . ALA D 1 264 ? -21.395 74.250 -52.906 1.00 23.10 264 ALA D O 1
ATOM 5267 N N . LEU D 1 265 ? -21.547 76.471 -53.274 1.00 22.86 265 LEU D N 1
ATOM 5268 C CA . LEU D 1 265 ? -20.480 76.780 -52.327 1.00 27.75 265 LEU D CA 1
ATOM 5269 C C . LEU D 1 265 ? -20.867 76.352 -50.915 1.00 29.07 265 LEU D C 1
ATOM 5270 O O . LEU D 1 265 ? -20.084 75.697 -50.207 1.00 23.34 265 LEU D O 1
ATOM 5275 N N . VAL D 1 266 ? -22.089 76.704 -50.498 1.00 28.79 266 VAL D N 1
ATOM 5276 C CA . VAL D 1 266 ? -22.550 76.336 -49.161 1.00 22.86 266 VAL D CA 1
ATOM 5277 C C . VAL D 1 266 ? -22.580 74.818 -49.003 1.00 21.41 266 VAL D C 1
ATOM 5278 O O . VAL D 1 266 ? -22.167 74.275 -47.966 1.00 21.09 266 VAL D O 1
ATOM 5282 N N . GLY D 1 267 ? -23.053 74.107 -50.030 1.00 17.05 267 GLY D N 1
ATOM 5283 C CA . GLY D 1 267 ? -23.085 72.656 -49.946 1.00 18.97 267 GLY D CA 1
ATOM 5284 C C . GLY D 1 267 ? -21.703 72.043 -49.824 1.00 23.34 267 GLY D C 1
ATOM 5285 O O . GLY D 1 267 ? -21.502 71.085 -49.067 1.00 27.67 267 GLY D O 1
ATOM 5286 N N . ALA D 1 268 ? -20.723 72.603 -50.542 1.00 20.67 268 ALA D N 1
ATOM 5287 C CA . ALA D 1 268 ? -19.362 72.080 -50.451 1.00 21.30 268 ALA D CA 1
ATOM 5288 C C . ALA D 1 268 ? -18.776 72.309 -49.061 1.00 18.02 268 ALA D C 1
ATOM 5289 O O . ALA D 1 268 ? -18.090 71.433 -48.509 1.00 26.56 268 ALA D O 1
ATOM 5291 N N . ILE D 1 269 ? -19.040 73.482 -48.480 1.00 16.32 269 ILE D N 1
ATOM 5292 C CA . ILE D 1 269 ? -18.620 73.740 -47.102 1.00 18.12 269 ILE D CA 1
ATOM 5293 C C . ILE D 1 269 ? -19.208 72.691 -46.161 1.00 22.63 269 ILE D C 1
ATOM 5294 O O . ILE D 1 269 ? -18.498 72.099 -45.327 1.00 20.76 269 ILE D O 1
ATOM 5299 N N . LEU D 1 270 ? -20.515 72.434 -46.293 1.00 20.80 270 LEU D N 1
ATOM 5300 C CA . LEU D 1 270 ? -21.152 71.422 -45.456 1.00 15.32 270 LEU D CA 1
ATOM 5301 C C . LEU D 1 270 ? -20.469 70.071 -45.605 1.00 18.96 270 LEU D C 1
ATOM 5302 O O . LEU D 1 270 ? -20.247 69.366 -44.611 1.00 18.06 270 LEU D O 1
ATOM 5307 N N . ALA D 1 271 ? -20.129 69.689 -46.839 1.00 18.60 271 ALA D N 1
ATOM 5308 C CA . ALA D 1 271 ? -19.470 68.402 -47.029 1.00 15.98 271 ALA D CA 1
ATOM 5309 C C . ALA D 1 271 ? -18.115 68.371 -46.342 1.00 24.87 271 ALA D C 1
ATOM 5310 O O . ALA D 1 271 ? -17.689 67.316 -45.856 1.00 23.37 271 ALA D O 1
ATOM 5312 N N . GLN D 1 272 ? -17.441 69.519 -46.253 1.00 21.39 272 GLN D N 1
ATOM 5313 C CA . GLN D 1 272 ? -16.186 69.529 -45.502 1.00 27.81 272 GLN D CA 1
ATOM 5314 C C . GLN D 1 272 ? -16.435 69.360 -44.008 1.00 22.94 272 GLN D C 1
ATOM 5315 O O . GLN D 1 272 ? -15.605 68.778 -43.303 1.00 25.59 272 GLN D O 1
ATOM 5321 N N . ILE D 1 273 ? -17.562 69.861 -43.507 1.00 22.24 273 ILE D N 1
ATOM 5322 C CA . ILE D 1 273 ? -17.811 69.780 -42.068 1.00 22.27 273 ILE D CA 1
ATOM 5323 C C . ILE D 1 273 ? -18.443 68.442 -41.674 1.00 23.44 273 ILE D C 1
ATOM 5324 O O . ILE D 1 273 ? -18.150 67.899 -40.602 1.00 17.89 273 ILE D O 1
ATOM 5329 N N . ASN D 1 274 ? -19.327 67.893 -42.509 1.00 22.40 274 ASN D N 1
ATOM 5330 C CA . ASN D 1 274 ? -20.016 66.641 -42.173 1.00 20.32 274 ASN D CA 1
ATOM 5331 C C . ASN D 1 274 ? -20.282 65.896 -43.485 1.00 21.23 274 ASN D C 1
ATOM 5332 O O . ASN D 1 274 ? -21.354 66.029 -44.078 1.00 18.89 274 ASN D O 1
ATOM 5337 N N . GLN D 1 275 ? -19.300 65.095 -43.913 1.00 25.49 275 GLN D N 1
ATOM 5338 C CA . GLN D 1 275 ? -19.432 64.369 -45.176 1.00 28.55 275 GLN D CA 1
ATOM 5339 C C . GLN D 1 275 ? -20.607 63.397 -45.189 1.00 20.81 275 GLN D C 1
ATOM 5340 O O . GLN D 1 275 ? -21.355 63.385 -46.185 1.00 27.97 275 GLN D O 1
ATOM 5346 N N . PRO D 1 276 ? -20.826 62.560 -44.164 1.00 24.26 276 PRO D N 1
ATOM 5347 C CA . PRO D 1 276 ? -22.005 61.679 -44.209 1.00 21.79 276 PRO D CA 1
ATOM 5348 C C . PRO D 1 276 ? -23.307 62.440 -44.366 1.00 22.35 276 PRO D C 1
ATOM 5349 O O . PRO D 1 276 ? -24.186 61.995 -45.111 1.00 22.51 276 PRO D O 1
ATOM 5353 N N . LEU D 1 277 ? -23.455 63.587 -43.696 1.00 21.19 277 LEU D N 1
ATOM 5354 C CA . LEU D 1 277 ? -24.682 64.368 -43.841 1.00 26.62 277 LEU D CA 1
ATOM 5355 C C . LEU D 1 277 ? -24.843 64.891 -45.263 1.00 26.71 277 LEU D C 1
ATOM 5356 O O . LEU D 1 277 ? -25.947 64.864 -45.822 1.00 20.65 277 LEU D O 1
ATOM 5361 N N . PHE D 1 278 ? -23.754 65.379 -45.862 1.00 23.40 278 PHE D N 1
ATOM 5362 C CA . PHE D 1 278 ? -23.808 65.832 -47.250 1.00 24.46 278 PHE D CA 1
ATOM 5363 C C . PHE D 1 278 ? -24.265 64.711 -48.181 1.00 23.62 278 PHE D C 1
ATOM 5364 O O . PHE D 1 278 ? -25.206 64.882 -48.970 1.00 29.61 278 PHE D O 1
ATOM 5372 N N . GLU D 1 279 ? -23.599 63.556 -48.111 1.00 22.68 279 GLU D N 1
ATOM 5373 C CA . GLU D 1 279 ? -23.942 62.469 -49.025 1.00 29.90 279 GLU D CA 1
ATOM 5374 C C . GLU D 1 279 ? -25.347 61.931 -48.769 1.00 30.01 279 GLU D C 1
ATOM 5375 O O . GLU D 1 279 ? -26.056 61.568 -49.718 1.00 29.99 279 GLU D O 1
ATOM 5381 N N . SER D 1 280 ? -25.791 61.913 -47.512 1.00 25.67 280 SER D N 1
ATOM 5382 C CA . SER D 1 280 ? -27.130 61.415 -47.225 1.00 27.61 280 SER D CA 1
ATOM 5383 C C . SER D 1 280 ? -28.200 62.395 -47.698 1.00 26.17 280 SER D C 1
ATOM 5384 O O . SER D 1 280 ? -29.236 61.976 -48.229 1.00 31.46 280 SER D O 1
ATOM 5387 N N . GLY D 1 281 ? -27.969 63.700 -47.529 1.00 23.05 281 GLY D N 1
ATOM 5388 C CA . GLY D 1 281 ? -28.889 64.680 -48.086 1.00 24.01 281 GLY D CA 1
ATOM 5389 C C . GLY D 1 281 ? -28.980 64.585 -49.594 1.00 29.07 281 GLY D C 1
ATOM 5390 O O . GLY D 1 281 ? -30.067 64.706 -50.176 1.00 30.39 281 GLY D O 1
ATOM 5391 N N . VAL D 1 282 ? -27.839 64.357 -50.249 1.00 32.86 282 VAL D N 1
ATOM 5392 C CA . VAL D 1 282 ? -27.850 64.189 -51.698 1.00 31.87 282 VAL D CA 1
ATOM 5393 C C . VAL D 1 282 ? -28.663 62.959 -52.080 1.00 30.32 282 VAL D C 1
ATOM 5394 O O . VAL D 1 282 ? -29.466 62.997 -53.020 1.00 32.56 282 VAL D O 1
ATOM 5398 N N . LYS D 1 283 ? -28.493 61.861 -51.341 1.00 28.05 283 LYS D N 1
ATOM 5399 C CA . LYS D 1 283 ? -29.270 60.656 -51.624 1.00 31.08 283 LYS D CA 1
ATOM 5400 C C . LYS D 1 283 ? -30.764 60.904 -51.440 1.00 36.02 283 LYS D C 1
ATOM 5401 O O . LYS D 1 283 ? -31.585 60.391 -52.210 1.00 38.52 283 LYS D O 1
ATOM 5407 N N . VAL D 1 284 ? -31.135 61.663 -50.404 1.00 33.88 284 VAL D N 1
ATOM 5408 C CA . VAL D 1 284 ? -32.541 62.011 -50.187 1.00 34.18 284 VAL D CA 1
ATOM 5409 C C . VAL D 1 284 ? -33.097 62.773 -51.384 1.00 40.67 284 VAL D C 1
ATOM 5410 O O . VAL D 1 284 ? -34.197 62.481 -51.873 1.00 36.21 284 VAL D O 1
ATOM 5414 N N . LEU D 1 285 ? -32.350 63.774 -51.863 1.00 30.96 285 LEU D N 1
ATOM 5415 C CA . LEU D 1 285 ? -32.806 64.531 -53.027 1.00 34.99 285 LEU D CA 1
ATOM 5416 C C . LEU D 1 285 ? -32.937 63.624 -54.244 1.00 39.31 285 LEU D C 1
ATOM 5417 O O . LEU D 1 285 ? -33.888 63.743 -55.027 1.00 39.64 285 LEU D O 1
ATOM 5422 N N . ARG D 1 286 ? -32.009 62.701 -54.400 1.00 32.44 286 ARG D N 1
ATOM 5423 C CA . ARG D 1 286 ? -32.020 61.751 -55.530 1.00 40.60 286 ARG D CA 1
ATOM 5424 C C . ARG D 1 286 ? -33.262 60.866 -55.449 1.00 46.63 286 ARG D C 1
ATOM 5425 O O . ARG D 1 286 ? -33.853 60.647 -56.454 1.00 45.68 286 ARG D O 1
ATOM 5433 N N . GLU D 1 287 ? -33.584 60.377 -54.262 1.00 43.73 287 GLU D N 1
ATOM 5434 C CA . GLU D 1 287 ? -34.761 59.535 -54.092 1.00 42.92 287 GLU D CA 1
ATOM 5435 C C . GLU D 1 287 ? -36.052 60.317 -54.327 1.00 43.39 287 GLU D C 1
ATOM 5436 O O . GLU D 1 287 ? -36.989 59.805 -54.953 1.00 41.77 287 GLU D O 1
ATOM 5442 N N . LEU D 1 288 ? -36.119 61.558 -53.834 1.00 40.65 288 LEU D N 1
ATOM 5443 C CA . LEU D 1 288 ? -37.304 62.383 -54.056 1.00 36.70 288 LEU D CA 1
ATOM 5444 C C . LEU D 1 288 ? -37.500 62.683 -55.535 1.00 45.56 288 LEU D C 1
ATOM 5445 O O . LEU D 1 288 ? -38.637 62.749 -56.013 1.00 47.45 288 LEU D O 1
ATOM 5450 N N . TYR D 1 289 ? -36.402 62.888 -56.270 1.00 44.68 289 TYR D N 1
ATOM 5451 C CA . TYR D 1 289 ? -36.483 63.092 -57.715 1.00 44.29 289 TYR D CA 1
ATOM 5452 C C . TYR D 1 289 ? -36.953 61.826 -58.424 1.00 46.20 289 TYR D C 1
ATOM 5453 O O . TYR D 1 289 ? -37.900 61.854 -59.217 1.00 41.08 289 TYR D O 1
ATOM 5462 N N . SER D 1 290 ? -36.271 60.709 -58.167 1.00 45.47 290 SER D N 1
ATOM 5463 C CA . SER D 1 290 ? -36.593 59.438 -58.808 1.00 42.47 290 SER D CA 1
ATOM 5464 C C . SER D 1 290 ? -37.987 58.944 -58.432 1.00 50.20 290 SER D C 1
ATOM 5465 O O . SER D 1 290 ? -38.843 58.748 -59.307 1.00 54.82 290 SER D O 1
ATOM 5468 N N . ASN D 1 291 ? -38.226 58.718 -57.134 1.00 48.64 291 ASN D N 1
ATOM 5469 C CA . ASN D 1 291 ? -39.450 58.070 -56.671 1.00 44.77 291 ASN D CA 1
ATOM 5470 C C . ASN D 1 291 ? -40.597 59.076 -56.644 1.00 47.44 291 ASN D C 1
ATOM 5471 O O . ASN D 1 291 ? -40.658 59.937 -55.760 1.00 45.54 291 ASN D O 1
ATOM 5476 N N . SER D 1 292 ? -41.518 58.963 -57.606 1.00 50.09 292 SER D N 1
ATOM 5477 C CA . SER D 1 292 ? -42.657 59.872 -57.690 1.00 49.33 292 SER D CA 1
ATOM 5478 C C . SER D 1 292 ? -43.764 59.542 -56.697 1.00 42.73 292 SER D C 1
ATOM 5479 O O . SER D 1 292 ? -44.690 60.345 -56.542 1.00 45.86 292 SER D O 1
ATOM 5482 N N . LYS D 1 293 ? -43.692 58.402 -56.016 1.00 41.53 293 LYS D N 1
ATOM 5483 C CA . LYS D 1 293 ? -44.722 58.010 -55.065 1.00 42.77 293 LYS D CA 1
ATOM 5484 C C . LYS D 1 293 ? -44.475 58.573 -53.674 1.00 49.07 293 LYS D C 1
ATOM 5485 O O . LYS D 1 293 ? -45.194 58.213 -52.736 1.00 50.66 293 LYS D O 1
ATOM 5491 N N . LEU D 1 294 ? -43.489 59.455 -53.522 1.00 47.34 294 LEU D N 1
ATOM 5492 C CA . LEU D 1 294 ? -43.178 60.083 -52.246 1.00 45.90 294 LEU D CA 1
ATOM 5493 C C . LEU D 1 294 ? -43.728 61.492 -52.120 1.00 41.53 294 LEU D C 1
ATOM 5494 O O . LEU D 1 294 ? -43.770 62.024 -51.004 1.00 41.13 294 LEU D O 1
ATOM 5499 N N . THR D 1 295 ? -44.172 62.099 -53.213 1.00 37.68 295 THR D N 1
ATOM 5500 C CA . THR D 1 295 ? -44.400 63.528 -53.204 1.00 42.12 295 THR D CA 1
ATOM 5501 C C . THR D 1 295 ? -45.767 63.809 -53.811 1.00 47.36 295 THR D C 1
ATOM 5502 O O . THR D 1 295 ? -46.261 63.040 -54.642 1.00 38.28 295 THR D O 1
ATOM 5506 N N . LYS D 1 296 ? -46.384 64.910 -53.405 1.00 44.65 296 LYS D N 1
ATOM 5507 C CA . LYS D 1 296 ? -47.499 65.415 -54.187 1.00 42.88 296 LYS D CA 1
ATOM 5508 C C . LYS D 1 296 ? -46.949 66.399 -55.204 1.00 47.67 296 LYS D C 1
ATOM 5509 O O . LYS D 1 296 ? -45.951 67.078 -54.950 1.00 51.37 296 LYS D O 1
ATOM 5515 N N . ASP D 1 297 ? -47.598 66.467 -56.363 1.00 42.81 297 ASP D N 1
ATOM 5516 C CA . ASP D 1 297 ? -47.164 67.346 -57.448 1.00 38.12 297 ASP D CA 1
ATOM 5517 C C . ASP D 1 297 ? -45.694 67.090 -57.796 1.00 48.00 297 ASP D C 1
ATOM 5518 O O . ASP D 1 297 ? -44.845 67.987 -57.780 1.00 39.03 297 ASP D O 1
ATOM 5523 N N . HIS D 1 298 ? -45.407 65.827 -58.115 1.00 44.85 298 HIS D N 1
ATOM 5524 C CA . HIS D 1 298 ? -44.024 65.374 -58.201 1.00 43.31 298 HIS D CA 1
ATOM 5525 C C . HIS D 1 298 ? -43.264 65.963 -59.388 1.00 52.17 298 HIS D C 1
ATOM 5526 O O . HIS D 1 298 ? -42.046 66.146 -59.294 1.00 53.38 298 HIS D O 1
ATOM 5533 N N . SER D 1 299 ? -43.930 66.207 -60.520 1.00 47.52 299 SER D N 1
ATOM 5534 C CA . SER D 1 299 ? -43.304 66.950 -61.616 1.00 49.24 299 SER D CA 1
ATOM 5535 C C . SER D 1 299 ? -42.703 68.277 -61.145 1.00 45.56 299 SER D C 1
ATOM 5536 O O . SER D 1 299 ? -41.549 68.603 -61.458 1.00 49.33 299 SER D O 1
ATOM 5539 N N . THR D 1 300 ? -43.497 69.086 -60.439 1.00 41.05 300 THR D N 1
ATOM 5540 C CA . THR D 1 300 ? -43.007 70.383 -59.978 1.00 45.44 300 THR D CA 1
ATOM 5541 C C . THR D 1 300 ? -41.812 70.222 -59.046 1.00 50.24 300 THR D C 1
ATOM 5542 O O . THR D 1 300 ? -40.811 70.938 -59.179 1.00 48.95 300 THR D O 1
ATOM 5546 N N . VAL D 1 301 ? -41.889 69.261 -58.120 1.00 43.35 301 VAL D N 1
ATOM 5547 C CA . VAL D 1 301 ? -40.787 69.002 -57.197 1.00 48.01 301 VAL D CA 1
ATOM 5548 C C . VAL D 1 301 ? -39.555 68.563 -57.972 1.00 47.47 301 VAL D C 1
ATOM 5549 O O . VAL D 1 301 ? -38.418 68.878 -57.607 1.00 40.83 301 VAL D O 1
ATOM 5553 N N . SER D 1 302 ? -39.765 67.828 -59.057 1.00 49.94 302 SER D N 1
ATOM 5554 C CA . SER D 1 302 ? -38.652 67.383 -59.884 1.00 49.20 302 SER D CA 1
ATOM 5555 C C . SER D 1 302 ? -37.957 68.572 -60.532 1.00 45.69 302 SER D C 1
ATOM 5556 O O . SER D 1 302 ? -36.720 68.648 -60.549 1.00 50.59 302 SER D O 1
ATOM 5559 N N . LYS D 1 303 ? -38.740 69.528 -61.031 1.00 40.83 303 LYS D N 1
ATOM 5560 C CA . LYS D 1 303 ? -38.155 70.758 -61.555 1.00 45.55 303 LYS D CA 1
ATOM 5561 C C . LYS D 1 303 ? -37.346 71.486 -60.478 1.00 48.06 303 LYS D C 1
ATOM 5562 O O . LYS D 1 303 ? -36.190 71.894 -60.707 1.00 51.52 303 LYS D O 1
ATOM 5568 N N . ILE D 1 304 ? -37.941 71.648 -59.287 1.00 47.58 304 ILE D N 1
ATOM 5569 C CA . ILE D 1 304 ? -37.246 72.335 -58.197 1.00 40.73 304 ILE D CA 1
ATOM 5570 C C . ILE D 1 304 ? -35.912 71.659 -57.911 1.00 36.86 304 ILE D C 1
ATOM 5571 O O . ILE D 1 304 ? -34.866 72.314 -57.852 1.00 30.18 304 ILE D O 1
ATOM 5576 N N . ILE D 1 305 ? -35.931 70.333 -57.758 1.00 35.97 305 ILE D N 1
ATOM 5577 C CA . ILE D 1 305 ? -34.704 69.581 -57.507 1.00 35.10 305 ILE D CA 1
ATOM 5578 C C . ILE D 1 305 ? -33.696 69.809 -58.623 1.00 44.11 305 ILE D C 1
ATOM 5579 O O . ILE D 1 305 ? -32.491 69.948 -58.375 1.00 39.90 305 ILE D O 1
ATOM 5584 N N . GLU D 1 306 ? -34.175 69.872 -59.868 1.00 46.22 306 GLU D N 1
ATOM 5585 C CA . GLU D 1 306 ? -33.278 70.087 -60.996 1.00 44.80 306 GLU D CA 1
ATOM 5586 C C . GLU D 1 306 ? -32.557 71.417 -60.890 1.00 40.95 306 GLU D C 1
ATOM 5587 O O . GLU D 1 306 ? -31.437 71.555 -61.398 1.00 38.00 306 GLU D O 1
ATOM 5593 N N . ILE D 1 307 ? -33.182 72.407 -60.248 1.00 36.16 307 ILE D N 1
ATOM 5594 C CA . ILE D 1 307 ? -32.503 73.679 -59.997 1.00 33.03 307 ILE D CA 1
ATOM 5595 C C . ILE D 1 307 ? -32.167 73.877 -58.520 1.00 37.99 307 ILE D C 1
ATOM 5596 O O . ILE D 1 307 ? -31.970 75.012 -58.068 1.00 34.35 307 ILE D O 1
ATOM 5601 N N . TRP D 1 308 ? -32.036 72.784 -57.768 1.00 32.06 308 TRP D N 1
ATOM 5602 C CA . TRP D 1 308 ? -31.748 72.845 -56.332 1.00 37.04 308 TRP D CA 1
ATOM 5603 C C . TRP D 1 308 ? -30.296 72.429 -56.126 1.00 26.93 308 TRP D C 1
ATOM 5604 O O . TRP D 1 308 ? -29.983 71.237 -56.075 1.00 25.90 308 TRP D O 1
ATOM 5615 N N . PHE D 1 309 ? -29.414 73.411 -55.998 1.00 28.81 309 PHE D N 1
ATOM 5616 C CA . PHE D 1 309 ? -27.975 73.151 -55.947 1.00 35.44 309 PHE D CA 1
ATOM 5617 C C . PHE D 1 309 ? -27.491 73.108 -54.497 1.00 30.93 309 PHE D C 1
ATOM 5618 O O . PHE D 1 309 ? -26.614 73.854 -54.081 1.00 31.17 309 PHE D O 1
ATOM 5626 N N . SER D 1 310 ? -28.094 72.208 -53.716 1.00 33.97 310 SER D N 1
ATOM 5627 C CA . SER D 1 310 ? -27.892 72.221 -52.280 1.00 27.93 310 SER D CA 1
ATOM 5628 C C . SER D 1 310 ? -28.269 70.852 -51.730 1.00 28.16 310 SER D C 1
ATOM 5629 O O . SER D 1 310 ? -29.254 70.274 -52.199 1.00 33.27 310 SER D O 1
ATOM 5632 N N . PRO D 1 311 ? -27.502 70.313 -50.784 1.00 26.39 311 PRO D N 1
ATOM 5633 C CA . PRO D 1 311 ? -27.904 69.050 -50.144 1.00 22.84 311 PRO D CA 1
ATOM 5634 C C . PRO D 1 311 ? -28.911 69.221 -49.016 1.00 18.60 311 PRO D C 1
ATOM 5635 O O . PRO D 1 311 ? -29.468 68.214 -48.555 1.00 19.56 311 PRO D O 1
ATOM 5639 N N . PHE D 1 312 ? -29.171 70.451 -48.579 1.00 14.59 312 PHE D N 1
ATOM 5640 C CA . PHE D 1 312 ? -30.044 70.709 -47.445 1.00 22.79 312 PHE D CA 1
ATOM 5641 C C . PHE D 1 312 ? -31.508 70.468 -47.804 1.00 23.89 312 PHE D C 1
ATOM 5642 O O . PHE D 1 312 ? -31.911 70.518 -48.970 1.00 22.79 312 PHE D O 1
ATOM 5650 N N . SER D 1 313 ? -32.320 70.256 -46.766 1.00 23.62 313 SER D N 1
ATOM 5651 C CA . SER D 1 313 ? -33.754 70.074 -46.973 1.00 21.21 313 SER D CA 1
ATOM 5652 C C . SER D 1 313 ? -34.425 71.380 -47.367 1.00 27.38 313 SER D C 1
ATOM 5653 O O . SER D 1 313 ? -35.304 71.394 -48.239 1.00 23.20 313 SER D O 1
ATOM 5656 N N . SER D 1 314 ? -34.046 72.483 -46.722 1.00 20.11 314 SER D N 1
ATOM 5657 C CA . SER D 1 314 ? -34.784 73.723 -46.906 1.00 25.78 314 SER D CA 1
ATOM 5658 C C . SER D 1 314 ? -33.867 74.913 -46.677 1.00 20.48 314 SER D C 1
ATOM 5659 O O . SER D 1 314 ? -32.811 74.807 -46.040 1.00 22.39 314 SER D O 1
ATOM 5662 N N . LEU D 1 315 ? -34.300 76.056 -47.206 1.00 21.27 315 LEU D N 1
ATOM 5663 C CA . LEU D 1 315 ? -33.577 77.311 -47.078 1.00 20.00 315 LEU D CA 1
ATOM 5664 C C . LEU D 1 315 ? -34.547 78.424 -46.718 1.00 23.93 315 LEU D C 1
ATOM 5665 O O . LEU D 1 315 ? -35.605 78.552 -47.337 1.00 34.63 315 LEU D O 1
ATOM 5670 N N . SER D 1 316 ? -34.203 79.222 -45.716 1.00 20.99 316 SER D N 1
ATOM 5671 C CA . SER D 1 316 ? -35.019 80.368 -45.348 1.00 26.07 316 SER D CA 1
ATOM 5672 C C . SER D 1 316 ? -34.212 81.650 -45.485 1.00 28.15 316 SER D C 1
ATOM 5673 O O . SER D 1 316 ? -33.047 81.712 -45.083 1.00 28.41 316 SER D O 1
ATOM 5676 N N . LEU D 1 317 ? -34.861 82.683 -46.014 1.00 26.18 317 LEU D N 1
ATOM 5677 C CA . LEU D 1 317 ? -34.266 83.992 -46.228 1.00 21.19 317 LEU D CA 1
ATOM 5678 C C . LEU D 1 317 ? -34.934 84.966 -45.271 1.00 24.22 317 LEU D C 1
ATOM 5679 O O . LEU D 1 317 ? -36.152 85.174 -45.342 1.00 28.88 317 LEU D O 1
ATOM 5684 N N . ILE D 1 318 ? -34.140 85.526 -44.365 1.00 22.93 318 ILE D N 1
ATOM 5685 C CA . ILE D 1 318 ? -34.595 86.445 -43.331 1.00 25.50 318 ILE D CA 1
ATOM 5686 C C . ILE D 1 318 ? -34.031 87.819 -43.668 1.00 29.96 318 ILE D C 1
ATOM 5687 O O . ILE D 1 318 ? -32.818 88.035 -43.569 1.00 30.42 318 ILE D O 1
ATOM 5692 N N . VAL D 1 319 ? -34.897 88.757 -44.048 1.00 31.19 319 VAL D N 1
ATOM 5693 C CA . VAL D 1 319 ? -34.484 90.071 -44.527 1.00 28.36 319 VAL D CA 1
ATOM 5694 C C . VAL D 1 319 ? -34.775 91.092 -43.437 1.00 30.35 319 VAL D C 1
ATOM 5695 O O . VAL D 1 319 ? -35.935 91.288 -43.048 1.00 40.60 319 VAL D O 1
ATOM 5699 N N . ASN D 1 320 ? -33.711 91.732 -42.950 1.00 29.16 320 ASN D N 1
ATOM 5700 C CA . ASN D 1 320 ? -33.783 92.870 -42.033 1.00 32.09 320 ASN D CA 1
ATOM 5701 C C . ASN D 1 320 ? -34.525 92.526 -40.743 1.00 41.13 320 ASN D C 1
ATOM 5702 O O . ASN D 1 320 ? -35.457 93.220 -40.326 1.00 38.22 320 ASN D O 1
ATOM 5707 N N . ARG D 1 321 ? -34.097 91.437 -40.106 1.00 34.96 321 ARG D N 1
ATOM 5708 C CA . ARG D 1 321 ? -34.642 91.016 -38.823 1.00 28.84 321 ARG D CA 1
ATOM 5709 C C . ARG D 1 321 ? -33.503 90.657 -37.882 1.00 32.90 321 ARG D C 1
ATOM 5710 O O . ARG D 1 321 ? -32.628 89.858 -38.235 1.00 25.93 321 ARG D O 1
ATOM 5718 N N . ALA D 1 322 ? -33.500 91.273 -36.702 1.00 23.69 322 ALA D N 1
ATOM 5719 C CA . ALA D 1 322 ? -32.664 90.793 -35.616 1.00 23.96 322 ALA D CA 1
ATOM 5720 C C . ALA D 1 322 ? -33.124 89.397 -35.193 1.00 27.71 322 ALA D C 1
ATOM 5721 O O . ALA D 1 322 ? -34.230 88.951 -35.521 1.00 20.74 322 ALA D O 1
ATOM 5723 N N . THR D 1 323 ? -32.250 88.684 -34.488 1.00 26.32 323 THR D N 1
ATOM 5724 C CA . THR D 1 323 ? -32.525 87.301 -34.092 1.00 20.39 323 THR D CA 1
ATOM 5725 C C . THR D 1 323 ? -32.249 87.131 -32.617 1.00 20.37 323 THR D C 1
ATOM 5726 O O . THR D 1 323 ? -31.091 87.298 -32.171 1.00 25.80 323 THR D O 1
ATOM 5730 N N . PRO D 1 324 ? -33.255 86.827 -31.793 1.00 25.93 324 PRO D N 1
ATOM 5731 C CA . PRO D 1 324 ? -33.016 86.611 -30.367 1.00 22.00 324 PRO D CA 1
ATOM 5732 C C . PRO D 1 324 ? -32.346 85.268 -30.114 1.00 21.00 324 PRO D C 1
ATOM 5733 O O . PRO D 1 324 ? -32.337 84.376 -30.965 1.00 18.06 324 PRO D O 1
ATOM 5737 N N . ILE D 1 325 ? -31.776 85.142 -28.910 1.00 20.12 325 ILE D N 1
ATOM 5738 C CA . ILE D 1 325 ? -31.116 83.904 -28.515 1.00 20.52 325 ILE D CA 1
ATOM 5739 C C . ILE D 1 325 ? -32.120 82.768 -28.544 1.00 18.50 325 ILE D C 1
ATOM 5740 O O . ILE D 1 325 ? -33.209 82.865 -27.965 1.00 20.93 325 ILE D O 1
ATOM 5745 N N . HIS D 1 326 ? -31.761 81.683 -29.221 1.00 17.38 326 HIS D N 1
ATOM 5746 C CA . HIS D 1 326 ? -32.688 80.577 -29.392 1.00 20.63 326 HIS D CA 1
ATOM 5747 C C . HIS D 1 326 ? -31.916 79.333 -29.800 1.00 20.01 326 HIS D C 1
ATOM 5748 O O . HIS D 1 326 ? -30.782 79.406 -30.279 1.00 15.46 326 HIS D O 1
ATOM 5755 N N . ARG D 1 327 ? -32.580 78.190 -29.666 1.00 20.91 327 ARG D N 1
ATOM 5756 C CA . ARG D 1 327 ? -32.189 76.965 -30.343 1.00 16.83 327 ARG D CA 1
ATOM 5757 C C . ARG D 1 327 ? -33.258 76.646 -31.377 1.00 17.23 327 ARG D C 1
ATOM 5758 O O . ARG D 1 327 ? -34.454 76.794 -31.104 1.00 16.66 327 ARG D O 1
ATOM 5766 N N . ASP D 1 328 ? -32.832 76.215 -32.564 1.00 18.30 328 ASP D N 1
ATOM 5767 C CA . ASP D 1 328 ? -33.769 75.743 -33.576 1.00 16.88 328 ASP D CA 1
ATOM 5768 C C . ASP D 1 328 ? -34.125 74.302 -33.223 1.00 17.78 328 ASP D C 1
ATOM 5769 O O . ASP D 1 328 ? -33.265 73.415 -33.282 1.00 18.81 328 ASP D O 1
ATOM 5774 N N . THR D 1 329 ? -35.391 74.060 -32.862 1.00 14.46 329 THR D N 1
ATOM 5775 C CA . THR D 1 329 ? -35.795 72.784 -32.274 1.00 18.14 329 THR D CA 1
ATOM 5776 C C . THR D 1 329 ? -36.461 71.820 -33.247 1.00 21.51 329 THR D C 1
ATOM 5777 O O . THR D 1 329 ? -36.723 70.673 -32.865 1.00 19.00 329 THR D O 1
ATOM 5781 N N . SER D 1 330 ? -36.757 72.243 -34.471 1.00 20.50 330 SER D N 1
ATOM 5782 C CA . SER D 1 330 ? -37.605 71.456 -35.356 1.00 23.31 330 SER D CA 1
ATOM 5783 C C . SER D 1 330 ? -36.839 70.451 -36.207 1.00 22.90 330 SER D C 1
ATOM 5784 O O . SER D 1 330 ? -37.466 69.600 -36.844 1.00 25.39 330 SER D O 1
ATOM 5787 N N . GLY D 1 331 ? -35.514 70.501 -36.223 1.00 19.13 331 GLY D N 1
ATOM 5788 C CA . GLY D 1 331 ? -34.752 69.616 -37.070 1.00 18.22 331 GLY D CA 1
ATOM 5789 C C . GLY D 1 331 ? -34.175 68.431 -36.323 1.00 21.79 331 GLY D C 1
ATOM 5790 O O . GLY D 1 331 ? -34.322 68.295 -35.102 1.00 18.15 331 GLY D O 1
ATOM 5791 N N . PRO D 1 332 ? -33.501 67.545 -37.053 1.00 18.36 332 PRO D N 1
ATOM 5792 C CA . PRO D 1 332 ? -32.856 66.399 -36.404 1.00 20.80 332 PRO D CA 1
ATOM 5793 C C . PRO D 1 332 ? -31.765 66.861 -35.451 1.00 20.04 332 PRO D C 1
ATOM 5794 O O . PRO D 1 332 ? -31.107 67.879 -35.672 1.00 19.86 332 PRO D O 1
ATOM 5798 N N . ILE D 1 333 ? -31.576 66.080 -34.383 1.00 19.69 333 ILE D N 1
ATOM 5799 C CA . ILE D 1 333 ? -30.606 66.429 -33.346 1.00 22.51 333 ILE D CA 1
ATOM 5800 C C . ILE D 1 333 ? -29.226 66.660 -33.949 1.00 19.73 333 ILE D C 1
ATOM 5801 O O . ILE D 1 333 ? -28.550 67.647 -33.640 1.00 18.45 333 ILE D O 1
ATOM 5806 N N . GLU D 1 334 ? -28.799 65.766 -34.831 1.00 17.34 334 GLU D N 1
ATOM 5807 C CA . GLU D 1 334 ? -27.448 65.752 -35.378 1.00 22.21 334 GLU D CA 1
ATOM 5808 C C . GLU D 1 334 ? -27.267 66.650 -36.601 1.00 22.68 334 GLU D C 1
ATOM 5809 O O . GLU D 1 334 ? -26.203 66.605 -37.228 1.00 15.71 334 GLU D O 1
ATOM 5815 N N . GLY D 1 335 ? -28.271 67.442 -36.975 1.00 20.26 335 GLY D N 1
ATOM 5816 C CA . GLY D 1 335 ? -28.194 68.203 -38.212 1.00 14.84 335 GLY D CA 1
ATOM 5817 C C . GLY D 1 335 ? -27.292 69.417 -38.068 1.00 17.19 335 GLY D C 1
ATOM 5818 O O . GLY D 1 335 ? -27.421 70.196 -37.116 1.00 17.12 335 GLY D O 1
ATOM 5819 N N . MET D 1 336 ? -26.369 69.576 -39.013 1.00 12.64 336 MET D N 1
ATOM 5820 C CA . MET D 1 336 ? -25.532 70.767 -39.075 1.00 15.13 336 MET D CA 1
ATOM 5821 C C . MET D 1 336 ? -26.203 71.780 -39.998 1.00 11.57 336 MET D C 1
ATOM 5822 O O . MET D 1 336 ? -26.354 71.530 -41.200 1.00 13.85 336 MET D O 1
ATOM 5827 N N . ASP D 1 337 ? -26.608 72.915 -39.439 1.00 12.49 337 ASP D N 1
ATOM 5828 C CA . ASP D 1 337 ? -27.196 73.990 -40.217 1.00 13.01 337 ASP D CA 1
ATOM 5829 C C . ASP D 1 337 ? -26.114 74.983 -40.609 1.00 14.47 337 ASP D C 1
ATOM 5830 O O . ASP D 1 337 ? -25.049 75.051 -39.982 1.00 15.74 337 ASP D O 1
ATOM 5835 N N . ILE D 1 338 ? -26.391 75.758 -41.662 1.00 15.22 338 ILE D N 1
ATOM 5836 C CA . ILE D 1 338 ? -25.442 76.764 -42.135 1.00 16.84 338 ILE D CA 1
ATOM 5837 C C . ILE D 1 338 ? -26.137 78.110 -42.306 1.00 17.87 338 ILE D C 1
ATOM 5838 O O . ILE D 1 338 ? -27.116 78.224 -43.051 1.00 16.98 338 ILE D O 1
ATOM 5843 N N . LEU D 1 339 ? -25.590 79.134 -41.663 1.00 15.21 339 LEU D N 1
ATOM 5844 C CA . LEU D 1 339 ? -26.056 80.504 -41.764 1.00 14.03 339 LEU D CA 1
ATOM 5845 C C . LEU D 1 339 ? -25.069 81.311 -42.596 1.00 22.89 339 LEU D C 1
ATOM 5846 O O . LEU D 1 339 ? -23.848 81.175 -42.437 1.00 22.77 339 LEU D O 1
ATOM 5851 N N . VAL D 1 340 ? -25.608 82.127 -43.500 1.00 24.28 340 VAL D N 1
ATOM 5852 C CA . VAL D 1 340 ? -24.837 83.086 -44.284 1.00 20.32 340 VAL D CA 1
ATOM 5853 C C . VAL D 1 340 ? -25.467 84.458 -44.095 1.00 24.12 340 VAL D C 1
ATOM 5854 O O . VAL D 1 340 ? -26.675 84.618 -44.290 1.00 27.48 340 VAL D O 1
ATOM 5858 N N . THR D 1 341 ? -24.668 85.437 -43.690 1.00 21.46 341 THR D N 1
ATOM 5859 C CA . THR D 1 341 ? -25.165 86.786 -43.479 1.00 23.05 341 THR D CA 1
ATOM 5860 C C . THR D 1 341 ? -24.589 87.719 -44.539 1.00 28.74 341 THR D C 1
ATOM 5861 O O . THR D 1 341 ? -23.450 87.542 -44.989 1.00 32.59 341 THR D O 1
ATOM 5865 N N . GLY D 1 342 ? -25.396 88.691 -44.960 1.00 32.20 342 GLY D N 1
ATOM 5866 C CA . GLY D 1 342 ? -24.964 89.671 -45.932 1.00 35.55 342 GLY D CA 1
ATOM 5867 C C . GLY D 1 342 ? -25.718 90.968 -45.747 1.00 38.89 342 GLY D C 1
ATOM 5868 O O . GLY D 1 342 ? -26.619 91.077 -44.913 1.00 37.15 342 GLY D O 1
ATOM 5869 N N . GLY D 1 343 ? -25.351 91.957 -46.555 1.00 40.01 343 GLY D N 1
ATOM 5870 C CA . GLY D 1 343 ? -25.949 93.270 -46.504 1.00 40.61 343 GLY D CA 1
ATOM 5871 C C . GLY D 1 343 ? -24.876 94.326 -46.396 1.00 43.69 343 GLY D C 1
ATOM 5872 O O . GLY D 1 343 ? -23.708 94.088 -46.724 1.00 45.31 343 GLY D O 1
ATOM 5873 N N . ASN D 1 344 ? -25.279 95.514 -45.954 1.00 37.24 344 ASN D N 1
ATOM 5874 C CA . ASN D 1 344 ? -24.356 96.637 -45.794 1.00 42.99 344 ASN D CA 1
ATOM 5875 C C . ASN D 1 344 ? -24.464 97.164 -44.365 1.00 40.71 344 ASN D C 1
ATOM 5876 O O . ASN D 1 344 ? -25.124 98.168 -44.096 1.00 41.69 344 ASN D O 1
ATOM 5881 N N . TYR D 1 345 ? -23.806 96.470 -43.444 1.00 37.80 345 TYR D N 1
ATOM 5882 C CA . TYR D 1 345 ? -23.791 96.830 -42.034 1.00 39.33 345 TYR D CA 1
ATOM 5883 C C . TYR D 1 345 ? -22.376 96.605 -41.520 1.00 32.38 345 TYR D C 1
ATOM 5884 O O . TYR D 1 345 ? -21.576 95.900 -42.142 1.00 34.30 345 TYR D O 1
ATOM 5893 N N . SER D 1 346 ? -22.062 97.217 -40.380 1.00 36.78 346 SER D N 1
ATOM 5894 C CA . SER D 1 346 ? -20.698 97.212 -39.876 1.00 40.15 346 SER D CA 1
ATOM 5895 C C . SER D 1 346 ? -20.518 96.546 -38.520 1.00 37.92 346 SER D C 1
ATOM 5896 O O . SER D 1 346 ? -19.380 96.207 -38.174 1.00 36.99 346 SER D O 1
ATOM 5899 N N . ASN D 1 347 ? -21.580 96.359 -37.744 1.00 37.09 347 ASN D N 1
ATOM 5900 C CA . ASN D 1 347 ? -21.463 95.923 -36.356 1.00 41.36 347 ASN D CA 1
ATOM 5901 C C . ASN D 1 347 ? -22.169 94.591 -36.124 1.00 31.68 347 ASN D C 1
ATOM 5902 O O . ASN D 1 347 ? -22.806 94.381 -35.090 1.00 29.67 347 ASN D O 1
ATOM 5907 N N . GLY D 1 348 ? -22.044 93.662 -37.069 1.00 34.59 348 GLY D N 1
ATOM 5908 C CA . GLY D 1 348 ? -22.744 92.391 -36.944 1.00 31.51 348 GLY D CA 1
ATOM 5909 C C . GLY D 1 348 ? -22.081 91.495 -35.909 1.00 34.01 348 GLY D C 1
ATOM 5910 O O . GLY D 1 348 ? -20.855 91.328 -35.900 1.00 33.20 348 GLY D O 1
ATOM 5911 N N . VAL D 1 349 ? -22.895 90.917 -35.026 1.00 31.29 349 VAL D N 1
ATOM 5912 C CA . VAL D 1 349 ? -22.427 90.032 -33.965 1.00 24.17 349 VAL D CA 1
ATOM 5913 C C . VAL D 1 349 ? -23.372 88.843 -33.865 1.00 33.45 349 VAL D C 1
ATOM 5914 O O . VAL D 1 349 ? -24.597 89.003 -33.925 1.00 32.58 349 VAL D O 1
ATOM 5918 N N . LEU D 1 350 ? -22.820 87.637 -33.736 1.00 25.95 350 LEU D N 1
ATOM 5919 C CA . LEU D 1 350 ? -23.559 86.399 -33.422 1.00 23.41 350 LEU D CA 1
ATOM 5920 C C . LEU D 1 350 ? -23.155 86.003 -32.004 1.00 30.53 350 LEU D C 1
ATOM 5921 O O . LEU D 1 350 ? -22.015 85.878 -31.792 1.00 23.43 350 LEU D O 1
ATOM 5926 N N . VAL D 1 351 ? -24.109 85.837 -31.091 1.00 23.10 351 VAL D N 1
ATOM 5927 C CA . VAL D 1 351 ? -23.843 85.589 -29.678 1.00 22.29 351 VAL D CA 1
ATOM 5928 C C . VAL D 1 351 ? -24.121 84.119 -29.398 1.00 23.18 351 VAL D C 1
ATOM 5929 O O . VAL D 1 351 ? -25.209 83.622 -29.710 1.00 19.92 351 VAL D O 1
ATOM 5933 N N . THR D 1 352 ? -23.129 83.415 -28.849 1.00 22.81 352 THR D N 1
ATOM 5934 C CA . THR D 1 352 ? -23.299 82.043 -28.368 1.00 22.32 352 THR D CA 1
ATOM 5935 C C . THR D 1 352 ? -22.992 82.040 -26.876 1.00 24.39 352 THR D C 1
ATOM 5936 O O . THR D 1 352 ? -21.811 81.979 -26.473 1.00 24.58 352 THR D O 1
ATOM 5940 N N . PRO D 1 353 ? -24.020 82.094 -26.024 1.00 23.02 353 PRO D N 1
ATOM 5941 C CA . PRO D 1 353 ? -23.767 82.219 -24.579 1.00 25.39 353 PRO D CA 1
ATOM 5942 C C . PRO D 1 353 ? -23.149 80.979 -23.964 1.00 21.67 353 PRO D C 1
ATOM 5943 O O . PRO D 1 353 ? -22.256 81.100 -23.118 1.00 26.22 353 PRO D O 1
ATOM 5947 N N . SER D 1 354 ? -23.594 79.785 -24.360 1.00 20.42 354 SER D N 1
ATOM 5948 C CA . SER D 1 354 ? -23.082 78.562 -23.753 1.00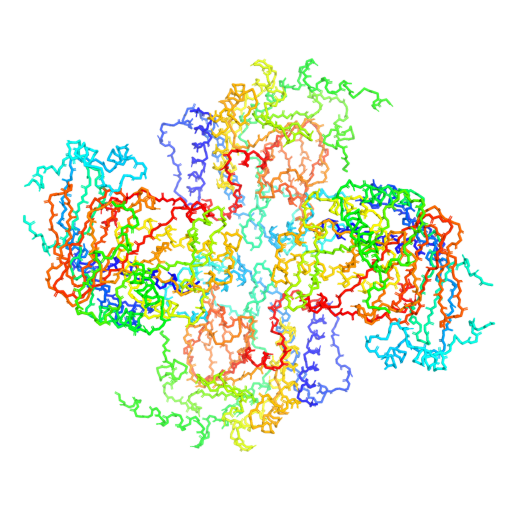 20.24 354 SER D CA 1
ATOM 5949 C C . SER D 1 354 ? -21.628 78.298 -24.112 1.00 26.40 354 SER D C 1
ATOM 5950 O O . SER D 1 354 ? -20.995 77.431 -23.494 1.00 27.07 354 SER D O 1
ATOM 5953 N N . PHE D 1 355 ? -21.086 79.031 -25.079 1.00 22.47 355 PHE D N 1
ATOM 5954 C CA . PHE D 1 355 ? -19.664 79.019 -25.364 1.00 22.14 355 PHE D CA 1
ATOM 5955 C C . PHE D 1 355 ? -18.969 80.249 -24.809 1.00 25.22 355 PHE D C 1
ATOM 5956 O O . PHE D 1 355 ? -17.752 80.384 -24.973 1.00 22.50 355 PHE D O 1
ATOM 5964 N N . ASN D 1 356 ? -19.715 81.143 -24.157 1.00 26.63 356 ASN D N 1
ATOM 5965 C CA . ASN D 1 356 ? -19.161 82.384 -23.630 1.00 26.03 356 ASN D CA 1
ATOM 5966 C C . ASN D 1 356 ? -18.468 83.164 -24.747 1.00 29.69 356 ASN D C 1
ATOM 5967 O O . ASN D 1 356 ? -17.326 83.611 -24.610 1.00 25.94 356 ASN D O 1
ATOM 5972 N N . ARG D 1 357 ? -19.161 83.307 -25.882 1.00 27.04 357 ARG D N 1
ATOM 5973 C CA . ARG D 1 357 ? -18.515 83.902 -27.044 1.00 28.44 357 ARG D CA 1
ATOM 5974 C C . ARG D 1 357 ? -19.452 84.833 -27.799 1.00 30.40 357 ARG D C 1
ATOM 5975 O O . ARG D 1 357 ? -20.663 84.604 -27.885 1.00 26.41 357 ARG D O 1
ATOM 5983 N N . ARG D 1 358 ? -18.834 85.809 -28.424 1.00 27.92 358 ARG D N 1
ATOM 5984 C CA . ARG D 1 358 ? -19.428 86.754 -29.374 1.00 25.68 358 ARG D CA 1
ATOM 5985 C C . ARG D 1 358 ? -18.571 86.692 -30.636 1.00 27.21 358 ARG D C 1
ATOM 5986 O O . ARG D 1 358 ? -17.401 86.824 -30.542 1.00 27.13 358 ARG D O 1
ATOM 5994 N N . TRP D 1 359 ? -19.184 86.614 -31.788 1.00 21.67 359 TRP D N 1
ATOM 5995 C CA . TRP D 1 359 ? -18.445 86.423 -33.027 1.00 22.65 359 TRP D CA 1
ATOM 5996 C C . TRP D 1 359 ? -18.785 87.544 -33.990 1.00 27.99 359 TRP D C 1
ATOM 5997 O O . TRP D 1 359 ? -19.965 87.848 -34.200 1.00 24.10 359 TRP D O 1
ATOM 6008 N N . THR D 1 360 ? -17.754 88.144 -34.585 1.00 23.74 360 THR D N 1
ATOM 6009 C CA . THR D 1 360 ? -17.977 89.192 -35.569 1.00 22.70 360 THR D CA 1
ATOM 6010 C C . THR D 1 360 ? -18.719 88.611 -36.759 1.00 21.10 360 THR D C 1
ATOM 6011 O O . THR D 1 360 ? -18.245 87.667 -37.400 1.00 20.95 360 THR D O 1
ATOM 6015 N N . TYR D 1 361 ? -19.888 89.176 -37.051 1.00 26.93 361 TYR D N 1
ATOM 6016 C CA . TYR D 1 361 ? -20.861 88.563 -37.951 1.00 23.87 361 TYR D CA 1
ATOM 6017 C C . TYR D 1 361 ? -21.232 89.564 -39.045 1.00 27.61 361 TYR D C 1
ATOM 6018 O O . TYR D 1 361 ? -22.375 90.000 -39.171 1.00 27.22 361 TYR D O 1
ATOM 6027 N N . ASN D 1 362 ? -20.243 89.914 -39.853 1.00 26.72 362 ASN D N 1
ATOM 6028 C CA . ASN D 1 362 ? -20.336 90.930 -40.888 1.00 24.77 362 ASN D CA 1
ATOM 6029 C C . ASN D 1 362 ? -20.529 90.277 -42.250 1.00 27.07 362 ASN D C 1
ATOM 6030 O O . ASN D 1 362 ? -20.358 89.064 -42.398 1.00 27.37 362 ASN D O 1
ATOM 6035 N N . PRO D 1 363 ? -20.919 91.051 -43.271 1.00 27.80 363 PRO D N 1
ATOM 6036 C CA . PRO D 1 363 ? -21.234 90.455 -44.578 1.00 26.60 363 PRO D CA 1
ATOM 6037 C C . PRO D 1 363 ? -20.141 89.526 -45.089 1.00 26.72 363 PRO D C 1
ATOM 6038 O O . PRO D 1 363 ? -18.946 89.796 -44.950 1.00 26.69 363 PRO D O 1
ATOM 6042 N N . GLY D 1 364 ? -20.570 88.407 -45.667 1.00 28.95 364 GLY D N 1
ATOM 6043 C CA . GLY D 1 364 ? -19.675 87.378 -46.141 1.00 25.37 364 GLY D CA 1
ATOM 6044 C C . GLY D 1 364 ? -19.373 86.287 -45.135 1.00 24.67 364 GLY D C 1
ATOM 6045 O O . GLY D 1 364 ? -18.739 85.289 -45.500 1.00 22.90 364 GLY D O 1
ATOM 6046 N N . CYS D 1 365 ? -19.820 86.431 -43.891 1.00 23.28 365 CYS D N 1
ATOM 6047 C CA . CYS D 1 365 ? -19.481 85.470 -42.852 1.00 22.68 365 CYS D CA 1
ATOM 6048 C C . CYS D 1 365 ? -20.378 84.243 -42.956 1.00 22.76 365 CYS D C 1
ATOM 6049 O O . CYS D 1 365 ? -21.575 84.350 -43.244 1.00 20.43 365 CYS D O 1
ATOM 6052 N N . VAL D 1 366 ? -19.782 83.072 -42.752 1.00 17.45 366 VAL D N 1
ATOM 6053 C CA . VAL D 1 366 ? -20.492 81.801 -42.780 1.00 17.16 366 VAL D CA 1
ATOM 6054 C C . VAL D 1 366 ? -20.331 81.141 -41.417 1.00 20.55 366 VAL D C 1
ATOM 6055 O O . VAL D 1 366 ? -19.218 81.077 -40.881 1.00 18.51 366 VAL D O 1
ATOM 6059 N N . VAL D 1 367 ? -21.435 80.635 -40.868 1.00 21.89 367 VAL D N 1
ATOM 6060 C CA . VAL D 1 367 ? -21.424 79.969 -39.571 1.00 17.06 367 VAL D CA 1
ATOM 6061 C C . VAL D 1 367 ? -22.144 78.637 -39.709 1.00 18.77 367 VAL D C 1
ATOM 6062 O O . VAL D 1 367 ? -23.331 78.604 -40.044 1.00 17.44 367 VAL D O 1
ATOM 6066 N N . ALA D 1 368 ? -21.443 77.545 -39.436 1.00 16.06 368 ALA D N 1
ATOM 6067 C CA . ALA D 1 368 ? -22.066 76.232 -39.361 1.00 16.11 368 ALA D CA 1
ATOM 6068 C C . ALA D 1 368 ? -22.239 75.853 -37.897 1.00 18.57 368 ALA D C 1
ATOM 6069 O O . ALA D 1 368 ? -21.336 76.059 -37.081 1.00 20.12 368 ALA D O 1
ATOM 6071 N N . LEU D 1 369 ? -23.409 75.321 -37.559 1.00 16.10 369 LEU D N 1
ATOM 6072 C CA . LEU D 1 369 ? -23.693 75.066 -36.153 1.00 14.16 369 LEU D CA 1
ATOM 6073 C C . LEU D 1 369 ? -24.792 74.025 -36.034 1.00 13.94 369 LEU D C 1
ATOM 6074 O O . LEU D 1 369 ? -25.650 73.899 -36.913 1.00 12.92 369 LEU D O 1
ATOM 6079 N N . LEU D 1 370 ? -24.738 73.268 -34.941 1.00 12.84 370 LEU D N 1
ATOM 6080 C CA . LEU D 1 370 ? -25.814 72.356 -34.553 1.00 13.18 370 LEU D CA 1
ATOM 6081 C C . LEU D 1 370 ? -26.941 73.193 -33.955 1.00 14.28 370 LEU D C 1
ATOM 6082 O O . LEU D 1 370 ? -26.941 73.524 -32.768 1.00 15.62 370 LEU D O 1
ATOM 6087 N N . GLY D 1 371 ? -27.916 73.548 -34.797 1.00 13.23 371 GLY D N 1
ATOM 6088 C CA . GLY D 1 371 ? -28.966 74.458 -34.367 1.00 11.28 371 GLY D CA 1
ATOM 6089 C C . GLY D 1 371 ? -29.792 73.944 -33.203 1.00 16.30 371 GLY D C 1
ATOM 6090 O O . GLY D 1 371 ? -30.326 74.749 -32.434 1.00 13.34 371 GLY D O 1
ATOM 6091 N N . LYS D 1 372 ? -29.870 72.623 -33.025 1.00 14.58 372 LYS D N 1
ATOM 6092 C CA . LYS D 1 372 ? -30.625 72.049 -31.918 1.00 18.13 372 LYS D CA 1
ATOM 6093 C C . LYS D 1 372 ? -29.866 72.089 -30.599 1.00 18.97 372 LYS D C 1
ATOM 6094 O O . LYS D 1 372 ? -30.472 71.870 -29.544 1.00 16.29 372 LYS D O 1
ATOM 6100 N N . LEU D 1 373 ? -28.566 72.360 -30.631 1.00 18.30 373 LEU D N 1
ATOM 6101 C CA . LEU D 1 373 ? -27.745 72.428 -29.431 1.00 14.42 373 LEU D CA 1
ATOM 6102 C C . LEU D 1 373 ? -27.308 73.834 -29.063 1.00 16.55 373 LEU D C 1
ATOM 6103 O O . LEU D 1 373 ? -27.375 74.210 -27.888 1.00 12.52 373 LEU D O 1
ATOM 6108 N N . VAL D 1 374 ? -26.880 74.626 -30.040 1.00 17.07 374 VAL D N 1
ATOM 6109 C CA . VAL D 1 374 ? -26.174 75.878 -29.785 1.00 14.89 374 VAL D CA 1
ATOM 6110 C C . VAL D 1 374 ? -27.175 77.022 -29.705 1.00 15.39 374 VAL D C 1
ATOM 6111 O O . VAL D 1 374 ? -27.847 77.343 -30.693 1.00 16.59 374 VAL D O 1
ATOM 6115 N N . LEU D 1 375 ? -27.249 77.662 -28.540 1.00 15.68 375 LEU D N 1
ATOM 6116 C CA . LEU D 1 375 ? -27.984 78.912 -28.423 1.00 14.96 375 LEU D CA 1
ATOM 6117 C C . LEU D 1 375 ? -27.264 79.991 -29.220 1.00 18.51 375 LEU D C 1
ATOM 6118 O O . LEU D 1 375 ? -26.046 80.157 -29.100 1.00 17.94 375 LEU D O 1
ATOM 6123 N N . HIS D 1 376 ? -28.014 80.736 -30.028 1.00 18.96 376 HIS D N 1
ATOM 6124 C CA . HIS D 1 376 ? -27.408 81.756 -30.865 1.00 17.70 376 HIS D CA 1
ATOM 6125 C C . HIS D 1 376 ? -28.420 82.845 -31.164 1.00 19.63 376 HIS D C 1
ATOM 6126 O O . HIS D 1 376 ? -29.620 82.587 -31.292 1.00 18.00 376 HIS D O 1
ATOM 6133 N N . GLY D 1 377 ? -27.911 84.061 -31.313 1.00 24.36 377 GLY D N 1
ATOM 6134 C CA . GLY D 1 377 ? -28.745 85.190 -31.671 1.00 22.51 377 GLY D CA 1
ATOM 6135 C C . GLY D 1 377 ? -27.911 86.257 -32.334 1.00 23.47 377 GLY D C 1
ATOM 6136 O O . GLY D 1 377 ? -26.681 86.273 -32.223 1.00 25.23 377 GLY D O 1
ATOM 6137 N N . VAL D 1 378 ? -28.596 87.151 -33.039 1.00 25.07 378 VAL D N 1
ATOM 6138 C CA . VAL D 1 378 ? -27.949 88.231 -33.778 1.00 25.85 378 VAL D CA 1
ATOM 6139 C C . VAL D 1 378 ? -28.682 89.531 -33.468 1.00 27.29 378 VAL D C 1
ATOM 6140 O O . VAL D 1 378 ? -29.835 89.705 -33.891 1.00 24.04 378 VAL D O 1
ATOM 6144 N N . PRO D 1 379 ? -28.073 90.453 -32.732 1.00 24.20 379 PRO D N 1
ATOM 6145 C CA . PRO D 1 379 ? -28.744 91.722 -32.428 1.00 29.29 379 PRO D CA 1
ATOM 6146 C C . PRO D 1 379 ? -28.930 92.562 -33.683 1.00 31.36 379 PRO D C 1
ATOM 6147 O O . PRO D 1 379 ? -28.400 92.268 -34.755 1.00 30.31 379 PRO D O 1
ATOM 6151 N N . GLU D 1 380 ? -29.723 93.621 -33.533 1.00 37.65 380 GLU D N 1
ATOM 6152 C CA . GLU D 1 380 ? -29.911 94.579 -34.614 1.00 36.97 380 GLU D CA 1
ATOM 6153 C C . GLU D 1 380 ? -28.578 95.174 -35.055 1.00 34.08 380 GLU D C 1
ATOM 6154 O O . GLU D 1 380 ? -27.710 95.476 -34.231 1.00 32.55 380 GLU D O 1
ATOM 6160 N N . VAL D 1 381 ? -28.432 95.369 -36.361 1.00 32.14 381 VAL D N 1
ATOM 6161 C CA . VAL D 1 381 ? -27.218 95.925 -36.936 1.00 40.83 381 VAL D CA 1
ATOM 6162 C C . VAL D 1 381 ? -27.489 97.360 -37.385 1.00 48.53 381 VAL D C 1
ATOM 6163 O O . VAL D 1 381 ? -28.633 97.809 -37.470 1.00 46.01 381 VAL D O 1
ATOM 6167 N N . ASP D 1 382 ? -26.411 98.083 -37.676 1.00 47.74 382 ASP D N 1
ATOM 6168 C CA . ASP D 1 382 ? -26.502 99.492 -38.060 1.00 49.02 382 ASP D CA 1
ATOM 6169 C C . ASP D 1 382 ? -26.700 99.654 -39.567 1.00 46.47 382 ASP D C 1
ATOM 6170 O O . ASP D 1 382 ? -26.007 100.413 -40.235 1.00 58.91 382 ASP D O 1
ATOM 6175 N N . GLY D 1 383 ? -27.662 98.929 -40.119 1.00 48.54 383 GLY D N 1
ATOM 6176 C CA . GLY D 1 383 ? -27.861 98.941 -41.552 1.00 41.71 383 GLY D CA 1
ATOM 6177 C C . GLY D 1 383 ? -28.760 97.795 -41.961 1.00 41.61 383 GLY D C 1
ATOM 6178 O O . GLY D 1 383 ? -29.414 97.167 -41.124 1.00 48.65 383 GLY D O 1
ATOM 6179 N N . GLU D 1 384 ? -28.777 97.534 -43.263 1.00 33.40 384 GLU D N 1
ATOM 6180 C CA . GLU D 1 384 ? -29.626 96.487 -43.803 1.00 31.89 384 GLU D CA 1
ATOM 6181 C C . GLU D 1 384 ? -28.859 95.176 -43.906 1.00 38.85 384 GLU D C 1
ATOM 6182 O O . GLU D 1 384 ? -27.669 95.154 -44.244 1.00 39.77 384 GLU D O 1
ATOM 6188 N N . ARG D 1 385 ? -29.562 94.083 -43.616 1.00 40.94 385 ARG D N 1
ATOM 6189 C CA . ARG D 1 385 ? -28.953 92.770 -43.493 1.00 33.16 385 ARG D CA 1
ATOM 6190 C C . ARG D 1 385 ? -29.954 91.714 -43.933 1.00 35.10 385 ARG D C 1
ATOM 6191 O O . ARG D 1 385 ? -31.167 91.884 -43.784 1.00 42.50 385 ARG D O 1
ATOM 6199 N N . TYR D 1 386 ? -29.431 90.634 -44.500 1.00 34.43 386 TYR D N 1
ATOM 6200 C CA . TYR D 1 386 ? -30.204 89.436 -44.778 1.00 33.17 386 TYR D CA 1
ATOM 6201 C C . TYR D 1 386 ? -29.418 88.215 -44.318 1.00 37.15 386 TYR D C 1
ATOM 6202 O O . TYR D 1 386 ? -28.191 88.253 -44.174 1.00 30.72 386 TYR D O 1
ATOM 6211 N N . CYS D 1 387 ? -30.152 87.127 -44.088 1.00 29.55 387 CYS D N 1
ATOM 6212 C CA . CYS D 1 387 ? -29.582 85.858 -43.661 1.00 23.43 387 CYS D CA 1
ATOM 6213 C C . CYS D 1 387 ? -30.186 84.727 -44.477 1.00 23.46 387 CYS D C 1
ATOM 6214 O O . CYS D 1 387 ? -31.401 84.685 -44.689 1.00 29.61 387 CYS D O 1
ATOM 6217 N N . MET D 1 388 ? -29.334 83.823 -44.944 1.00 17.95 388 MET D N 1
ATOM 6218 C CA . MET D 1 388 ? -29.750 82.579 -45.576 1.00 21.64 388 MET D CA 1
ATOM 6219 C C . MET D 1 388 ? -29.440 81.438 -44.616 1.00 24.88 388 MET D C 1
ATOM 6220 O O . MET D 1 388 ? -28.272 81.207 -44.278 1.00 22.75 388 MET D O 1
ATOM 6225 N N . ALA D 1 389 ? -30.485 80.750 -44.163 1.00 21.18 389 ALA D N 1
ATOM 6226 C CA . ALA D 1 389 ? -30.369 79.641 -43.228 1.00 17.79 389 ALA D CA 1
ATOM 6227 C C . ALA D 1 389 ? -30.689 78.350 -43.963 1.00 17.52 389 ALA D C 1
ATOM 6228 O O . ALA D 1 389 ? -31.802 78.182 -44.470 1.00 23.57 389 ALA D O 1
ATOM 6230 N N . HIS D 1 390 ? -29.703 77.461 -44.048 1.00 19.70 390 HIS D N 1
ATOM 6231 C CA . HIS D 1 390 ? -29.850 76.151 -44.662 1.00 17.56 390 HIS D CA 1
ATOM 6232 C C . HIS D 1 390 ? -30.012 75.117 -43.558 1.00 22.74 390 HIS D C 1
ATOM 6233 O O . HIS D 1 390 ? -29.164 75.040 -42.649 1.00 19.75 390 HIS D O 1
ATOM 6240 N N . PHE D 1 391 ? -31.089 74.327 -43.638 1.00 14.76 391 PHE D N 1
ATOM 6241 C CA . PHE D 1 391 ? -31.429 73.417 -42.552 1.00 16.69 391 PHE D CA 1
ATOM 6242 C C . PHE D 1 391 ? -32.149 72.186 -43.100 1.00 21.45 391 PHE D C 1
ATOM 6243 O O . PHE D 1 391 ? -32.335 72.032 -44.314 1.00 21.62 391 PHE D O 1
ATOM 6251 N N . TRP D 1 392 ? -32.580 71.319 -42.176 1.00 17.04 392 TRP D N 1
ATOM 6252 C CA . TRP D 1 392 ? -32.937 69.936 -42.465 1.00 16.59 392 TRP D CA 1
ATOM 6253 C C . TRP D 1 392 ? -34.315 69.602 -41.913 1.00 20.40 392 TRP D C 1
ATOM 6254 O O . TRP D 1 392 ? -34.792 70.214 -40.953 1.00 23.00 392 TRP D O 1
ATOM 6265 N N . ARG D 1 393 ? -34.932 68.584 -42.515 1.00 18.76 393 ARG D N 1
ATOM 6266 C CA . ARG D 1 393 ? -36.176 67.989 -42.029 1.00 23.57 393 ARG D CA 1
ATOM 6267 C C . ARG D 1 393 ? -35.994 66.478 -42.033 1.00 22.94 393 ARG D C 1
ATOM 6268 O O . ARG D 1 393 ? -35.930 65.860 -43.101 1.00 26.43 393 ARG D O 1
ATOM 6276 N N . GLU D 1 394 ? -35.921 65.884 -40.842 1.00 22.31 394 GLU D N 1
ATOM 6277 C CA . GLU D 1 394 ? -35.616 64.461 -40.731 1.00 24.57 394 GLU D CA 1
ATOM 6278 C C . GLU D 1 394 ? -36.688 63.584 -41.369 1.00 23.52 394 GLU D C 1
ATOM 6279 O O . GLU D 1 394 ? -36.384 62.490 -41.872 1.00 25.77 394 GLU D O 1
ATOM 6285 N N . ARG D 1 395 ? -37.944 64.038 -41.362 1.00 23.14 395 ARG D N 1
ATOM 6286 C CA . ARG D 1 395 ? -39.000 63.228 -41.955 1.00 27.84 395 ARG D CA 1
ATOM 6287 C C . ARG D 1 395 ? -38.741 63.016 -43.437 1.00 27.77 395 ARG D C 1
ATOM 6288 O O . ARG D 1 395 ? -39.181 62.014 -44.008 1.00 30.26 395 ARG D O 1
ATOM 6296 N N . LEU D 1 396 ? -38.009 63.937 -44.067 1.00 25.21 396 LEU D N 1
ATOM 6297 C CA . LEU D 1 396 ? -37.595 63.730 -45.448 1.00 24.74 396 LEU D CA 1
ATOM 6298 C C . LEU D 1 396 ? -36.691 62.533 -45.588 1.00 29.91 396 LEU D C 1
ATOM 6299 O O . LEU D 1 396 ? -36.855 61.723 -46.507 1.00 30.64 396 LEU D O 1
ATOM 6304 N N . PHE D 1 397 ? -35.737 62.404 -44.676 1.00 29.75 397 PHE D N 1
ATOM 6305 C CA . PHE D 1 397 ? -34.863 61.250 -44.677 1.00 27.64 397 PHE D CA 1
ATOM 6306 C C . PHE D 1 397 ? -35.669 59.979 -44.470 1.00 31.94 397 PHE D C 1
ATOM 6307 O O . PHE D 1 397 ? -35.433 58.964 -45.139 1.00 30.36 397 PHE D O 1
ATOM 6315 N N . ASP D 1 398 ? -36.648 60.026 -43.565 1.00 31.15 398 ASP D N 1
ATOM 6316 C CA . ASP D 1 398 ? -37.489 58.852 -43.336 1.00 34.74 398 ASP D CA 1
ATOM 6317 C C . ASP D 1 398 ? -38.272 58.473 -44.590 1.00 31.19 398 ASP D C 1
ATOM 6318 O O . ASP D 1 398 ? -38.323 57.299 -44.974 1.00 30.33 398 ASP D O 1
ATOM 6323 N N . ALA D 1 399 ? -38.891 59.463 -45.238 1.00 29.41 399 ALA D N 1
ATOM 6324 C CA . ALA D 1 399 ? -39.682 59.208 -46.438 1.00 32.44 399 ALA D CA 1
ATOM 6325 C C . ALA D 1 399 ? -38.828 58.638 -47.563 1.00 35.97 399 ALA D C 1
ATOM 6326 O O . ALA D 1 399 ? -39.250 57.708 -48.262 1.00 41.05 399 ALA D O 1
ATOM 6328 N N . ALA D 1 400 ? -37.625 59.177 -47.751 1.00 38.11 400 ALA D N 1
ATOM 6329 C CA . ALA D 1 400 ? -36.724 58.714 -48.798 1.00 31.40 400 ALA D CA 1
ATOM 6330 C C . ALA D 1 400 ? -36.047 57.394 -48.459 1.00 33.40 400 ALA D C 1
ATOM 6331 O O . ALA D 1 400 ? -35.290 56.876 -49.287 1.00 40.44 400 ALA D O 1
ATOM 6333 N N . GLY D 1 401 ? -36.286 56.845 -47.273 1.00 29.40 401 GLY D N 1
ATOM 6334 C CA . GLY D 1 401 ? -35.635 55.611 -46.881 1.00 25.23 401 GLY D CA 1
ATOM 6335 C C . GLY D 1 401 ? -34.150 55.755 -46.629 1.00 37.68 401 GLY D C 1
ATOM 6336 O O . GLY D 1 401 ? -33.405 54.778 -46.760 1.00 40.23 401 GLY D O 1
ATOM 6337 N N . VAL D 1 402 ? -33.699 56.945 -46.256 1.00 29.94 402 VAL D N 1
ATOM 6338 C CA . VAL D 1 402 ? -32.288 57.229 -46.015 1.00 30.07 402 VAL D CA 1
ATOM 6339 C C . VAL D 1 402 ? -32.116 57.516 -44.537 1.00 34.10 402 VAL D C 1
ATOM 6340 O O . VAL D 1 402 ? -32.697 58.488 -44.022 1.00 35.58 402 VAL D O 1
ATOM 6344 N N . PRO D 1 403 ? -31.335 56.723 -43.800 1.00 26.73 403 PRO D N 1
ATOM 6345 C CA . PRO D 1 403 ? -31.114 57.003 -42.380 1.00 32.36 403 PRO D CA 1
ATOM 6346 C C . PRO D 1 403 ? -30.391 58.328 -42.195 1.00 27.47 403 PRO D C 1
ATOM 6347 O O . PRO D 1 403 ? -29.533 58.706 -42.996 1.00 30.01 403 PRO D O 1
ATOM 6351 N N . PHE D 1 404 ? -30.737 59.033 -41.124 1.00 23.80 404 PHE D N 1
ATOM 6352 C CA . PHE D 1 404 ? -30.013 60.255 -40.800 1.00 31.52 404 PHE D CA 1
ATOM 6353 C C . PHE D 1 404 ? -28.704 59.886 -40.116 1.00 26.87 404 PHE D C 1
ATOM 6354 O O . PHE D 1 404 ? -28.726 59.202 -39.087 1.00 32.58 404 PHE D O 1
ATOM 6362 N N . PRO D 1 405 ? -27.561 60.322 -40.634 1.00 30.07 405 PRO D N 1
ATOM 6363 C CA . PRO D 1 405 ? -26.273 59.843 -40.122 1.00 33.16 405 PRO D CA 1
ATOM 6364 C C . PRO D 1 405 ? -25.812 60.573 -38.869 1.00 31.86 405 PRO D C 1
ATOM 6365 O O . PRO D 1 405 ? -26.288 61.657 -38.527 1.00 28.96 405 PRO D O 1
ATOM 6369 N N . TYR D 1 406 ? -24.865 59.926 -38.175 1.00 36.39 406 TYR D N 1
ATOM 6370 C CA . TYR D 1 406 ? -24.191 60.506 -37.035 1.00 43.56 406 TYR D CA 1
ATOM 6371 C C . TYR D 1 406 ? -23.189 61.555 -37.506 1.00 36.87 406 TYR D C 1
ATOM 6372 O O . TYR D 1 406 ? -22.550 61.389 -38.551 1.00 35.77 406 TYR D O 1
ATOM 6381 N N . PRO D 1 407 ? -23.021 62.629 -36.737 1.00 38.63 407 PRO D N 1
ATOM 6382 C CA . PRO D 1 407 ? -22.040 63.649 -37.117 1.00 34.00 407 PRO D CA 1
ATOM 6383 C C . PRO D 1 407 ? -20.648 63.049 -37.241 1.00 46.33 407 PRO D C 1
ATOM 6384 O O . PRO D 1 407 ? -20.271 62.145 -36.492 1.00 45.04 407 PRO D O 1
ATOM 6388 N N . SER D 1 408 ? -19.900 63.541 -38.223 1.00 44.99 408 SER D N 1
ATOM 6389 C CA . SER D 1 408 ? -18.514 63.144 -38.410 1.00 41.72 408 SER D CA 1
ATOM 6390 C C . SER D 1 408 ? -17.638 63.790 -37.336 1.00 35.20 408 SER D C 1
ATOM 6391 O O . SER D 1 408 ? -17.980 64.827 -36.759 1.00 36.64 408 SER D O 1
ATOM 6394 N N . LYS D 1 409 ? -16.497 63.167 -37.068 1.00 33.99 409 LYS D N 1
ATOM 6395 C CA . LYS D 1 409 ? -15.469 63.825 -36.275 1.00 35.56 409 LYS D CA 1
ATOM 6396 C C . LYS D 1 409 ? -14.606 64.708 -37.172 1.00 34.18 409 LYS D C 1
ATOM 6397 O O . LYS D 1 409 ? -14.443 64.443 -38.367 1.00 32.69 409 LYS D O 1
ATOM 6403 N N . TRP D 1 410 ? -14.066 65.783 -36.583 1.00 30.03 410 TRP D N 1
ATOM 6404 C CA . TRP D 1 410 ? -13.394 66.807 -37.383 1.00 36.78 410 TRP D CA 1
ATOM 6405 C C . TRP D 1 410 ? -12.164 66.274 -38.110 1.00 35.17 410 TRP D C 1
ATOM 6406 O O . TRP D 1 410 ? -11.830 66.764 -39.195 1.00 40.64 410 TRP D O 1
ATOM 6417 N N . GLN D 1 411 ? -11.463 65.300 -37.529 1.00 38.23 411 GLN D N 1
ATOM 6418 C CA . GLN D 1 411 ? -10.275 64.752 -38.178 1.00 42.97 411 GLN D CA 1
ATOM 6419 C C . GLN D 1 411 ? -10.587 64.030 -39.488 1.00 45.37 411 GLN D C 1
ATOM 6420 O O . GLN D 1 411 ? -9.695 63.897 -40.334 1.00 49.20 411 GLN D O 1
ATOM 6426 N N . GLU D 1 412 ? -11.826 63.557 -39.671 1.00 48.55 412 GLU D N 1
ATOM 6427 C CA . GLU D 1 412 ? -12.168 62.766 -40.854 1.00 46.86 412 GLU D CA 1
ATOM 6428 C C . GLU D 1 412 ? -12.097 63.548 -42.164 1.00 52.96 412 GLU D C 1
ATOM 6429 O O . GLU D 1 412 ? -11.823 62.952 -43.212 1.00 60.74 412 GLU D O 1
ATOM 6435 N N . SER D 1 413 ? -12.349 64.855 -42.143 1.00 50.25 413 SER D N 1
ATOM 6436 C CA . SER D 1 413 ? -12.198 65.672 -43.352 1.00 50.56 413 SER D CA 1
ATOM 6437 C C . SER D 1 413 ? -10.796 65.563 -43.955 1.00 53.69 413 SER D C 1
ATOM 6438 O O . SER D 1 413 ? -10.581 64.841 -44.931 1.00 48.71 413 SER D O 1
ATOM 6936 N N . LEU G 1 17 ? -37.045 63.520 -20.342 1.00 19.93 17 LEU G N 1
ATOM 6937 C CA . LEU G 1 17 ? -38.501 63.385 -20.373 1.00 21.46 17 LEU G CA 1
ATOM 6938 C C . LEU G 1 17 ? -39.208 64.643 -19.885 1.00 19.96 17 LEU G C 1
ATOM 6939 O O . LEU G 1 17 ? -39.017 65.076 -18.745 1.00 24.30 17 LEU G O 1
ATOM 6944 N N . PRO G 1 18 ? -40.023 65.240 -20.755 1.00 22.05 18 PRO G N 1
ATOM 6945 C CA . PRO G 1 18 ? -40.733 66.467 -20.363 1.00 27.06 18 PRO G CA 1
ATOM 6946 C C . PRO G 1 18 ? -41.833 66.243 -19.336 1.00 20.37 18 PRO G C 1
ATOM 6947 O O . PRO G 1 18 ? -42.147 67.178 -18.590 1.00 22.27 18 PRO G O 1
ATOM 6951 N N . SER G 1 19 ? -42.415 65.042 -19.261 1.00 21.82 19 SER G N 1
ATOM 6952 C CA . SER G 1 19 ? -43.470 64.775 -18.281 1.00 20.04 19 SER G CA 1
ATOM 6953 C C . SER G 1 19 ? -42.956 64.956 -16.856 1.00 20.18 19 SER G C 1
ATOM 6954 O O . SER G 1 19 ? -43.608 65.594 -16.012 1.00 24.31 19 SER G O 1
ATOM 6957 N N . LEU G 1 20 ? -41.789 64.379 -16.564 1.00 21.67 20 LEU G N 1
ATOM 6958 C CA . LEU G 1 20 ? -41.227 64.501 -15.228 1.00 20.53 20 LEU G CA 1
ATOM 6959 C C . LEU G 1 20 ? -40.838 65.938 -14.923 1.00 23.46 20 LEU G C 1
ATOM 6960 O O . LEU G 1 20 ? -40.963 66.382 -13.775 1.00 23.47 20 LEU G O 1
ATOM 6965 N N . LEU G 1 21 ? -40.373 66.679 -15.932 1.00 23.50 21 LEU G N 1
ATOM 6966 C CA . LEU G 1 21 ? -40.102 68.097 -15.733 1.00 23.37 21 LEU G CA 1
ATOM 6967 C C . LEU G 1 21 ? -41.377 68.849 -15.383 1.00 20.24 21 LEU G C 1
ATOM 6968 O O . LEU G 1 21 ? -41.363 69.739 -14.527 1.00 20.66 21 LEU G O 1
ATOM 6973 N N . LEU G 1 22 ? -42.482 68.523 -16.058 1.00 19.42 22 LEU G N 1
ATOM 6974 C CA . LEU G 1 22 ? -43.757 69.166 -15.755 1.00 20.72 22 LEU G CA 1
ATOM 6975 C C . LEU G 1 22 ? -44.155 68.927 -14.304 1.00 23.66 22 LEU G C 1
ATOM 6976 O O . LEU G 1 22 ? -44.574 69.858 -13.601 1.00 21.17 22 LEU G O 1
ATOM 6981 N N . ILE G 1 23 ? -44.040 67.680 -13.837 1.00 17.73 23 ILE G N 1
ATOM 6982 C CA . ILE G 1 23 ? -44.476 67.417 -12.462 1.00 20.51 23 ILE G CA 1
ATOM 6983 C C . ILE G 1 23 ? -43.508 68.062 -11.470 1.00 20.52 23 ILE G C 1
ATOM 6984 O O . ILE G 1 23 ? -43.922 68.548 -10.406 1.00 17.78 23 ILE G O 1
ATOM 6989 N N . ASP G 1 24 ? -42.221 68.132 -11.819 1.00 16.72 24 ASP G N 1
ATOM 6990 C CA . ASP G 1 24 ? -41.262 68.858 -10.991 1.00 24.26 24 ASP G CA 1
ATOM 6991 C C . ASP G 1 24 ? -41.618 70.343 -10.893 1.00 22.13 24 ASP G C 1
ATOM 6992 O O . ASP G 1 24 ? -41.522 70.950 -9.815 1.00 19.03 24 ASP G O 1
ATOM 6997 N N . GLU G 1 25 ? -42.023 70.943 -12.013 1.00 15.49 25 GLU G N 1
ATOM 6998 C CA . GLU G 1 25 ? -42.396 72.355 -12.016 1.00 19.46 25 GLU G CA 1
ATOM 6999 C C . GLU G 1 25 ? -43.654 72.590 -11.190 1.00 20.24 25 GLU G C 1
ATOM 7000 O O . GLU G 1 25 ? -43.738 73.568 -10.438 1.00 17.58 25 GLU G O 1
ATOM 7006 N N . ALA G 1 26 ? -44.641 71.699 -11.317 1.00 20.64 26 ALA G N 1
ATOM 7007 C CA . ALA G 1 26 ? -45.847 71.819 -10.503 1.00 17.15 26 ALA G CA 1
ATOM 7008 C C . ALA G 1 26 ? -45.513 71.754 -9.017 1.00 18.71 26 ALA G C 1
ATOM 7009 O O . ALA G 1 26 ? -45.995 72.574 -8.225 1.00 17.06 26 ALA G O 1
ATOM 7011 N N . ALA G 1 27 ? -44.647 70.816 -8.628 1.00 16.08 27 ALA G N 1
ATOM 7012 C CA . ALA G 1 27 ? -44.271 70.693 -7.222 1.00 17.69 27 ALA G CA 1
ATOM 7013 C C . ALA G 1 27 ? -43.565 71.952 -6.718 1.00 18.73 27 ALA G C 1
ATOM 7014 O O . ALA G 1 27 ? -43.887 72.479 -5.640 1.00 20.15 27 ALA G O 1
ATOM 7016 N N . ALA G 1 28 ? -42.579 72.437 -7.478 1.00 13.81 28 ALA G N 1
ATOM 7017 C CA . ALA G 1 28 ? -41.834 73.620 -7.055 1.00 18.69 28 ALA G CA 1
ATOM 7018 C C . ALA G 1 28 ? -42.737 74.848 -6.963 1.00 18.99 28 ALA G C 1
ATOM 7019 O O . ALA G 1 28 ? -42.685 75.598 -5.976 1.00 20.81 28 ALA G O 1
ATOM 7021 N N . VAL G 1 29 ? -43.579 75.061 -7.977 1.00 17.42 29 VAL G N 1
ATOM 7022 C CA . VAL G 1 29 ? -44.470 76.216 -7.985 1.00 23.00 29 VAL G CA 1
ATOM 7023 C C . VAL G 1 29 ? -45.444 76.152 -6.816 1.00 23.60 29 VAL G C 1
ATOM 7024 O O . VAL G 1 29 ? -45.718 77.170 -6.166 1.00 21.05 29 VAL G O 1
ATOM 7028 N N . LEU G 1 30 ? -45.987 74.961 -6.531 1.00 19.87 30 LEU G N 1
ATOM 7029 C CA . LEU G 1 30 ? -46.896 74.816 -5.399 1.00 19.28 30 LEU G CA 1
ATOM 7030 C C . LEU G 1 30 ? -46.202 75.180 -4.094 1.00 22.51 30 LEU G C 1
ATOM 7031 O O . LEU G 1 30 ? -46.775 75.883 -3.246 1.00 21.83 30 LEU G O 1
ATOM 7036 N N . GLY G 1 31 ? -44.955 74.735 -3.926 1.00 18.01 31 GLY G N 1
ATOM 7037 C CA . GLY G 1 31 ? -44.219 75.119 -2.732 1.00 23.23 31 GLY G CA 1
ATOM 7038 C C . GLY G 1 31 ? -44.030 76.622 -2.623 1.00 21.66 31 GLY G C 1
ATOM 7039 O O . GLY G 1 31 ? -44.154 77.197 -1.536 1.00 19.95 31 GLY G O 1
ATOM 7040 N N . ARG G 1 32 ? -43.740 77.278 -3.750 1.00 18.55 32 ARG G N 1
ATOM 7041 C CA . ARG G 1 32 ? -43.561 78.731 -3.728 1.00 23.49 32 ARG G CA 1
ATOM 7042 C C . ARG G 1 32 ? -44.862 79.444 -3.363 1.00 22.86 32 ARG G C 1
ATOM 7043 O O . ARG G 1 32 ? -44.855 80.422 -2.599 1.00 20.80 32 ARG G O 1
ATOM 7051 N N . MET G 1 33 ? -45.989 78.949 -3.881 1.00 18.58 33 MET G N 1
ATOM 7052 C CA . MET G 1 33 ? -47.285 79.523 -3.531 1.00 24.31 33 MET G CA 1
ATOM 7053 C C . MET G 1 33 ? -47.553 79.400 -2.034 1.00 24.49 33 MET G C 1
ATOM 7054 O O . MET G 1 33 ? -48.004 80.359 -1.390 1.00 20.05 33 MET G O 1
ATOM 7059 N N . ILE G 1 34 ? -47.265 78.228 -1.460 1.00 20.83 34 ILE G N 1
ATOM 7060 C CA . ILE G 1 34 ? -47.509 78.035 -0.034 1.00 19.55 34 ILE G CA 1
ATOM 7061 C C . ILE G 1 34 ? -46.608 78.945 0.796 1.00 21.66 34 ILE G C 1
ATOM 7062 O O . ILE G 1 34 ? -47.053 79.558 1.778 1.00 23.40 34 ILE G O 1
ATOM 7067 N N . GLN G 1 35 ? -45.331 79.048 0.419 1.00 18.63 35 GLN G N 1
ATOM 7068 C CA . GLN G 1 35 ? -44.428 79.945 1.134 1.00 22.20 35 GLN G CA 1
ATOM 7069 C C . GLN G 1 35 ? -44.943 81.382 1.100 1.00 29.27 35 GLN G C 1
ATOM 7070 O O . GLN G 1 35 ? -44.954 82.074 2.129 1.00 25.27 35 GLN G O 1
ATOM 7076 N N . GLY G 1 36 ? -45.384 81.840 -0.074 1.00 21.03 36 GLY G N 1
ATOM 7077 C CA . GLY G 1 36 ? -45.947 83.175 -0.171 1.00 25.81 36 GLY G CA 1
ATOM 7078 C C . GLY G 1 36 ? -47.153 83.374 0.727 1.00 30.14 36 GLY G C 1
ATOM 7079 O O . GLY G 1 36 ? -47.312 84.431 1.345 1.00 29.18 36 GLY G O 1
ATOM 7080 N N . LEU G 1 37 ? -48.024 82.364 0.808 1.00 27.44 37 LEU G N 1
ATOM 7081 C CA . LEU G 1 37 ? -49.168 82.475 1.710 1.00 25.20 37 LEU G CA 1
ATOM 7082 C C . LEU G 1 37 ? -48.722 82.564 3.165 1.00 27.37 37 LEU G C 1
ATOM 7083 O O . LEU G 1 37 ? -49.358 83.256 3.970 1.00 22.63 37 LEU G O 1
ATOM 7088 N N . ARG G 1 38 ? -47.625 81.892 3.517 1.00 21.55 38 ARG G N 1
ATOM 7089 C CA . ARG G 1 38 ? -47.200 81.908 4.913 1.00 27.49 38 ARG G CA 1
ATOM 7090 C C . ARG G 1 38 ? -46.539 83.229 5.294 1.00 32.66 38 ARG G C 1
ATOM 7091 O O . ARG G 1 38 ? -46.815 83.771 6.371 1.00 25.44 38 ARG G O 1
ATOM 7099 N N . THR G 1 39 ? -45.670 83.767 4.434 1.00 28.04 39 THR G N 1
ATOM 7100 C CA . THR G 1 39 ? -44.964 84.994 4.793 1.00 34.65 39 THR G CA 1
ATOM 7101 C C . THR G 1 39 ? -45.808 86.247 4.594 1.00 31.83 39 THR G C 1
ATOM 7102 O O . THR G 1 39 ? -45.492 87.285 5.181 1.00 31.09 39 THR G O 1
ATOM 7106 N N . GLY G 1 40 ? -46.860 86.181 3.782 1.00 35.73 40 GLY G N 1
ATOM 7107 C CA . GLY G 1 40 ? -47.610 87.363 3.418 1.00 28.03 40 GLY G CA 1
ATOM 7108 C C . GLY G 1 40 ? -47.100 88.075 2.185 1.00 28.24 40 GLY G C 1
ATOM 7109 O O . GLY G 1 40 ? -47.615 89.150 1.852 1.00 30.42 40 GLY G O 1
ATOM 7110 N N . ILE G 1 41 ? -46.084 87.532 1.521 1.00 29.78 41 ILE G N 1
ATOM 7111 C CA . ILE G 1 41 ? -45.575 88.060 0.257 1.00 28.52 41 ILE G CA 1
ATOM 7112 C C . ILE G 1 41 ? -46.001 87.123 -0.868 1.00 27.92 41 ILE G C 1
ATOM 7113 O O . ILE G 1 41 ? -45.368 86.077 -1.071 1.00 28.93 41 ILE G O 1
ATOM 7118 N N . PRO G 1 42 ? -47.043 87.458 -1.626 1.00 24.40 42 PRO G N 1
ATOM 7119 C CA . PRO G 1 42 ? -47.573 86.513 -2.617 1.00 20.51 42 PRO G CA 1
ATOM 7120 C C . PRO G 1 42 ? -46.538 86.152 -3.671 1.00 26.68 42 PRO G C 1
ATOM 7121 O O . PRO G 1 42 ? -45.815 87.012 -4.180 1.00 22.79 42 PRO G O 1
ATOM 7125 N N . TYR G 1 43 ? -46.470 84.859 -3.984 1.00 25.13 43 TYR G N 1
ATOM 7126 C CA . TYR G 1 43 ? -45.673 84.397 -5.112 1.00 24.61 43 TYR G CA 1
ATOM 7127 C C . TYR G 1 43 ? -46.232 84.947 -6.415 1.00 20.97 43 TYR G C 1
ATOM 7128 O O . TYR G 1 43 ? -47.447 84.996 -6.616 1.00 21.54 43 TYR G O 1
ATOM 7137 N N . ILE G 1 44 ? -45.335 85.364 -7.305 1.00 27.43 44 ILE G N 1
ATOM 7138 C CA . ILE G 1 44 ? -45.700 85.879 -8.621 1.00 24.31 44 ILE G CA 1
ATOM 7139 C C . ILE G 1 44 ? -44.976 85.037 -9.662 1.00 27.98 44 ILE G C 1
ATOM 7140 O O . ILE G 1 44 ? -43.739 85.030 -9.716 1.00 27.99 44 ILE G O 1
ATOM 7145 N N . HIS G 1 45 ? -45.739 84.293 -10.458 1.00 22.76 45 HIS G N 1
ATOM 7146 C CA . HIS G 1 45 ? -45.161 83.361 -11.421 1.00 25.19 45 HIS G CA 1
ATOM 7147 C C . HIS G 1 45 ? -44.668 84.115 -12.651 1.00 23.21 45 HIS G C 1
ATOM 7148 O O . HIS G 1 45 ? -45.471 84.599 -13.452 1.00 25.40 45 HIS G O 1
ATOM 7155 N N . THR G 1 46 ? -43.349 84.200 -12.815 1.00 28.32 46 THR G N 1
ATOM 7156 C CA . THR G 1 46 ? -42.742 84.864 -13.963 1.00 26.62 46 THR G CA 1
ATOM 7157 C C . THR G 1 46 ? -42.122 83.905 -14.966 1.00 32.13 46 THR G C 1
ATOM 7158 O O . THR G 1 46 ? -41.989 84.263 -16.138 1.00 29.63 46 THR G O 1
ATOM 7162 N N . GLU G 1 47 ? -41.721 82.711 -14.528 1.00 32.01 47 GLU G N 1
ATOM 7163 C CA . GLU G 1 47 ? -40.983 81.783 -15.378 1.00 29.03 47 GLU G CA 1
ATOM 7164 C C . GLU G 1 47 ? -41.798 81.377 -16.603 1.00 29.80 47 GLU G C 1
ATOM 7165 O O . GLU G 1 47 ? -43.022 81.223 -16.546 1.00 26.66 47 GLU G O 1
ATOM 7171 N N . ASN G 1 48 ? -41.092 81.158 -17.715 1.00 27.21 48 ASN G N 1
ATOM 7172 C CA . ASN G 1 48 ? -41.727 80.725 -18.958 1.00 30.47 48 ASN G CA 1
ATOM 7173 C C . ASN G 1 48 ? -41.685 79.203 -18.989 1.00 33.09 48 ASN G C 1
ATOM 7174 O O . ASN G 1 48 ? -40.817 78.577 -19.602 1.00 31.32 48 ASN G O 1
ATOM 7179 N N . ASP G 1 49 ? -42.669 78.599 -18.330 1.00 26.05 49 ASP G N 1
ATOM 7180 C CA . ASP G 1 49 ? -42.717 77.154 -18.187 1.00 24.19 49 ASP G CA 1
ATOM 7181 C C . ASP G 1 49 ? -44.139 76.689 -18.465 1.00 26.01 49 ASP G C 1
ATOM 7182 O O . ASP G 1 49 ? -44.980 77.454 -18.948 1.00 23.25 49 ASP G O 1
ATOM 7187 N N . SER G 1 50 ? -44.406 75.422 -18.140 1.00 23.56 50 SER G N 1
ATOM 7188 C CA . SER G 1 50 ? -45.732 74.862 -18.359 1.00 22.94 50 SER G CA 1
ATOM 7189 C C . SER G 1 50 ? -46.785 75.547 -17.496 1.00 26.78 50 SER G C 1
ATOM 7190 O O . SER G 1 50 ? -47.961 75.606 -17.882 1.00 23.00 50 SER G O 1
ATOM 7193 N N . ILE G 1 51 ? -46.385 76.078 -16.339 1.00 23.01 51 ILE G N 1
ATOM 7194 C CA . ILE G 1 51 ? -47.354 76.663 -15.419 1.00 24.10 51 ILE G CA 1
ATOM 7195 C C . ILE G 1 51 ? -47.866 77.996 -15.949 1.00 21.41 51 ILE G C 1
ATOM 7196 O O . ILE G 1 51 ? -49.050 78.318 -15.810 1.00 24.28 51 ILE G O 1
ATOM 7201 N N . LYS G 1 52 ? -46.989 78.798 -16.557 1.00 23.52 52 LYS G N 1
ATOM 7202 C CA . LYS G 1 52 ? -47.453 80.030 -17.187 1.00 26.13 52 LYS G CA 1
ATOM 7203 C C . LYS G 1 52 ? -48.285 79.752 -18.430 1.00 20.59 52 LYS G C 1
ATOM 7204 O O . LYS G 1 52 ? -49.225 80.499 -18.726 1.00 21.19 52 LYS G O 1
ATOM 7210 N N . ALA G 1 53 ? -47.956 78.687 -19.162 1.00 22.42 53 ALA G N 1
ATOM 7211 C CA . ALA G 1 53 ? -48.636 78.367 -20.410 1.00 24.12 53 ALA G CA 1
ATOM 7212 C C . ALA G 1 53 ? -49.989 77.690 -20.212 1.00 28.17 53 ALA G C 1
ATOM 7213 O O . ALA G 1 53 ? -50.786 77.658 -21.155 1.00 31.51 53 ALA G O 1
ATOM 7215 N N . ASN G 1 54 ? -50.276 77.166 -19.021 1.00 24.00 54 ASN G N 1
ATOM 7216 C CA . ASN G 1 54 ? -51.523 76.446 -18.755 1.00 24.00 54 ASN G CA 1
ATOM 7217 C C . ASN G 1 54 ? -52.226 77.062 -17.553 1.00 24.52 54 ASN G C 1
ATOM 7218 O O . ASN G 1 54 ? -51.916 76.711 -16.401 1.00 24.10 54 ASN G O 1
ATOM 7223 N N . PRO G 1 55 ? -53.179 77.971 -17.779 1.00 25.87 55 PRO G N 1
ATOM 7224 C CA . PRO G 1 55 ? -53.909 78.573 -16.650 1.00 26.68 55 PRO G CA 1
ATOM 7225 C C . PRO G 1 55 ? -54.694 77.578 -15.813 1.00 21.98 55 PRO G C 1
ATOM 7226 O O . PRO G 1 55 ? -54.878 77.816 -14.614 1.00 22.70 55 PRO G O 1
ATOM 7230 N N . ILE G 1 56 ? -55.163 76.473 -16.396 1.00 25.20 56 ILE G N 1
ATOM 7231 C CA . ILE G 1 56 ? -55.898 75.484 -15.609 1.00 20.56 56 ILE G CA 1
ATOM 7232 C C . ILE G 1 56 ? -54.997 74.894 -14.534 1.00 18.48 56 ILE G C 1
ATOM 7233 O O . ILE G 1 56 ? -55.360 74.839 -13.351 1.00 20.02 56 ILE G O 1
ATOM 7238 N N . LEU G 1 57 ? -53.789 74.486 -14.929 1.00 18.32 57 LEU G N 1
ATOM 7239 C CA . LEU G 1 57 ? -52.816 73.956 -13.980 1.00 19.11 57 LEU G CA 1
ATOM 7240 C C . LEU G 1 57 ? -52.447 74.991 -12.922 1.00 19.64 57 LEU G C 1
ATOM 7241 O O . LEU G 1 57 ? -52.359 74.663 -11.732 1.00 17.85 57 LEU G O 1
ATOM 7246 N N . ARG G 1 58 ? -52.217 76.244 -13.338 1.00 20.63 58 ARG G N 1
ATOM 7247 C CA . ARG G 1 58 ? -51.846 77.297 -12.394 1.00 22.15 58 ARG G CA 1
ATOM 7248 C C . ARG G 1 58 ? -52.946 77.533 -11.361 1.00 15.75 58 ARG G C 1
ATOM 7249 O O . ARG G 1 58 ? -52.680 77.596 -10.154 1.00 20.16 58 ARG G O 1
ATOM 7257 N N . THR G 1 59 ? -54.187 77.698 -11.823 1.00 17.17 59 THR G N 1
ATOM 7258 C CA . THR G 1 59 ? -55.314 77.868 -10.908 1.00 16.69 59 THR G CA 1
ATOM 7259 C C . THR G 1 59 ? -55.424 76.691 -9.945 1.00 20.02 59 THR G C 1
ATOM 7260 O O . THR G 1 59 ? -55.638 76.875 -8.736 1.00 22.33 59 THR G O 1
ATOM 7264 N N . ALA G 1 60 ? -55.293 75.466 -10.466 1.00 18.57 60 ALA G N 1
ATOM 7265 C CA . ALA G 1 60 ? -55.422 74.293 -9.607 1.00 18.24 60 ALA G CA 1
ATOM 7266 C C . ALA G 1 60 ? -54.327 74.262 -8.551 1.00 16.84 60 ALA G C 1
ATOM 7267 O O . ALA G 1 60 ? -54.578 73.908 -7.390 1.00 19.60 60 ALA G O 1
ATOM 7269 N N . LEU G 1 61 ? -53.108 74.654 -8.930 1.00 17.40 61 LEU G N 1
ATOM 7270 C CA . LEU G 1 61 ? -52.028 74.732 -7.955 1.00 17.75 61 LEU G CA 1
ATOM 7271 C C . LEU G 1 61 ? -52.323 75.789 -6.897 1.00 18.27 61 LEU G C 1
ATOM 7272 O O . LEU G 1 61 ? -52.029 75.589 -5.713 1.00 18.28 61 LEU G O 1
ATOM 7277 N N . TRP G 1 62 ? -52.926 76.912 -7.299 1.00 15.65 62 TRP G N 1
ATOM 7278 C CA . TRP G 1 62 ? -53.285 77.942 -6.325 1.00 20.10 62 TRP G CA 1
ATOM 7279 C C . TRP G 1 62 ? -54.295 77.412 -5.307 1.00 17.59 62 TRP G C 1
ATOM 7280 O O . TRP G 1 62 ? -54.161 77.644 -4.097 1.00 15.23 62 TRP G O 1
ATOM 7291 N N . GLN G 1 63 ? -55.324 76.706 -5.789 1.00 16.40 63 GLN G N 1
ATOM 7292 C CA . GLN G 1 63 ? -56.326 76.145 -4.881 1.00 20.07 63 GLN G CA 1
ATOM 7293 C C . GLN G 1 63 ? -55.711 75.119 -3.940 1.00 20.05 63 GLN G C 1
ATOM 7294 O O . GLN G 1 63 ? -56.006 75.109 -2.731 1.00 23.04 63 GLN G O 1
ATOM 7300 N N . ALA G 1 64 ? -54.840 74.256 -4.470 1.00 18.30 64 ALA G N 1
ATOM 7301 C CA . ALA G 1 64 ? -54.176 73.289 -3.606 1.00 17.42 64 ALA G CA 1
ATOM 7302 C C . ALA G 1 64 ? -53.318 73.995 -2.567 1.00 15.67 64 ALA G C 1
ATOM 7303 O O . ALA G 1 64 ? -53.249 73.560 -1.414 1.00 17.17 64 ALA G O 1
ATOM 7305 N N . ALA G 1 65 ? -52.676 75.103 -2.949 1.00 12.91 65 ALA G N 1
ATOM 7306 C CA . ALA G 1 65 ? -51.854 75.853 -2.002 1.00 17.68 65 ALA G CA 1
ATOM 7307 C C . ALA G 1 65 ? -52.697 76.416 -0.866 1.00 18.87 65 ALA G C 1
ATOM 7308 O O . ALA G 1 65 ? -52.320 76.323 0.310 1.00 14.53 65 ALA G O 1
ATOM 7310 N N . TYR G 1 66 ? -53.841 77.019 -1.204 1.00 16.85 66 TYR G N 1
ATOM 7311 C CA . TYR G 1 66 ? -54.736 77.537 -0.170 1.00 19.20 66 TYR G CA 1
ATOM 7312 C C . TYR G 1 66 ? -55.118 76.440 0.815 1.00 22.40 66 TYR G C 1
ATOM 7313 O O . TYR G 1 66 ? -54.976 76.599 2.041 1.00 22.17 66 TYR G O 1
ATOM 7322 N N . VAL G 1 67 ? -55.590 75.303 0.292 1.00 21.19 67 VAL G N 1
ATOM 7323 C CA . VAL G 1 67 ? -56.112 74.276 1.187 1.00 22.86 67 VAL G CA 1
ATOM 7324 C C . VAL G 1 67 ? -54.990 73.640 2.003 1.00 20.87 67 VAL G C 1
ATOM 7325 O O . VAL G 1 67 ? -55.157 73.374 3.200 1.00 24.28 67 VAL G O 1
ATOM 7329 N N . LEU G 1 68 ? -53.816 73.439 1.395 1.00 21.51 68 LEU G N 1
ATOM 7330 C CA . LEU G 1 68 ? -52.700 72.826 2.108 1.00 18.69 68 LEU G CA 1
ATOM 7331 C C . LEU G 1 68 ? -52.183 73.738 3.209 1.00 24.73 68 LEU G C 1
ATOM 7332 O O . LEU G 1 68 ? -51.858 73.272 4.313 1.00 19.80 68 LEU G O 1
ATOM 7337 N N . GLU G 1 69 ? -52.082 75.041 2.923 1.00 18.74 69 GLU G N 1
ATOM 7338 C CA . GLU G 1 69 ? -51.657 75.981 3.950 1.00 21.85 69 GLU G CA 1
ATOM 7339 C C . GLU G 1 69 ? -52.632 75.973 5.118 1.00 22.80 69 GLU G C 1
ATOM 7340 O O . GLU G 1 69 ? -52.219 76.047 6.282 1.00 25.47 69 GLU G O 1
ATOM 7346 N N . LYS G 1 70 ? -53.937 75.919 4.830 1.00 19.64 70 LYS G N 1
ATOM 7347 C CA . LYS G 1 70 ? -54.902 75.810 5.922 1.00 23.75 70 LYS G CA 1
ATOM 7348 C C . LYS G 1 70 ? -54.701 74.525 6.728 1.00 27.03 70 LYS G C 1
ATOM 7349 O O . LYS G 1 70 ? -54.686 74.555 7.964 1.00 29.19 70 LYS G O 1
ATOM 7355 N N . ALA G 1 71 ? -54.496 73.392 6.048 1.00 27.32 71 ALA G N 1
ATOM 7356 C CA . ALA G 1 71 ? -54.363 72.117 6.756 1.00 25.07 71 ALA G CA 1
ATOM 7357 C C . ALA G 1 71 ? -53.128 72.088 7.652 1.00 29.37 71 ALA G C 1
ATOM 7358 O O . ALA G 1 71 ? -53.152 71.487 8.736 1.00 18.89 71 ALA G O 1
ATOM 7360 N N . TYR G 1 72 ? -52.037 72.724 7.222 1.00 21.77 72 TYR G N 1
ATOM 7361 C CA . TYR G 1 72 ? -50.834 72.714 8.049 1.00 24.19 72 TYR G CA 1
ATOM 7362 C C . TYR G 1 72 ? -50.993 73.517 9.339 1.00 30.60 72 TYR G C 1
ATOM 7363 O O . TYR G 1 72 ? -50.209 73.324 10.277 1.00 24.81 72 TYR G O 1
ATOM 7372 N N . ARG G 1 73 ? -51.988 74.398 9.416 1.00 26.98 73 ARG G N 1
ATOM 7373 C CA . ARG G 1 73 ? -52.222 75.194 10.613 1.00 30.99 73 ARG G CA 1
ATOM 7374 C C . ARG G 1 73 ? -53.168 74.520 11.606 1.00 31.58 73 ARG G C 1
ATOM 7375 O O . ARG G 1 73 ? -53.434 75.094 12.667 1.00 30.74 73 ARG G O 1
ATOM 7383 N N . ARG G 1 74 ? -53.681 73.320 11.294 1.00 26.30 74 ARG G N 1
ATOM 7384 C CA . ARG G 1 74 ? -54.635 72.605 12.153 1.00 30.29 74 ARG G CA 1
ATOM 7385 C C . ARG G 1 74 ? -54.136 71.172 12.369 1.00 31.31 74 ARG G C 1
ATOM 7386 O O . ARG G 1 74 ? -54.579 70.238 11.697 1.00 30.89 74 ARG G O 1
ATOM 7394 N N . ARG G 1 75 ? -53.245 70.997 13.341 1.00 29.49 75 ARG G N 1
ATOM 7395 C CA . ARG G 1 75 ? -52.536 69.742 13.553 1.00 30.32 75 ARG G CA 1
ATOM 7396 C C . ARG G 1 75 ? -53.005 69.103 14.853 1.00 35.52 75 ARG G C 1
ATOM 7397 O O . ARG G 1 75 ? -52.866 69.698 15.927 1.00 40.79 75 ARG G O 1
ATOM 7405 N N . TYR G 1 76 ? -53.558 67.898 14.755 1.00 33.71 76 TYR G N 1
ATOM 7406 C CA . TYR G 1 76 ? -53.829 67.065 15.917 1.00 30.96 76 TYR G CA 1
ATOM 7407 C C . TYR G 1 76 ? -52.702 66.054 16.105 1.00 35.23 76 TYR G C 1
ATOM 7408 O O . TYR G 1 76 ? -52.109 65.570 15.137 1.00 32.18 76 TYR G O 1
ATOM 7417 N N . ARG G 1 77 ? -52.439 65.701 17.360 1.00 27.14 77 ARG G N 1
ATOM 7418 C CA . ARG G 1 77 ? -51.362 64.780 17.692 1.00 30.58 77 ARG G CA 1
ATOM 7419 C C . ARG G 1 77 ? -51.913 63.595 18.473 1.00 34.70 77 ARG G C 1
ATOM 7420 O O . ARG G 1 77 ? -52.667 63.777 19.436 1.00 36.34 77 ARG G O 1
ATOM 7428 N N . VAL G 1 78 ? -51.548 62.389 18.046 1.00 28.51 78 VAL G N 1
ATOM 7429 C CA . VAL G 1 78 ? -51.868 61.162 18.773 1.00 27.77 78 VAL G CA 1
ATOM 7430 C C . VAL G 1 78 ? -50.713 60.853 19.720 1.00 28.76 78 VAL G C 1
ATOM 7431 O O . VAL G 1 78 ? -49.563 61.216 19.432 1.00 28.27 78 VAL G O 1
ATOM 7435 N N . PRO G 1 79 ? -50.965 60.199 20.860 1.00 31.59 79 PRO G N 1
ATOM 7436 C CA . PRO G 1 79 ? -49.896 59.994 21.849 1.00 35.15 79 PRO G CA 1
ATOM 7437 C C . PRO G 1 79 ? -49.034 58.764 21.599 1.00 34.70 79 PRO G C 1
ATOM 7438 O O . PRO G 1 79 ? -48.648 58.078 22.549 1.00 44.48 79 PRO G O 1
ATOM 7442 N N . TRP G 1 80 ? -48.716 58.472 20.341 1.00 41.47 80 TRP G N 1
ATOM 7443 C CA . TRP G 1 80 ? -47.847 57.349 20.022 1.00 34.51 80 TRP G CA 1
ATOM 7444 C C . TRP G 1 80 ? -47.132 57.641 18.712 1.00 31.70 80 TRP G C 1
ATOM 7445 O O . TRP G 1 80 ? -47.515 58.538 17.956 1.00 38.15 80 TRP G O 1
ATOM 7456 N N . THR G 1 81 ? -46.091 56.864 18.445 1.00 33.37 81 THR G N 1
ATOM 7457 C CA . THR G 1 81 ? -45.319 57.007 17.222 1.00 31.92 81 THR G CA 1
ATOM 7458 C C . THR G 1 81 ? -45.816 56.009 16.189 1.00 36.53 81 THR G C 1
ATOM 7459 O O . THR G 1 81 ? -46.247 54.902 16.524 1.00 34.23 81 THR G O 1
ATOM 7463 N N . ALA G 1 82 ? -45.762 56.420 14.921 1.00 33.94 82 ALA G N 1
ATOM 7464 C CA . ALA G 1 82 ? -46.110 55.501 13.846 1.00 35.66 82 ALA G CA 1
ATOM 7465 C C . ALA G 1 82 ? -45.228 54.259 13.867 1.00 36.82 82 ALA G C 1
ATOM 7466 O O . ALA G 1 82 ? -45.703 53.164 13.555 1.00 34.59 82 ALA G O 1
ATOM 7468 N N . ARG G 1 83 ? -43.962 54.399 14.272 1.00 35.41 83 ARG G N 1
ATOM 7469 C CA . ARG G 1 83 ? -43.042 53.264 14.239 1.00 40.22 83 ARG G CA 1
ATOM 7470 C C . ARG G 1 83 ? -43.477 52.164 15.203 1.00 41.44 83 ARG G C 1
ATOM 7471 O O . ARG G 1 83 ? -43.468 50.979 14.848 1.00 44.26 83 ARG G O 1
ATOM 7479 N N . ARG G 1 84 ? -43.861 52.534 16.429 1.00 37.51 84 ARG G N 1
ATOM 7480 C CA . ARG G 1 84 ? -44.319 51.536 17.393 1.00 40.75 84 ARG G CA 1
ATOM 7481 C C . ARG G 1 84 ? -45.635 50.905 16.945 1.00 37.12 84 ARG G C 1
ATOM 7482 O O . ARG G 1 84 ? -45.839 49.694 17.106 1.00 38.30 84 ARG G O 1
ATOM 7490 N N . TYR G 1 85 ? -46.534 51.714 16.376 1.00 35.36 85 TYR G N 1
ATOM 7491 C CA . TYR G 1 85 ? -47.790 51.198 15.838 1.00 32.72 85 TYR G CA 1
ATOM 7492 C C . TYR G 1 85 ? -47.537 50.148 14.760 1.00 36.24 85 TYR G C 1
ATOM 7493 O O . TYR G 1 85 ? -48.128 49.062 14.782 1.00 36.68 85 TYR G O 1
ATOM 7502 N N . MET G 1 86 ? -46.653 50.459 13.808 1.00 36.06 86 MET G N 1
ATOM 7503 C CA . MET G 1 86 ? -46.342 49.523 12.731 1.00 37.78 86 MET G CA 1
ATOM 7504 C C . MET G 1 86 ? -45.642 48.284 13.267 1.00 39.84 86 MET G C 1
ATOM 7505 O O . MET G 1 86 ? -45.910 47.163 12.818 1.00 36.14 86 MET G O 1
ATOM 7510 N N . ARG G 1 87 ? -44.765 48.473 14.253 1.00 42.09 87 ARG G N 1
ATOM 7511 C CA . ARG G 1 87 ? -44.049 47.366 14.872 1.00 39.83 87 ARG G CA 1
ATOM 7512 C C . ARG G 1 87 ? -44.985 46.417 15.604 1.00 42.58 87 ARG G C 1
ATOM 7513 O O . ARG G 1 87 ? -44.705 45.214 15.700 1.00 42.50 87 ARG G O 1
ATOM 7521 N N . GLU G 1 88 ? -46.094 46.932 16.124 1.00 38.32 88 GLU G N 1
ATOM 7522 C CA . GLU G 1 88 ? -47.072 46.079 16.784 1.00 40.56 88 GLU G CA 1
ATOM 7523 C C . GLU G 1 88 ? -48.062 45.447 15.807 1.00 44.54 88 GLU G C 1
ATOM 7524 O O . GLU G 1 88 ? -48.736 44.472 16.165 1.00 42.82 88 GLU G O 1
ATOM 7530 N N . LEU G 1 89 ? -48.177 45.983 14.594 1.00 43.62 89 LEU G N 1
ATOM 7531 C CA . LEU G 1 89 ? -49.036 45.403 13.570 1.00 39.62 89 LEU G CA 1
ATOM 7532 C C . LEU G 1 89 ? -48.422 44.126 13.000 1.00 39.46 89 LEU G C 1
ATOM 7533 O O . LEU G 1 89 ? -47.200 43.948 12.983 1.00 36.49 89 LEU G O 1
ATOM 7538 N N . THR G 1 90 ? -49.293 43.221 12.553 1.00 37.30 90 THR G N 1
ATOM 7539 C CA . THR G 1 90 ? -48.917 42.035 11.796 1.00 43.38 90 THR G CA 1
ATOM 7540 C C . THR G 1 90 ? -48.921 42.330 10.297 1.00 38.53 90 THR G C 1
ATOM 7541 O O . THR G 1 90 ? -49.605 43.248 9.837 1.00 35.46 90 THR G O 1
ATOM 7545 N N . PRO G 1 91 ? -48.160 41.562 9.506 1.00 44.67 91 PRO G N 1
ATOM 7546 C CA . PRO G 1 91 ? -47.898 41.961 8.107 1.00 44.06 91 PRO G CA 1
ATOM 7547 C C . PRO G 1 91 ? -49.116 42.043 7.192 1.00 37.55 91 PRO G C 1
ATOM 7548 O O . PRO G 1 91 ? -49.018 42.676 6.135 1.00 35.92 91 PRO G O 1
ATOM 7552 N N . ARG G 1 92 ? -50.244 41.415 7.527 1.00 36.66 92 ARG G N 1
ATOM 7553 C CA . ARG G 1 92 ? -51.431 41.520 6.682 1.00 34.90 92 ARG G CA 1
ATOM 7554 C C . ARG G 1 92 ? -52.656 41.896 7.505 1.00 27.88 92 ARG G C 1
ATOM 7555 O O . ARG G 1 92 ? -53.778 41.498 7.184 1.00 29.08 92 ARG G O 1
ATOM 7563 N N . GLN G 1 93 ? -52.458 42.693 8.550 1.00 31.73 93 GLN G N 1
ATOM 7564 C CA . GLN G 1 93 ? -53.553 43.143 9.403 1.00 35.08 93 GLN G CA 1
ATOM 7565 C C . GLN G 1 93 ? -54.300 44.250 8.675 1.00 28.23 93 GLN G C 1
ATOM 7566 O O . GLN G 1 93 ? -53.912 45.417 8.700 1.00 28.50 93 GLN G O 1
ATOM 7572 N N . ASP G 1 94 ? -55.372 43.867 7.987 1.00 27.48 94 ASP G N 1
ATOM 7573 C CA . ASP G 1 94 ? -56.186 44.800 7.226 1.00 31.67 94 ASP G CA 1
ATOM 7574 C C . ASP G 1 94 ? -57.409 45.281 7.997 1.00 31.35 94 ASP G C 1
ATOM 7575 O O . ASP G 1 94 ? -58.205 46.052 7.449 1.00 31.08 94 ASP G O 1
ATOM 7580 N N . GLY G 1 95 ? -57.593 44.821 9.236 1.00 30.25 95 GLY G N 1
ATOM 7581 C CA . GLY G 1 95 ? -58.704 45.232 10.069 1.00 28.57 95 GLY G CA 1
ATOM 7582 C C . GLY G 1 95 ? -59.859 44.255 10.137 1.00 36.94 95 GLY G C 1
ATOM 7583 O O . GLY G 1 95 ? -60.871 44.565 10.778 1.00 38.81 95 GLY G O 1
ATOM 7584 N N . ARG G 1 96 ? -59.739 43.083 9.508 1.00 35.06 96 ARG G N 1
ATOM 7585 C CA . ARG G 1 96 ? -60.809 42.090 9.547 1.00 34.58 96 ARG G CA 1
ATOM 7586 C C . ARG G 1 96 ? -60.950 41.412 10.903 1.00 30.55 96 ARG G C 1
ATOM 7587 O O . ARG G 1 96 ? -62.015 40.853 11.186 1.00 35.46 96 ARG G O 1
ATOM 7595 N N . ASN G 1 97 ? -59.908 41.436 11.733 1.00 31.30 97 ASN G N 1
ATOM 7596 C CA . ASN G 1 97 ? -59.871 40.705 12.998 1.00 37.15 97 ASN G CA 1
ATOM 7597 C C . ASN G 1 97 ? -60.254 41.647 14.135 1.00 33.88 97 ASN G C 1
ATOM 7598 O O . ASN G 1 97 ? -59.475 42.531 14.509 1.00 32.97 97 ASN G O 1
ATOM 7603 N N . ALA G 1 98 ? -61.433 41.421 14.722 1.00 40.97 98 ALA G N 1
ATOM 7604 C CA . ALA G 1 98 ? -61.937 42.346 15.734 1.00 37.24 98 ALA G CA 1
ATOM 7605 C C . ALA G 1 98 ? -61.110 42.283 17.017 1.00 39.04 98 ALA G C 1
ATOM 7606 O O . ALA G 1 98 ? -60.950 43.303 17.697 1.00 43.93 98 ALA G O 1
ATOM 7608 N N . ASN G 1 99 ? -60.524 41.158 17.265 1.00 41.42 99 ASN G N 1
ATOM 7609 C CA . ASN G 1 99 ? -59.720 41.038 18.478 1.00 39.13 99 ASN G CA 1
ATOM 7610 C C . ASN G 1 99 ? -58.437 41.843 18.321 1.00 40.72 99 ASN G C 1
ATOM 7611 O O . ASN G 1 99 ? -58.058 42.512 19.258 1.00 41.30 99 ASN G O 1
ATOM 7616 N N . ARG G 1 100 ? -57.778 41.724 17.187 1.00 36.42 100 ARG G N 1
ATOM 7617 C CA . ARG G 1 100 ? -56.540 42.452 16.978 1.00 35.40 100 ARG G CA 1
ATOM 7618 C C . ARG G 1 100 ? -56.810 43.946 16.921 1.00 32.09 100 ARG G C 1
ATOM 7619 O O . ARG G 1 100 ? -56.030 44.744 17.450 1.00 33.75 100 ARG G O 1
ATOM 7627 N N . GLU G 1 101 ? -57.953 44.337 16.355 1.00 32.18 101 GLU G N 1
ATOM 7628 C CA . GLU G 1 101 ? -58.289 45.754 16.296 1.00 34.73 101 GLU G CA 1
ATOM 7629 C C . GLU G 1 101 ? -58.659 46.315 17.663 1.00 35.70 101 GLU G C 1
ATOM 7630 O O . GLU G 1 101 ? -58.355 47.476 17.945 1.00 34.96 101 GLU G O 1
ATOM 7636 N N . ALA G 1 102 ? -59.286 45.516 18.532 1.00 40.06 102 ALA G N 1
ATOM 7637 C CA . ALA G 1 102 ? -59.519 45.967 19.903 1.00 35.37 102 ALA G CA 1
ATOM 7638 C C . ALA G 1 102 ? -58.207 46.110 20.665 1.00 32.39 102 ALA G C 1
ATOM 7639 O O . ALA G 1 102 ? -58.026 47.063 21.433 1.00 33.06 102 ALA G O 1
ATOM 7641 N N . VAL G 1 103 ? -57.284 45.166 20.475 1.00 30.04 103 VAL G N 1
ATOM 7642 C CA . VAL G 1 103 ? -55.949 45.292 21.060 1.00 31.43 103 VAL G CA 1
ATOM 7643 C C . VAL G 1 103 ? -55.278 46.582 20.589 1.00 38.61 103 VAL G C 1
ATOM 7644 O O . VAL G 1 103 ? -54.704 47.335 21.390 1.00 37.57 103 VAL G O 1
ATOM 7648 N N . MET G 1 104 ? -55.334 46.848 19.276 1.00 40.13 104 MET G N 1
ATOM 7649 C CA . MET G 1 104 ? -54.728 48.059 18.727 1.00 34.89 104 MET G CA 1
ATOM 7650 C C . MET G 1 104 ? -55.390 49.295 19.313 1.00 35.34 104 MET G C 1
ATOM 7651 O O . MET G 1 104 ? -54.714 50.251 19.705 1.00 32.52 104 MET G O 1
ATOM 7656 N N . ALA G 1 105 ? -56.712 49.281 19.421 1.00 31.61 105 ALA G N 1
ATOM 7657 C CA . ALA G 1 105 ? -57.376 50.437 19.989 1.00 34.91 105 ALA G CA 1
ATOM 7658 C C . ALA G 1 105 ? -57.018 50.615 21.464 1.00 41.81 105 ALA G C 1
ATOM 7659 O O . ALA G 1 105 ? -57.019 51.747 21.956 1.00 43.88 105 ALA G O 1
ATOM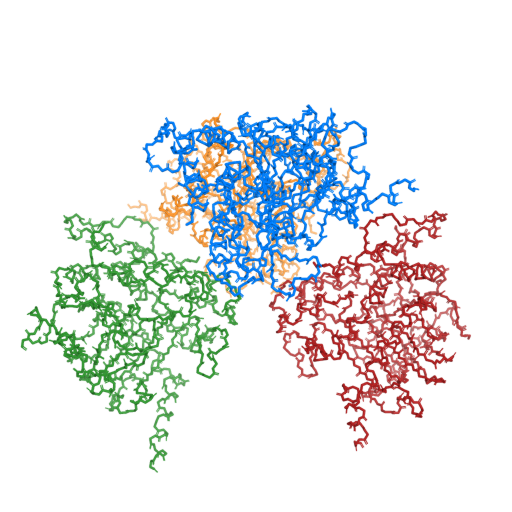 7661 N N . LYS G 1 106 ? -56.727 49.542 22.216 1.00 34.82 106 LYS G N 1
ATOM 7662 C CA . LYS G 1 106 ? -56.301 49.863 23.579 1.00 36.02 106 LYS G CA 1
ATOM 7663 C C . LYS G 1 106 ? -54.868 50.364 23.642 1.00 40.88 106 LYS G C 1
ATOM 7664 O O . LYS G 1 106 ? -54.551 51.268 24.426 1.00 38.80 106 LYS G O 1
ATOM 7670 N N . GLU G 1 107 ? -53.996 49.795 22.827 1.00 35.45 107 GLU G N 1
ATOM 7671 C CA . GLU G 1 107 ? -52.587 50.117 22.925 1.00 40.96 107 GLU G CA 1
ATOM 7672 C C . GLU G 1 107 ? -52.243 51.447 22.270 1.00 37.57 107 GLU G C 1
ATOM 7673 O O . GLU G 1 107 ? -51.231 52.063 22.627 1.00 39.62 107 GLU G O 1
ATOM 7679 N N . PHE G 1 108 ? -53.079 51.918 21.351 1.00 34.93 108 PHE G N 1
ATOM 7680 C CA . PHE G 1 108 ? -52.833 53.149 20.605 1.00 37.20 108 PHE G CA 1
ATOM 7681 C C . PHE G 1 108 ? -54.118 53.965 20.554 1.00 33.64 108 PHE G C 1
ATOM 7682 O O . PHE G 1 108 ? -54.795 54.019 19.518 1.00 31.90 108 PHE G O 1
ATOM 7690 N N . PRO G 1 109 ? -54.488 54.608 21.659 1.00 36.69 109 PRO G N 1
ATOM 7691 C CA . PRO G 1 109 ? -55.769 55.326 21.714 1.00 32.11 109 PRO G CA 1
ATOM 7692 C C . PRO G 1 109 ? -55.693 56.636 20.951 1.00 33.08 109 PRO G C 1
ATOM 7693 O O . PRO G 1 109 ? -54.595 57.103 20.609 1.00 29.12 109 PRO G O 1
ATOM 7697 N N . PRO G 1 110 ? -56.839 57.257 20.654 1.00 30.67 110 PRO G N 1
ATOM 7698 C CA . PRO G 1 110 ? -56.805 58.554 19.955 1.00 36.04 110 PRO G CA 1
ATOM 7699 C C . PRO G 1 110 ? -56.073 59.644 20.721 1.00 39.01 110 PRO G C 1
ATOM 7700 O O . PRO G 1 110 ? -55.443 60.505 20.095 1.00 34.75 110 PRO G O 1
ATOM 7704 N N . GLY G 1 111 ? -56.116 59.628 22.051 1.00 39.20 111 GLY G N 1
ATOM 7705 C CA . GLY G 1 111 ? -55.449 60.635 22.848 1.00 39.17 111 GLY G CA 1
ATOM 7706 C C . GLY G 1 111 ? -56.354 61.803 23.203 1.00 34.38 111 GLY G C 1
ATOM 7707 O O . GLY G 1 111 ? -57.457 61.969 22.679 1.00 36.58 111 GLY G O 1
ATOM 7708 N N . ALA G 1 112 ? -55.850 62.643 24.114 1.00 34.76 112 ALA G N 1
ATOM 7709 C CA . ALA G 1 112 ? -56.668 63.709 24.688 1.00 42.84 112 ALA G CA 1
ATOM 7710 C C . ALA G 1 112 ? -57.081 64.752 23.654 1.00 34.95 112 ALA G C 1
ATOM 7711 O O . ALA G 1 112 ? -58.167 65.334 23.768 1.00 43.64 112 ALA G O 1
ATOM 7713 N N . GLU G 1 113 ? -56.246 65.006 22.645 1.00 34.04 113 GLU G N 1
ATOM 7714 C CA . GLU G 1 113 ? -56.608 65.986 21.627 1.00 34.72 113 GLU G CA 1
ATOM 7715 C C . GLU G 1 113 ? -57.737 65.501 20.725 1.00 35.34 113 GLU G C 1
ATOM 7716 O O . GLU G 1 113 ? -58.417 66.329 20.110 1.00 39.08 113 GLU G O 1
ATOM 7722 N N . LEU G 1 114 ? -57.979 64.189 20.649 1.00 42.72 114 LEU G N 1
ATOM 7723 C CA . LEU G 1 114 ? -58.941 63.669 19.689 1.00 41.08 114 LEU G CA 1
ATOM 7724 C C . LEU G 1 114 ? -60.127 62.927 20.292 1.00 42.49 114 LEU G C 1
ATOM 7725 O O . LEU G 1 114 ? -61.177 62.872 19.642 1.00 51.52 114 LEU G O 1
ATOM 7730 N N . ASN G 1 115 ? -60.017 62.378 21.501 1.00 47.42 115 ASN G N 1
ATOM 7731 C CA . ASN G 1 115 ? -61.151 61.659 22.075 1.00 56.23 115 ASN G CA 1
ATOM 7732 C C . ASN G 1 115 ? -62.267 62.621 22.476 1.00 61.96 115 ASN G C 1
ATOM 7733 O O . ASN G 1 115 ? -62.014 63.744 22.925 1.00 55.80 115 ASN G O 1
ATOM 7738 N N . SER G 1 116 ? -63.509 62.170 22.304 1.00 63.27 116 SER G N 1
ATOM 7739 C CA . SER G 1 116 ? -64.693 62.946 22.668 1.00 57.00 116 SER G CA 1
ATOM 7740 C C . SER G 1 116 ? -65.930 62.052 22.728 1.00 70.78 116 SER G C 1
ATOM 7741 O O . SER G 1 116 ? -66.112 61.166 21.890 1.00 74.24 116 SER G O 1
ATOM 7744 N N . VAL G 1 120 ? -68.682 67.025 15.498 1.00 39.13 120 VAL G N 1
ATOM 7745 C CA . VAL G 1 120 ? -69.000 65.787 14.799 1.00 43.78 120 VAL G CA 1
ATOM 7746 C C . VAL G 1 120 ? -68.051 65.613 13.614 1.00 54.38 120 VAL G C 1
ATOM 7747 O O . VAL G 1 120 ? -66.832 65.744 13.746 1.00 53.99 120 VAL G O 1
ATOM 7751 N N . GLN G 1 121 ? -68.645 65.314 12.462 1.00 40.15 121 GLN G N 1
ATOM 7752 C CA . GLN G 1 121 ? -67.967 65.246 11.174 1.00 34.89 121 GLN G CA 1
ATOM 7753 C C . GLN G 1 121 ? -67.150 66.504 10.896 1.00 36.67 121 GLN G C 1
ATOM 7754 O O . GLN G 1 121 ? -67.699 67.608 10.833 1.00 42.78 121 GLN G O 1
ATOM 7760 N N . GLU G 1 122 ? -65.835 66.342 10.741 1.00 32.19 122 GLU G N 1
ATOM 7761 C CA . GLU G 1 122 ? -64.968 67.496 10.529 1.00 29.04 122 GLU G CA 1
ATOM 7762 C C . GLU G 1 122 ? -65.130 68.024 9.108 1.00 30.01 122 GLU G C 1
ATOM 7763 O O . GLU G 1 122 ? -65.494 67.288 8.186 1.00 30.44 122 GLU G O 1
ATOM 7769 N N . ILE G 1 123 ? -64.847 69.319 8.934 1.00 28.12 123 ILE G N 1
ATOM 7770 C CA . ILE G 1 123 ? -64.990 69.975 7.636 1.00 23.29 123 ILE G CA 1
ATOM 7771 C C . ILE G 1 123 ? -63.788 70.867 7.346 1.00 23.47 123 ILE G C 1
ATOM 7772 O O . ILE G 1 123 ? -63.636 71.370 6.229 1.00 27.53 123 ILE G O 1
ATOM 7777 N N . LEU G 1 124 ? -62.922 71.059 8.337 1.00 28.33 124 LEU G N 1
ATOM 7778 C CA . LEU G 1 124 ? -61.822 71.976 8.070 1.00 28.37 124 LEU G CA 1
ATOM 7779 C C . LEU G 1 124 ? -60.555 71.212 7.709 1.00 30.11 124 LEU G C 1
ATOM 7780 O O . LEU G 1 124 ? -60.269 70.171 8.311 1.00 26.66 124 LEU G O 1
ATOM 7785 N N . PRO G 1 125 ? -59.782 71.716 6.744 1.00 27.44 125 PRO G N 1
ATOM 7786 C CA . PRO G 1 125 ? -58.509 71.068 6.406 1.00 23.22 125 PRO G CA 1
ATOM 7787 C C . PRO G 1 125 ? -57.653 70.894 7.649 1.00 25.49 125 PRO G C 1
ATOM 7788 O O . PRO G 1 125 ? -57.571 71.785 8.498 1.00 26.28 125 PRO G O 1
ATOM 7792 N N . ALA G 1 126 ? -57.006 69.738 7.757 1.00 22.94 126 ALA G N 1
ATOM 7793 C CA . ALA G 1 126 ? -56.273 69.444 8.986 1.00 25.66 126 ALA G CA 1
ATOM 7794 C C . ALA G 1 126 ? -55.271 68.336 8.714 1.00 22.19 126 ALA G C 1
ATOM 7795 O O . ALA G 1 126 ? -55.153 67.839 7.594 1.00 27.25 126 ALA G O 1
ATOM 7797 N N . MET G 1 127 ? -54.526 67.966 9.751 1.00 23.04 127 MET G N 1
ATOM 7798 C CA . MET G 1 127 ? -53.667 66.798 9.658 1.00 26.12 127 MET G CA 1
ATOM 7799 C C . MET G 1 127 ? -53.499 66.179 11.036 1.00 31.74 127 MET G C 1
ATOM 7800 O O . MET G 1 127 ? -53.633 66.852 12.064 1.00 28.77 127 MET G O 1
ATOM 7805 N N . ILE G 1 128 ? -53.241 64.875 11.035 1.00 23.94 128 ILE G N 1
ATOM 7806 C CA . ILE G 1 128 ? -52.919 64.108 12.229 1.00 23.63 128 ILE G CA 1
ATOM 7807 C C . ILE G 1 128 ? -51.434 63.782 12.184 1.00 24.12 128 ILE G C 1
ATOM 7808 O O . ILE G 1 128 ? -50.936 63.264 11.179 1.00 22.80 128 ILE G O 1
ATOM 7813 N N . ILE G 1 129 ? -50.728 64.089 13.267 1.00 25.79 129 ILE G N 1
ATOM 7814 C CA . ILE G 1 129 ? -49.313 63.780 13.390 1.00 27.06 129 ILE G CA 1
ATOM 7815 C C . ILE G 1 129 ? -49.135 62.845 14.580 1.00 32.36 129 ILE G C 1
ATOM 7816 O O . ILE G 1 129 ? -49.983 62.768 15.473 1.00 34.38 129 ILE G O 1
ATOM 7821 N N . ASP G 1 130 ? -48.022 62.115 14.579 1.00 30.58 130 ASP G N 1
ATOM 7822 C CA . ASP G 1 130 ? -47.746 61.200 15.673 1.00 31.42 130 ASP G CA 1
ATOM 7823 C C . ASP G 1 130 ? -46.937 61.923 16.750 1.00 31.33 130 ASP G C 1
ATOM 7824 O O . ASP G 1 130 ? -46.659 63.120 16.653 1.00 31.30 130 ASP G O 1
ATOM 7829 N N . ALA G 1 131 ? -46.534 61.185 17.785 1.00 33.35 131 ALA G N 1
ATOM 7830 C CA . ALA G 1 131 ? -45.826 61.802 18.900 1.00 35.32 131 ALA G CA 1
ATOM 7831 C C . ALA G 1 131 ? -44.473 62.371 18.500 1.00 35.49 131 ALA G C 1
ATOM 7832 O O . ALA G 1 131 ? -43.887 63.134 19.277 1.00 41.57 131 ALA G O 1
ATOM 7834 N N . GLU G 1 132 ? -43.967 62.034 17.315 1.00 35.95 132 GLU G N 1
ATOM 7835 C CA . GLU G 1 132 ? -42.692 62.552 16.837 1.00 33.60 132 GLU G CA 1
ATOM 7836 C C . GLU G 1 132 ? -42.870 63.389 15.571 1.00 33.87 132 GLU G C 1
ATOM 7837 O O . GLU G 1 132 ? -41.956 63.498 14.750 1.00 36.09 132 GLU G O 1
ATOM 7843 N N . ASP G 1 133 ? -44.053 63.986 15.417 1.00 28.22 133 ASP G N 1
ATOM 7844 C CA . ASP G 1 133 ? -44.372 64.976 14.391 1.00 33.12 133 ASP G CA 1
ATOM 7845 C C . ASP G 1 133 ? -44.455 64.400 12.981 1.00 28.56 133 ASP G C 1
ATOM 7846 O O . ASP G 1 133 ? -44.462 65.161 12.008 1.00 26.58 133 ASP G O 1
ATOM 7851 N N . HIS G 1 134 ? -44.570 63.084 12.830 1.00 25.70 134 HIS G N 1
ATOM 7852 C CA . HIS G 1 134 ? -44.741 62.504 11.505 1.00 26.03 134 HIS G CA 1
ATOM 7853 C C . HIS G 1 134 ? -46.197 62.590 11.073 1.00 21.65 134 HIS G C 1
ATOM 7854 O O . HIS G 1 134 ? -47.107 62.271 11.842 1.00 29.61 134 HIS G O 1
ATOM 7861 N N . ILE G 1 135 ? -46.417 63.004 9.830 1.00 21.46 135 ILE G N 1
ATOM 7862 C CA . ILE G 1 135 ? -47.775 63.143 9.315 1.00 24.55 135 ILE G CA 1
ATOM 7863 C C . ILE G 1 135 ? -48.301 61.765 8.941 1.00 24.22 135 ILE G C 1
ATOM 7864 O O . ILE G 1 135 ? -47.715 61.068 8.106 1.00 21.21 135 ILE G O 1
ATOM 7869 N N . LEU G 1 136 ? -49.455 61.432 9.452 1.00 21.49 136 LEU G N 1
ATOM 7870 C CA . LEU G 1 136 ? -50.036 60.110 9.192 1.00 23.57 136 LEU G CA 1
ATOM 7871 C C . LEU G 1 136 ? -51.245 60.274 8.305 1.00 21.29 136 LEU G C 1
ATOM 7872 O O . LEU G 1 136 ? -51.603 59.354 7.743 1.00 20.71 136 LEU G O 1
ATOM 7877 N N . PHE G 1 137 ? -51.887 61.419 8.380 1.00 20.60 137 PHE G N 1
ATOM 7878 C CA . PHE G 1 137 ? -53.130 61.746 7.670 1.00 16.53 137 PHE G CA 1
ATOM 7879 C C . PHE G 1 137 ? -53.208 63.250 7.369 1.00 28.91 137 PHE G C 1
ATOM 7880 O O . PHE G 1 137 ? -52.959 63.981 8.222 1.00 23.41 137 PHE G O 1
ATOM 7888 N N . CYS G 1 138 ? -53.563 63.656 6.153 1.00 24.74 138 CYS G N 1
ATOM 7889 C CA . CYS G 1 138 ? -53.766 65.064 5.775 1.00 21.17 138 CYS G CA 1
ATOM 7890 C C . CYS G 1 138 ? -55.118 65.184 5.086 1.00 25.47 138 CYS G C 1
ATOM 7891 O O . CYS G 1 138 ? -55.347 64.541 4.125 1.00 26.48 138 CYS G O 1
ATOM 7894 N N . TYR G 1 139 ? -55.950 66.054 5.599 1.00 24.91 139 TYR G N 1
ATOM 7895 C CA . TYR G 1 139 ? -57.328 66.206 5.116 1.00 25.34 139 TYR G CA 1
ATOM 7896 C C . TYR G 1 139 ? -57.404 67.483 4.320 1.00 22.73 139 TYR G C 1
ATOM 7897 O O . TYR G 1 139 ? -57.253 68.506 4.850 1.00 22.17 139 TYR G O 1
ATOM 7906 N N . LEU G 1 140 ? -57.763 67.356 3.091 1.00 17.69 140 LEU G N 1
ATOM 7907 C CA . LEU G 1 140 ? -57.670 68.520 2.232 1.00 19.35 140 LEU G CA 1
ATOM 7908 C C . LEU G 1 140 ? -58.959 68.601 1.508 1.00 20.54 140 LEU G C 1
ATOM 7909 O O . LEU G 1 140 ? -59.032 68.304 0.386 1.00 19.54 140 LEU G O 1
ATOM 7914 N N . PRO G 1 141 ? -60.202 69.031 2.066 1.00 19.79 141 PRO G N 1
ATOM 7915 C CA . PRO G 1 141 ? -61.747 69.294 1.516 1.00 22.45 141 PRO G CA 1
ATOM 7916 C C . PRO G 1 141 ? -61.522 70.354 0.436 1.00 23.75 141 PRO G C 1
ATOM 7917 O O . PRO G 1 141 ? -60.762 71.182 0.566 1.00 23.60 141 PRO G O 1
ATOM 7921 N N . SER G 1 142 ? -62.100 70.089 -0.702 1.00 23.27 142 SER G N 1
ATOM 7922 C CA . SER G 1 142 ? -62.169 70.991 -1.859 1.00 27.08 142 SER G CA 1
ATOM 7923 C C . SER G 1 142 ? -60.780 71.409 -2.316 1.00 27.59 142 SER G C 1
ATOM 7924 O O . SER G 1 142 ? -60.583 72.493 -2.524 1.00 27.38 142 SER G O 1
ATOM 7927 N N . CYS G 1 143 ? -59.849 70.491 -2.325 1.00 27.26 143 CYS G N 1
ATOM 7928 C CA . CYS G 1 143 ? -58.467 70.701 -2.739 1.00 21.41 143 CYS G CA 1
ATOM 7929 C C . CYS G 1 143 ? -58.396 70.893 -4.242 1.00 20.92 143 CYS G C 1
ATOM 7930 O O . CYS G 1 143 ? -57.675 71.654 -4.667 1.00 20.61 143 CYS G O 1
ATOM 7933 N N . VAL G 1 144 ? -59.199 70.169 -4.955 1.00 17.91 144 VAL G N 1
ATOM 7934 C CA . VAL G 1 144 ? -59.168 70.204 -6.419 1.00 18.73 144 VAL G CA 1
ATOM 7935 C C . VAL G 1 144 ? -60.086 71.282 -6.960 1.00 29.26 144 VAL G C 1
ATOM 7936 O O . VAL G 1 144 ? -61.232 71.264 -6.706 1.00 26.11 144 VAL G O 1
ATOM 7940 N N . SER G 1 145 ? -59.542 72.064 -7.873 1.00 25.97 145 SER G N 1
ATOM 7941 C CA . SER G 1 145 ? -60.224 73.159 -8.580 1.00 27.17 145 SER G CA 1
ATOM 7942 C C . SER G 1 145 ? -61.396 72.569 -9.306 1.00 26.65 145 SER G C 1
ATOM 7943 O O . SER G 1 145 ? -61.327 71.487 -9.825 1.00 28.81 145 SER G O 1
ATOM 7946 N N . PRO G 1 146 ? -62.676 73.261 -9.570 1.00 32.91 146 PRO G N 1
ATOM 7947 C CA . PRO G 1 146 ? -63.831 72.789 -10.353 1.00 28.26 146 PRO G CA 1
ATOM 7948 C C . PRO G 1 146 ? -63.498 72.481 -11.802 1.00 26.62 146 PRO G C 1
ATOM 7949 O O . PRO G 1 146 ? -64.113 71.583 -12.390 1.00 31.14 146 PRO G O 1
ATOM 7953 N N . ALA G 1 147 ? -62.555 73.205 -12.404 1.00 26.67 147 ALA G N 1
ATOM 7954 C CA . ALA G 1 147 ? -62.153 72.896 -13.774 1.00 30.35 147 ALA G CA 1
ATOM 7955 C C . ALA G 1 147 ? -61.559 71.494 -13.859 1.00 25.71 147 ALA G C 1
ATOM 7956 O O . ALA G 1 147 ? -61.941 70.689 -14.718 1.00 27.16 147 ALA G O 1
ATOM 7958 N N . ILE G 1 148 ? -60.607 71.191 -12.974 1.00 23.19 148 ILE G N 1
ATOM 7959 C CA . ILE G 1 148 ? -59.984 69.876 -12.998 1.00 26.19 148 ILE G CA 1
ATOM 7960 C C . ILE G 1 148 ? -60.978 68.797 -12.598 1.00 28.61 148 ILE G C 1
ATOM 7961 O O . ILE G 1 148 ? -60.948 67.692 -13.146 1.00 25.04 148 ILE G O 1
ATOM 7966 N N . MET G 1 149 ? -61.882 69.095 -11.663 1.00 30.43 149 MET G N 1
ATOM 7967 C CA . MET G 1 149 ? -62.908 68.123 -11.302 1.00 34.11 149 MET G CA 1
ATOM 7968 C C . MET G 1 149 ? -63.804 67.806 -12.493 1.00 29.30 149 MET G C 1
ATOM 7969 O O . MET G 1 149 ? -64.147 66.643 -12.724 1.00 27.64 149 MET G O 1
ATOM 7974 N N . THR G 1 150 ? -64.207 68.832 -13.247 1.00 25.44 150 THR G N 1
ATOM 7975 C CA . THR G 1 150 ? -64.947 68.618 -14.490 1.00 29.11 150 THR G CA 1
ATOM 7976 C C . THR G 1 150 ? -64.163 67.734 -15.455 1.00 28.97 150 THR G C 1
ATOM 7977 O O . THR G 1 150 ? -64.721 66.816 -16.074 1.00 32.17 150 THR G O 1
ATOM 7981 N N . ILE G 1 151 ? -62.869 68.022 -15.618 1.00 28.28 151 ILE G N 1
ATOM 7982 C CA . ILE G 1 151 ? -62.025 67.231 -16.515 1.00 22.99 151 ILE G CA 1
ATOM 7983 C C . ILE G 1 151 ? -62.009 65.763 -16.088 1.00 28.41 151 ILE G C 1
ATOM 7984 O O . ILE G 1 151 ? -62.191 64.853 -16.910 1.00 33.28 151 ILE G O 1
ATOM 7989 N N . ILE G 1 152 ? -61.764 65.513 -14.800 1.00 26.77 152 ILE G N 1
ATOM 7990 C CA . ILE G 1 152 ? -61.702 64.143 -14.291 1.00 28.84 152 ILE G CA 1
ATOM 7991 C C . ILE G 1 152 ? -63.049 63.454 -14.449 1.00 27.23 152 ILE G C 1
ATOM 7992 O O . ILE G 1 152 ? -63.117 62.268 -14.793 1.00 29.13 152 ILE G O 1
ATOM 7997 N N . ASP G 1 153 ? -64.140 64.175 -14.168 1.00 28.71 153 ASP G N 1
ATOM 7998 C CA . ASP G 1 153 ? -65.474 63.633 -14.383 1.00 29.28 153 ASP G CA 1
ATOM 7999 C C . ASP G 1 153 ? -65.632 63.155 -15.816 1.00 31.99 153 ASP G C 1
ATOM 8000 O O . ASP G 1 153 ? -66.089 62.034 -16.061 1.00 31.46 153 ASP G O 1
ATOM 8005 N N . ALA G 1 154 ? -65.222 63.988 -16.778 1.00 34.40 154 ALA G N 1
ATOM 8006 C CA . ALA G 1 154 ? -65.375 63.624 -18.185 1.00 34.61 154 ALA G CA 1
ATOM 8007 C C . ALA G 1 154 ? -64.524 62.411 -18.538 1.00 35.91 154 ALA G C 1
ATOM 8008 O O . ALA G 1 154 ? -64.984 61.509 -19.248 1.00 35.71 154 ALA G O 1
ATOM 8010 N N . ALA G 1 155 ? -63.284 62.367 -18.045 1.00 27.57 155 ALA G N 1
ATOM 8011 C CA . ALA G 1 155 ? -62.413 61.240 -18.370 1.00 32.94 155 ALA G CA 1
ATOM 8012 C C . ALA G 1 155 ? -62.950 59.937 -17.786 1.00 35.00 155 ALA G C 1
ATOM 8013 O O . ALA G 1 155 ? -62.950 58.898 -18.461 1.00 36.87 155 ALA G O 1
ATOM 8015 N N . VAL G 1 156 ? -63.429 59.977 -16.540 1.00 30.79 156 VAL G N 1
ATOM 8016 C CA . VAL G 1 156 ? -63.965 58.779 -15.904 1.00 30.25 156 VAL G CA 1
ATOM 8017 C C . VAL G 1 156 ? -65.259 58.342 -16.584 1.00 38.58 156 VAL G C 1
ATOM 8018 O O . VAL G 1 156 ? -65.493 57.144 -16.788 1.00 38.63 156 VAL G O 1
ATOM 8022 N N . GLY G 1 157 ? -66.107 59.303 -16.966 1.00 35.37 157 GLY G N 1
ATOM 8023 C CA . GLY G 1 157 ? -67.305 58.965 -17.718 1.00 34.03 157 GLY G CA 1
ATOM 8024 C C . GLY G 1 157 ? -66.983 58.320 -19.050 1.00 38.00 157 GLY G C 1
ATOM 8025 O O . GLY G 1 157 ? -67.660 57.383 -19.478 1.00 40.52 157 GLY G O 1
ATOM 8026 N N . THR G 1 158 ? -65.945 58.815 -19.725 1.00 38.41 158 THR G N 1
ATOM 8027 C CA . THR G 1 158 ? -65.512 58.182 -20.963 1.00 35.29 158 THR G CA 1
ATOM 8028 C C . THR G 1 158 ? -65.041 56.760 -20.697 1.00 41.17 158 THR G C 1
ATOM 8029 O O . THR G 1 158 ? -65.362 55.841 -21.458 1.00 41.31 158 THR G O 1
ATOM 8033 N N . LEU G 1 159 ? -64.335 56.551 -19.581 1.00 39.15 159 LEU G N 1
ATOM 8034 C CA . LEU G 1 159 ? -63.849 55.212 -19.259 1.00 39.65 159 LEU G CA 1
ATOM 8035 C C . LEU G 1 159 ? -64.990 54.263 -18.915 1.00 36.58 159 LEU G C 1
ATOM 8036 O O . LEU G 1 159 ? -64.952 53.084 -19.283 1.00 40.73 159 LEU G O 1
ATOM 8041 N N . ALA G 1 160 ? -66.028 54.759 -18.251 1.00 37.03 160 ALA G N 1
ATOM 8042 C CA . ALA G 1 160 ? -67.075 53.893 -17.734 1.00 39.79 160 ALA G CA 1
ATOM 8043 C C . ALA G 1 160 ? -68.272 53.788 -18.665 1.00 43.84 160 ALA G C 1
ATOM 8044 O O . ALA G 1 160 ? -69.277 53.174 -18.290 1.00 48.96 160 ALA G O 1
ATOM 8046 N N . THR G 1 161 ? -68.209 54.404 -19.847 1.00 43.74 161 THR G N 1
ATOM 8047 C CA . THR G 1 161 ? -69.251 54.256 -20.854 1.00 46.69 161 THR G CA 1
ATOM 8048 C C . THR G 1 161 ? -68.794 53.521 -22.113 1.00 47.99 161 THR G C 1
ATOM 8049 O O . THR G 1 161 ? -69.637 53.233 -22.975 1.00 46.56 161 THR G O 1
ATOM 8053 N N . THR G 1 162 ? -67.503 53.190 -22.248 1.00 41.35 162 THR G N 1
ATOM 8054 C CA . THR G 1 162 ? -67.069 52.493 -23.458 1.00 52.96 162 THR G CA 1
ATOM 8055 C C . THR G 1 162 ? -67.829 51.176 -23.600 1.00 54.71 162 THR G C 1
ATOM 8056 O O . THR G 1 162 ? -67.929 50.398 -22.645 1.00 56.21 162 THR G O 1
ATOM 8060 N N . LYS G 1 163 ? -68.227 50.867 -24.837 1.00 54.54 163 LYS G N 1
ATOM 8061 C CA . LYS G 1 163 ? -69.189 49.809 -25.138 1.00 58.92 163 LYS G CA 1
ATOM 8062 C C . LYS G 1 163 ? -68.800 48.413 -24.675 1.00 60.38 163 LYS G C 1
ATOM 8063 O O . LYS G 1 163 ? -69.575 47.750 -23.976 1.00 64.66 163 LYS G O 1
ATOM 8069 N N . ASP G 1 164 ? -67.588 47.984 -25.001 1.00 53.58 164 ASP G N 1
ATOM 8070 C CA . ASP G 1 164 ? -67.109 46.680 -24.569 1.00 54.78 164 ASP G CA 1
ATOM 8071 C C . ASP G 1 164 ? -65.756 46.863 -23.907 1.00 55.36 164 ASP G C 1
ATOM 8072 O O . ASP G 1 164 ? -64.789 46.164 -24.231 1.00 50.98 164 ASP G O 1
ATOM 8077 N N . GLY G 1 165 ? -65.687 47.803 -22.969 1.00 47.62 165 GLY G N 1
ATOM 8078 C CA . GLY G 1 165 ? -64.480 48.031 -22.213 1.00 45.36 165 GLY G CA 1
ATOM 8079 C C . GLY G 1 165 ? -64.394 47.146 -20.993 1.00 45.54 165 GLY G C 1
ATOM 8080 O O . GLY G 1 165 ? -65.285 46.354 -20.691 1.00 49.70 165 GLY G O 1
ATOM 8081 N N . HIS G 1 166 ? -63.272 47.290 -20.289 1.00 40.61 166 HIS G N 1
ATOM 8082 C CA . HIS G 1 166 ? -62.994 46.426 -19.150 1.00 43.40 166 HIS G CA 1
ATOM 8083 C C . HIS G 1 166 ? -64.083 46.525 -18.089 1.00 42.84 166 HIS G C 1
ATOM 8084 O O . HIS G 1 166 ? -64.441 45.517 -17.471 1.00 44.14 166 HIS G O 1
ATOM 8091 N N . LEU G 1 167 ? -64.635 47.722 -17.875 1.00 34.65 167 LEU G N 1
ATOM 8092 C CA . LEU G 1 167 ? -65.595 47.890 -16.787 1.00 39.86 167 LEU G CA 1
ATOM 8093 C C . LEU G 1 167 ? -66.914 47.176 -17.076 1.00 43.04 167 LEU G C 1
ATOM 8094 O O . LEU G 1 167 ? -67.468 46.506 -16.198 1.00 45.05 167 LEU G O 1
ATOM 8099 N N . GLN G 1 168 ? -67.438 47.308 -18.297 1.00 43.14 168 GLN G N 1
ATOM 8100 C CA . GLN G 1 168 ? -68.683 46.625 -18.644 1.00 46.28 168 GLN G CA 1
ATOM 8101 C C . GLN G 1 168 ? -68.500 45.113 -18.711 1.00 46.12 168 GLN G C 1
ATOM 8102 O O . GLN G 1 168 ? -69.375 44.359 -18.263 1.00 45.80 168 GLN G O 1
ATOM 8108 N N . LYS G 1 169 ? -67.375 44.649 -19.266 1.00 43.29 169 LYS G N 1
ATOM 8109 C CA . LYS G 1 169 ? -67.100 43.216 -19.257 1.00 44.45 169 LYS G CA 1
ATOM 8110 C C . LYS G 1 169 ? -67.003 42.698 -17.818 1.00 43.69 169 LYS G C 1
ATOM 8111 O O . LYS G 1 169 ? -67.513 41.612 -17.516 1.00 47.70 169 LYS G O 1
ATOM 8117 N N . LYS G 1 170 ? -66.426 43.493 -16.895 1.00 41.03 170 LYS G N 1
ATOM 8118 C CA . LYS G 1 170 ? -66.404 43.092 -15.483 1.00 48.32 170 LYS G CA 1
ATOM 8119 C C . LYS G 1 170 ? -67.792 43.021 -14.901 1.00 47.81 170 LYS G C 1
ATOM 8120 O O . LYS G 1 170 ? -68.127 42.095 -14.147 1.00 47.17 170 LYS G O 1
ATOM 8126 N N . SER G 1 171 ? -68.595 44.015 -15.224 1.00 40.49 171 SER G N 1
ATOM 8127 C CA . SER G 1 171 ? -69.888 44.111 -14.594 1.00 49.91 171 SER G CA 1
ATOM 8128 C C . SER G 1 171 ? -70.792 42.997 -15.062 1.00 46.55 171 SER G C 1
ATOM 8129 O O . SER G 1 171 ? -71.617 42.506 -14.287 1.00 47.20 171 SER G O 1
ATOM 8132 N N . ARG G 1 172 ? -70.625 42.564 -16.312 1.00 42.12 172 ARG G N 1
ATOM 8133 C CA . ARG G 1 172 ? -71.384 41.418 -16.782 1.00 49.02 172 ARG G CA 1
ATOM 8134 C C . ARG G 1 172 ? -70.800 40.119 -16.264 1.00 46.53 172 ARG G C 1
ATOM 8135 O O . ARG G 1 172 ? -71.538 39.145 -16.091 1.00 51.03 172 ARG G O 1
ATOM 8143 N N . ALA G 1 173 ? -69.490 40.078 -16.014 1.00 43.74 173 ALA G N 1
ATOM 8144 C CA . ALA G 1 173 ? -68.936 38.928 -15.318 1.00 47.89 173 ALA G CA 1
ATOM 8145 C C . ALA G 1 173 ? -69.523 38.815 -13.921 1.00 47.12 173 ALA G C 1
ATOM 8146 O O . ALA G 1 173 ? -69.729 37.704 -13.421 1.00 50.35 173 ALA G O 1
ATOM 8148 N N . ARG G 1 174 ? -69.871 39.948 -13.335 1.00 42.72 174 ARG G N 1
ATOM 8149 C CA . ARG G 1 174 ? -70.425 39.971 -11.961 1.00 48.45 174 ARG G CA 1
ATOM 8150 C C . ARG G 1 174 ? -71.894 39.591 -11.966 1.00 54.29 174 ARG G C 1
ATOM 8151 O O . ARG G 1 174 ? -72.296 38.926 -11.070 1.00 53.50 174 ARG G O 1
ATOM 8159 N N . GLU G 1 175 ? -72.652 40.094 -12.917 1.00 49.82 175 GLU G N 1
ATOM 8160 C CA . GLU G 1 175 ? -74.061 39.705 -13.028 1.00 55.79 175 GLU G CA 1
ATOM 8161 C C . GLU G 1 175 ? -74.109 38.225 -13.357 1.00 54.19 175 GLU G C 1
ATOM 8162 O O . GLU G 1 175 ? -74.883 37.575 -12.801 1.00 55.78 175 GLU G O 1
ATOM 8168 N N . GLY G 1 176 ? -73.267 37.755 -14.248 1.00 52.72 176 GLY G N 1
ATOM 8169 C CA . GLY G 1 176 ? -73.301 36.338 -14.607 1.00 54.25 176 GLY G CA 1
ATOM 8170 C C . GLY G 1 176 ? -72.994 35.480 -13.406 1.00 57.39 176 GLY G C 1
ATOM 8171 O O . GLY G 1 176 ? -73.735 34.607 -13.160 1.00 61.29 176 GLY G O 1
ATOM 8172 N N . GLU G 1 177 ? -71.977 35.794 -12.627 1.00 55.81 177 GLU G N 1
ATOM 8173 C CA . GLU G 1 177 ? -71.740 34.989 -11.413 1.00 55.85 177 GLU G CA 1
ATOM 8174 C C . GLU G 1 177 ? -72.858 35.156 -10.375 1.00 56.68 177 GLU G C 1
ATOM 8175 O O . GLU G 1 177 ? -73.174 34.220 -9.733 1.00 58.71 177 GLU G O 1
ATOM 8181 N N . ARG G 1 178 ? -73.439 36.321 -10.188 1.00 52.11 178 ARG G N 1
ATOM 8182 C CA . ARG G 1 178 ? -74.542 36.416 -9.217 1.00 51.92 178 ARG G CA 1
ATOM 8183 C C . ARG G 1 178 ? -75.697 35.519 -9.717 1.00 56.84 178 ARG G C 1
ATOM 8184 O O . ARG G 1 178 ? -76.208 34.631 -8.976 1.00 56.54 178 ARG G O 1
ATOM 8192 N N . ALA G 1 179 ? -75.986 35.602 -11.001 1.00 54.95 179 ALA G N 1
ATOM 8193 C CA . ALA G 1 179 ? -77.029 34.726 -11.555 1.00 59.32 179 ALA G CA 1
ATOM 8194 C C . ALA G 1 179 ? -76.621 33.261 -11.419 1.00 53.77 179 ALA G C 1
ATOM 8195 O O . ALA G 1 179 ? -77.420 32.502 -11.052 1.00 53.86 179 ALA G O 1
ATOM 8197 N N . ARG G 1 180 ? -75.384 32.908 -11.659 1.00 55.47 180 ARG G N 1
ATOM 8198 C CA . ARG G 1 180 ? -74.981 31.487 -11.581 1.00 53.44 180 ARG G CA 1
ATOM 8199 C C . ARG G 1 180 ? -75.074 31.008 -10.152 1.00 56.01 180 ARG G C 1
ATOM 8200 O O . ARG G 1 180 ? -75.483 29.894 -9.997 1.00 61.60 180 ARG G O 1
ATOM 8208 N N . VAL G 1 181 ? -74.781 31.836 -9.165 1.00 57.83 181 VAL G N 1
ATOM 8209 C CA . VAL G 1 181 ? -74.956 31.340 -7.773 1.00 57.68 181 VAL G CA 1
ATOM 8210 C C . VAL G 1 181 ? -76.416 30.921 -7.573 1.00 59.03 181 VAL G C 1
ATOM 8211 O O . VAL G 1 181 ? -76.557 29.940 -6.853 1.00 59.08 181 VAL G O 1
ATOM 8215 N N . GLU G 1 182 ? -77.450 31.644 -8.054 1.00 57.90 182 GLU G N 1
ATOM 8216 C CA . GLU G 1 182 ? -78.719 30.811 -8.004 1.00 56.24 182 GLU G CA 1
ATOM 8217 C C . GLU G 1 182 ? -79.196 30.407 -9.399 1.00 53.69 182 GLU G C 1
ATOM 8218 O O . GLU G 1 182 ? -79.130 29.234 -9.700 1.00 56.23 182 GLU G O 1
ATOM 8224 N N . GLY G 1 201 ? -62.882 39.658 3.957 1.00 51.59 201 GLY G N 1
ATOM 8225 C CA . GLY G 1 201 ? -63.154 39.126 2.614 1.00 54.76 201 GLY G CA 1
ATOM 8226 C C . GLY G 1 201 ? -61.884 38.880 1.861 1.00 53.61 201 GLY G C 1
ATOM 8227 O O . GLY G 1 201 ? -60.923 39.461 2.193 1.00 58.09 201 GLY G O 1
ATOM 8228 N N . ALA G 1 202 ? -61.865 37.950 0.946 1.00 57.89 202 ALA G N 1
ATOM 8229 C CA . ALA G 1 202 ? -60.601 37.767 0.208 1.00 61.23 202 ALA G CA 1
ATOM 8230 C C . ALA G 1 202 ? -60.577 38.563 -1.107 1.00 58.71 202 ALA G C 1
ATOM 8231 O O . ALA G 1 202 ? -59.530 38.582 -1.725 1.00 60.57 202 ALA G O 1
ATOM 8233 N N . ASN G 1 203 ? -61.692 39.093 -1.564 1.00 52.38 203 ASN G N 1
ATOM 8234 C CA . ASN G 1 203 ? -61.643 39.956 -2.770 1.00 48.47 203 ASN G CA 1
ATOM 8235 C C . ASN G 1 203 ? -62.692 41.059 -2.601 1.00 43.99 203 ASN G C 1
ATOM 8236 O O . ASN G 1 203 ? -63.455 41.320 -3.451 1.00 39.98 203 ASN G O 1
ATOM 8241 N N . TRP G 1 204 ? -62.705 41.603 -1.417 1.00 44.46 204 TRP G N 1
ATOM 8242 C CA . TRP G 1 204 ? -63.644 42.643 -0.987 1.00 39.17 204 TRP G CA 1
ATOM 8243 C C . TRP G 1 204 ? -63.617 43.868 -1.892 1.00 40.28 204 TRP G C 1
ATOM 8244 O O . TRP G 1 204 ? -64.560 44.482 -1.976 1.00 38.43 204 TRP G O 1
ATOM 8255 N N . ARG G 1 205 ? -62.496 44.199 -2.477 1.00 39.49 205 ARG G N 1
ATOM 8256 C CA . ARG G 1 205 ? -62.318 45.358 -3.342 1.00 35.69 205 ARG G CA 1
ATOM 8257 C C . ARG G 1 205 ? -63.173 45.263 -4.594 1.00 39.55 205 ARG G C 1
ATOM 8258 O O . ARG G 1 205 ? -63.491 46.294 -5.197 1.00 35.55 205 ARG G O 1
ATOM 8266 N N . GLU G 1 206 ? -63.578 44.053 -4.979 1.00 40.26 206 GLU G N 1
ATOM 8267 C CA . GLU G 1 206 ? -64.486 43.851 -6.100 1.00 37.78 206 GLU G CA 1
ATOM 8268 C C . GLU G 1 206 ? -65.724 43.082 -5.660 1.00 39.65 206 GLU G C 1
ATOM 8269 O O . GLU G 1 206 ? -66.461 42.554 -6.501 1.00 39.84 206 GLU G O 1
ATOM 8275 N N . ALA G 1 207 ? -65.978 43.043 -4.352 1.00 37.01 207 ALA G N 1
ATOM 8276 C CA . ALA G 1 207 ? -67.160 42.374 -3.833 1.00 40.57 207 ALA G CA 1
ATOM 8277 C C . ALA G 1 207 ? -68.420 43.047 -4.357 1.00 43.99 207 ALA G C 1
ATOM 8278 O O . ALA G 1 207 ? -68.515 44.275 -4.424 1.00 47.99 207 ALA G O 1
ATOM 8280 N N . LEU G 1 208 ? -69.406 42.226 -4.700 1.00 46.56 208 LEU G N 1
ATOM 8281 C CA . LEU G 1 208 ? -70.586 42.725 -5.391 1.00 49.13 208 LEU G CA 1
ATOM 8282 C C . LEU G 1 208 ? -71.524 43.492 -4.467 1.00 42.32 208 LEU G C 1
ATOM 8283 O O . LEU G 1 208 ? -72.229 44.396 -4.926 1.00 45.63 208 LEU G O 1
ATOM 8288 N N . ASP G 1 209 ? -71.529 43.165 -3.171 1.00 44.46 209 ASP G N 1
ATOM 8289 C CA . ASP G 1 209 ? -72.343 43.897 -2.203 1.00 47.03 209 ASP G CA 1
ATOM 8290 C C . ASP G 1 209 ? -71.984 45.380 -2.145 1.00 47.24 209 ASP G C 1
ATOM 8291 O O . ASP G 1 209 ? -72.833 46.209 -1.796 1.00 45.82 209 ASP G O 1
ATOM 8296 N N . LEU G 1 210 ? -70.734 45.733 -2.455 1.00 46.59 210 LEU G N 1
ATOM 8297 C CA . LEU G 1 210 ? -70.271 47.105 -2.276 1.00 40.43 210 LEU G CA 1
ATOM 8298 C C . LEU G 1 210 ? -70.612 48.026 -3.441 1.00 37.13 210 LEU G C 1
ATOM 8299 O O . LEU G 1 210 ? -70.650 49.247 -3.253 1.00 36.62 210 LEU G O 1
ATOM 8304 N N . PHE G 1 211 ? -70.856 47.489 -4.630 1.00 36.76 211 PHE G N 1
ATOM 8305 C CA . PHE G 1 211 ? -71.080 48.369 -5.764 1.00 38.01 211 PHE G CA 1
ATOM 8306 C C . PHE G 1 211 ? -72.496 48.939 -5.729 1.00 43.46 211 PHE G C 1
ATOM 8307 O O . PHE G 1 211 ? -73.412 48.372 -5.129 1.00 43.48 211 PHE G O 1
ATOM 8315 N N . ARG G 1 212 ? -72.666 50.083 -6.381 1.00 41.47 212 ARG G N 1
ATOM 8316 C CA . ARG G 1 212 ? -73.921 50.822 -6.294 1.00 52.27 212 ARG G CA 1
ATOM 8317 C C . ARG G 1 212 ? -75.008 50.072 -7.054 1.00 51.22 212 ARG G C 1
ATOM 8318 O O . ARG G 1 212 ? -74.925 49.906 -8.276 1.00 40.00 212 ARG G O 1
ATOM 8326 N N . GLN G 1 213 ? -76.067 49.727 -6.355 1.00 56.34 213 GLN G N 1
ATOM 8327 C CA . GLN G 1 213 ? -77.157 49.014 -7.028 1.00 56.95 213 GLN G CA 1
ATOM 8328 C C . GLN G 1 213 ? -78.191 50.033 -7.365 1.00 56.75 213 GLN G C 1
ATOM 8329 O O . GLN G 1 213 ? -78.454 50.837 -6.546 1.00 61.08 213 GLN G O 1
ATOM 8335 N N . GLY G 1 214 ? -78.650 49.978 -8.585 1.00 57.09 214 GLY G N 1
ATOM 8336 C CA . GLY G 1 214 ? -79.678 50.903 -9.016 1.00 61.88 214 GLY G CA 1
ATOM 8337 C C . GLY G 1 214 ? -79.446 51.539 -10.370 1.00 65.27 214 GLY G C 1
ATOM 8338 O O . GLY G 1 214 ? -79.220 50.841 -11.364 1.00 59.76 214 GLY G O 1
ATOM 8339 N N . ALA G 1 215 ? -79.500 52.870 -10.419 1.00 64.83 215 ALA G N 1
ATOM 8340 C CA . ALA G 1 215 ? -79.354 53.624 -11.659 1.00 63.47 215 ALA G CA 1
ATOM 8341 C C . ALA G 1 215 ? -78.022 54.362 -11.622 1.00 51.92 215 ALA G C 1
ATOM 8342 O O . ALA G 1 215 ? -77.843 55.298 -10.835 1.00 50.08 215 ALA G O 1
ATOM 8344 N N . CYS G 1 216 ? -77.097 53.943 -12.486 1.00 52.53 216 CYS G N 1
ATOM 8345 C CA . CYS G 1 216 ? -75.746 54.489 -12.560 1.00 47.93 216 CYS G CA 1
ATOM 8346 C C . CYS G 1 216 ? -75.431 54.891 -13.992 1.00 45.97 216 CYS G C 1
ATOM 8347 O O . CYS G 1 216 ? -75.653 54.110 -14.922 1.00 45.21 216 CYS G O 1
ATOM 8350 N N . LYS G 1 217 ? -74.907 56.111 -14.159 1.00 48.48 217 LYS G N 1
ATOM 8351 C CA . LYS G 1 217 ? -74.452 56.563 -15.466 1.00 47.41 217 LYS G CA 1
ATOM 8352 C C . LYS G 1 217 ? -73.158 55.862 -15.823 1.00 49.81 217 LYS G C 1
ATOM 8353 O O . LYS G 1 217 ? -72.921 55.508 -16.985 1.00 48.97 217 LYS G O 1
ATOM 8359 N N . MET G 1 218 ? -72.333 55.651 -14.804 1.00 45.11 218 MET G N 1
ATOM 8360 C CA . MET G 1 218 ? -71.002 55.084 -14.894 1.00 46.13 218 MET G CA 1
ATOM 8361 C C . MET G 1 218 ? -71.025 53.645 -14.400 1.00 39.29 218 MET G C 1
ATOM 8362 O O . MET G 1 218 ? -71.588 53.350 -13.338 1.00 36.76 218 MET G O 1
ATOM 8367 N N . THR G 1 219 ? -70.394 52.764 -15.157 1.00 41.70 219 THR G N 1
ATOM 8368 C CA . THR G 1 219 ? -70.388 51.347 -14.822 1.00 40.74 219 THR G CA 1
ATOM 8369 C C . THR G 1 219 ? -69.537 51.108 -13.582 1.00 37.70 219 THR G C 1
ATOM 8370 O O . THR G 1 219 ? -68.337 51.418 -13.598 1.00 36.71 219 THR G O 1
ATOM 8374 N N . PRO G 1 220 ? -70.106 50.578 -12.500 1.00 40.05 220 PRO G N 1
ATOM 8375 C CA . PRO G 1 220 ? -69.302 50.297 -11.305 1.00 32.03 220 PRO G CA 1
ATOM 8376 C C . PRO G 1 220 ? -68.220 49.273 -11.607 1.00 35.14 220 PRO G C 1
ATOM 8377 O O . PRO G 1 220 ? -68.382 48.403 -12.465 1.00 38.22 220 PRO G O 1
ATOM 8381 N N . GLY G 1 221 ? -67.103 49.395 -10.903 1.00 34.31 221 GLY G N 1
ATOM 8382 C CA . GLY G 1 221 ? -65.989 48.493 -11.109 1.00 32.65 221 GLY G CA 1
ATOM 8383 C C . GLY G 1 221 ? -64.708 49.068 -10.533 1.00 31.35 221 GLY G C 1
ATOM 8384 O O . GLY G 1 221 ? -64.719 50.071 -9.822 1.00 32.62 221 GLY G O 1
ATOM 8385 N N . VAL G 1 222 ? -63.604 48.392 -10.848 1.00 30.07 222 VAL G N 1
ATOM 8386 C CA . VAL G 1 222 ? -62.273 48.759 -10.371 1.00 25.60 222 VAL G CA 1
ATOM 8387 C C . VAL G 1 222 ? -61.280 48.497 -11.493 1.00 29.20 222 VAL G C 1
ATOM 8388 O O . VAL G 1 222 ? -61.225 47.386 -12.028 1.00 33.93 222 VAL G O 1
ATOM 8392 N N . LEU G 1 223 ? -60.471 49.501 -11.828 1.00 27.05 223 LEU G N 1
ATOM 8393 C CA . LEU G 1 223 ? -59.372 49.327 -12.768 1.00 23.97 223 LEU G CA 1
ATOM 8394 C C . LEU G 1 223 ? -58.079 49.814 -12.137 1.00 26.64 223 LEU G C 1
ATOM 8395 O O . LEU G 1 223 ? -58.077 50.668 -11.250 1.00 30.94 223 LEU G O 1
ATOM 8400 N N . THR G 1 224 ? -56.965 49.284 -12.623 1.00 30.93 224 THR G N 1
ATOM 8401 C CA . THR G 1 224 ? -55.670 49.654 -12.079 1.00 24.80 224 THR G CA 1
ATOM 8402 C C . THR G 1 224 ? -54.710 49.897 -13.231 1.00 29.20 224 THR G C 1
ATOM 8403 O O . THR G 1 224 ? -54.697 49.144 -14.210 1.00 27.90 224 THR G O 1
ATOM 8407 N N . PHE G 1 225 ? -53.909 50.956 -13.104 1.00 26.22 225 PHE G N 1
ATOM 8408 C CA . PHE G 1 225 ? -52.974 51.388 -14.129 1.00 24.67 225 PHE G CA 1
ATOM 8409 C C . PHE G 1 225 ? -51.611 51.578 -13.485 1.00 23.52 225 PHE G C 1
ATOM 8410 O O . PHE G 1 225 ? -51.504 52.105 -12.371 1.00 21.11 225 PHE G O 1
ATOM 8418 N N . ALA G 1 226 ? -50.573 51.162 -14.200 1.00 25.13 226 ALA G N 1
ATOM 8419 C CA . ALA G 1 226 ? -49.203 51.258 -13.717 1.00 24.72 226 ALA G CA 1
ATOM 8420 C C . ALA G 1 226 ? -48.237 50.980 -14.862 1.00 22.21 226 ALA G C 1
ATOM 8421 O O . ALA G 1 226 ? -48.536 50.156 -15.734 1.00 21.15 226 ALA G O 1
ATOM 8423 N N . PRO G 1 227 ? -47.096 51.671 -14.920 1.00 23.87 227 PRO G N 1
ATOM 8424 C CA . PRO G 1 227 ? -46.093 51.325 -15.941 1.00 25.69 227 PRO G CA 1
ATOM 8425 C C . PRO G 1 227 ? -45.353 50.032 -15.637 1.00 30.41 227 PRO G C 1
ATOM 8426 O O . PRO G 1 227 ? -44.874 49.371 -16.568 1.00 27.80 227 PRO G O 1
ATOM 8430 N N . ALA G 1 228 ? -45.237 49.659 -14.363 1.00 26.83 228 ALA G N 1
ATOM 8431 C CA . ALA G 1 228 ? -44.562 48.436 -13.951 1.00 26.77 228 ALA G CA 1
ATOM 8432 C C . ALA G 1 228 ? -45.392 47.759 -12.869 1.00 27.28 228 ALA G C 1
ATOM 8433 O O . ALA G 1 228 ? -45.669 48.362 -11.829 1.00 26.69 228 ALA G O 1
ATOM 8435 N N . TRP G 1 229 ? -45.750 46.498 -13.100 1.00 29.13 229 TRP G N 1
ATOM 8436 C CA . TRP G 1 229 ? -46.838 45.851 -12.378 1.00 29.90 229 TRP G CA 1
ATOM 8437 C C . TRP G 1 229 ? -46.618 44.347 -12.402 1.00 32.26 229 TRP G C 1
ATOM 8438 O O . TRP G 1 229 ? -46.109 43.804 -13.386 1.00 36.30 229 TRP G O 1
ATOM 8449 N N . TRP G 1 230 ? -46.995 43.675 -11.310 1.00 39.32 230 TRP G N 1
ATOM 8450 C CA . TRP G 1 230 ? -46.955 42.216 -11.288 1.00 44.09 230 TRP G CA 1
ATOM 8451 C C . TRP G 1 230 ? -48.381 41.689 -11.344 1.00 42.08 230 TRP G C 1
ATOM 8452 O O . TRP G 1 230 ? -49.183 41.983 -10.445 1.00 39.11 230 TRP G O 1
ATOM 8463 N N . PRO G 1 231 ? -48.730 40.909 -12.365 1.00 48.98 231 PRO G N 1
ATOM 8464 C CA . PRO G 1 231 ? -50.039 40.241 -12.391 1.00 48.23 231 PRO G CA 1
ATOM 8465 C C . PRO G 1 231 ? -50.165 39.089 -11.401 1.00 55.32 231 PRO G C 1
ATOM 8466 O O . PRO G 1 231 ? -49.183 38.446 -11.022 1.00 58.32 231 PRO G O 1
ATOM 8470 N N . VAL G 1 232 ? -51.409 38.858 -10.966 1.00 58.29 232 VAL G N 1
ATOM 8471 C CA . VAL G 1 232 ? -51.755 37.696 -10.149 1.00 61.21 232 VAL G CA 1
ATOM 8472 C C . VAL G 1 232 ? -51.319 36.414 -10.849 1.00 63.40 232 VAL G C 1
ATOM 8473 O O . VAL G 1 232 ? -51.581 36.213 -12.040 1.00 62.51 232 VAL G O 1
ATOM 8477 N N . GLY G 1 233 ? -50.641 35.544 -10.099 1.00 62.77 233 GLY G N 1
ATOM 8478 C CA . GLY G 1 233 ? -50.099 34.292 -10.592 1.00 60.83 233 GLY G CA 1
ATOM 8479 C C . GLY G 1 233 ? -48.747 34.444 -11.234 1.00 64.58 233 GLY G C 1
ATOM 8480 O O . GLY G 1 233 ? -48.051 33.444 -11.448 1.00 60.11 233 GLY G O 1
ATOM 8481 N N . HIS G 1 234 ? -48.401 35.695 -11.532 1.00 62.66 234 HIS G N 1
ATOM 8482 C CA . HIS G 1 234 ? -47.081 36.015 -12.111 1.00 64.19 234 HIS G CA 1
ATOM 8483 C C . HIS G 1 234 ? -46.387 37.034 -11.208 1.00 62.32 234 HIS G C 1
ATOM 8484 O O . HIS G 1 234 ? -46.111 38.115 -11.682 1.00 62.56 234 HIS G O 1
ATOM 8491 N N . GLU G 1 235 ? -46.156 36.716 -9.940 1.00 61.28 235 GLU G N 1
ATOM 8492 C CA . GLU G 1 235 ? -45.588 37.701 -8.995 1.00 59.14 235 GLU G CA 1
ATOM 8493 C C . GLU G 1 235 ? -44.139 37.374 -8.717 1.00 55.76 235 GLU G C 1
ATOM 8494 O O . GLU G 1 235 ? -43.518 38.080 -7.961 1.00 52.94 235 GLU G O 1
ATOM 8500 N N . ASN G 1 236 ? -43.646 36.317 -9.321 1.00 58.65 236 ASN G N 1
ATOM 8501 C CA . ASN G 1 236 ? -42.202 36.033 -9.193 1.00 64.66 236 ASN G CA 1
ATOM 8502 C C . ASN G 1 236 ? -41.588 36.209 -10.578 1.00 64.59 236 ASN G C 1
ATOM 8503 O O . ASN G 1 236 ? -40.576 35.571 -10.883 1.00 64.07 236 ASN G O 1
ATOM 8508 N N . GLN G 1 237 ? -42.216 36.978 -11.431 1.00 57.81 237 GLN G N 1
ATOM 8509 C CA . GLN G 1 237 ? -41.508 37.318 -12.677 1.00 55.45 237 GLN G CA 1
ATOM 8510 C C . GLN G 1 237 ? -40.996 38.771 -12.545 1.00 51.90 237 GLN G C 1
ATOM 8511 O O . GLN G 1 237 ? -41.160 39.371 -11.517 1.00 47.21 237 GLN G O 1
ATOM 8517 N N . LEU G 1 238 ? -40.391 39.317 -13.590 1.00 46.20 238 LEU G N 1
ATOM 8518 C CA . LEU G 1 238 ? -39.985 40.729 -13.614 1.00 40.26 238 LEU G CA 1
ATOM 8519 C C . LEU G 1 238 ? -41.256 41.514 -13.809 1.00 41.46 238 LEU G C 1
ATOM 8520 O O . LEU G 1 238 ? -42.181 41.019 -14.446 1.00 39.55 238 LEU G O 1
ATOM 8525 N N . PRO G 1 239 ? -41.309 42.719 -13.251 1.00 33.94 239 PRO G N 1
ATOM 8526 C CA . PRO G 1 239 ? -42.451 43.545 -13.464 1.00 33.02 239 PRO G CA 1
ATOM 8527 C C . PRO G 1 239 ? -42.672 43.894 -14.936 1.00 29.70 239 PRO G C 1
ATOM 8528 O O . PRO G 1 239 ? -41.759 43.884 -15.651 1.00 31.17 239 PRO G O 1
ATOM 8532 N N . GLY G 1 240 ? -43.910 44.111 -15.320 1.00 28.76 240 GLY G N 1
ATOM 8533 C CA . GLY G 1 240 ? -44.234 44.569 -16.679 1.00 28.64 240 GLY G CA 1
ATOM 8534 C C . GLY G 1 240 ? -45.386 45.564 -16.720 1.00 31.94 240 GLY G C 1
ATOM 8535 O O . GLY G 1 240 ? -45.908 45.902 -15.694 1.00 29.89 240 GLY G O 1
ATOM 8536 N N . PRO G 1 241 ? -45.808 46.044 -17.895 1.00 34.60 241 PRO G N 1
ATOM 8537 C CA . PRO G 1 241 ? -46.873 47.046 -17.960 1.00 30.61 241 PRO G CA 1
ATOM 8538 C C . PRO G 1 241 ? -48.197 46.446 -17.527 1.00 35.67 241 PRO G C 1
ATOM 8539 O O . PRO G 1 241 ? -48.465 45.260 -17.732 1.00 35.93 241 PRO G O 1
ATOM 8543 N N . ALA G 1 242 ? -49.028 47.285 -16.912 1.00 31.44 242 ALA G N 1
ATOM 8544 C CA . ALA G 1 242 ? -50.361 46.849 -16.519 1.00 28.11 242 ALA G CA 1
ATOM 8545 C C . ALA G 1 242 ? -51.175 46.460 -17.746 1.00 30.52 242 ALA G C 1
ATOM 8546 O O . ALA G 1 242 ? -51.074 47.088 -18.803 1.00 28.78 242 ALA G O 1
ATOM 8548 N N . SER G 1 243 ? -51.972 45.397 -17.598 1.00 37.14 243 SER G N 1
ATOM 8549 C CA . SER G 1 243 ? -52.828 44.933 -18.687 1.00 34.34 243 SER G CA 1
ATOM 8550 C C . SER G 1 243 ? -53.696 46.059 -19.239 1.00 30.00 243 SER G C 1
ATOM 8551 O O . SER G 1 243 ? -53.868 46.183 -20.459 1.00 34.43 243 SER G O 1
ATOM 8554 N N . THR G 1 244 ? -54.261 46.881 -18.350 1.00 29.82 244 THR G N 1
ATOM 8555 C CA . THR G 1 244 ? -55.154 47.957 -18.771 1.00 33.08 244 THR G CA 1
ATOM 8556 C C . THR G 1 244 ? -54.477 48.943 -19.720 1.00 31.67 244 THR G C 1
ATOM 8557 O O . THR G 1 244 ? -55.157 49.583 -20.531 1.00 34.17 244 THR G O 1
ATOM 8561 N N . LEU G 1 245 ? -53.157 49.099 -19.625 1.00 26.95 245 LEU G N 1
ATOM 8562 C CA . LEU G 1 245 ? -52.432 50.100 -20.398 1.00 32.85 245 LEU G CA 1
ATOM 8563 C C . LEU G 1 245 ? -51.719 49.542 -21.626 1.00 37.01 245 LEU G C 1
ATOM 8564 O O . LEU G 1 245 ? -51.057 50.305 -22.337 1.00 32.18 245 LEU G O 1
ATOM 8569 N N . LYS G 1 246 ? -51.844 48.253 -21.910 1.00 38.29 246 LYS G N 1
ATOM 8570 C CA . LYS G 1 246 ? -50.999 47.681 -22.953 1.00 38.57 246 LYS G CA 1
ATOM 8571 C C . LYS G 1 246 ? -51.426 48.069 -24.370 1.00 37.02 246 LYS G C 1
ATOM 8572 O O . LYS G 1 246 ? -50.551 48.339 -25.202 1.00 33.69 246 LYS G O 1
ATOM 8578 N N . PRO G 1 247 ? -52.717 48.152 -24.694 1.00 32.43 247 PRO G N 1
ATOM 8579 C CA . PRO G 1 247 ? -53.100 48.675 -26.013 1.00 35.07 247 PRO G CA 1
ATOM 8580 C C . PRO G 1 247 ? -52.722 50.138 -26.139 1.00 38.76 247 PRO G C 1
ATOM 8581 O O . PRO G 1 247 ? -53.181 50.976 -25.348 1.00 37.05 247 PRO G O 1
ATOM 8585 N N . PRO G 1 248 ? -51.887 50.486 -27.123 1.00 40.39 248 PRO G N 1
ATOM 8586 C CA . PRO G 1 248 ? -51.419 51.878 -27.234 1.00 34.77 248 PRO G CA 1
ATOM 8587 C C . PRO G 1 248 ? -52.530 52.883 -27.461 1.00 37.58 248 PRO G C 1
ATOM 8588 O O . PRO G 1 248 ? -52.318 54.077 -27.219 1.00 43.70 248 PRO G O 1
ATOM 8592 N N . LYS G 1 249 ? -53.707 52.448 -27.906 1.00 35.17 249 LYS G N 1
ATOM 8593 C CA . LYS G 1 249 ? -54.853 53.339 -28.026 1.00 40.66 249 LYS G CA 1
ATOM 8594 C C . LYS G 1 249 ? -56.103 52.735 -27.399 1.00 39.05 249 LYS G C 1
ATOM 8595 O O . LYS G 1 249 ? -57.220 53.075 -27.803 1.00 41.83 249 LYS G O 1
ATOM 8601 N N . GLY G 1 250 ? -55.932 51.857 -26.415 1.00 40.22 250 GLY G N 1
ATOM 8602 C CA . GLY G 1 250 ? -57.047 51.332 -25.661 1.00 31.67 250 GLY G CA 1
ATOM 8603 C C . GLY G 1 250 ? -57.649 52.366 -24.736 1.00 37.75 250 GLY G C 1
ATOM 8604 O O . GLY G 1 250 ? -57.167 53.492 -24.603 1.00 38.80 250 GLY G O 1
ATOM 8605 N N . GLU G 1 251 ? -58.748 51.967 -24.087 1.00 37.44 251 GLU G N 1
ATOM 8606 C CA . GLU G 1 251 ? -59.452 52.887 -23.201 1.00 39.16 251 GLU G CA 1
ATOM 8607 C C . GLU G 1 251 ? -58.573 53.335 -22.039 1.00 37.97 251 GLU G C 1
ATOM 8608 O O . GLU G 1 251 ? -58.689 54.477 -21.577 1.00 36.34 251 GLU G O 1
ATOM 8614 N N . GLY G 1 252 ? -57.666 52.471 -21.581 1.00 32.17 252 GLY G N 1
ATOM 8615 C CA . GLY G 1 252 ? -56.845 52.820 -20.433 1.00 31.41 252 GLY G CA 1
ATOM 8616 C C . GLY G 1 252 ? -55.791 53.858 -20.765 1.00 40.01 252 GLY G C 1
ATOM 8617 O O . GLY G 1 252 ? -55.605 54.829 -20.022 1.00 34.92 252 GLY G O 1
ATOM 8618 N N . ARG G 1 253 ? -55.100 53.680 -21.892 1.00 38.06 253 ARG G N 1
ATOM 8619 C CA . ARG G 1 253 ? -54.078 54.638 -22.287 1.00 34.86 253 ARG G CA 1
ATOM 8620 C C . ARG G 1 253 ? -54.673 56.010 -22.580 1.00 38.90 253 ARG G C 1
ATOM 8621 O O . ARG G 1 253 ? -54.061 57.031 -22.252 1.00 37.25 253 ARG G O 1
ATOM 8629 N N . MET G 1 254 ? -55.885 56.072 -23.128 1.00 36.89 254 MET G N 1
ATOM 8630 C CA . MET G 1 254 ? -56.458 57.385 -23.391 1.00 37.59 254 MET G CA 1
ATOM 8631 C C . MET G 1 254 ? -57.119 57.988 -22.159 1.00 37.14 254 MET G C 1
ATOM 8632 O O . MET G 1 254 ? -57.167 59.218 -22.045 1.00 33.81 254 MET G O 1
ATOM 8637 N N . PHE G 1 255 ? -57.595 57.166 -21.218 1.00 34.80 255 PHE G N 1
ATOM 8638 C CA . PHE G 1 255 ? -57.922 57.713 -19.905 1.00 30.32 255 PHE G CA 1
ATOM 8639 C C . PHE G 1 255 ? -56.692 58.344 -19.276 1.00 30.70 255 PHE G C 1
ATOM 8640 O O . PHE G 1 255 ? -56.769 59.428 -18.685 1.00 28.06 255 PHE G O 1
ATOM 8648 N N . LEU G 1 256 ? -55.538 57.731 -19.394 1.00 28.39 256 LEU G N 1
ATOM 8649 C CA . LEU G 1 256 ? -54.316 58.336 -18.831 1.00 30.39 256 LEU G CA 1
ATOM 8650 C C . LEU G 1 256 ? -53.993 59.658 -19.560 1.00 33.63 256 LEU G C 1
ATOM 8651 O O . LEU G 1 256 ? -53.625 60.604 -18.860 1.00 31.87 256 LEU G O 1
ATOM 8656 N N . SER G 1 257 ? -54.239 59.752 -20.882 1.00 35.11 257 SER G N 1
ATOM 8657 C CA . SER G 1 257 ? -53.956 60.948 -21.724 1.00 29.13 257 SER G CA 1
ATOM 8658 C C . SER G 1 257 ? -54.920 62.081 -21.395 1.00 29.67 257 SER G C 1
ATOM 8659 O O . SER G 1 257 ? -54.597 63.188 -21.702 1.00 25.39 257 SER G O 1
ATOM 8662 N N . ASP G 1 258 ? -56.045 61.763 -20.782 1.00 28.11 258 ASP G N 1
ATOM 8663 C CA . ASP G 1 258 ? -57.073 62.752 -20.419 1.00 27.97 258 ASP G CA 1
ATOM 8664 C C . ASP G 1 258 ? -56.810 63.382 -19.036 1.00 27.47 258 ASP G C 1
ATOM 8665 O O . ASP G 1 258 ? -57.377 64.429 -18.808 1.00 27.29 258 ASP G O 1
ATOM 8670 N N . ILE G 1 259 ? -55.886 62.951 -18.396 1.00 21.38 259 ILE G N 1
ATOM 8671 C CA . ILE G 1 259 ? -55.832 63.597 -17.053 1.00 26.07 259 ILE G CA 1
ATOM 8672 C C . ILE G 1 259 ? -54.362 63.626 -16.581 1.00 22.30 259 ILE G C 1
ATOM 8673 O O . ILE G 1 259 ? -54.159 63.343 -15.461 1.00 31.45 259 ILE G O 1
ATOM 8678 N N . PRO G 1 260 ? -53.467 64.110 -17.300 1.00 21.26 260 PRO G N 1
ATOM 8679 C CA . PRO G 1 260 ? -52.103 64.494 -16.918 1.00 25.26 260 PRO G CA 1
ATOM 8680 C C . PRO G 1 260 ? -51.991 65.734 -16.003 1.00 23.68 260 PRO G C 1
ATOM 8681 O O . PRO G 1 260 ? -51.193 65.706 -15.165 1.00 24.90 260 PRO G O 1
ATOM 8685 N N . ILE G 1 261 ? -52.848 66.737 -16.195 1.00 19.85 261 ILE G N 1
ATOM 8686 C CA . ILE G 1 261 ? -52.859 67.967 -15.354 1.00 23.39 261 ILE G CA 1
ATOM 8687 C C . ILE G 1 261 ? -53.368 67.611 -13.947 1.00 21.02 261 ILE G C 1
ATOM 8688 O O . ILE G 1 261 ? -52.799 68.090 -13.001 1.00 20.24 261 ILE G O 1
ATOM 8693 N N . ALA G 1 262 ? -54.377 66.762 -13.861 1.00 16.38 262 ALA G N 1
ATOM 8694 C CA . ALA G 1 262 ? -54.857 66.276 -12.553 1.00 18.59 262 ALA G CA 1
ATOM 8695 C C . ALA G 1 262 ? -53.817 65.396 -11.849 1.00 16.83 262 ALA G C 1
ATOM 8696 O O . ALA G 1 262 ? -53.659 65.528 -10.679 1.00 17.66 262 ALA G O 1
ATOM 8698 N N . SER G 1 263 ? -53.134 64.586 -12.616 1.00 17.53 263 SER G N 1
ATOM 8699 C CA . SER G 1 263 ? -52.103 63.682 -12.081 1.00 19.15 263 SER G CA 1
ATOM 8700 C C . SER G 1 263 ? -50.921 64.530 -11.629 1.00 17.65 263 SER G C 1
ATOM 8701 O O . SER G 1 263 ? -50.442 64.273 -10.571 1.00 20.13 263 SER G O 1
ATOM 8704 N N . ALA G 1 264 ? -50.573 65.575 -12.372 1.00 17.27 264 ALA G N 1
ATOM 8705 C CA . ALA G 1 264 ? -49.541 66.515 -11.954 1.00 16.69 264 ALA G CA 1
ATOM 8706 C C . ALA G 1 264 ? -49.939 67.219 -10.665 1.00 15.84 264 ALA G C 1
ATOM 8707 O O . ALA G 1 264 ? -49.104 67.426 -9.775 1.00 15.16 264 ALA G O 1
ATOM 8709 N N . LEU G 1 265 ? -51.216 67.587 -10.543 1.00 17.19 265 LEU G N 1
ATOM 8710 C CA . LEU G 1 265 ? -51.684 68.235 -9.321 1.00 17.66 265 LEU G CA 1
ATOM 8711 C C . LEU G 1 265 ? -51.524 67.312 -8.117 1.00 16.20 265 LEU G C 1
ATOM 8712 O O . LEU G 1 265 ? -51.035 67.728 -7.055 1.00 17.22 265 LEU G O 1
ATOM 8717 N N . VAL G 1 266 ? -51.932 66.048 -8.266 1.00 14.92 266 VAL G N 1
ATOM 8718 C CA . VAL G 1 266 ? -51.820 65.102 -7.156 1.00 11.01 266 VAL G CA 1
ATOM 8719 C C . VAL G 1 266 ? -50.357 64.909 -6.759 1.00 11.08 266 VAL G C 1
ATOM 8720 O O . VAL G 1 266 ? -50.010 64.913 -5.566 1.00 12.38 266 VAL G O 1
ATOM 8724 N N . GLY G 1 267 ? -49.471 64.762 -7.747 1.00 11.67 267 GLY G N 1
ATOM 8725 C CA . GLY G 1 267 ? -48.059 64.617 -7.431 1.00 11.17 267 GLY G CA 1
ATOM 8726 C C . GLY G 1 267 ? -47.490 65.841 -6.737 1.00 15.62 267 GLY G C 1
ATOM 8727 O O . GLY G 1 267 ? -46.652 65.726 -5.839 1.00 17.91 267 GLY G O 1
ATOM 8728 N N . ALA G 1 268 ? -47.948 67.033 -7.135 1.00 12.88 268 ALA G N 1
ATOM 8729 C CA . ALA G 1 268 ? -47.474 68.254 -6.489 1.00 15.19 268 ALA G CA 1
ATOM 8730 C C . ALA G 1 268 ? -47.927 68.317 -5.033 1.00 12.58 268 ALA G C 1
ATOM 8731 O O . ALA G 1 268 ? -47.151 68.703 -4.145 1.00 15.88 268 ALA G O 1
ATOM 8733 N N . ILE G 1 269 ? -49.173 67.923 -4.767 1.00 14.23 269 ILE G N 1
ATOM 8734 C CA . ILE G 1 269 ? -49.647 67.836 -3.385 1.00 15.79 269 ILE G CA 1
ATOM 8735 C C . ILE G 1 269 ? -48.749 66.904 -2.577 1.00 15.71 269 ILE G C 1
ATOM 8736 O O . ILE G 1 269 ? -48.283 67.247 -1.475 1.00 17.26 269 ILE G O 1
ATOM 8741 N N . LEU G 1 270 ? -48.474 65.714 -3.127 1.00 14.97 270 LEU G N 1
ATOM 8742 C CA . LEU G 1 270 ? -47.594 64.782 -2.423 1.00 16.23 270 LEU G CA 1
ATOM 8743 C C . LEU G 1 270 ? -46.243 65.419 -2.131 1.00 17.29 270 LEU G C 1
ATOM 8744 O O . LEU G 1 270 ? -45.717 65.300 -1.016 1.00 16.43 270 LEU G O 1
ATOM 8749 N N . ALA G 1 271 ? -45.685 66.135 -3.112 1.00 17.20 271 ALA G N 1
ATOM 8750 C CA . ALA G 1 271 ? -44.383 66.763 -2.915 1.00 14.59 271 ALA G CA 1
ATOM 8751 C C . ALA G 1 271 ? -44.427 67.808 -1.814 1.00 19.32 271 ALA G C 1
ATOM 8752 O O . ALA G 1 271 ? -43.413 68.054 -1.149 1.00 17.66 271 ALA G O 1
ATOM 8754 N N . GLN G 1 272 ? -45.582 68.447 -1.617 1.00 16.59 272 GLN G N 1
ATOM 8755 C CA . GLN G 1 272 ? -45.691 69.370 -0.491 1.00 17.13 272 GLN G CA 1
ATOM 8756 C C . GLN G 1 272 ? -45.732 68.631 0.841 1.00 25.43 272 GLN G C 1
ATOM 8757 O O . GLN G 1 272 ? -45.209 69.134 1.842 1.00 23.53 272 GLN G O 1
ATOM 8763 N N . ILE G 1 273 ? -46.342 67.444 0.880 1.00 22.30 273 ILE G N 1
ATOM 8764 C CA . ILE G 1 273 ? -46.443 66.760 2.168 1.00 20.69 273 ILE G CA 1
ATOM 8765 C C . ILE G 1 273 ? -45.183 65.952 2.468 1.00 23.79 273 ILE G C 1
ATOM 8766 O O . ILE G 1 273 ? -44.709 65.925 3.610 1.00 20.08 273 ILE G O 1
ATOM 8771 N N . ASN G 1 274 ? -44.595 65.317 1.453 1.00 20.46 274 ASN G N 1
ATOM 8772 C CA . ASN G 1 274 ? -43.449 64.424 1.657 1.00 20.80 274 ASN G CA 1
ATOM 8773 C C . ASN G 1 274 ? -42.545 64.561 0.429 1.00 21.94 274 ASN G C 1
ATOM 8774 O O . ASN G 1 274 ? -42.648 63.783 -0.523 1.00 21.42 274 ASN G O 1
ATOM 8779 N N . GLN G 1 275 ? -41.658 65.557 0.473 1.00 20.35 275 GLN G N 1
ATOM 8780 C CA . GLN G 1 275 ? -40.755 65.808 -0.650 1.00 23.40 275 GLN G CA 1
ATOM 8781 C C . GLN G 1 275 ? -39.819 64.641 -0.926 1.00 22.09 275 GLN G C 1
ATOM 8782 O O . GLN G 1 275 ? -39.659 64.277 -2.107 1.00 23.43 275 GLN G O 1
ATOM 8788 N N . PRO G 1 276 ? -39.165 64.028 0.072 1.00 21.99 276 PRO G N 1
ATOM 8789 C CA . PRO G 1 276 ? -38.303 62.876 -0.242 1.00 24.39 276 PRO G CA 1
ATOM 8790 C C . PRO G 1 276 ? -39.037 61.762 -0.956 1.00 20.75 276 PRO G C 1
ATOM 8791 O O . PRO G 1 276 ? -38.481 61.166 -1.884 1.00 29.23 276 PRO G O 1
ATOM 8795 N N . LEU G 1 277 ? -40.278 61.470 -0.559 1.00 19.91 277 LEU G N 1
ATOM 8796 C CA . LEU G 1 277 ? -41.038 60.421 -1.231 1.00 22.05 277 LEU G CA 1
ATOM 8797 C C . LEU G 1 277 ? -41.323 60.787 -2.683 1.00 24.14 277 LEU G C 1
ATOM 8798 O O . LEU G 1 277 ? -41.205 59.939 -3.578 1.00 21.19 277 LEU G O 1
ATOM 8803 N N . PHE G 1 278 ? -41.705 62.044 -2.934 1.00 21.04 278 PHE G N 1
ATOM 8804 C CA . PHE G 1 278 ? -41.928 62.507 -4.301 1.00 19.55 278 PHE G CA 1
ATOM 8805 C C . PHE G 1 278 ? -40.678 62.320 -5.154 1.00 20.41 278 PHE G C 1
ATOM 8806 O O . PHE G 1 278 ? -40.725 61.703 -6.227 1.00 20.74 278 PHE G O 1
ATOM 8814 N N . GLU G 1 279 ? -39.543 62.845 -4.680 1.00 21.77 279 GLU G N 1
ATOM 8815 C CA . GLU G 1 279 ? -38.309 62.773 -5.455 1.00 25.62 279 GLU G CA 1
ATOM 8816 C C . GLU G 1 279 ? -37.836 61.334 -5.634 1.00 25.02 279 GLU G C 1
ATOM 8817 O O . GLU G 1 279 ? -37.289 60.991 -6.689 1.00 21.17 279 GLU G O 1
ATOM 8823 N N . SER G 1 280 ? -38.066 60.474 -4.637 1.00 26.42 280 SER G N 1
ATOM 8824 C CA . SER G 1 280 ? -37.666 59.076 -4.746 1.00 27.23 280 SER G CA 1
ATOM 8825 C C . SER G 1 280 ? -38.542 58.338 -5.749 1.00 23.02 280 SER G C 1
ATOM 8826 O O . SER G 1 280 ? -38.050 57.493 -6.505 1.00 23.51 280 SER G O 1
ATOM 8829 N N . GLY G 1 281 ? -39.844 58.638 -5.766 1.00 21.43 281 GLY G N 1
ATOM 8830 C CA . GLY G 1 281 ? -40.701 58.090 -6.804 1.00 21.48 281 GLY G CA 1
ATOM 8831 C C . GLY G 1 281 ? -40.260 58.513 -8.191 1.00 22.73 281 GLY G C 1
ATOM 8832 O O . GLY G 1 281 ? -40.266 57.709 -9.130 1.00 19.54 281 GLY G O 1
ATOM 8833 N N . VAL G 1 282 ? -39.852 59.779 -8.336 1.00 21.31 282 VAL G N 1
ATOM 8834 C CA . VAL G 1 282 ? -39.354 60.243 -9.631 1.00 23.38 282 VAL G CA 1
ATOM 8835 C C . VAL G 1 282 ? -38.076 59.499 -10.014 1.00 19.81 282 VAL G C 1
ATOM 8836 O O . VAL G 1 282 ? -37.894 59.105 -11.171 1.00 20.71 282 VAL G O 1
ATOM 8840 N N . LYS G 1 283 ? -37.173 59.296 -9.054 1.00 18.56 283 LYS G N 1
ATOM 8841 C CA . LYS G 1 283 ? -35.933 58.567 -9.329 1.00 23.73 283 LYS G CA 1
ATOM 8842 C C . LYS G 1 283 ? -36.207 57.120 -9.733 1.00 27.39 283 LYS G C 1
ATOM 8843 O O . LYS G 1 283 ? -35.577 56.598 -10.668 1.00 24.57 283 LYS G O 1
ATOM 8849 N N . VAL G 1 284 ? -37.155 56.465 -9.054 1.00 25.07 284 VAL G N 1
ATOM 8850 C CA . VAL G 1 284 ? -37.547 55.110 -9.435 1.00 20.70 284 VAL G CA 1
ATOM 8851 C C . VAL G 1 284 ? -38.064 55.097 -10.869 1.00 23.53 284 VAL G C 1
ATOM 8852 O O . VAL G 1 284 ? -37.722 54.213 -11.665 1.00 22.39 284 VAL G O 1
ATOM 8856 N N . LEU G 1 285 ? -38.915 56.067 -11.213 1.00 21.21 285 LEU G N 1
ATOM 8857 C CA . LEU G 1 285 ? -39.447 56.123 -12.573 1.00 22.24 285 LEU G CA 1
ATOM 8858 C C . LEU G 1 285 ? -38.341 56.339 -13.604 1.00 26.34 285 LEU G C 1
ATOM 8859 O O . LEU G 1 285 ? -38.356 55.723 -14.677 1.00 27.64 285 LEU G O 1
ATOM 8864 N N . ARG G 1 286 ? -37.387 57.227 -13.311 1.00 23.60 286 ARG G N 1
ATOM 8865 C CA . ARG G 1 286 ? -36.274 57.443 -14.233 1.00 22.10 286 ARG G CA 1
ATOM 8866 C C . ARG G 1 286 ? -35.466 56.164 -14.423 1.00 28.38 286 ARG G C 1
ATOM 8867 O O . ARG G 1 286 ? -35.043 55.851 -15.541 1.00 22.85 286 ARG G O 1
ATOM 8875 N N . GLU G 1 287 ? -35.230 55.419 -13.339 1.00 27.22 287 GLU G N 1
ATOM 8876 C CA . GLU G 1 287 ? -34.474 54.173 -13.453 1.00 26.63 287 GLU G CA 1
ATOM 8877 C C . GLU G 1 287 ? -35.240 53.130 -14.262 1.00 28.45 287 GLU G C 1
ATOM 8878 O O . GLU G 1 287 ? -34.654 52.430 -15.096 1.00 28.07 287 GLU G O 1
ATOM 8884 N N . LEU G 1 288 ? -36.552 53.018 -14.044 1.00 23.25 288 LEU G N 1
ATOM 8885 C CA . LEU G 1 288 ? -37.348 52.085 -14.838 1.00 23.42 288 LEU G CA 1
ATOM 8886 C C . LEU G 1 288 ? -37.347 52.477 -16.310 1.00 26.30 288 LEU G C 1
ATOM 8887 O O . LEU G 1 288 ? -37.363 51.611 -17.191 1.00 28.11 288 LEU G O 1
ATOM 8892 N N . TYR G 1 289 ? -37.344 53.781 -16.596 1.00 25.45 289 TYR G N 1
ATOM 8893 C CA . TYR G 1 289 ? -37.270 54.248 -17.978 1.00 30.02 289 TYR G CA 1
ATOM 8894 C C . TYR G 1 289 ? -35.923 53.904 -18.609 1.00 30.02 289 TYR G C 1
ATOM 8895 O O . TYR G 1 289 ? -35.863 53.349 -19.712 1.00 30.15 289 TYR G O 1
ATOM 8904 N N . SER G 1 290 ? -34.835 54.285 -17.941 1.00 28.55 290 SER G N 1
ATOM 8905 C CA . SER G 1 290 ? -33.485 54.056 -18.447 1.00 30.91 290 SER G CA 1
ATOM 8906 C C . SER G 1 290 ? -33.154 52.567 -18.524 1.00 37.77 290 SER G C 1
ATOM 8907 O O . SER G 1 290 ? -32.812 52.047 -19.593 1.00 40.69 290 SER G O 1
ATOM 8910 N N . ASN G 1 291 ? -33.218 51.872 -17.389 1.00 30.23 291 ASN G N 1
ATOM 8911 C CA . ASN G 1 291 ? -32.761 50.488 -17.285 1.00 31.91 291 ASN G CA 1
ATOM 8912 C C . ASN G 1 291 ? -33.809 49.560 -17.886 1.00 33.57 291 ASN G C 1
ATOM 8913 O O . ASN G 1 291 ? -34.855 49.312 -17.275 1.00 34.94 291 ASN G O 1
ATOM 8918 N N . SER G 1 292 ? -33.518 49.019 -19.072 1.00 33.67 292 SER G N 1
ATOM 8919 C CA . SER G 1 292 ? -34.465 48.142 -19.750 1.00 32.50 292 SER G CA 1
ATOM 8920 C C . SER G 1 292 ? -34.493 46.732 -19.182 1.00 36.18 292 SER G C 1
ATOM 8921 O O . SER G 1 292 ? -35.406 45.968 -19.518 1.00 37.92 292 SER G O 1
ATOM 8924 N N . LYS G 1 293 ? -33.532 46.363 -18.335 1.00 31.86 293 LYS G N 1
ATOM 8925 C CA . LYS G 1 293 ? -33.523 45.026 -17.751 1.00 38.21 293 LYS G CA 1
ATOM 8926 C C . LYS G 1 293 ? -34.285 44.897 -16.459 1.00 39.66 293 LYS G C 1
ATOM 8927 O O . LYS G 1 293 ? -34.087 43.910 -15.747 1.00 38.81 293 LYS G O 1
ATOM 8933 N N . LEU G 1 294 ? -35.057 45.883 -16.073 1.00 38.73 294 LEU G N 1
ATOM 8934 C CA . LEU G 1 294 ? -35.816 45.715 -14.858 1.00 36.61 294 LEU G CA 1
ATOM 8935 C C . LEU G 1 294 ? -37.244 45.270 -15.131 1.00 33.60 294 LEU G C 1
ATOM 8936 O O . LEU G 1 294 ? -37.928 44.851 -14.192 1.00 37.29 294 LEU G O 1
ATOM 8941 N N . THR G 1 295 ? -37.699 45.331 -16.385 1.00 29.47 295 THR G N 1
ATOM 8942 C CA . THR G 1 295 ? -39.083 45.073 -16.759 1.00 33.81 295 THR G CA 1
ATOM 8943 C C . THR G 1 295 ? -39.121 44.194 -18.016 1.00 38.19 295 THR G C 1
ATOM 8944 O O . THR G 1 295 ? -38.181 44.195 -18.815 1.00 37.79 295 THR G O 1
ATOM 8948 N N . LYS G 1 296 ? -40.234 43.555 -18.216 1.00 31.28 296 LYS G N 1
ATOM 8949 C CA . LYS G 1 296 ? -40.447 42.845 -19.474 1.00 33.75 296 LYS G CA 1
ATOM 8950 C C . LYS G 1 296 ? -41.211 43.825 -20.325 1.00 36.25 296 LYS G C 1
ATOM 8951 O O . LYS G 1 296 ? -41.816 44.700 -19.741 1.00 33.10 296 LYS G O 1
ATOM 8957 N N . ASP G 1 297 ? -41.142 43.663 -21.642 1.00 31.86 297 ASP G N 1
ATOM 8958 C CA . ASP G 1 297 ? -41.852 44.553 -22.543 1.00 31.47 297 ASP G CA 1
ATOM 8959 C C . ASP G 1 297 ? -41.514 46.010 -22.228 1.00 35.46 297 ASP G C 1
ATOM 8960 O O . ASP G 1 297 ? -42.388 46.857 -22.018 1.00 30.95 297 ASP G O 1
ATOM 8965 N N . HIS G 1 298 ? -40.209 46.287 -22.192 1.00 30.02 298 HIS G N 1
ATOM 8966 C CA . HIS G 1 298 ? -39.711 47.580 -21.736 1.00 33.94 298 HIS G CA 1
ATOM 8967 C C . HIS G 1 298 ? -40.053 48.687 -22.723 1.00 35.82 298 HIS G C 1
ATOM 8968 O O . HIS G 1 298 ? -40.135 49.849 -22.340 1.00 41.65 298 HIS G O 1
ATOM 8975 N N . SER G 1 299 ? -40.187 48.361 -24.004 1.00 28.91 299 SER G N 1
ATOM 8976 C CA . SER G 1 299 ? -40.770 49.291 -24.970 1.00 37.32 299 SER G CA 1
ATOM 8977 C C . SER G 1 299 ? -42.064 49.921 -24.453 1.00 30.42 299 SER G C 1
ATOM 8978 O O . SER G 1 299 ? -42.183 51.160 -24.354 1.00 36.61 299 SER G O 1
ATOM 8981 N N . THR G 1 300 ? -43.031 49.067 -24.090 1.00 32.85 300 THR G N 1
ATOM 8982 C CA . THR G 1 300 ? -44.316 49.564 -23.609 1.00 30.66 300 THR G CA 1
ATOM 8983 C C . THR G 1 300 ? -44.153 50.332 -22.299 1.00 30.47 300 THR G C 1
ATOM 8984 O O . THR G 1 300 ? -44.785 51.379 -22.097 1.00 26.16 300 THR G O 1
ATOM 8988 N N . VAL G 1 301 ? -43.290 49.832 -21.409 1.00 31.13 301 VAL G N 1
ATOM 8989 C CA . VAL G 1 301 ? -43.062 50.486 -20.126 1.00 31.14 301 VAL G CA 1
ATOM 8990 C C . VAL G 1 301 ? -42.502 51.885 -20.335 1.00 33.26 301 VAL G C 1
ATOM 8991 O O . VAL G 1 301 ? -42.889 52.834 -19.643 1.00 30.59 301 VAL G O 1
ATOM 8995 N N . SER G 1 302 ? -41.602 52.041 -21.306 1.00 27.21 302 SER G N 1
ATOM 8996 C CA . SER G 1 302 ? -41.020 53.350 -21.563 1.00 30.95 302 SER G CA 1
ATOM 8997 C C . SER G 1 302 ? -42.058 54.308 -22.118 1.00 25.67 302 SER G C 1
ATOM 8998 O O . SER G 1 302 ? -42.130 55.462 -21.688 1.00 27.35 302 SER G O 1
ATOM 9001 N N . LYS G 1 303 ? -42.880 53.846 -23.062 1.00 29.43 303 LYS G N 1
ATOM 9002 C CA . LYS G 1 303 ? -43.954 54.701 -23.573 1.00 28.33 303 LYS G CA 1
ATOM 9003 C C . LYS G 1 303 ? -44.887 55.156 -22.447 1.00 28.77 303 LYS G C 1
ATOM 9004 O O . LYS G 1 303 ? -45.215 56.352 -22.322 1.00 29.80 303 LYS G O 1
ATOM 9010 N N . ILE G 1 304 ? -45.338 54.205 -21.624 1.00 24.13 304 ILE G N 1
ATOM 9011 C CA . ILE G 1 304 ? -46.233 54.531 -20.513 1.00 25.11 304 ILE G CA 1
ATOM 9012 C C . ILE G 1 304 ? -45.581 55.541 -19.573 1.00 19.32 304 ILE G C 1
ATOM 9013 O O . ILE G 1 304 ? -46.204 56.532 -19.179 1.00 17.18 304 ILE G O 1
ATOM 9018 N N . ILE G 1 305 ? -44.320 55.306 -19.200 1.00 20.34 305 ILE G N 1
ATOM 9019 C CA . ILE G 1 305 ? -43.600 56.265 -18.362 1.00 20.59 305 ILE G CA 1
ATOM 9020 C C . ILE G 1 305 ? -43.599 57.638 -19.022 1.00 23.36 305 ILE G C 1
ATOM 9021 O O . ILE G 1 305 ? -43.771 58.669 -18.356 1.00 22.07 305 ILE G O 1
ATOM 9026 N N . GLU G 1 306 ? -43.452 57.670 -20.348 1.00 23.53 306 GLU G N 1
ATOM 9027 C CA . GLU G 1 306 ? -43.466 58.941 -21.057 1.00 30.79 306 GLU G CA 1
ATOM 9028 C C . GLU G 1 306 ? -44.797 59.661 -20.895 1.00 27.58 306 GLU G C 1
ATOM 9029 O O . GLU G 1 306 ? -44.836 60.896 -20.940 1.00 24.57 306 GLU G O 1
ATOM 9035 N N . ILE G 1 307 ? -45.899 58.929 -20.711 1.00 23.88 307 ILE G N 1
ATOM 9036 C CA . ILE G 1 307 ? -47.145 59.654 -20.428 1.00 24.61 307 ILE G CA 1
ATOM 9037 C C . ILE G 1 307 ? -47.641 59.479 -18.990 1.00 23.20 307 ILE G C 1
ATOM 9038 O O . ILE G 1 307 ? -48.838 59.634 -18.717 1.00 22.65 307 ILE G O 1
ATOM 9043 N N . TRP G 1 308 ? -46.732 59.224 -18.052 1.00 18.97 308 TRP G N 1
ATOM 9044 C CA . TRP G 1 308 ? -47.076 58.996 -16.645 1.00 22.11 308 TRP G CA 1
ATOM 9045 C C . TRP G 1 308 ? -46.720 60.253 -15.849 1.00 16.42 308 TRP G C 1
ATOM 9046 O O . TRP G 1 308 ? -45.561 60.458 -15.481 1.00 17.70 308 TRP G O 1
ATOM 9057 N N . PHE G 1 309 ? -47.719 61.086 -15.569 1.00 16.56 309 PHE G N 1
ATOM 9058 C CA . PHE G 1 309 ? -47.489 62.387 -14.933 1.00 20.78 309 PHE G CA 1
ATOM 9059 C C . PHE G 1 309 ? -47.697 62.296 -13.421 1.00 19.86 309 PHE G C 1
ATOM 9060 O O . PHE G 1 309 ? -48.498 63.015 -12.825 1.00 19.49 309 PHE G O 1
ATOM 9068 N N . SER G 1 310 ? -46.941 61.390 -12.796 1.00 18.80 310 SER G N 1
ATOM 9069 C CA . SER G 1 310 ? -47.196 61.042 -11.410 1.00 21.82 310 SER G CA 1
ATOM 9070 C C . SER G 1 310 ? -45.945 60.410 -10.827 1.00 21.27 310 SER G C 1
ATOM 9071 O O . SER G 1 310 ? -45.298 59.616 -11.519 1.00 26.30 310 SER G O 1
ATOM 9074 N N . PRO G 1 311 ? -45.574 60.741 -9.590 1.00 16.74 311 PRO G N 1
ATOM 9075 C CA . PRO G 1 311 ? -44.452 60.039 -8.951 1.00 21.22 311 PRO G CA 1
ATOM 9076 C C . PRO G 1 311 ? -44.838 58.700 -8.346 1.00 19.52 311 PRO G C 1
ATOM 9077 O O . PRO G 1 311 ? -43.942 57.955 -7.925 1.00 17.42 311 PRO G O 1
ATOM 9081 N N . PHE G 1 312 ? -46.130 58.386 -8.264 1.00 18.67 312 PHE G N 1
ATOM 9082 C CA . PHE G 1 312 ? -46.566 57.157 -7.617 1.00 22.48 312 PHE G CA 1
ATOM 9083 C C . PHE G 1 312 ? -46.269 55.945 -8.498 1.00 18.30 312 PHE G C 1
ATOM 9084 O O . PHE G 1 312 ? -46.120 56.047 -9.717 1.00 20.97 312 PHE G O 1
ATOM 9092 N N . SER G 1 313 ? -46.229 54.776 -7.858 1.00 20.41 313 SER G N 1
ATOM 9093 C CA . SER G 1 313 ? -46.060 53.528 -8.594 1.00 21.97 313 SER G CA 1
ATOM 9094 C C . SER G 1 313 ? -47.317 53.181 -9.376 1.00 20.22 313 SER G C 1
ATOM 9095 O O . SER G 1 313 ? -47.238 52.684 -10.505 1.00 19.74 313 SER G O 1
ATOM 9098 N N . SER G 1 314 ? -48.488 53.428 -8.795 1.00 21.56 314 SER G N 1
ATOM 9099 C CA . SER G 1 314 ? -49.711 52.888 -9.366 1.00 24.05 314 SER G CA 1
ATOM 9100 C C . SER G 1 314 ? -50.891 53.805 -9.085 1.00 19.05 314 SER G C 1
ATOM 9101 O O . SER G 1 314 ? -50.896 54.577 -8.120 1.00 21.86 314 SER G O 1
ATOM 9104 N N . LEU G 1 315 ? -51.917 53.680 -9.928 1.00 23.40 315 LEU G N 1
ATOM 9105 C CA . LEU G 1 315 ? -53.156 54.428 -9.755 1.00 22.64 315 LEU G CA 1
ATOM 9106 C C . LEU G 1 315 ? -54.332 53.498 -9.996 1.00 26.31 315 LEU G C 1
ATOM 9107 O O . LEU G 1 315 ? -54.399 52.838 -11.034 1.00 22.65 315 LEU G O 1
ATOM 9112 N N . SER G 1 316 ? -55.279 53.474 -9.068 1.00 23.22 316 SER G N 1
ATOM 9113 C CA . SER G 1 316 ? -56.467 52.653 -9.225 1.00 24.97 316 SER G CA 1
ATOM 9114 C C . SER G 1 316 ? -57.712 53.532 -9.242 1.00 21.52 316 SER G C 1
ATOM 9115 O O . SER G 1 316 ? -57.826 54.490 -8.472 1.00 21.31 316 SER G O 1
ATOM 9118 N N . LEU G 1 317 ? -58.639 53.199 -10.127 1.00 21.30 317 LEU G N 1
ATOM 9119 C CA . LEU G 1 317 ? -59.896 53.914 -10.281 1.00 19.91 317 LEU G CA 1
ATOM 9120 C C . LEU G 1 317 ? -61.012 52.996 -9.808 1.00 26.24 317 LEU G C 1
ATOM 9121 O O . LEU G 1 317 ? -61.220 51.923 -10.384 1.00 30.73 317 LEU G O 1
ATOM 9126 N N . ILE G 1 318 ? -61.703 53.408 -8.749 1.00 24.63 318 ILE G N 1
ATOM 9127 C CA . ILE G 1 318 ? -62.804 52.661 -8.156 1.00 28.91 318 ILE G CA 1
ATOM 9128 C C . ILE G 1 318 ? -64.081 53.442 -8.445 1.00 27.72 318 ILE G C 1
ATOM 9129 O O . ILE G 1 318 ? -64.272 54.549 -7.926 1.00 27.10 318 ILE G O 1
ATOM 9134 N N . VAL G 1 319 ? -64.952 52.879 -9.280 1.00 28.54 319 VAL G N 1
ATOM 9135 C CA . VAL G 1 319 ? -66.150 53.549 -9.773 1.00 25.98 319 VAL G CA 1
ATOM 9136 C C . VAL G 1 319 ? -67.365 52.950 -9.077 1.00 29.20 319 VAL G C 1
ATOM 9137 O O . VAL G 1 319 ? -67.626 51.745 -9.200 1.00 31.73 319 VAL G O 1
ATOM 9141 N N . ASN G 1 320 ? -68.102 53.794 -8.349 1.00 29.56 320 ASN G N 1
ATOM 9142 C CA . ASN G 1 320 ? -69.405 53.439 -7.782 1.00 34.40 320 ASN G CA 1
ATOM 9143 C C . ASN G 1 320 ? -69.313 52.239 -6.839 1.00 37.09 320 ASN G C 1
ATOM 9144 O O . ASN G 1 320 ? -70.058 51.265 -6.965 1.00 39.01 320 ASN G O 1
ATOM 9149 N N . ARG G 1 321 ? -68.386 52.310 -5.888 1.00 35.27 321 ARG G N 1
ATOM 9150 C CA . ARG G 1 321 ? -68.211 51.257 -4.897 1.00 33.62 321 ARG G CA 1
ATOM 9151 C C . ARG G 1 321 ? -68.062 51.865 -3.513 1.00 37.22 321 ARG G C 1
ATOM 9152 O O . ARG G 1 321 ? -67.224 52.750 -3.308 1.00 33.64 321 ARG G O 1
ATOM 9160 N N . ALA G 1 322 ? -68.881 51.404 -2.571 1.00 29.87 322 ALA G N 1
ATOM 9161 C CA . ALA G 1 322 ? -68.610 51.709 -1.178 1.00 28.17 322 ALA G CA 1
ATOM 9162 C C . ALA G 1 322 ? -67.305 51.041 -0.750 1.00 28.64 322 ALA G C 1
ATOM 9163 O O . ALA G 1 322 ? -66.842 50.070 -1.354 1.00 26.68 322 ALA G O 1
ATOM 9165 N N . THR G 1 323 ? -66.711 51.566 0.313 1.00 28.21 323 THR G N 1
ATOM 9166 C CA . THR G 1 323 ? -65.415 51.088 0.786 1.00 26.31 323 THR G CA 1
ATOM 9167 C C . THR G 1 323 ? -65.512 50.815 2.277 1.00 28.99 323 THR G C 1
ATOM 9168 O O . THR G 1 323 ? -65.664 51.770 3.068 1.00 32.15 323 THR G O 1
ATOM 9172 N N . PRO G 1 324 ? -65.409 49.561 2.706 1.00 32.70 324 PRO G N 1
ATOM 9173 C CA . PRO G 1 324 ? -65.452 49.258 4.137 1.00 25.58 324 PRO G CA 1
ATOM 9174 C C . PRO G 1 324 ? -64.152 49.653 4.818 1.00 30.58 324 PRO G C 1
ATOM 9175 O O . PRO G 1 324 ? -63.125 49.892 4.177 1.00 33.32 324 PRO G O 1
ATOM 9179 N N . ILE G 1 325 ? -64.223 49.738 6.148 1.00 26.14 325 ILE G N 1
ATOM 9180 C CA . ILE G 1 325 ? -63.046 50.086 6.933 1.00 26.11 325 ILE G CA 1
ATOM 9181 C C . ILE G 1 325 ? -61.960 49.049 6.695 1.00 36.40 325 ILE G C 1
ATOM 9182 O O . ILE G 1 325 ? -62.207 47.837 6.745 1.00 28.24 325 ILE G O 1
ATOM 9187 N N . HIS G 1 326 ? -60.752 49.522 6.408 1.00 33.84 326 HIS G N 1
ATOM 9188 C CA . HIS G 1 326 ? -59.668 48.624 6.053 1.00 26.09 326 HIS G CA 1
ATOM 9189 C C . HIS G 1 326 ? -58.340 49.335 6.246 1.00 31.00 326 HIS G C 1
ATOM 9190 O O . HIS G 1 326 ? -58.279 50.554 6.425 1.00 29.03 326 HIS G O 1
ATOM 9197 N N . ARG G 1 327 ? -57.277 48.539 6.231 1.00 28.92 327 ARG G N 1
ATOM 9198 C CA . ARG G 1 327 ? -55.922 49.003 5.989 1.00 25.05 327 ARG G CA 1
ATOM 9199 C C . ARG G 1 327 ? -55.467 48.411 4.663 1.00 26.27 327 ARG G C 1
ATOM 9200 O O . ARG G 1 327 ? -55.783 47.258 4.353 1.00 27.04 327 ARG G O 1
ATOM 9208 N N . ASP G 1 328 ? -54.761 49.207 3.867 1.00 25.48 328 ASP G N 1
ATOM 9209 C CA . ASP G 1 328 ? -54.174 48.720 2.624 1.00 28.81 328 ASP G CA 1
ATOM 9210 C C . ASP G 1 328 ? -52.858 48.015 2.931 1.00 28.14 328 ASP G C 1
ATOM 9211 O O . ASP G 1 328 ? -51.926 48.637 3.448 1.00 33.35 328 ASP G O 1
ATOM 9216 N N . THR G 1 329 ? -52.787 46.713 2.642 1.00 26.59 329 THR G N 1
ATOM 9217 C CA . THR G 1 329 ? -51.660 45.891 3.072 1.00 31.70 329 THR G CA 1
ATOM 9218 C C . THR G 1 329 ? -50.610 45.641 1.990 1.00 29.38 329 THR G C 1
ATOM 9219 O O . THR G 1 329 ? -49.542 45.104 2.307 1.00 27.17 329 THR G O 1
ATOM 9223 N N . SER G 1 330 ? -50.868 46.015 0.738 1.00 31.89 330 SER G N 1
ATOM 9224 C CA . SER G 1 330 ? -50.006 45.604 -0.365 1.00 30.59 330 SER G CA 1
ATOM 9225 C C . SER G 1 330 ? -48.842 46.553 -0.616 1.00 31.42 330 SER G C 1
ATOM 9226 O O . SER G 1 330 ? -47.937 46.204 -1.381 1.00 38.50 330 SER G O 1
ATOM 9229 N N . GLY G 1 331 ? -48.833 47.728 0.005 1.00 26.25 331 GLY G N 1
ATOM 9230 C CA . GLY G 1 331 ? -47.796 48.704 -0.227 1.00 28.26 331 GLY G CA 1
ATOM 9231 C C . GLY G 1 331 ? -46.780 48.723 0.893 1.00 27.42 331 GLY G C 1
ATOM 9232 O O . GLY G 1 331 ? -46.876 47.959 1.859 1.00 26.01 331 GLY G O 1
ATOM 9233 N N . PRO G 1 332 ? -45.763 49.572 0.773 1.00 25.33 332 PRO G N 1
ATOM 9234 C CA . PRO G 1 332 ? -44.798 49.706 1.866 1.00 22.57 332 PRO G CA 1
ATOM 9235 C C . PRO G 1 332 ? -45.457 50.310 3.092 1.00 31.34 332 PRO G C 1
ATOM 9236 O O . PRO G 1 332 ? -46.408 51.091 2.998 1.00 28.01 332 PRO G O 1
ATOM 9240 N N . ILE G 1 333 ? -44.951 49.910 4.257 1.00 28.82 333 ILE G N 1
ATOM 9241 C CA . ILE G 1 333 ? -45.474 50.430 5.515 1.00 33.79 333 ILE G CA 1
ATOM 9242 C C . ILE G 1 333 ? -45.381 51.956 5.545 1.00 32.97 333 ILE G C 1
ATOM 9243 O O . ILE G 1 333 ? -46.308 52.639 5.997 1.00 32.60 333 ILE G O 1
ATOM 9248 N N . GLU G 1 334 ? -44.275 52.513 5.047 1.00 36.22 334 GLU G N 1
ATOM 9249 C CA . GLU G 1 334 ? -44.004 53.944 5.112 1.00 30.16 334 GLU G CA 1
ATOM 9250 C C . GLU G 1 334 ? -44.686 54.732 3.998 1.00 28.71 334 GLU G C 1
ATOM 9251 O O . GLU G 1 334 ? -44.487 55.949 3.910 1.00 33.57 334 GLU G O 1
ATOM 9257 N N . GLY G 1 335 ? -45.474 54.074 3.150 1.00 30.73 335 GLY G N 1
ATOM 9258 C CA . GLY G 1 335 ? -46.027 54.730 1.974 1.00 28.11 335 GLY G CA 1
ATOM 9259 C C . GLY G 1 335 ? -47.238 55.593 2.282 1.00 28.81 335 GLY G C 1
ATOM 9260 O O . GLY G 1 335 ? -48.200 55.140 2.913 1.00 28.73 335 GLY G O 1
ATOM 9261 N N . MET G 1 336 ? -47.197 56.839 1.823 1.00 22.10 336 MET G N 1
ATOM 9262 C CA . MET G 1 336 ? -48.352 57.722 1.890 1.00 23.83 336 MET G CA 1
ATOM 9263 C C . MET G 1 336 ? -49.098 57.654 0.564 1.00 22.74 336 MET G C 1
ATOM 9264 O O . MET G 1 336 ? -48.538 57.985 -0.487 1.00 19.51 336 MET G O 1
ATOM 9269 N N . ASP G 1 337 ? -50.346 57.204 0.612 1.00 20.79 337 ASP G N 1
ATOM 9270 C CA . ASP G 1 337 ? -51.200 57.171 -0.560 1.00 18.49 337 ASP G CA 1
ATOM 9271 C C . ASP G 1 337 ? -52.036 58.441 -0.611 1.00 22.85 337 ASP G C 1
ATOM 9272 O O . ASP G 1 337 ? -52.169 59.167 0.382 1.00 16.75 337 ASP G O 1
ATOM 9277 N N . ILE G 1 338 ? -52.569 58.726 -1.799 1.00 14.80 338 ILE G N 1
ATOM 9278 C CA . ILE G 1 338 ? -53.408 59.902 -1.995 1.00 18.50 338 ILE G CA 1
ATOM 9279 C C . ILE G 1 338 ? -54.717 59.468 -2.639 1.00 18.47 338 ILE G C 1
ATOM 9280 O O . ILE G 1 338 ? -54.715 58.788 -3.668 1.00 17.76 338 ILE G O 1
ATOM 9285 N N . LEU G 1 339 ? -55.830 59.841 -2.018 1.00 20.09 339 LEU G N 1
ATOM 9286 C CA . LEU G 1 339 ? -57.164 59.574 -2.528 1.00 22.31 339 LEU G CA 1
ATOM 9287 C C . LEU G 1 339 ? -57.803 60.870 -3.006 1.00 18.21 339 LEU G C 1
ATOM 9288 O O . LEU G 1 339 ? -57.736 61.898 -2.322 1.00 17.74 339 LEU G O 1
ATOM 9293 N N . VAL G 1 340 ? -58.431 60.806 -4.174 1.00 18.06 340 VAL G N 1
ATOM 9294 C CA . VAL G 1 340 ? -59.218 61.903 -4.722 1.00 20.99 340 VAL G CA 1
ATOM 9295 C C . VAL G 1 340 ? -60.609 61.356 -5.007 1.00 23.72 340 VAL G C 1
ATOM 9296 O O . VAL G 1 340 ? -60.749 60.372 -5.741 1.00 23.52 340 VAL G O 1
ATOM 9300 N N . THR G 1 341 ? -61.632 61.977 -4.431 1.00 19.14 341 THR G N 1
ATOM 9301 C CA . THR G 1 341 ? -62.997 61.523 -4.640 1.00 26.13 341 THR G CA 1
ATOM 9302 C C . THR G 1 341 ? -63.779 62.542 -5.462 1.00 27.61 341 THR G C 1
ATOM 9303 O O . THR G 1 341 ? -63.551 63.752 -5.369 1.00 26.61 341 THR G O 1
ATOM 9307 N N . GLY G 1 342 ? -64.689 62.033 -6.291 1.00 26.43 342 GLY G N 1
ATOM 9308 C CA . GLY G 1 342 ? -65.537 62.873 -7.109 1.00 26.73 342 GLY G CA 1
ATOM 9309 C C . GLY G 1 342 ? -66.849 62.172 -7.393 1.00 31.00 342 GLY G C 1
ATOM 9310 O O . GLY G 1 342 ? -67.074 61.036 -6.970 1.00 24.65 342 GLY G O 1
ATOM 9311 N N . GLY G 1 343 ? -67.717 62.863 -8.132 1.00 30.63 343 GLY G N 1
ATOM 9312 C CA . GLY G 1 343 ? -69.025 62.384 -8.518 1.00 34.70 343 GLY G CA 1
ATOM 9313 C C . GLY G 1 343 ? -70.087 63.418 -8.214 1.00 35.56 343 GLY G C 1
ATOM 9314 O O . GLY G 1 343 ? -69.791 64.604 -8.032 1.00 34.42 343 GLY G O 1
ATOM 9315 N N . ASN G 1 344 ? -71.339 62.963 -8.162 1.00 39.11 344 ASN G N 1
ATOM 9316 C CA . ASN G 1 344 ? -72.489 63.829 -7.884 1.00 34.57 344 ASN G CA 1
ATOM 9317 C C . ASN G 1 344 ? -73.214 63.275 -6.663 1.00 40.93 344 ASN G C 1
ATOM 9318 O O . ASN G 1 344 ? -74.251 62.619 -6.775 1.00 45.10 344 ASN G O 1
ATOM 9323 N N . TYR G 1 345 ? -72.651 63.537 -5.489 1.00 37.04 345 TYR G N 1
ATOM 9324 C CA . TYR G 1 345 ? -73.223 63.089 -4.230 1.00 32.86 345 TYR G CA 1
ATOM 9325 C C . TYR G 1 345 ? -73.004 64.179 -3.192 1.00 35.13 345 TYR G C 1
ATOM 9326 O O . TYR G 1 345 ? -72.168 65.070 -3.367 1.00 36.51 345 TYR G O 1
ATOM 9335 N N . SER G 1 346 ? -73.767 64.101 -2.099 1.00 28.87 346 SER G N 1
ATOM 9336 C CA . SER G 1 346 ? -73.767 65.150 -1.091 1.00 32.44 346 SER G CA 1
ATOM 9337 C C . SER G 1 346 ? -73.342 64.706 0.302 1.00 34.15 346 SER G C 1
ATOM 9338 O O . SER G 1 346 ? -72.995 65.568 1.117 1.00 37.78 346 SER G O 1
ATOM 9341 N N . ASN G 1 347 ? -73.358 63.411 0.605 1.00 35.24 347 ASN G N 1
ATOM 9342 C CA . ASN G 1 347 ? -73.199 62.930 1.973 1.00 39.18 347 ASN G CA 1
ATOM 9343 C C . ASN G 1 347 ? -71.959 62.057 2.122 1.00 37.98 347 ASN G C 1
ATOM 9344 O O . ASN G 1 347 ? -71.975 61.040 2.820 1.00 40.65 347 ASN G O 1
ATOM 9349 N N . GLY G 1 348 ? -70.864 62.441 1.469 1.00 32.64 348 GLY G N 1
ATOM 9350 C CA . GLY G 1 348 ? -69.656 61.635 1.518 1.00 26.67 348 GLY G CA 1
ATOM 9351 C C . GLY G 1 348 ? -68.929 61.806 2.836 1.00 27.83 348 GLY G C 1
ATOM 9352 O O . GLY G 1 348 ? -68.725 62.929 3.309 1.00 30.95 348 GLY G O 1
ATOM 9353 N N . VAL G 1 349 ? -68.528 60.689 3.431 1.00 27.56 349 VAL G N 1
ATOM 9354 C CA . VAL G 1 349 ? -67.790 60.697 4.688 1.00 28.30 349 VAL G CA 1
ATOM 9355 C C . VAL G 1 349 ? -66.684 59.650 4.607 1.00 25.12 349 VAL G C 1
ATOM 9356 O O . VAL G 1 349 ? -66.867 58.577 4.022 1.00 24.69 349 VAL G O 1
ATOM 9360 N N . LEU G 1 350 ? -65.513 59.998 5.134 1.00 26.55 350 LEU G N 1
ATOM 9361 C CA . LEU G 1 350 ? -64.403 59.073 5.315 1.00 23.68 350 LEU G CA 1
ATOM 9362 C C . LEU G 1 350 ? -64.155 58.901 6.807 1.00 27.76 350 LEU G C 1
ATOM 9363 O O . LEU G 1 350 ? -63.982 59.890 7.526 1.00 27.42 350 LEU G O 1
ATOM 9368 N N . VAL G 1 351 ? -64.117 57.649 7.262 1.00 31.26 351 VAL G N 1
ATOM 9369 C CA . VAL G 1 351 ? -64.107 57.308 8.682 1.00 23.23 351 VAL G CA 1
ATOM 9370 C C . VAL G 1 351 ? -62.710 56.858 9.088 1.00 23.24 351 VAL G C 1
ATOM 9371 O O . VAL G 1 351 ? -62.135 55.964 8.458 1.00 26.28 351 VAL G O 1
ATOM 9375 N N . THR G 1 352 ? -62.155 57.490 10.123 1.00 24.61 352 THR G N 1
ATOM 9376 C CA . THR G 1 352 ? -60.895 57.060 10.731 1.00 25.46 352 THR G CA 1
ATOM 9377 C C . THR G 1 352 ? -61.142 56.729 12.202 1.00 24.82 352 THR G C 1
ATOM 9378 O O . THR G 1 352 ? -61.195 57.640 13.055 1.00 30.00 352 THR G O 1
ATOM 9382 N N . PRO G 1 353 ? -61.302 55.443 12.543 1.00 31.08 353 PRO G N 1
ATOM 9383 C CA . PRO G 1 353 ? -61.688 55.090 13.922 1.00 25.97 353 PRO G CA 1
ATOM 9384 C C . PRO G 1 353 ? -60.602 55.330 14.951 1.00 30.33 353 PRO G C 1
ATOM 9385 O O . PRO G 1 353 ? -60.910 55.769 16.064 1.00 30.99 353 PRO G O 1
ATOM 9389 N N . SER G 1 354 ? -59.342 55.021 14.634 1.00 23.47 354 SER G N 1
ATOM 9390 C CA . SER G 1 354 ? -58.280 55.195 15.617 1.00 27.75 354 SER G CA 1
ATOM 9391 C C . SER G 1 354 ? -57.961 56.660 15.885 1.00 33.85 354 SER G C 1
ATOM 9392 O O . SER G 1 354 ? -57.227 56.959 16.836 1.00 28.89 354 SER G O 1
ATOM 9395 N N . PHE G 1 355 ? -58.498 57.574 15.083 1.00 34.60 355 PHE G N 1
ATOM 9396 C CA . PHE G 1 355 ? -58.431 58.995 15.378 1.00 37.61 355 PHE G CA 1
ATOM 9397 C C . PHE G 1 355 ? -59.742 59.512 15.937 1.00 36.20 355 PHE G C 1
ATOM 9398 O O . PHE G 1 355 ? -59.840 60.701 16.260 1.00 40.91 355 PHE G O 1
ATOM 9406 N N . ASN G 1 356 ? -60.741 58.639 16.071 1.00 37.07 356 ASN G N 1
ATOM 9407 C CA . ASN G 1 356 ? -62.061 59.015 16.556 1.00 36.67 356 ASN G CA 1
ATOM 9408 C C . ASN G 1 356 ? -62.631 60.157 15.719 1.00 33.49 356 ASN G C 1
ATOM 9409 O O . ASN G 1 356 ? -63.132 61.156 16.242 1.00 35.33 356 ASN G O 1
ATOM 9414 N N . ARG G 1 357 ? -62.541 60.016 14.394 1.00 32.92 357 ARG G N 1
ATOM 9415 C CA . ARG G 1 357 ? -62.946 61.122 13.537 1.00 31.81 357 ARG G CA 1
ATOM 9416 C C . ARG G 1 357 ? -63.683 60.618 12.306 1.00 27.45 357 ARG G C 1
ATOM 9417 O O . ARG G 1 357 ? -63.408 59.533 11.789 1.00 27.33 357 ARG G O 1
ATOM 9425 N N . ARG G 1 358 ? -64.638 61.428 11.860 1.00 27.28 358 ARG G N 1
ATOM 9426 C CA . ARG G 1 358 ? -65.249 61.323 10.545 1.00 33.20 358 ARG G CA 1
ATOM 9427 C C . ARG G 1 358 ? -64.953 62.615 9.795 1.00 32.95 358 ARG G C 1
ATOM 9428 O O . ARG G 1 358 ? -64.959 63.698 10.392 1.00 31.08 358 ARG G O 1
ATOM 9436 N N . TRP G 1 359 ? -64.696 62.510 8.493 1.00 27.27 359 TRP G N 1
ATOM 9437 C CA . TRP G 1 359 ? -64.289 63.656 7.693 1.00 27.59 359 TRP G CA 1
ATOM 9438 C C . TRP G 1 359 ? -65.204 63.782 6.488 1.00 26.80 359 TRP G C 1
ATOM 9439 O O . TRP G 1 359 ? -65.439 62.797 5.779 1.00 23.94 359 TRP G O 1
ATOM 9450 N N . THR G 1 360 ? -65.695 64.996 6.246 1.00 22.58 360 THR G N 1
ATOM 9451 C CA . THR G 1 360 ? -66.553 65.242 5.096 1.00 24.58 360 THR G CA 1
ATOM 9452 C C . THR G 1 360 ? -65.773 64.981 3.818 1.00 24.12 360 THR G C 1
ATOM 9453 O O . THR G 1 360 ? -64.690 65.537 3.613 1.00 25.18 360 THR G O 1
ATOM 9457 N N . TYR G 1 361 ? -66.311 64.092 2.985 1.00 28.26 361 TYR G N 1
ATOM 9458 C CA . TYR G 1 361 ? -65.590 63.492 1.867 1.00 27.53 361 TYR G CA 1
ATOM 9459 C C . TYR G 1 361 ? -66.412 63.661 0.593 1.00 26.05 361 TYR G C 1
ATOM 9460 O O . TYR G 1 361 ? -66.865 62.701 -0.028 1.00 27.14 361 TYR G O 1
ATOM 9469 N N . ASN G 1 362 ? -66.595 64.906 0.201 1.00 32.81 362 ASN G N 1
ATOM 9470 C CA . ASN G 1 362 ? -67.439 65.299 -0.913 1.00 25.30 362 ASN G CA 1
ATOM 9471 C C . ASN G 1 362 ? -66.583 65.567 -2.142 1.00 20.78 362 ASN G C 1
ATOM 9472 O O . ASN G 1 362 ? -65.356 65.658 -2.048 1.00 20.02 362 ASN G O 1
ATOM 9477 N N . PRO G 1 363 ? -67.192 65.669 -3.327 1.00 21.54 363 PRO G N 1
ATOM 9478 C CA . PRO G 1 363 ? -66.397 65.811 -4.557 1.00 25.97 363 PRO G CA 1
ATOM 9479 C C . PRO G 1 363 ? -65.342 66.907 -4.462 1.00 27.13 363 PRO G C 1
ATOM 9480 O O . PRO G 1 363 ? -65.586 67.995 -3.933 1.00 27.14 363 PRO G O 1
ATOM 9484 N N . GLY G 1 364 ? -64.146 66.600 -4.972 1.00 25.19 364 GLY G N 1
ATOM 9485 C CA . GLY G 1 364 ? -63.021 67.504 -4.893 1.00 24.50 364 GLY G CA 1
ATOM 9486 C C . GLY G 1 364 ? -62.128 67.311 -3.688 1.00 26.50 364 GLY G C 1
ATOM 9487 O O . GLY G 1 364 ? -61.075 67.961 -3.604 1.00 28.97 364 GLY G O 1
ATOM 9488 N N . CYS G 1 365 ? -62.503 66.438 -2.758 1.00 19.98 365 CYS G N 1
ATOM 9489 C CA . CYS G 1 365 ? -61.730 66.258 -1.540 1.00 21.56 365 CYS G CA 1
ATOM 9490 C C . CYS G 1 365 ? -60.518 65.369 -1.799 1.00 20.13 365 CYS G C 1
ATOM 9491 O O . CYS G 1 365 ? -60.587 64.396 -2.556 1.00 17.16 365 CYS G O 1
ATOM 9494 N N . VAL G 1 366 ? -59.394 65.728 -1.189 1.00 19.26 366 VAL G N 1
ATOM 9495 C CA . VAL G 1 366 ? -58.152 64.976 -1.310 1.00 19.56 366 VAL G CA 1
ATOM 9496 C C . VAL G 1 366 ? -57.725 64.543 0.081 1.00 18.52 366 VAL G C 1
ATOM 9497 O O . VAL G 1 366 ? -57.754 65.344 1.022 1.00 15.98 366 VAL G O 1
ATOM 9501 N N . VAL G 1 367 ? -57.325 63.283 0.213 1.00 17.78 367 VAL G N 1
ATOM 9502 C CA . VAL G 1 367 ? -56.865 62.760 1.493 1.00 14.80 367 VAL G CA 1
ATOM 9503 C C . VAL G 1 367 ? -55.544 62.041 1.274 1.00 15.33 367 VAL G C 1
ATOM 9504 O O . VAL G 1 367 ? -55.476 61.090 0.490 1.00 18.61 367 VAL G O 1
ATOM 9508 N N . ALA G 1 368 ? -54.497 62.490 1.958 1.00 18.03 368 ALA G N 1
ATOM 9509 C CA . ALA G 1 368 ? -53.223 61.786 1.978 1.00 17.76 368 ALA G CA 1
ATOM 9510 C C . ALA G 1 368 ? -53.099 61.044 3.300 1.00 21.04 368 ALA G C 1
ATOM 9511 O O . ALA G 1 368 ? -53.387 61.609 4.360 1.00 22.81 368 ALA G O 1
ATOM 9513 N N . LEU G 1 369 ? -52.682 59.782 3.240 1.00 22.65 369 LEU G N 1
ATOM 9514 C CA . LEU G 1 369 ? -52.690 58.988 4.464 1.00 21.09 369 LEU G CA 1
ATOM 9515 C C . LEU G 1 369 ? -51.772 57.785 4.326 1.00 21.34 369 LEU G C 1
ATOM 9516 O O . LEU G 1 369 ? -51.572 57.258 3.230 1.00 22.24 369 LEU G O 1
ATOM 9521 N N . LEU G 1 370 ? -51.212 57.361 5.457 1.00 19.88 370 LEU G N 1
ATOM 9522 C CA . LEU G 1 370 ? -50.466 56.107 5.518 1.00 21.70 370 LEU G CA 1
ATOM 9523 C C . LEU G 1 370 ? -51.493 54.977 5.536 1.00 23.87 370 LEU G C 1
ATOM 9524 O O . LEU G 1 370 ? -51.990 54.565 6.585 1.00 22.08 370 LEU G O 1
ATOM 9529 N N . GLY G 1 371 ? -51.818 54.483 4.338 1.00 22.52 371 GLY G N 1
ATOM 9530 C CA . GLY G 1 371 ? -52.897 53.520 4.191 1.00 28.32 371 GLY G CA 1
ATOM 9531 C C . GLY G 1 371 ? -52.654 52.194 4.885 1.00 29.01 371 GLY G C 1
ATOM 9532 O O . GLY G 1 371 ? -53.606 51.494 5.235 1.00 28.25 371 GLY G O 1
ATOM 9533 N N . LYS G 1 372 ? -51.388 51.819 5.077 1.00 26.07 372 LYS G N 1
ATOM 9534 C CA . LYS G 1 372 ? -51.081 50.580 5.780 1.00 29.22 372 LYS G CA 1
ATOM 9535 C C . LYS G 1 372 ? -51.146 50.732 7.292 1.00 32.13 372 LYS G C 1
ATOM 9536 O O . LYS G 1 372 ? -51.077 49.724 8.001 1.00 30.93 372 LYS G O 1
ATOM 9542 N N . LEU G 1 373 ? -51.253 51.957 7.799 1.00 30.72 373 LEU G N 1
ATOM 9543 C CA . LEU G 1 373 ? -51.380 52.224 9.227 1.00 27.28 373 LEU G CA 1
ATOM 9544 C C . LEU G 1 373 ? -52.780 52.650 9.636 1.00 30.24 373 LEU G C 1
ATOM 9545 O O . LEU G 1 373 ? -53.275 52.207 10.677 1.00 23.82 373 LEU G O 1
ATOM 9550 N N . VAL G 1 374 ? -53.414 53.515 8.848 1.00 26.81 374 VAL G N 1
ATOM 9551 C CA . VAL G 1 374 ? -54.657 54.179 9.226 1.00 24.61 374 VAL G CA 1
ATOM 9552 C C . VAL G 1 374 ? -55.839 53.384 8.686 1.00 23.37 374 VAL G C 1
ATOM 9553 O O . VAL G 1 374 ? -55.998 53.247 7.468 1.00 23.09 374 VAL G O 1
ATOM 9557 N N . LEU G 1 375 ? -56.687 52.896 9.588 1.00 20.76 375 LEU G N 1
ATOM 9558 C CA . LEU G 1 375 ? -57.962 52.321 9.180 1.00 25.70 375 LEU G CA 1
ATOM 9559 C C . LEU G 1 375 ? -58.850 53.409 8.592 1.00 21.88 375 LEU G C 1
ATOM 9560 O O . LEU G 1 375 ? -58.990 54.489 9.176 1.00 21.79 375 LEU G O 1
ATOM 9565 N N . HIS G 1 376 ? -59.460 53.124 7.445 1.00 21.99 376 HIS G N 1
ATOM 9566 C CA . HIS G 1 376 ? -60.295 54.109 6.774 1.00 22.53 376 HIS G CA 1
ATOM 9567 C C . HIS G 1 376 ? -61.336 53.398 5.926 1.00 23.78 376 HIS G C 1
ATOM 9568 O O . HIS G 1 376 ? -61.093 52.307 5.408 1.00 25.35 376 HIS G O 1
ATOM 9575 N N . GLY G 1 377 ? -62.496 54.035 5.786 1.00 29.06 377 GLY G N 1
ATOM 9576 C CA . GLY G 1 377 ? -63.559 53.506 4.953 1.00 27.90 377 GLY G CA 1
ATOM 9577 C C . GLY G 1 377 ? -64.472 54.624 4.511 1.00 23.34 377 GLY G C 1
ATOM 9578 O O . GLY G 1 377 ? -64.482 55.710 5.098 1.00 28.28 377 GLY G O 1
ATOM 9579 N N . VAL G 1 378 ? -65.240 54.349 3.461 1.00 22.23 378 VAL G N 1
ATOM 9580 C CA . VAL G 1 378 ? -66.138 55.338 2.869 1.00 24.81 378 VAL G CA 1
ATOM 9581 C C . VAL G 1 378 ? -67.501 54.696 2.635 1.00 28.83 378 VAL G C 1
ATOM 9582 O O . VAL G 1 378 ? -67.641 53.852 1.739 1.00 29.75 378 VAL G O 1
ATOM 9586 N N . PRO G 1 379 ? -68.527 55.077 3.393 1.00 31.99 379 PRO G N 1
ATOM 9587 C CA . PRO G 1 379 ? -69.856 54.475 3.220 1.00 30.28 379 PRO G CA 1
ATOM 9588 C C . PRO G 1 379 ? -70.495 54.818 1.882 1.00 29.47 379 PRO G C 1
ATOM 9589 O O . PRO G 1 379 ? -69.995 55.617 1.090 1.00 36.98 379 PRO G O 1
ATOM 9593 N N . GLU G 1 380 ? -71.604 54.193 1.604 1.00 31.89 380 GLU G N 1
ATOM 9594 C CA . GLU G 1 380 ? -72.348 54.452 0.364 1.00 37.10 380 GLU G CA 1
ATOM 9595 C C . GLU G 1 380 ? -72.909 55.869 0.423 1.00 38.88 380 GLU G C 1
ATOM 9596 O O . GLU G 1 380 ? -73.220 56.371 1.437 1.00 31.92 380 GLU G O 1
ATOM 9602 N N . VAL G 1 381 ? -72.923 56.485 -0.713 1.00 33.28 381 VAL G N 1
ATOM 9603 C CA . VAL G 1 381 ? -73.325 57.874 -0.872 1.00 37.70 381 VAL G CA 1
ATOM 9604 C C . VAL G 1 381 ? -74.663 57.934 -1.605 1.00 37.64 381 VAL G C 1
ATOM 9605 O O . VAL G 1 381 ? -75.110 56.964 -2.215 1.00 33.46 381 VAL G O 1
ATOM 9609 N N . ASP G 1 382 ? -75.289 59.110 -1.564 1.00 40.85 382 ASP G N 1
ATOM 9610 C CA . ASP G 1 382 ? -76.613 59.323 -2.158 1.00 42.32 382 ASP G CA 1
ATOM 9611 C C . ASP G 1 382 ? -76.516 59.730 -3.626 1.00 46.39 382 ASP G C 1
ATOM 9612 O O . ASP G 1 382 ? -77.149 60.684 -4.082 1.00 49.35 382 ASP G O 1
ATOM 9617 N N . GLY G 1 383 ? -75.723 58.984 -4.384 1.00 40.58 383 GLY G N 1
ATOM 9618 C CA . GLY G 1 383 ? -75.472 59.334 -5.764 1.00 39.12 383 GLY G CA 1
ATOM 9619 C C . GLY G 1 383 ? -74.287 58.551 -6.287 1.00 37.18 383 GLY G C 1
ATOM 9620 O O . GLY G 1 383 ? -73.831 57.591 -5.663 1.00 39.66 383 GLY G O 1
ATOM 9621 N N . GLU G 1 384 ? -73.788 58.993 -7.435 1.00 37.25 384 GLU G N 1
ATOM 9622 C CA . GLU G 1 384 ? -72.684 58.313 -8.093 1.00 35.71 384 GLU G CA 1
ATOM 9623 C C . GLU G 1 384 ? -71.358 58.919 -7.661 1.00 36.00 384 GLU G C 1
ATOM 9624 O O . GLU G 1 384 ? -71.248 60.132 -7.453 1.00 38.15 384 GLU G O 1
ATOM 9630 N N . ARG G 1 385 ? -70.351 58.061 -7.525 1.00 34.13 385 ARG G N 1
ATOM 9631 C CA . ARG G 1 385 ? -69.066 58.468 -6.982 1.00 29.27 385 ARG G CA 1
ATOM 9632 C C . ARG G 1 385 ? -67.963 57.652 -7.638 1.00 33.53 385 ARG G C 1
ATOM 9633 O O . ARG G 1 385 ? -68.177 56.508 -8.051 1.00 28.64 385 ARG G O 1
ATOM 9641 N N . TYR G 1 386 ? -66.795 58.277 -7.776 1.00 28.96 386 TYR G N 1
ATOM 9642 C CA . TYR G 1 386 ? -65.574 57.585 -8.151 1.00 27.09 386 TYR G CA 1
ATOM 9643 C C . TYR G 1 386 ? -64.440 58.040 -7.239 1.00 27.02 386 TYR G C 1
ATOM 9644 O O . TYR G 1 386 ? -64.474 59.128 -6.656 1.00 29.14 386 TYR G O 1
ATOM 9653 N N . CYS G 1 387 ? -63.429 57.181 -7.128 1.00 26.23 387 CYS G N 1
ATOM 9654 C CA . CYS G 1 387 ? -62.234 57.424 -6.329 1.00 25.80 387 CYS G CA 1
ATOM 9655 C C . CYS G 1 387 ? -61.004 57.076 -7.146 1.00 26.13 387 CYS G C 1
ATOM 9656 O O . CYS G 1 387 ? -60.955 56.023 -7.787 1.00 23.12 387 CYS G O 1
ATOM 9659 N N . MET G 1 388 ? -60.023 57.969 -7.128 1.00 23.75 388 MET G N 1
ATOM 9660 C CA . MET G 1 388 ? -58.707 57.721 -7.691 1.00 20.84 388 MET G CA 1
ATOM 9661 C C . MET G 1 388 ? -57.734 57.570 -6.532 1.00 22.71 388 MET G C 1
ATOM 9662 O O . MET G 1 388 ? -57.558 58.506 -5.743 1.00 23.03 388 MET G O 1
ATOM 9667 N N . ALA G 1 389 ? -57.139 56.385 -6.411 1.00 19.13 389 ALA G N 1
ATOM 9668 C CA . ALA G 1 389 ? -56.197 56.060 -5.347 1.00 19.93 389 ALA G CA 1
ATOM 9669 C C . ALA G 1 389 ? -54.801 55.916 -5.936 1.00 20.88 389 ALA G C 1
ATOM 9670 O O . ALA G 1 389 ? -54.557 55.018 -6.749 1.00 20.50 389 ALA G O 1
ATOM 9672 N N . HIS G 1 390 ? -53.890 56.783 -5.508 1.00 19.53 390 HIS G N 1
ATOM 9673 C CA . HIS G 1 390 ? -52.497 56.762 -5.923 1.00 18.24 390 HIS G CA 1
ATOM 9674 C C . HIS G 1 390 ? -51.679 56.101 -4.825 1.00 20.35 390 HIS G C 1
ATOM 9675 O O . HIS G 1 390 ? -51.747 56.525 -3.663 1.00 18.13 390 HIS G O 1
ATOM 9682 N N . PHE G 1 391 ? -50.909 55.072 -5.193 1.00 17.91 391 PHE G N 1
ATOM 9683 C CA . PHE G 1 391 ? -50.222 54.255 -4.199 1.00 21.99 391 PHE G CA 1
ATOM 9684 C C . PHE G 1 391 ? -48.915 53.712 -4.771 1.00 22.62 391 PHE G C 1
ATOM 9685 O O . PHE G 1 391 ? -48.524 54.020 -5.903 1.00 21.92 391 PHE G O 1
ATOM 9693 N N . TRP G 1 392 ? -48.253 52.875 -3.966 1.00 20.09 392 TRP G N 1
ATOM 9694 C CA . TRP G 1 392 ? -46.844 52.545 -4.115 1.00 20.45 392 TRP G CA 1
ATOM 9695 C C . TRP G 1 392 ? -46.630 51.036 -4.116 1.00 25.45 392 TRP G C 1
ATOM 9696 O O . TRP G 1 392 ? -47.430 50.271 -3.571 1.00 24.64 392 TRP G O 1
ATOM 9707 N N . ARG G 1 393 ? -45.508 50.627 -4.713 1.00 23.94 393 ARG G N 1
ATOM 9708 C CA . ARG G 1 393 ? -45.018 49.250 -4.675 1.00 27.43 393 ARG G CA 1
ATOM 9709 C C . ARG G 1 393 ? -43.535 49.291 -4.324 1.00 22.36 393 ARG G C 1
ATOM 9710 O O . ARG G 1 393 ? -42.717 49.725 -5.140 1.00 24.25 393 ARG G O 1
ATOM 9718 N N . GLU G 1 394 ? -43.190 48.836 -3.117 1.00 23.75 394 GLU G N 1
ATOM 9719 C CA . GLU G 1 394 ? -41.809 48.928 -2.649 1.00 26.09 394 GLU G CA 1
ATOM 9720 C C . GLU G 1 394 ? -40.853 48.090 -3.493 1.00 25.17 394 GLU G C 1
ATOM 9721 O O . GLU G 1 394 ? -39.670 48.438 -3.614 1.00 29.30 394 GLU G O 1
ATOM 9727 N N . ARG G 1 395 ? -41.333 46.988 -4.078 1.00 20.57 395 ARG G N 1
ATOM 9728 C CA . ARG G 1 395 ? -40.447 46.136 -4.868 1.00 28.34 395 ARG G CA 1
ATOM 9729 C C . ARG G 1 395 ? -39.883 46.884 -6.065 1.00 27.51 395 ARG G C 1
ATOM 9730 O O . ARG G 1 395 ? -38.752 46.616 -6.487 1.00 28.14 395 ARG G O 1
ATOM 9738 N N . LEU G 1 396 ? -40.632 47.855 -6.596 1.00 24.34 396 LEU G N 1
ATOM 9739 C CA . LEU G 1 396 ? -40.098 48.699 -7.659 1.00 23.95 396 LEU G CA 1
ATOM 9740 C C . LEU G 1 396 ? -38.940 49.547 -7.156 1.00 24.13 396 LEU G C 1
ATOM 9741 O O . LEU G 1 396 ? -37.940 49.728 -7.860 1.00 24.35 396 LEU G O 1
ATOM 9746 N N . PHE G 1 397 ? -39.059 50.072 -5.933 1.00 27.61 397 PHE G N 1
ATOM 9747 C CA . PHE G 1 397 ? -37.957 50.814 -5.329 1.00 26.05 397 PHE G CA 1
ATOM 9748 C C . PHE G 1 397 ? -36.741 49.923 -5.133 1.00 31.49 397 PHE G C 1
ATOM 9749 O O . PHE G 1 397 ? -35.601 50.356 -5.353 1.00 29.76 397 PHE G O 1
ATOM 9757 N N . ASP G 1 398 ? -36.961 48.682 -4.689 1.00 25.98 398 ASP G N 1
ATOM 9758 C CA . ASP G 1 398 ? -35.848 47.752 -4.515 1.00 31.08 398 ASP G CA 1
ATOM 9759 C C . ASP G 1 398 ? -35.161 47.475 -5.846 1.00 31.08 398 ASP G C 1
ATOM 9760 O O . ASP G 1 398 ? -33.931 47.532 -5.947 1.00 28.10 398 ASP G O 1
ATOM 9765 N N . ALA G 1 399 ? -35.951 47.196 -6.888 1.00 26.74 399 ALA G N 1
ATOM 9766 C CA . ALA G 1 399 ? -35.381 46.924 -8.202 1.00 29.73 399 ALA G CA 1
ATOM 9767 C C . ALA G 1 399 ? -34.601 48.123 -8.725 1.00 33.96 399 ALA G C 1
ATOM 9768 O O . ALA G 1 399 ? -33.521 47.966 -9.305 1.00 35.69 399 ALA G O 1
ATOM 9770 N N . ALA G 1 400 ? -35.130 49.329 -8.531 1.00 33.67 400 ALA G N 1
ATOM 9771 C CA . ALA G 1 400 ? -34.451 50.533 -8.995 1.00 32.49 400 ALA G CA 1
ATOM 9772 C C . ALA G 1 400 ? -33.283 50.944 -8.108 1.00 27.59 400 ALA G C 1
ATOM 9773 O O . ALA G 1 400 ? -32.582 51.904 -8.443 1.00 27.72 400 ALA G O 1
ATOM 9775 N N . GLY G 1 401 ? -33.050 50.253 -6.996 1.00 30.18 401 GLY G N 1
ATOM 9776 C CA . GLY G 1 401 ? -31.969 50.635 -6.108 1.00 29.73 401 GLY G CA 1
ATOM 9777 C C . GLY G 1 401 ? -32.201 51.937 -5.375 1.00 28.79 401 GLY G C 1
ATOM 9778 O O . GLY G 1 401 ? -31.237 52.615 -5.011 1.00 30.23 401 GLY G O 1
ATOM 9779 N N . VAL G 1 402 ? -33.453 52.302 -5.143 1.00 34.14 402 VAL G N 1
ATOM 9780 C CA . VAL G 1 402 ? -33.818 53.558 -4.492 1.00 26.69 402 VAL G CA 1
ATOM 9781 C C . VAL G 1 402 ? -34.438 53.224 -3.143 1.00 25.43 402 VAL G C 1
ATOM 9782 O O . VAL G 1 402 ? -35.466 52.534 -3.094 1.00 30.25 402 VAL G O 1
ATOM 9786 N N . PRO G 1 403 ? -33.862 53.672 -2.029 1.00 25.92 403 PRO G N 1
ATOM 9787 C CA . PRO G 1 403 ? -34.475 53.403 -0.724 1.00 27.03 403 PRO G CA 1
ATOM 9788 C C . PRO G 1 403 ? -35.839 54.069 -0.610 1.00 31.38 403 PRO G C 1
ATOM 9789 O O . PRO G 1 403 ? -36.053 55.176 -1.108 1.00 28.55 403 PRO G O 1
ATOM 9793 N N . PHE G 1 404 ? -36.771 53.378 0.040 1.00 28.06 404 PHE G N 1
ATOM 9794 C CA . PHE G 1 404 ? -38.058 53.984 0.354 1.00 26.04 404 PHE G CA 1
ATOM 9795 C C . PHE G 1 404 ? -37.941 54.788 1.644 1.00 28.57 404 PHE G C 1
ATOM 9796 O O . PHE G 1 404 ? -37.567 54.227 2.679 1.00 28.56 404 PHE G O 1
ATOM 9804 N N . PRO G 1 405 ? -38.262 56.077 1.637 1.00 26.49 405 PRO G N 1
ATOM 9805 C CA . PRO G 1 405 ? -38.016 56.905 2.819 1.00 25.24 405 PRO G CA 1
ATOM 9806 C C . PRO G 1 405 ? -39.118 56.767 3.859 1.00 23.46 405 PRO G C 1
ATOM 9807 O O . PRO G 1 405 ? -40.245 56.363 3.568 1.00 24.94 405 PRO G O 1
ATOM 9811 N N . TYR G 1 406 ? -38.757 57.115 5.103 1.00 22.63 406 TYR G N 1
ATOM 9812 C CA . TYR G 1 406 ? -39.689 57.158 6.217 1.00 29.41 406 TYR G CA 1
ATOM 9813 C C . TYR G 1 406 ? -40.599 58.382 6.096 1.00 27.26 406 TYR G C 1
ATOM 9814 O O . TYR G 1 406 ? -40.168 59.433 5.612 1.00 23.56 406 TYR G O 1
ATOM 9823 N N . PRO G 1 407 ? -41.852 58.279 6.546 1.00 27.29 407 PRO G N 1
ATOM 9824 C CA . PRO G 1 407 ? -42.785 59.405 6.399 1.00 21.88 407 PRO G CA 1
ATOM 9825 C C . PRO G 1 407 ? -42.212 60.715 6.927 1.00 26.56 407 PRO G C 1
ATOM 9826 O O . PRO G 1 407 ? -41.496 60.754 7.931 1.00 26.55 407 PRO G O 1
ATOM 9830 N N . SER G 1 408 ? -42.551 61.797 6.233 1.00 26.46 408 SER G N 1
ATOM 9831 C CA . SER G 1 408 ? -42.055 63.123 6.568 1.00 30.84 408 SER G CA 1
ATOM 9832 C C . SER G 1 408 ? -42.673 63.651 7.855 1.00 26.86 408 SER G C 1
ATOM 9833 O O . SER G 1 408 ? -43.778 63.266 8.250 1.00 24.74 408 SER G O 1
ATOM 9836 N N . LYS G 1 409 ? -41.932 64.536 8.517 1.00 26.80 409 LYS G N 1
ATOM 9837 C CA . LYS G 1 409 ? -42.475 65.378 9.574 1.00 32.18 409 LYS G CA 1
ATOM 9838 C C . LYS G 1 409 ? -43.048 66.666 8.989 1.00 29.65 409 LYS G C 1
ATOM 9839 O O . LYS G 1 409 ? -42.601 67.148 7.944 1.00 28.29 409 LYS G O 1
ATOM 9845 N N . TRP G 1 410 ? -44.058 67.215 9.674 1.00 28.94 410 TRP G N 1
ATOM 9846 C CA . TRP G 1 410 ? -44.751 68.397 9.166 1.00 32.33 410 TRP G CA 1
ATOM 9847 C C . TRP G 1 410 ? -43.832 69.614 9.110 1.00 28.77 410 TRP G C 1
ATOM 9848 O O . TRP G 1 410 ? -43.994 70.478 8.236 1.00 32.16 410 TRP G O 1
ATOM 9859 N N . GLN G 1 411 ? -42.857 69.697 10.021 1.00 26.64 411 GLN G N 1
ATOM 9860 C CA . GLN G 1 411 ? -41.960 70.846 10.046 1.00 34.52 411 GLN G CA 1
ATOM 9861 C C . GLN G 1 411 ? -41.161 70.980 8.758 1.00 36.25 411 GLN G C 1
ATOM 9862 O O . GLN G 1 411 ? -40.706 72.084 8.436 1.00 35.03 411 GLN G O 1
ATOM 9868 N N . GLU G 1 412 ? -41.002 69.888 8.004 1.00 25.80 412 GLU G N 1
ATOM 9869 C CA . GLU G 1 412 ? -40.267 69.961 6.748 1.00 30.44 412 GLU G CA 1
ATOM 9870 C C . GLU G 1 412 ? -40.945 70.906 5.768 1.00 30.19 412 GLU G C 1
ATOM 9871 O O . GLU G 1 412 ? -40.281 71.469 4.890 1.00 32.78 412 GLU G O 1
ATOM 9877 N N . SER G 1 413 ? -42.263 71.085 5.901 1.00 27.31 413 SER G N 1
ATOM 9878 C CA . SER G 1 413 ? -42.973 72.083 5.105 1.00 26.29 413 SER G CA 1
ATOM 9879 C C . SER G 1 413 ? -42.373 73.478 5.248 1.00 30.81 413 SER G C 1
ATOM 9880 O O . SER G 1 413 ? -42.298 74.233 4.271 1.00 28.62 413 SER G O 1
ATOM 9883 N N . TYR G 1 414 ? -41.956 73.842 6.461 1.00 30.30 414 TYR G N 1
ATOM 9884 C CA . TYR G 1 414 ? -41.628 75.223 6.792 1.00 29.77 414 TYR G CA 1
ATOM 9885 C C . TYR G 1 414 ? -40.162 75.565 6.576 1.00 38.97 414 TYR G C 1
ATOM 9886 O O . TYR G 1 414 ? -39.759 76.695 6.866 1.00 45.12 414 TYR G O 1
ATOM 9895 N N . THR G 1 415 ? -39.362 74.632 6.072 1.00 40.77 415 THR G N 1
ATOM 9896 C CA . THR G 1 415 ? -37.952 74.903 5.821 1.00 42.32 415 THR G CA 1
ATOM 9897 C C . THR G 1 415 ? -37.785 75.917 4.697 1.00 51.09 415 THR G C 1
ATOM 9898 O O . THR G 1 415 ? -37.029 75.688 3.754 1.00 57.57 415 THR G O 1
ATOM 9902 N N . LEU H 1 17 ? -16.889 40.524 -28.330 1.00 19.75 17 LEU H N 1
ATOM 9903 C CA . LEU H 1 17 ? -17.063 39.074 -28.400 1.00 30.01 17 LEU H CA 1
ATOM 9904 C C . LEU H 1 17 ? -15.790 38.377 -28.870 1.00 25.25 17 LEU H C 1
ATOM 9905 O O . LEU H 1 17 ? -15.349 38.579 -29.999 1.00 30.37 17 LEU H O 1
ATOM 9910 N N . PRO H 1 18 ? -15.217 37.527 -28.015 1.00 28.87 18 PRO H N 1
ATOM 9911 C CA . PRO H 1 18 ? -13.955 36.868 -28.395 1.00 26.63 18 PRO H CA 1
ATOM 9912 C C . PRO H 1 18 ? -14.114 35.797 -29.465 1.00 21.28 18 PRO H C 1
ATOM 9913 O O . PRO H 1 18 ? -13.163 35.560 -30.218 1.00 23.61 18 PRO H O 1
ATOM 9917 N N . SER H 1 19 ? -15.284 35.164 -29.574 1.00 24.51 19 SER H N 1
ATOM 9918 C CA . SER H 1 19 ? -15.503 34.156 -30.613 1.00 22.79 19 SER H CA 1
ATOM 9919 C C . SER H 1 19 ? -15.349 34.763 -32.005 1.00 23.23 19 SER H C 1
ATOM 9920 O O . SER H 1 19 ? -14.710 34.179 -32.893 1.00 26.38 19 SER H O 1
ATOM 9923 N N . LEU H 1 20 ? -15.962 35.928 -32.222 1.00 24.10 20 LEU H N 1
ATOM 9924 C CA . LEU H 1 20 ? -15.855 36.599 -33.512 1.00 24.28 20 LEU H CA 1
ATOM 9925 C C . LEU H 1 20 ? -14.426 37.060 -33.777 1.00 26.23 20 LEU H C 1
ATOM 9926 O O . LEU H 1 20 ? -13.978 37.062 -34.929 1.00 33.72 20 LEU H O 1
ATOM 9931 N N . LEU H 1 21 ? -13.686 37.379 -32.743 1.00 25.36 21 LEU H N 1
ATOM 9932 C CA . LEU H 1 21 ? -12.256 37.730 -32.856 1.00 26.58 21 LEU H CA 1
ATOM 9933 C C . LEU H 1 21 ? -11.458 36.502 -33.291 1.00 22.92 21 LEU H C 1
ATOM 9934 O O . LEU H 1 21 ? -10.650 36.600 -34.075 1.00 23.77 21 LEU H O 1
ATOM 9939 N N . LEU H 1 22 ? -11.766 35.385 -32.718 1.00 20.51 22 LEU H N 1
ATOM 9940 C CA . LEU H 1 22 ? -11.106 34.147 -33.121 1.00 24.64 22 LEU H CA 1
ATOM 9941 C C . LEU H 1 22 ? -11.374 33.840 -34.590 1.00 26.97 22 LEU H C 1
ATOM 9942 O O . LEU H 1 22 ? -10.459 33.441 -35.324 1.00 23.83 22 LEU H O 1
ATOM 9947 N N . ILE H 1 23 ? -12.628 33.993 -35.033 1.00 25.59 23 ILE H N 1
ATOM 9948 C CA . ILE H 1 23 ? -12.909 33.666 -36.430 1.00 21.73 23 ILE H CA 1
ATOM 9949 C C . ILE H 1 23 ? -12.264 34.699 -37.364 1.00 19.52 23 ILE H C 1
ATOM 9950 O O . ILE H 1 23 ? -11.821 34.324 -38.464 1.00 23.91 23 ILE H O 1
ATOM 9955 N N . ASP H 1 24 ? -12.199 35.907 -36.928 1.00 20.81 24 ASP H N 1
ATOM 9956 C CA . ASP H 1 24 ? -11.397 36.825 -37.721 1.00 25.94 24 ASP H CA 1
ATOM 9957 C C . ASP H 1 24 ? -9.939 36.376 -37.824 1.00 23.96 24 ASP H C 1
ATOM 9958 O O . ASP H 1 24 ? -9.471 36.448 -38.866 1.00 25.35 24 ASP H O 1
ATOM 9963 N N . GLU H 1 25 ? -9.306 35.942 -36.736 1.00 25.67 25 GLU H N 1
ATOM 9964 C CA . GLU H 1 25 ? -7.900 35.576 -36.746 1.00 24.85 25 GLU H CA 1
ATOM 9965 C C . GLU H 1 25 ? -7.670 34.381 -37.648 1.00 20.92 25 GLU H C 1
ATOM 9966 O O . GLU H 1 25 ? -6.742 34.380 -38.466 1.00 27.40 25 GLU H O 1
ATOM 9972 N N . ALA H 1 26 ? -8.558 33.395 -37.565 1.00 21.42 26 ALA H N 1
ATOM 9973 C CA . ALA H 1 26 ? -8.460 32.242 -38.446 1.00 21.55 26 ALA H CA 1
ATOM 9974 C C . ALA H 1 26 ? -8.564 32.659 -39.907 1.00 27.98 26 ALA H C 1
ATOM 9975 O O . ALA H 1 26 ? -7.754 32.223 -40.735 1.00 26.24 26 ALA H O 1
ATOM 9977 N N . ALA H 1 27 ? -9.519 33.539 -40.239 1.00 24.49 27 ALA H N 1
ATOM 9978 C CA . ALA H 1 27 ? -9.671 33.968 -41.628 1.00 22.90 27 ALA H CA 1
ATOM 9979 C C . ALA H 1 27 ? -8.441 34.723 -42.122 1.00 23.52 27 ALA H C 1
ATOM 9980 O O . ALA H 1 27 ? -7.903 34.436 -43.203 1.00 22.27 27 ALA H O 1
ATOM 9982 N N . ALA H 1 28 ? -7.986 35.702 -41.337 1.00 20.79 28 ALA H N 1
ATOM 9983 C CA . ALA H 1 28 ? -6.851 36.518 -41.747 1.00 25.41 28 ALA H CA 1
ATOM 9984 C C . ALA H 1 28 ? -5.602 35.664 -41.900 1.00 21.43 28 ALA H C 1
ATOM 9985 O O . ALA H 1 28 ? -4.927 35.724 -42.932 1.00 21.63 28 ALA H O 1
ATOM 9987 N N . VAL H 1 29 ? -5.333 34.801 -40.914 1.00 26.36 29 VAL H N 1
ATOM 9988 C CA . VAL H 1 29 ? -4.151 33.945 -40.948 1.00 30.63 29 VAL H CA 1
ATOM 9989 C C . VAL H 1 29 ? -4.204 33.013 -42.149 1.00 28.85 29 VAL H C 1
ATOM 9990 O O . VAL H 1 29 ? -3.190 32.801 -42.828 1.00 26.28 29 VAL H O 1
ATOM 9994 N N . LEU H 1 30 ? -5.382 32.451 -42.444 1.00 24.59 30 LEU H N 1
ATOM 9995 C CA . LEU H 1 30 ? -5.497 31.593 -43.617 1.00 25.02 30 LEU H CA 1
ATOM 9996 C C . LEU H 1 30 ? -5.141 32.362 -44.880 1.00 25.03 30 LEU H C 1
ATOM 9997 O O . LEU H 1 30 ? -4.430 31.846 -45.756 1.00 25.69 30 LEU H O 1
ATOM 10002 N N . GLY H 1 31 ? -5.605 33.610 -44.978 1.00 22.37 31 GLY H N 1
ATOM 10003 C CA . GLY H 1 31 ? -5.241 34.423 -46.131 1.00 25.40 31 GLY H CA 1
ATOM 10004 C C . GLY H 1 31 ? -3.744 34.689 -46.246 1.00 25.23 31 GLY H C 1
ATOM 10005 O O . GLY H 1 31 ? -3.176 34.579 -47.342 1.00 25.16 31 GLY H O 1
ATOM 10006 N N . ARG H 1 32 ? -3.062 34.976 -45.152 1.00 21.23 32 ARG H N 1
ATOM 10007 C CA . ARG H 1 32 ? -1.593 35.212 -45.140 1.00 30.15 32 ARG H CA 1
ATOM 10008 C C . ARG H 1 32 ? -0.878 33.941 -45.597 1.00 30.46 32 ARG H C 1
ATOM 10009 O O . ARG H 1 32 ? -0.019 33.959 -46.389 1.00 30.33 32 ARG H O 1
ATOM 10017 N N . MET H 1 33 ? -1.364 32.855 -45.116 1.00 28.53 33 MET H N 1
ATOM 10018 C CA . MET H 1 33 ? -0.760 31.572 -45.494 1.00 30.18 33 MET H CA 1
ATOM 10019 C C . MET H 1 33 ? -0.885 31.310 -46.989 1.00 30.90 33 MET H C 1
ATOM 10020 O O . MET H 1 33 ? 0.068 30.850 -47.640 1.00 25.85 33 MET H O 1
ATOM 10025 N N . ILE H 1 34 ? -2.076 31.547 -47.542 1.00 26.65 34 ILE H N 1
ATOM 10026 C CA . ILE H 1 34 ? -2.278 31.307 -48.967 1.00 25.21 34 ILE H CA 1
ATOM 10027 C C . ILE H 1 34 ? -1.399 32.245 -49.782 1.00 26.46 34 ILE H C 1
ATOM 10028 O O . ILE H 1 34 ? -0.788 31.843 -50.780 1.00 23.01 34 ILE H O 1
ATOM 10033 N N . GLN H 1 35 ? -1.319 33.511 -49.366 1.00 24.84 35 GLN H N 1
ATOM 10034 C CA . GLN H 1 35 ? -0.443 34.465 -50.041 1.00 27.71 35 GLN H CA 1
ATOM 10035 C C . GLN H 1 35 ? 1.000 33.985 -50.021 1.00 34.02 35 GLN H C 1
ATOM 10036 O O . GLN H 1 35 ? 1.694 34.030 -51.047 1.00 31.62 35 GLN H O 1
ATOM 10042 N N . GLY H 1 36 ? 1.458 33.502 -48.864 1.00 30.93 36 GLY H N 1
ATOM 10043 C CA . GLY H 1 36 ? 2.808 32.977 -48.776 1.00 28.83 36 GLY H CA 1
ATOM 10044 C C . GLY H 1 36 ? 3.052 31.821 -49.727 1.00 33.60 36 GLY H C 1
ATOM 10045 O O . GLY H 1 36 ? 4.106 31.740 -50.366 1.00 30.99 36 GLY H O 1
ATOM 10046 N N . LEU H 1 37 ? 2.076 30.916 -49.842 1.00 29.32 37 LEU H N 1
ATOM 10047 C CA . LEU H 1 37 ? 2.215 29.819 -50.796 1.00 21.57 37 LEU H CA 1
ATOM 10048 C C . LEU H 1 37 ? 2.275 30.331 -52.233 1.00 30.86 37 LEU H C 1
ATOM 10049 O O . LEU H 1 37 ? 2.965 29.747 -53.079 1.00 25.28 37 LEU H O 1
ATOM 10054 N N . ARG H 1 38 ? 1.571 31.422 -52.529 1.00 23.91 38 ARG H N 1
ATOM 10055 C CA . ARG H 1 38 ? 1.565 31.907 -53.906 1.00 32.00 38 ARG H CA 1
ATOM 10056 C C . ARG H 1 38 ? 2.869 32.609 -54.265 1.00 31.19 38 ARG H C 1
ATOM 10057 O O . ARG H 1 38 ? 3.373 32.448 -55.382 1.00 24.75 38 ARG H O 1
ATOM 10065 N N . THR H 1 39 ? 3.411 33.414 -53.352 1.00 24.91 39 THR H N 1
ATOM 10066 C CA . THR H 1 39 ? 4.616 34.173 -53.659 1.00 25.90 39 THR H CA 1
ATOM 10067 C C . THR H 1 39 ? 5.896 33.353 -53.528 1.00 35.81 39 THR H C 1
ATOM 10068 O O . THR H 1 39 ? 6.920 33.735 -54.105 1.00 34.83 39 THR H O 1
ATOM 10072 N N . GLY H 1 40 ? 5.871 32.248 -52.789 1.00 32.22 40 GLY H N 1
ATOM 10073 C CA . GLY H 1 40 ? 7.077 31.509 -52.488 1.00 30.24 40 GLY H CA 1
ATOM 10074 C C . GLY H 1 40 ? 7.796 31.966 -51.238 1.00 29.99 40 GLY H C 1
ATOM 10075 O O . GLY H 1 40 ? 8.883 31.450 -50.943 1.00 38.30 40 GLY H O 1
ATOM 10076 N N . ILE H 1 41 ? 7.244 32.935 -50.516 1.00 27.73 41 ILE H N 1
ATOM 10077 C CA . ILE H 1 41 ? 7.783 33.381 -49.234 1.00 29.91 41 ILE H CA 1
ATOM 10078 C C . ILE H 1 41 ? 6.858 32.870 -48.135 1.00 31.56 41 ILE H C 1
ATOM 10079 O O . ILE H 1 41 ? 5.794 33.460 -47.908 1.00 31.18 41 ILE H O 1
ATOM 10084 N N . PRO H 1 42 ? 7.213 31.790 -47.439 1.00 26.32 42 PRO H N 1
ATOM 10085 C CA . PRO H 1 42 ? 6.274 31.180 -46.487 1.00 26.64 42 PRO H CA 1
ATOM 10086 C C . PRO H 1 42 ? 5.892 32.143 -45.375 1.00 29.90 42 PRO H C 1
ATOM 10087 O O . PRO H 1 42 ? 6.744 32.818 -44.792 1.00 31.41 42 PRO H O 1
ATOM 10091 N N . TYR H 1 43 ? 4.595 32.194 -45.080 1.00 27.05 43 TYR H N 1
ATOM 10092 C CA . TYR H 1 43 ? 4.133 32.918 -43.906 1.00 28.67 43 TYR H CA 1
ATOM 10093 C C . TYR H 1 43 ? 4.663 32.249 -42.645 1.00 25.32 43 TYR H C 1
ATOM 10094 O O . TYR H 1 43 ? 4.701 31.021 -42.544 1.00 24.83 43 TYR H O 1
ATOM 10103 N N . ILE H 1 44 ? 5.090 33.066 -41.686 1.00 26.65 44 ILE H N 1
ATOM 10104 C CA . ILE H 1 44 ? 5.573 32.589 -40.396 1.00 29.43 44 ILE H CA 1
ATOM 10105 C C . ILE H 1 44 ? 4.741 33.260 -39.313 1.00 33.82 44 ILE H C 1
ATOM 10106 O O . ILE H 1 44 ? 4.776 34.490 -39.160 1.00 34.29 44 ILE H O 1
ATOM 10111 N N . HIS H 1 45 ? 3.969 32.461 -38.580 1.00 29.27 45 HIS H N 1
ATOM 10112 C CA . HIS H 1 45 ? 3.035 32.991 -37.594 1.00 34.44 45 HIS H CA 1
ATOM 10113 C C . HIS H 1 45 ? 3.784 33.402 -36.331 1.00 28.60 45 HIS H C 1
ATOM 10114 O O . HIS H 1 45 ? 4.238 32.546 -35.565 1.00 29.17 45 HIS H O 1
ATOM 10121 N N . THR H 1 46 ? 3.898 34.710 -36.101 1.00 29.81 46 THR H N 1
ATOM 10122 C CA . THR H 1 46 ? 4.548 35.250 -34.912 1.00 30.78 46 THR H CA 1
ATOM 10123 C C . THR H 1 46 ? 3.585 35.868 -33.906 1.00 38.14 46 THR H C 1
ATOM 10124 O O . THR H 1 46 ? 3.903 35.904 -32.715 1.00 30.72 46 THR H O 1
ATOM 10128 N N . GLU H 1 47 ? 2.429 36.365 -34.352 1.00 29.64 47 GLU H N 1
ATOM 10129 C CA . GLU H 1 47 ? 1.523 37.095 -33.469 1.00 32.02 47 GLU H CA 1
ATOM 10130 C C . GLU H 1 47 ? 1.042 36.207 -32.326 1.00 29.32 47 GLU H C 1
ATOM 10131 O O . GLU H 1 47 ? 0.877 34.994 -32.476 1.00 32.93 47 GLU H O 1
ATOM 10137 N N . ASN H 1 48 ? 0.806 36.826 -31.169 1.00 28.83 48 ASN H N 1
ATOM 10138 C CA . ASN H 1 48 ? 0.349 36.099 -29.984 1.00 29.49 48 ASN H CA 1
ATOM 10139 C C . ASN H 1 48 ? -1.173 36.116 -29.962 1.00 35.17 48 ASN H C 1
ATOM 10140 O O . ASN H 1 48 ? -1.804 36.932 -29.287 1.00 31.59 48 ASN H O 1
ATOM 10145 N N . ASP H 1 49 ? -1.768 35.162 -30.673 1.00 27.92 49 ASP H N 1
ATOM 10146 C CA . ASP H 1 49 ? -3.215 35.089 -30.788 1.00 29.26 49 ASP H CA 1
ATOM 10147 C C . ASP H 1 49 ? -3.651 33.655 -30.543 1.00 25.75 49 ASP H C 1
ATOM 10148 O O . ASP H 1 49 ? -2.848 32.831 -30.090 1.00 27.44 49 ASP H O 1
ATOM 10153 N N . SER H 1 50 ? -4.914 33.341 -30.827 1.00 26.87 50 SER H N 1
ATOM 10154 C CA . SER H 1 50 ? -5.377 31.975 -30.627 1.00 25.06 50 SER H CA 1
ATOM 10155 C C . SER H 1 50 ? -4.666 30.992 -31.550 1.00 25.55 50 SER H C 1
ATOM 10156 O O . SER H 1 50 ? -4.555 29.809 -31.209 1.00 27.08 50 SER H O 1
ATOM 10159 N N . ILE H 1 51 ? -4.164 31.461 -32.696 1.00 26.08 51 ILE H N 1
ATOM 10160 C CA . ILE H 1 51 ? -3.555 30.564 -33.673 1.00 24.68 51 ILE H CA 1
ATOM 10161 C C . ILE H 1 51 ? -2.221 30.036 -33.162 1.00 29.22 51 ILE H C 1
ATOM 10162 O O . ILE H 1 51 ? -1.882 28.865 -33.371 1.00 26.76 51 ILE H O 1
ATOM 10167 N N . LYS H 1 52 ? -1.438 30.882 -32.491 1.00 29.66 52 LYS H N 1
ATOM 10168 C CA . LYS H 1 52 ? -0.203 30.395 -31.884 1.00 27.37 52 LYS H CA 1
ATOM 10169 C C . LYS H 1 52 ? -0.474 29.485 -30.693 1.00 23.29 52 LYS H C 1
ATOM 10170 O O . LYS H 1 52 ? 0.270 28.524 -30.466 1.00 21.61 52 LYS H O 1
ATOM 10176 N N . ALA H 1 53 ? -1.537 29.754 -29.938 1.00 25.84 53 ALA H N 1
ATOM 10177 C CA . ALA H 1 53 ? -1.810 29.001 -28.722 1.00 25.36 53 ALA H CA 1
ATOM 10178 C C . ALA H 1 53 ? -2.438 27.634 -28.971 1.00 26.65 53 ALA H C 1
ATOM 10179 O O . ALA H 1 53 ? -2.382 26.781 -28.080 1.00 29.16 53 ALA H O 1
ATOM 10181 N N . ASN H 1 54 ? -2.998 27.392 -30.154 1.00 26.00 54 ASN H N 1
ATOM 10182 C CA . ASN H 1 54 ? -3.681 26.134 -30.462 1.00 25.26 54 ASN H CA 1
ATOM 10183 C C . ASN H 1 54 ? -3.099 25.534 -31.734 1.00 25.88 54 ASN H C 1
ATOM 10184 O O . ASN H 1 54 ? -3.496 25.926 -32.847 1.00 23.96 54 ASN H O 1
ATOM 10189 N N . PRO H 1 55 ? -2.168 24.584 -31.614 1.00 27.96 55 PRO H N 1
ATOM 10190 C CA . PRO H 1 55 ? -1.603 23.954 -32.817 1.00 23.36 55 PRO H CA 1
ATOM 10191 C C . PRO H 1 55 ? -2.628 23.230 -33.671 1.00 22.78 55 PRO H C 1
ATOM 10192 O O . PRO H 1 55 ? -2.433 23.130 -34.888 1.00 24.18 55 PRO H O 1
ATOM 10196 N N . ILE H 1 56 ? -3.712 22.719 -33.086 1.00 23.27 56 ILE H N 1
ATOM 10197 C CA . ILE H 1 56 ? -4.724 22.041 -33.896 1.00 24.87 56 ILE H CA 1
ATOM 10198 C C . ILE H 1 56 ? -5.334 23.017 -34.894 1.00 22.73 56 ILE H C 1
ATOM 10199 O O . ILE H 1 56 ? -5.438 22.730 -36.095 1.00 27.99 56 ILE H O 1
ATOM 10204 N N . LEU H 1 57 ? -5.706 24.203 -34.414 1.00 22.08 57 LEU H N 1
ATOM 10205 C CA . LEU H 1 57 ? -6.244 25.238 -35.289 1.00 19.81 57 LEU H CA 1
ATOM 10206 C C . LEU H 1 57 ? -5.230 25.652 -36.353 1.00 22.21 57 LEU H C 1
ATOM 10207 O O . LEU H 1 57 ? -5.572 25.787 -37.536 1.00 22.72 57 LEU H O 1
ATOM 10212 N N . ARG H 1 58 ? -3.973 25.856 -35.949 1.00 22.30 58 ARG H N 1
ATOM 10213 C CA . ARG H 1 58 ? -2.940 26.285 -36.889 1.00 21.37 58 ARG H CA 1
ATOM 10214 C C . ARG H 1 58 ? -2.735 25.256 -37.994 1.00 17.46 58 ARG H C 1
ATOM 10215 O O . ARG H 1 58 ? -2.700 25.598 -39.182 1.00 20.90 58 ARG H O 1
ATOM 10223 N N . THR H 1 59 ? -2.568 23.989 -37.608 1.00 17.49 59 THR H N 1
ATOM 10224 C CA . THR H 1 59 ? -2.417 22.896 -38.563 1.00 22.29 59 THR H CA 1
ATOM 10225 C C . THR H 1 59 ? -3.606 22.815 -39.514 1.00 22.68 59 THR H C 1
ATOM 10226 O O . THR H 1 59 ? -3.434 22.657 -40.734 1.00 27.10 59 THR H O 1
ATOM 10230 N N . ALA H 1 60 ? -4.827 22.905 -38.973 1.00 22.29 60 ALA H N 1
ATOM 10231 C CA . ALA H 1 60 ? -6.002 22.797 -39.830 1.00 23.71 60 ALA H CA 1
ATOM 10232 C C . ALA H 1 60 ? -6.044 23.941 -40.832 1.00 20.54 60 ALA H C 1
ATOM 10233 O O . ALA H 1 60 ? -6.375 23.739 -42.011 1.00 19.76 60 ALA H O 1
ATOM 10235 N N . LEU H 1 61 ? -5.660 25.144 -40.390 1.00 20.77 61 LEU H N 1
ATOM 10236 C CA . LEU H 1 61 ? -5.590 26.277 -41.304 1.00 22.44 61 LEU H CA 1
ATOM 10237 C C . LEU H 1 61 ? -4.528 26.054 -42.376 1.00 19.61 61 LEU H C 1
ATOM 10238 O O . LEU H 1 61 ? -4.735 26.398 -43.543 1.00 19.58 61 LEU H O 1
ATOM 10243 N N . TRP H 1 62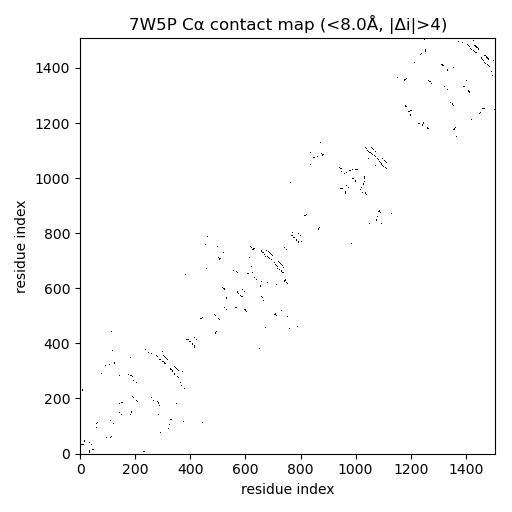 ? -3.395 25.453 -42.009 1.00 21.40 62 TRP H N 1
ATOM 10244 C CA . TRP H 1 62 ? -2.355 25.190 -43.003 1.00 24.28 62 TRP H CA 1
ATOM 10245 C C . TRP H 1 62 ? -2.860 24.239 -44.084 1.00 23.79 62 TRP H C 1
ATOM 10246 O O . TRP H 1 62 ? -2.648 24.468 -45.286 1.00 23.98 62 TRP H O 1
ATOM 10257 N N . GLN H 1 63 ? -3.541 23.165 -43.670 1.00 18.20 63 GLN H N 1
ATOM 10258 C CA . GLN H 1 63 ? -4.071 22.215 -44.644 1.00 22.91 63 GLN H CA 1
ATOM 10259 C C . GLN H 1 63 ? -5.099 22.873 -45.558 1.00 26.17 63 GLN H C 1
ATOM 10260 O O . GLN H 1 63 ? -5.077 22.673 -46.786 1.00 26.43 63 GLN H O 1
ATOM 10266 N N . ALA H 1 64 ? -5.988 23.688 -44.982 1.00 21.50 64 ALA H N 1
ATOM 10267 C CA . ALA H 1 64 ? -6.961 24.390 -45.809 1.00 22.26 64 ALA H CA 1
ATOM 10268 C C . ALA H 1 64 ? -6.270 25.339 -46.781 1.00 23.18 64 ALA H C 1
ATOM 10269 O O . ALA H 1 64 ? -6.708 25.491 -47.926 1.00 21.46 64 ALA H O 1
ATOM 10271 N N . ALA H 1 65 ? -5.178 25.976 -46.347 1.00 19.59 65 ALA H N 1
ATOM 10272 C CA . ALA H 1 65 ? -4.442 26.881 -47.227 1.00 21.80 65 ALA H CA 1
ATOM 10273 C C . ALA H 1 65 ? -3.871 26.132 -48.423 1.00 21.72 65 ALA H C 1
ATOM 10274 O O . ALA H 1 65 ? -3.975 26.589 -49.571 1.00 24.70 65 ALA H O 1
ATOM 10276 N N . TYR H 1 66 ? -3.256 24.976 -48.164 1.00 18.38 66 TYR H N 1
ATOM 10277 C CA . TYR H 1 66 ? -2.726 24.154 -49.252 1.00 27.75 66 TYR H CA 1
ATOM 10278 C C . TYR H 1 66 ? -3.816 23.826 -50.268 1.00 25.87 66 TYR H C 1
ATOM 10279 O O . TYR H 1 66 ? -3.653 24.041 -51.485 1.00 29.82 66 TYR H O 1
ATOM 10288 N N . VAL H 1 67 ? -4.950 23.321 -49.776 1.00 22.98 67 VAL H N 1
ATOM 10289 C CA . VAL H 1 67 ? -5.989 22.859 -50.690 1.00 22.20 67 VAL H CA 1
ATOM 10290 C C . VAL H 1 67 ? -6.615 24.033 -51.435 1.00 25.03 67 VAL H C 1
ATOM 10291 O O . VAL H 1 67 ? -6.910 23.936 -52.632 1.00 29.65 67 VAL H O 1
ATOM 10295 N N . LEU H 1 68 ? -6.776 25.178 -50.765 1.00 26.25 68 LEU H N 1
ATOM 10296 C CA . LEU H 1 68 ? -7.377 26.340 -51.413 1.00 26.97 68 LEU H CA 1
ATOM 10297 C C . LEU H 1 68 ? -6.480 26.897 -52.508 1.00 30.84 68 LEU H C 1
ATOM 10298 O O . LEU H 1 68 ? -6.968 27.294 -53.571 1.00 29.65 68 LEU H O 1
ATOM 10303 N N . GLU H 1 69 ? -5.170 26.963 -52.260 1.00 26.90 69 GLU H N 1
ATOM 10304 C CA . GLU H 1 69 ? -4.253 27.432 -53.294 1.00 23.18 69 GLU H CA 1
ATOM 10305 C C . GLU H 1 69 ? -4.287 26.514 -54.517 1.00 28.73 69 GLU H C 1
ATOM 10306 O O . GLU H 1 69 ? -4.379 26.981 -55.671 1.00 28.74 69 GLU H O 1
ATOM 10312 N N . LYS H 1 70 ? -4.259 25.195 -54.284 1.00 25.27 70 LYS H N 1
ATOM 10313 C CA . LYS H 1 70 ? -4.359 24.276 -55.416 1.00 28.06 70 LYS H CA 1
ATOM 10314 C C . LYS H 1 70 ? -5.668 24.472 -56.179 1.00 30.59 70 LYS H C 1
ATOM 10315 O O . LYS H 1 70 ? -5.673 24.525 -57.415 1.00 34.20 70 LYS H O 1
ATOM 10321 N N . ALA H 1 71 ? -6.784 24.621 -55.459 1.00 31.65 71 ALA H N 1
ATOM 10322 C CA . ALA H 1 71 ? -8.075 24.784 -56.122 1.00 32.80 71 ALA H CA 1
ATOM 10323 C C . ALA H 1 71 ? -8.143 26.086 -56.907 1.00 33.61 71 ALA H C 1
ATOM 10324 O O . ALA H 1 71 ? -8.753 26.141 -57.982 1.00 30.12 71 ALA H O 1
ATOM 10326 N N . TYR H 1 72 ? -7.532 27.149 -56.382 1.00 29.53 72 TYR H N 1
ATOM 10327 C CA . TYR H 1 72 ? -7.525 28.418 -57.095 1.00 27.74 72 TYR H CA 1
ATOM 10328 C C . TYR H 1 72 ? -6.664 28.362 -58.347 1.00 37.06 72 TYR H C 1
ATOM 10329 O O . TYR H 1 72 ? -6.821 29.215 -59.230 1.00 33.44 72 TYR H O 1
ATOM 10338 N N . ARG H 1 73 ? -5.767 27.384 -58.453 1.00 36.07 73 ARG H N 1
ATOM 10339 C CA . ARG H 1 73 ? -4.974 27.268 -59.674 1.00 36.51 73 ARG H CA 1
ATOM 10340 C C . ARG H 1 73 ? -5.634 26.412 -60.757 1.00 42.82 73 ARG H C 1
ATOM 10341 O O . ARG H 1 73 ? -5.062 26.275 -61.843 1.00 44.44 73 ARG H O 1
ATOM 10349 N N . ARG H 1 74 ? -6.820 25.850 -60.507 1.00 42.02 74 ARG H N 1
ATOM 10350 C CA . ARG H 1 74 ? -7.495 24.942 -61.445 1.00 34.54 74 ARG H CA 1
ATOM 10351 C C . ARG H 1 74 ? -8.944 25.383 -61.665 1.00 38.84 74 ARG H C 1
ATOM 10352 O O . ARG H 1 74 ? -9.858 24.864 -61.019 1.00 37.14 74 ARG H O 1
ATOM 10360 N N . ARG H 1 75 ? -9.157 26.314 -62.594 1.00 34.32 75 ARG H N 1
ATOM 10361 C CA . ARG H 1 75 ? -10.447 26.973 -62.780 1.00 35.32 75 ARG H CA 1
ATOM 10362 C C . ARG H 1 75 ? -11.073 26.570 -64.112 1.00 44.68 75 ARG H C 1
ATOM 10363 O O . ARG H 1 75 ? -10.475 26.780 -65.173 1.00 42.14 75 ARG H O 1
ATOM 10371 N N . TYR H 1 76 ? -12.273 25.994 -64.051 1.00 42.80 76 TYR H N 1
ATOM 10372 C CA . TYR H 1 76 ? -13.120 25.766 -65.215 1.00 39.16 76 TYR H CA 1
ATOM 10373 C C . TYR H 1 76 ? -14.130 26.899 -65.356 1.00 40.67 76 TYR H C 1
ATOM 10374 O O . TYR H 1 76 ? -14.563 27.494 -64.366 1.00 36.07 76 TYR H O 1
ATOM 10383 N N . ARG H 1 77 ? -14.522 27.181 -66.597 1.00 36.97 77 ARG H N 1
ATOM 10384 C CA . ARG H 1 77 ? -15.465 28.252 -66.891 1.00 38.90 77 ARG H CA 1
ATOM 10385 C C . ARG H 1 77 ? -16.653 27.703 -67.670 1.00 41.55 77 ARG H C 1
ATOM 10386 O O . ARG H 1 77 ? -16.472 26.984 -68.658 1.00 46.46 77 ARG H O 1
ATOM 10394 N N . VAL H 1 78 ? -17.860 28.038 -67.220 1.00 44.59 78 VAL H N 1
ATOM 10395 C CA . VAL H 1 78 ? -19.092 27.718 -67.942 1.00 43.69 78 VAL H CA 1
ATOM 10396 C C . VAL H 1 78 ? -19.428 28.888 -68.860 1.00 44.40 78 VAL H C 1
ATOM 10397 O O . VAL H 1 78 ? -19.072 30.037 -68.553 1.00 39.36 78 VAL H O 1
ATOM 10401 N N . PRO H 1 79 ? -20.104 28.653 -69.992 1.00 37.62 79 PRO H N 1
ATOM 10402 C CA . PRO H 1 79 ? -20.314 29.739 -70.957 1.00 45.26 79 PRO H CA 1
ATOM 10403 C C . PRO H 1 79 ? -21.522 30.606 -70.650 1.00 48.57 79 PRO H C 1
ATOM 10404 O O . PRO H 1 79 ? -22.214 31.052 -71.570 1.00 56.84 79 PRO H O 1
ATOM 10408 N N . TRP H 1 80 ? -21.781 30.870 -69.373 1.00 44.28 80 TRP H N 1
ATOM 10409 C CA . TRP H 1 80 ? -22.880 31.745 -68.997 1.00 44.45 80 TRP H CA 1
ATOM 10410 C C . TRP H 1 80 ? -22.569 32.379 -67.650 1.00 40.20 80 TRP H C 1
ATOM 10411 O O . TRP H 1 80 ? -21.675 31.943 -66.921 1.00 45.90 80 TRP H O 1
ATOM 10422 N N . THR H 1 81 ? -23.329 33.419 -67.329 1.00 41.02 81 THR H N 1
ATOM 10423 C CA . THR H 1 81 ? -23.193 34.142 -66.076 1.00 41.98 81 THR H CA 1
ATOM 10424 C C . THR H 1 81 ? -24.208 33.629 -65.067 1.00 48.91 81 THR H C 1
ATOM 10425 O O . THR H 1 81 ? -25.314 33.214 -65.427 1.00 47.51 81 THR H O 1
ATOM 10429 N N . ALA H 1 82 ? -23.819 33.661 -63.790 1.00 44.70 82 ALA H N 1
ATOM 10430 C CA . ALA H 1 82 ? -24.750 33.290 -62.733 1.00 39.03 82 ALA H CA 1
ATOM 10431 C C . ALA H 1 82 ? -25.999 34.156 -62.760 1.00 42.05 82 ALA H C 1
ATOM 10432 O O . ALA H 1 82 ? -27.090 33.673 -62.452 1.00 44.06 82 ALA H O 1
ATOM 10434 N N . ARG H 1 83 ? -25.869 35.420 -63.166 1.00 39.44 83 ARG H N 1
ATOM 10435 C CA . ARG H 1 83 ? -27.005 36.337 -63.129 1.00 42.31 83 ARG H CA 1
ATOM 10436 C C . ARG H 1 83 ? -28.118 35.882 -64.070 1.00 47.32 83 ARG H C 1
ATOM 10437 O O . ARG H 1 83 ? -29.293 35.821 -63.681 1.00 47.35 83 ARG H O 1
ATOM 10445 N N . ARG H 1 84 ? -27.762 35.522 -65.307 1.00 50.54 84 ARG H N 1
ATOM 10446 C CA . ARG H 1 84 ? -28.766 35.055 -66.258 1.00 49.07 84 ARG H CA 1
ATOM 10447 C C . ARG H 1 84 ? -29.347 33.712 -65.834 1.00 43.94 84 ARG H C 1
ATOM 10448 O O . ARG H 1 84 ? -30.554 33.480 -65.973 1.00 52.33 84 ARG H O 1
ATOM 10456 N N . TYR H 1 85 ? -28.504 32.819 -65.312 1.00 40.78 85 TYR H N 1
ATOM 10457 C CA . TYR H 1 85 ? -28.992 31.538 -64.808 1.00 40.72 85 TYR H CA 1
ATOM 10458 C C . TYR H 1 85 ? -30.034 31.742 -63.718 1.00 46.82 85 TYR H C 1
ATOM 10459 O O . TYR H 1 85 ? -31.105 31.124 -63.739 1.00 52.05 85 TYR H O 1
ATOM 10468 N N . MET H 1 86 ? -29.734 32.620 -62.756 1.00 49.14 86 MET H N 1
ATOM 10469 C CA . MET H 1 86 ? -30.667 32.908 -61.675 1.00 49.09 86 MET H CA 1
ATOM 10470 C C . MET H 1 86 ? -31.942 33.550 -62.197 1.00 50.33 86 MET H C 1
ATOM 10471 O O . MET H 1 86 ? -33.029 33.261 -61.684 1.00 52.40 86 MET H O 1
ATOM 10476 N N . ARG H 1 87 ? -31.836 34.403 -63.219 1.00 49.93 87 ARG H N 1
ATOM 10477 C CA . ARG H 1 87 ? -33.036 35.006 -63.786 1.00 52.27 87 ARG H CA 1
ATOM 10478 C C . ARG H 1 87 ? -33.893 33.953 -64.502 1.00 47.30 87 ARG H C 1
ATOM 10479 O O . ARG H 1 87 ? -35.119 34.085 -64.563 1.00 52.67 87 ARG H O 1
ATOM 10487 N N . GLU H 1 88 ? -33.286 32.882 -65.032 1.00 45.78 88 GLU H N 1
ATOM 10488 C CA . GLU H 1 88 ? -34.112 31.827 -65.614 1.00 50.27 88 GLU H CA 1
ATOM 10489 C C . GLU H 1 88 ? -34.750 30.932 -64.559 1.00 49.50 88 GLU H C 1
ATOM 10490 O O . GLU H 1 88 ? -35.817 30.376 -64.812 1.00 51.94 88 GLU H O 1
ATOM 10496 N N . LEU H 1 89 ? -34.204 30.892 -63.353 1.00 50.91 89 LEU H N 1
ATOM 10497 C CA . LEU H 1 89 ? -34.773 30.063 -62.306 1.00 49.03 89 LEU H CA 1
ATOM 10498 C C . LEU H 1 89 ? -36.077 30.648 -61.772 1.00 47.46 89 LEU H C 1
ATOM 10499 O O . LEU H 1 89 ? -36.278 31.865 -61.720 1.00 37.35 89 LEU H O 1
ATOM 10504 N N . THR H 1 90 ? -36.965 29.763 -61.402 1.00 50.61 90 THR H N 1
ATOM 10505 C CA . THR H 1 90 ? -38.167 30.116 -60.683 1.00 52.25 90 THR H CA 1
ATOM 10506 C C . THR H 1 90 ? -37.864 30.086 -59.195 1.00 49.89 90 THR H C 1
ATOM 10507 O O . THR H 1 90 ? -36.924 29.412 -58.758 1.00 43.21 90 THR H O 1
ATOM 10511 N N . PRO H 1 91 ? -38.634 30.817 -58.389 1.00 49.96 91 PRO H N 1
ATOM 10512 C CA . PRO H 1 91 ? -38.224 31.042 -56.993 1.00 46.26 91 PRO H CA 1
ATOM 10513 C C . PRO H 1 91 ? -38.087 29.782 -56.153 1.00 43.52 91 PRO H C 1
ATOM 10514 O O . PRO H 1 91 ? -37.407 29.829 -55.121 1.00 45.90 91 PRO H O 1
ATOM 10518 N N . ARG H 1 92 ? -38.687 28.661 -56.548 1.00 44.28 92 ARG H N 1
ATOM 10519 C CA . ARG H 1 92 ? -38.574 27.419 -55.784 1.00 42.91 92 ARG H CA 1
ATOM 10520 C C . ARG H 1 92 ? -38.204 26.244 -56.676 1.00 36.14 92 ARG H C 1
ATOM 10521 O O . ARG H 1 92 ? -38.621 25.109 -56.432 1.00 31.13 92 ARG H O 1
ATOM 10529 N N . GLN H 1 93 ? -37.397 26.482 -57.706 1.00 39.06 93 GLN H N 1
ATOM 10530 C CA . GLN H 1 93 ? -36.970 25.418 -58.616 1.00 42.05 93 GLN H CA 1
ATOM 10531 C C . GLN H 1 93 ? -35.886 24.582 -57.945 1.00 36.43 93 GLN H C 1
ATOM 10532 O O . GLN H 1 93 ? -34.705 24.930 -57.983 1.00 38.49 93 GLN H O 1
ATOM 10538 N N . ASP H 1 94 ? -36.285 23.475 -57.322 1.00 39.25 94 ASP H N 1
ATOM 10539 C CA . ASP H 1 94 ? -35.354 22.607 -56.612 1.00 42.68 94 ASP H CA 1
ATOM 10540 C C . ASP H 1 94 ? -34.872 21.425 -57.444 1.00 43.11 94 ASP H C 1
ATOM 10541 O O . ASP H 1 94 ? -34.094 20.611 -56.937 1.00 40.93 94 ASP H O 1
ATOM 10546 N N . GLY H 1 95 ? -35.332 21.290 -58.688 1.00 42.92 95 GLY H N 1
ATOM 10547 C CA . GLY H 1 95 ? -34.893 20.224 -59.567 1.00 35.81 95 GLY H CA 1
ATOM 10548 C C . GLY H 1 95 ? -35.830 19.041 -59.706 1.00 40.23 95 GLY H C 1
ATOM 10549 O O . GLY H 1 95 ? -35.471 18.073 -60.386 1.00 41.40 95 GLY H O 1
ATOM 10550 N N . ARG H 1 96 ? -37.014 19.083 -59.090 1.00 45.67 96 ARG H N 1
ATOM 10551 C CA . ARG H 1 96 ? -37.970 17.987 -59.224 1.00 42.50 96 ARG H CA 1
ATOM 10552 C C . ARG H 1 96 ? -38.628 17.941 -60.600 1.00 37.64 96 ARG H C 1
ATOM 10553 O O . ARG H 1 96 ? -39.139 16.887 -60.988 1.00 44.02 96 ARG H O 1
ATOM 10561 N N . ASN H 1 97 ? -38.629 19.051 -61.341 1.00 43.83 97 ASN H N 1
ATOM 10562 C CA . ASN H 1 97 ? -39.357 19.173 -62.604 1.00 48.86 97 ASN H CA 1
ATOM 10563 C C . ASN H 1 97 ? -38.412 18.890 -63.767 1.00 43.00 97 ASN H C 1
ATOM 10564 O O . ASN H 1 97 ? -37.528 19.697 -64.069 1.00 43.00 97 ASN H O 1
ATOM 10569 N N . ALA H 1 98 ? -38.629 17.762 -64.447 1.00 45.49 98 ALA H N 1
ATOM 10570 C CA . ALA H 1 98 ? -37.705 17.348 -65.498 1.00 43.92 98 ALA H CA 1
ATOM 10571 C C . ALA H 1 98 ? -37.783 18.252 -66.725 1.00 49.82 98 ALA H C 1
ATOM 10572 O O . ALA H 1 98 ? -36.757 18.504 -67.369 1.00 47.27 98 ALA H O 1
ATOM 10574 N N . ASN H 1 99 ? -38.971 18.773 -67.046 1.00 44.05 99 ASN H N 1
ATOM 10575 C CA . ASN H 1 99 ? -39.106 19.644 -68.212 1.00 45.49 99 ASN H CA 1
ATOM 10576 C C . ASN H 1 99 ? -38.311 20.933 -68.041 1.00 43.78 99 ASN H C 1
ATOM 10577 O O . ASN H 1 99 ? -37.513 21.307 -68.911 1.00 49.51 99 ASN H O 1
ATOM 10582 N N . ARG H 1 100 ? -38.500 21.620 -66.912 1.00 48.27 100 ARG H N 1
ATOM 10583 C CA . ARG H 1 100 ? -37.778 22.868 -66.696 1.00 42.05 100 ARG H CA 1
ATOM 10584 C C . ARG H 1 100 ? -36.284 22.632 -66.510 1.00 45.22 100 ARG H C 1
ATOM 10585 O O . ARG H 1 100 ? -35.471 23.481 -66.893 1.00 46.74 100 ARG H O 1
ATOM 10593 N N . GLU H 1 101 ? -35.898 21.494 -65.933 1.00 41.82 101 GLU H N 1
ATOM 10594 C CA . GLU H 1 101 ? -34.474 21.209 -65.810 1.00 44.89 101 GLU H CA 1
ATOM 10595 C C . GLU H 1 101 ? -33.844 20.935 -67.170 1.00 47.30 101 GLU H C 1
ATOM 10596 O O . GLU H 1 101 ? -32.690 21.315 -67.402 1.00 46.90 101 GLU H O 1
ATOM 10602 N N . ALA H 1 102 ? -34.591 20.323 -68.094 1.00 48.07 102 ALA H N 1
ATOM 10603 C CA . ALA H 1 102 ? -34.101 20.185 -69.463 1.00 39.94 102 ALA H CA 1
ATOM 10604 C C . ALA H 1 102 ? -33.986 21.546 -70.139 1.00 39.37 102 ALA H C 1
ATOM 10605 O O . ALA H 1 102 ? -33.035 21.798 -70.894 1.00 48.88 102 ALA H O 1
ATOM 10607 N N . VAL H 1 103 ? -34.957 22.430 -69.891 1.00 40.96 103 VAL H N 1
ATOM 10608 C CA . VAL H 1 103 ? -34.855 23.805 -70.381 1.00 43.22 103 VAL H CA 1
ATOM 10609 C C . 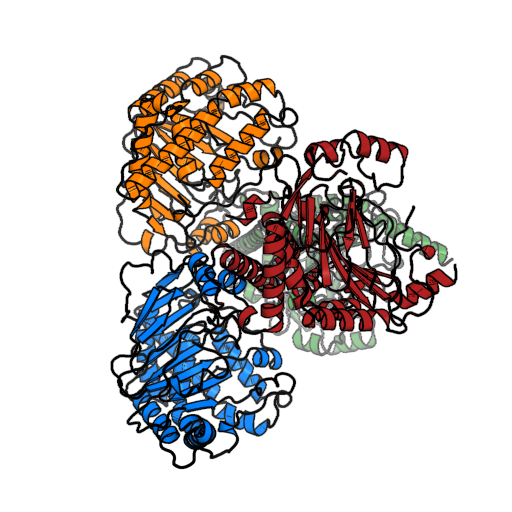VAL H 1 103 ? -33.563 24.452 -69.880 1.00 46.94 103 VAL H C 1
ATOM 10610 O O . VAL H 1 103 ? -32.828 25.091 -70.646 1.00 51.94 103 VAL H O 1
ATOM 10614 N N . MET H 1 104 ? -33.265 24.289 -68.584 1.00 42.28 104 MET H N 1
ATOM 10615 C CA . MET H 1 104 ? -32.034 24.858 -68.033 1.00 46.02 104 MET H CA 1
ATOM 10616 C C . MET H 1 104 ? -30.810 24.249 -68.698 1.00 42.55 104 MET H C 1
ATOM 10617 O O . MET H 1 104 ? -29.852 24.959 -69.030 1.00 46.95 104 MET H O 1
ATOM 10622 N N . ALA H 1 105 ? -30.827 22.932 -68.905 1.00 40.84 105 ALA H N 1
ATOM 10623 C CA . ALA H 1 105 ? -29.672 22.266 -69.490 1.00 46.39 105 ALA H CA 1
ATOM 10624 C C . ALA H 1 105 ? -29.424 22.736 -70.915 1.00 45.59 105 ALA H C 1
ATOM 10625 O O . ALA H 1 105 ? -28.267 22.838 -71.335 1.00 54.74 105 ALA H O 1
ATOM 10627 N N . LYS H 1 106 ? -30.481 23.068 -71.661 1.00 43.40 106 LYS H N 1
ATOM 10628 C CA . LYS H 1 106 ? -30.247 23.550 -73.019 1.00 46.02 106 LYS H CA 1
ATOM 10629 C C . LYS H 1 106 ? -29.853 25.020 -73.048 1.00 46.64 106 LYS H C 1
ATOM 10630 O O . LYS H 1 106 ? -29.015 25.421 -73.863 1.00 52.60 106 LYS H O 1
ATOM 10636 N N . GLU H 1 107 ? -30.420 25.837 -72.161 1.00 41.73 107 GLU H N 1
ATOM 10637 C CA . GLU H 1 107 ? -30.093 27.257 -72.175 1.00 46.68 107 GLU H CA 1
ATOM 10638 C C . GLU H 1 107 ? -28.776 27.567 -71.478 1.00 46.00 107 GLU H C 1
ATOM 10639 O O . GLU H 1 107 ? -28.181 28.617 -71.747 1.00 49.16 107 GLU H O 1
ATOM 10645 N N . PHE H 1 108 ? -28.309 26.688 -70.595 1.00 45.71 108 PHE H N 1
ATOM 10646 C CA . PHE H 1 108 ? -27.065 26.892 -69.852 1.00 45.99 108 PHE H CA 1
ATOM 10647 C C . PHE H 1 108 ? -26.247 25.605 -69.878 1.00 47.83 108 PHE H C 1
ATOM 10648 O O . PHE H 1 108 ? -26.155 24.885 -68.875 1.00 43.09 108 PHE H O 1
ATOM 10656 N N . PRO H 1 109 ? -25.630 25.293 -71.015 1.00 50.02 109 PRO H N 1
ATOM 10657 C CA . PRO H 1 109 ? -24.919 24.017 -71.155 1.00 42.39 109 PRO H CA 1
ATOM 10658 C C . PRO H 1 109 ? -23.597 24.043 -70.408 1.00 40.08 109 PRO H C 1
ATOM 10659 O O . PRO H 1 109 ? -23.117 25.118 -70.019 1.00 42.25 109 PRO H O 1
ATOM 10663 N N . PRO H 1 110 ? -22.978 22.879 -70.183 1.00 39.00 110 PRO H N 1
ATOM 10664 C CA . PRO H 1 110 ? -21.687 22.863 -69.470 1.00 38.41 110 PRO H CA 1
ATOM 10665 C C . PRO H 1 110 ? -20.577 23.637 -70.165 1.00 45.30 110 PRO H C 1
ATOM 10666 O O . PRO H 1 110 ? -19.719 24.206 -69.480 1.00 44.14 110 PRO H O 1
ATOM 10670 N N . GLY H 1 111 ? -20.562 23.682 -71.494 1.00 51.83 111 GLY H N 1
ATOM 10671 C CA . GLY H 1 111 ? -19.538 24.395 -72.229 1.00 48.86 111 GLY H CA 1
ATOM 10672 C C . GLY H 1 111 ? -18.358 23.515 -72.607 1.00 46.23 111 GLY H C 1
ATOM 10673 O O . GLY H 1 111 ? -18.144 22.427 -72.066 1.00 53.18 111 GLY H O 1
ATOM 10674 N N . ALA H 1 112 ? -17.526 24.052 -73.508 1.00 50.28 112 ALA H N 1
ATOM 10675 C CA . ALA H 1 112 ? -16.476 23.254 -74.142 1.00 53.92 112 ALA H CA 1
ATOM 10676 C C . ALA H 1 112 ? -15.431 22.764 -73.147 1.00 52.36 112 ALA H C 1
ATOM 10677 O O . ALA H 1 112 ? -14.842 21.694 -73.346 1.00 51.94 112 ALA H O 1
ATOM 10679 N N . GLU H 1 113 ? -15.177 23.525 -72.082 1.00 53.60 113 GLU H N 1
ATOM 10680 C CA . GLU H 1 113 ? -14.212 23.083 -71.083 1.00 44.29 113 GLU H CA 1
ATOM 10681 C C . GLU H 1 113 ? -14.719 21.883 -70.292 1.00 47.27 113 GLU H C 1
ATOM 10682 O O . GLU H 1 113 ? -13.914 21.178 -69.675 1.00 51.91 113 GLU H O 1
ATOM 10688 N N . LEU H 1 114 ? -16.030 21.629 -70.307 1.00 47.71 114 LEU H N 1
ATOM 10689 C CA . LEU H 1 114 ? -16.636 20.623 -69.449 1.00 49.50 114 LEU H CA 1
ATOM 10690 C C . LEU H 1 114 ? -17.360 19.486 -70.167 1.00 50.75 114 LEU H C 1
ATOM 10691 O O . LEU H 1 114 ? -17.867 18.592 -69.478 1.00 51.32 114 LEU H O 1
ATOM 10696 N N . ASN H 1 115 ? -17.413 19.468 -71.505 1.00 54.10 115 ASN H N 1
ATOM 10697 C CA . ASN H 1 115 ? -18.119 18.386 -72.216 1.00 53.83 115 ASN H CA 1
ATOM 10698 C C . ASN H 1 115 ? -17.602 17.015 -71.796 1.00 59.93 115 ASN H C 1
ATOM 10699 O O . ASN H 1 115 ? -16.512 16.604 -72.194 1.00 64.51 115 ASN H O 1
ATOM 10704 N N . VAL H 1 120 ? -15.737 11.488 -66.267 1.00 68.68 120 VAL H N 1
ATOM 10705 C CA . VAL H 1 120 ? -14.574 11.418 -65.388 1.00 66.67 120 VAL H CA 1
ATOM 10706 C C . VAL H 1 120 ? -14.950 11.895 -63.986 1.00 68.35 120 VAL H C 1
ATOM 10707 O O . VAL H 1 120 ? -15.683 12.875 -63.829 1.00 63.16 120 VAL H O 1
ATOM 10711 N N . GLN H 1 121 ? -14.428 11.211 -62.969 1.00 58.67 121 GLN H N 1
ATOM 10712 C CA . GLN H 1 121 ? -14.599 11.611 -61.577 1.00 50.08 121 GLN H CA 1
ATOM 10713 C C . GLN H 1 121 ? -13.353 12.348 -61.102 1.00 45.01 121 GLN H C 1
ATOM 10714 O O . GLN H 1 121 ? -12.259 11.773 -61.072 1.00 48.34 121 GLN H O 1
ATOM 10720 N N . GLU H 1 122 ? -13.522 13.616 -60.737 1.00 41.81 122 GLU H N 1
ATOM 10721 C CA . GLU H 1 122 ? -12.399 14.450 -60.339 1.00 43.35 122 GLU H CA 1
ATOM 10722 C C . GLU H 1 122 ? -11.937 14.107 -58.927 1.00 37.60 122 GLU H C 1
ATOM 10723 O O . GLU H 1 122 ? -12.705 13.601 -58.102 1.00 38.95 122 GLU H O 1
ATOM 10729 N N . ILE H 1 123 ? -10.655 14.372 -58.660 1.00 40.17 123 ILE H N 1
ATOM 10730 C CA . ILE H 1 123 ? -10.063 14.114 -57.349 1.00 34.61 123 ILE H CA 1
ATOM 10731 C C . ILE H 1 123 ? -9.184 15.301 -56.967 1.00 30.44 123 ILE H C 1
ATOM 10732 O O . ILE H 1 123 ? -8.755 15.427 -55.815 1.00 34.55 123 ILE H O 1
ATOM 10737 N N . LEU H 1 124 ? -8.956 16.212 -57.916 1.00 36.09 124 LEU H N 1
ATOM 10738 C CA . LEU H 1 124 ? -8.063 17.328 -57.619 1.00 32.57 124 LEU H CA 1
ATOM 10739 C C . LEU H 1 124 ? -8.855 18.578 -57.259 1.00 36.61 124 LEU H C 1
ATOM 10740 O O . LEU H 1 124 ? -9.902 18.842 -57.863 1.00 42.29 124 LEU H O 1
ATOM 10745 N N . PRO H 1 125 ? -8.370 19.352 -56.286 1.00 37.90 125 PRO H N 1
ATOM 10746 C CA . PRO H 1 125 ? -9.045 20.606 -55.929 1.00 28.06 125 PRO H CA 1
ATOM 10747 C C . PRO H 1 125 ? -9.239 21.496 -57.149 1.00 36.07 125 PRO H C 1
ATOM 10748 O O . PRO H 1 125 ? -8.367 21.591 -58.016 1.00 37.07 125 PRO H O 1
ATOM 10752 N N . ALA H 1 126 ? -10.395 22.148 -57.221 1.00 38.14 126 ALA H N 1
ATOM 10753 C CA . ALA H 1 126 ? -10.718 22.928 -58.411 1.00 31.34 126 ALA H CA 1
ATOM 10754 C C . ALA H 1 126 ? -11.820 23.920 -58.072 1.00 30.73 126 ALA H C 1
ATOM 10755 O O . ALA H 1 126 ? -12.316 23.964 -56.945 1.00 38.67 126 ALA H O 1
ATOM 10757 N N . MET H 1 127 ? -12.199 24.726 -59.061 1.00 34.75 127 MET H N 1
ATOM 10758 C CA . MET H 1 127 ? -13.368 25.581 -58.924 1.00 32.53 127 MET H CA 1
ATOM 10759 C C . MET H 1 127 ? -13.983 25.832 -60.294 1.00 38.85 127 MET H C 1
ATOM 10760 O O . MET H 1 127 ? -13.295 25.824 -61.319 1.00 38.63 127 MET H O 1
ATOM 10765 N N . ILE H 1 128 ? -15.293 26.060 -60.289 1.00 36.74 128 ILE H N 1
ATOM 10766 C CA . ILE H 1 128 ? -16.060 26.427 -61.471 1.00 28.27 128 ILE H CA 1
ATOM 10767 C C . ILE H 1 128 ? -16.417 27.899 -61.352 1.00 32.89 128 ILE H C 1
ATOM 10768 O O . ILE H 1 128 ? -16.928 28.339 -60.314 1.00 34.24 128 ILE H O 1
ATOM 10773 N N . ILE H 1 129 ? -16.129 28.665 -62.400 1.00 36.55 129 ILE H N 1
ATOM 10774 C CA . ILE H 1 129 ? -16.470 30.077 -62.449 1.00 32.83 129 ILE H CA 1
ATOM 10775 C C . ILE H 1 129 ? -17.395 30.320 -63.634 1.00 36.51 129 ILE H C 1
ATOM 10776 O O . ILE H 1 129 ? -17.470 29.526 -64.574 1.00 39.42 129 ILE H O 1
ATOM 10781 N N . ASP H 1 130 ? -18.119 31.433 -63.572 1.00 41.28 130 ASP H N 1
ATOM 10782 C CA . ASP H 1 130 ? -19.036 31.800 -64.636 1.00 45.38 130 ASP H CA 1
ATOM 10783 C C . ASP H 1 130 ? -18.305 32.659 -65.667 1.00 42.16 130 ASP H C 1
ATOM 10784 O O . ASP H 1 130 ? -17.103 32.912 -65.560 1.00 43.46 130 ASP H O 1
ATOM 10789 N N . ALA H 1 131 ? -19.043 33.135 -66.671 1.00 39.89 131 ALA H N 1
ATOM 10790 C CA . ALA H 1 131 ? -18.431 33.912 -67.743 1.00 46.02 131 ALA H CA 1
ATOM 10791 C C . ALA H 1 131 ? -17.874 35.248 -67.268 1.00 40.72 131 ALA H C 1
ATOM 10792 O O . ALA H 1 131 ? -17.129 35.889 -68.018 1.00 46.71 131 ALA H O 1
ATOM 10794 N N . GLU H 1 132 ? -18.219 35.690 -66.061 1.00 43.09 132 GLU H N 1
ATOM 10795 C CA . GLU H 1 132 ? -17.711 36.943 -65.518 1.00 43.19 132 GLU H CA 1
ATOM 10796 C C . GLU H 1 132 ? -16.903 36.718 -64.242 1.00 42.23 132 GLU H C 1
ATOM 10797 O O . GLU H 1 132 ? -16.852 37.588 -63.368 1.00 46.26 132 GLU H O 1
ATOM 10803 N N . ASP H 1 133 ? -16.281 35.540 -64.129 1.00 36.39 133 ASP H N 1
ATOM 10804 C CA . ASP H 1 133 ? -15.310 35.191 -63.093 1.00 39.91 133 ASP H CA 1
ATOM 10805 C C . ASP H 1 133 ? -15.924 35.017 -61.707 1.00 44.21 133 ASP H C 1
ATOM 10806 O O . ASP H 1 133 ? -15.195 35.002 -60.711 1.00 39.15 133 ASP H O 1
ATOM 10811 N N . HIS H 1 134 ? -17.238 34.848 -61.603 1.00 44.97 134 HIS H N 1
ATOM 10812 C CA . HIS H 1 134 ? -17.851 34.592 -60.306 1.00 36.82 134 HIS H CA 1
ATOM 10813 C C . HIS H 1 134 ? -17.719 33.117 -59.952 1.00 37.02 134 HIS H C 1
ATOM 10814 O O . HIS H 1 134 ? -17.921 32.242 -60.796 1.00 35.99 134 HIS H O 1
ATOM 10821 N N . ILE H 1 135 ? -17.359 32.841 -58.703 1.00 28.78 135 ILE H N 1
ATOM 10822 C CA . ILE H 1 135 ? -17.194 31.460 -58.260 1.00 29.73 135 ILE H CA 1
ATOM 10823 C C . ILE H 1 135 ? -18.570 30.869 -57.981 1.00 29.53 135 ILE H C 1
ATOM 10824 O O . ILE H 1 135 ? -19.350 31.428 -57.204 1.00 30.80 135 ILE H O 1
ATOM 10829 N N . LEU H 1 136 ? -18.873 29.743 -58.625 1.00 30.04 136 LEU H N 1
ATOM 10830 C CA . LEU H 1 136 ? -20.127 29.036 -58.404 1.00 28.05 136 LEU H CA 1
ATOM 10831 C C . LEU H 1 136 ? -19.960 27.768 -57.587 1.00 29.42 136 LEU H C 1
ATOM 10832 O O . LEU H 1 136 ? -20.941 27.284 -57.011 1.00 32.58 136 LEU H O 1
ATOM 10837 N N . PHE H 1 137 ? -18.756 27.250 -57.589 1.00 26.45 137 PHE H N 1
ATOM 10838 C CA . PHE H 1 137 ? -18.443 25.957 -56.973 1.00 24.91 137 PHE H CA 1
ATOM 10839 C C . PHE H 1 137 ? -16.945 25.857 -56.725 1.00 32.10 137 PHE H C 1
ATOM 10840 O O . PHE H 1 137 ? -16.235 26.120 -57.574 1.00 26.65 137 PHE H O 1
ATOM 10848 N N . CYS H 1 138 ? -16.562 25.501 -55.510 1.00 29.47 138 CYS H N 1
ATOM 10849 C CA . CYS H 1 138 ? -15.165 25.259 -55.158 1.00 29.64 138 CYS H CA 1
ATOM 10850 C C . CYS H 1 138 ? -15.052 23.873 -54.545 1.00 32.24 138 CYS H C 1
ATOM 10851 O O . CYS H 1 138 ? -15.659 23.645 -53.558 1.00 30.22 138 CYS H O 1
ATOM 10854 N N . TYR H 1 139 ? -14.236 23.016 -55.144 1.00 30.46 139 TYR H N 1
ATOM 10855 C CA . TYR H 1 139 ? -14.055 21.632 -54.684 1.00 29.39 139 TYR H CA 1
ATOM 10856 C C . TYR H 1 139 ? -12.734 21.579 -53.957 1.00 31.95 139 TYR H C 1
ATOM 10857 O O . TYR H 1 139 ? -11.718 21.900 -54.484 1.00 34.05 139 TYR H O 1
ATOM 10866 N N . LEU H 1 140 ? -12.808 21.138 -52.739 1.00 30.64 140 LEU H N 1
ATOM 10867 C CA . LEU H 1 140 ? -11.647 21.163 -51.852 1.00 29.92 140 LEU H CA 1
ATOM 10868 C C . LEU H 1 140 ? -11.579 19.834 -51.182 1.00 26.49 140 LEU H C 1
ATOM 10869 O O . LEU H 1 140 ? -11.831 19.752 -50.051 1.00 25.83 140 LEU H O 1
ATOM 10874 N N . PRO H 1 141 ? -11.173 18.596 -51.757 1.00 27.19 141 PRO H N 1
ATOM 10875 C CA . PRO H 1 141 ? -10.922 17.035 -51.195 1.00 32.00 141 PRO H CA 1
ATOM 10876 C C . PRO H 1 141 ? -9.844 17.213 -50.119 1.00 35.26 141 PRO H C 1
ATOM 10877 O O . PRO H 1 141 ? -8.971 17.989 -50.249 1.00 27.93 141 PRO H O 1
ATOM 10881 N N . SER H 1 142 ? -10.080 16.557 -49.011 1.00 29.88 142 SER H N 1
ATOM 10882 C CA . SER H 1 142 ? -9.137 16.465 -47.893 1.00 30.36 142 SER H CA 1
ATOM 10883 C C . SER H 1 142 ? -8.712 17.834 -47.373 1.00 33.25 142 SER H C 1
ATOM 10884 O O . SER H 1 142 ? -7.605 18.020 -47.214 1.00 29.14 142 SER H O 1
ATOM 10887 N N . CYS H 1 143 ? -9.642 18.755 -47.286 1.00 27.88 143 CYS H N 1
ATOM 10888 C CA . CYS H 1 143 ? -9.498 20.123 -46.778 1.00 29.03 143 CYS H CA 1
ATOM 10889 C C . CYS H 1 143 ? -9.367 20.109 -45.275 1.00 29.91 143 CYS H C 1
ATOM 10890 O O . CYS H 1 143 ? -8.702 20.874 -44.806 1.00 26.22 143 CYS H O 1
ATOM 10893 N N . VAL H 1 144 ? -10.029 19.193 -44.637 1.00 28.58 144 VAL H N 1
ATOM 10894 C CA . VAL H 1 144 ? -10.057 19.156 -43.170 1.00 28.35 144 VAL H CA 1
ATOM 10895 C C . VAL H 1 144 ? -9.030 18.160 -42.701 1.00 30.98 144 VAL H C 1
ATOM 10896 O O . VAL H 1 144 ? -9.201 17.027 -42.958 1.00 26.70 144 VAL H O 1
ATOM 10900 N N . SER H 1 145 ? -8.116 18.666 -41.884 1.00 28.63 145 SER H N 1
ATOM 10901 C CA . SER H 1 145 ? -6.987 17.986 -41.234 1.00 27.22 145 SER H CA 1
ATOM 10902 C C . SER H 1 145 ? -7.532 16.813 -40.457 1.00 29.46 145 SER H C 1
ATOM 10903 O O . SER H 1 145 ? -8.572 16.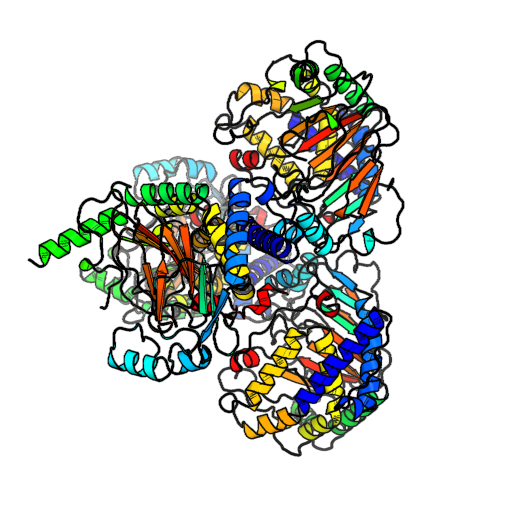911 -39.851 1.00 31.08 145 SER H O 1
ATOM 10906 N N . PRO H 1 146 ? -6.847 15.518 -40.264 1.00 24.60 146 PRO H N 1
ATOM 10907 C CA . PRO H 1 146 ? -7.307 14.334 -39.513 1.00 29.10 146 PRO H CA 1
ATOM 10908 C C . PRO H 1 146 ? -7.638 14.609 -38.056 1.00 28.39 146 PRO H C 1
ATOM 10909 O O . PRO H 1 146 ? -8.533 13.955 -37.506 1.00 33.73 146 PRO H O 1
ATOM 10913 N N . ALA H 1 147 ? -6.945 15.547 -37.409 1.00 26.08 147 ALA H N 1
ATOM 10914 C CA . ALA H 1 147 ? -7.270 15.881 -36.024 1.00 31.59 147 ALA H CA 1
ATOM 10915 C C . ALA H 1 147 ? -8.688 16.430 -35.913 1.00 26.36 147 ALA H C 1
ATOM 10916 O O . ALA H 1 147 ? -9.487 15.971 -35.084 1.00 32.83 147 ALA H O 1
ATOM 10918 N N . ILE H 1 148 ? -9.017 17.421 -36.744 1.00 28.39 148 ILE H N 1
ATOM 10919 C CA . ILE H 1 148 ? -10.346 18.017 -36.708 1.00 27.65 148 ILE H CA 1
ATOM 10920 C C . ILE H 1 148 ? -11.400 17.015 -37.155 1.00 26.79 148 ILE H C 1
ATOM 10921 O O . ILE H 1 148 ? -12.517 17.010 -36.631 1.00 27.67 148 ILE H O 1
ATOM 10926 N N . MET H 1 149 ? -11.071 16.149 -38.116 1.00 27.79 149 MET H N 1
ATOM 10927 C CA . MET H 1 149 ? -12.018 15.115 -38.517 1.00 29.97 149 MET H CA 1
ATOM 10928 C C . MET H 1 149 ? -12.319 14.168 -37.361 1.00 32.43 149 MET H C 1
ATOM 10929 O O . MET H 1 149 ? -13.476 13.802 -37.142 1.00 28.18 149 MET H O 1
ATOM 10934 N N . THR H 1 150 ? -11.287 13.757 -36.616 1.00 29.09 150 THR H N 1
ATOM 10935 C CA . THR H 1 150 ? -11.489 12.964 -35.403 1.00 29.02 150 THR H CA 1
ATOM 10936 C C . THR H 1 150 ? -12.396 13.682 -34.407 1.00 31.53 150 THR H C 1
ATOM 10937 O O . THR H 1 150 ? -13.306 13.075 -33.823 1.00 30.21 150 THR H O 1
ATOM 10941 N N . ILE H 1 151 ? -12.131 14.972 -34.171 1.00 30.37 151 ILE H N 1
ATOM 10942 C CA . ILE H 1 151 ? -12.937 15.754 -33.228 1.00 29.41 151 ILE H CA 1
ATOM 10943 C C . ILE H 1 151 ? -14.404 15.772 -33.656 1.00 27.10 151 ILE H C 1
ATOM 10944 O O . ILE H 1 151 ? -15.315 15.549 -32.845 1.00 28.42 151 ILE H O 1
ATOM 10949 N N . ILE H 1 152 ? -14.652 16.075 -34.933 1.00 27.36 152 ILE H N 1
ATOM 10950 C CA . ILE H 1 152 ? -16.021 16.130 -35.443 1.00 31.85 152 ILE H CA 1
ATOM 10951 C C . ILE H 1 152 ? -16.676 14.757 -35.364 1.00 31.66 152 ILE H C 1
ATOM 10952 O O . ILE H 1 152 ? -17.860 14.639 -35.024 1.00 27.11 152 ILE H O 1
ATOM 10957 N N . ASP H 1 153 ? -15.925 13.701 -35.704 1.00 30.84 153 ASP H N 1
ATOM 10958 C CA . ASP H 1 153 ? -16.427 12.336 -35.582 1.00 27.88 153 ASP H CA 1
ATOM 10959 C C . ASP H 1 153 ? -16.907 12.069 -34.166 1.00 34.30 153 ASP H C 1
ATOM 10960 O O . ASP H 1 153 ? -18.000 11.535 -33.959 1.00 33.18 153 ASP H O 1
ATOM 10965 N N . ALA H 1 154 ? -16.099 12.453 -33.176 1.00 32.17 154 ALA H N 1
ATOM 10966 C CA . ALA H 1 154 ? -16.469 12.207 -31.786 1.00 33.87 154 ALA H CA 1
ATOM 10967 C C . ALA H 1 154 ? -17.711 13.002 -31.396 1.00 31.90 154 ALA H C 1
ATOM 10968 O O . ALA H 1 154 ? -18.605 12.476 -30.721 1.00 35.88 154 ALA H O 1
ATOM 10970 N N . ALA H 1 155 ? -17.791 14.265 -31.817 1.00 35.23 155 ALA H N 1
ATOM 10971 C CA . ALA H 1 155 ? -18.951 15.076 -31.449 1.00 36.23 155 ALA H CA 1
ATOM 10972 C C . ALA H 1 155 ? -20.232 14.528 -32.071 1.00 34.20 155 ALA H C 1
ATOM 10973 O O . ALA H 1 155 ? -21.262 14.403 -31.391 1.00 37.92 155 ALA H O 1
ATOM 10975 N N . VAL H 1 156 ? -20.172 14.156 -33.350 1.00 29.55 156 VAL H N 1
ATOM 10976 C CA . VAL H 1 156 ? -21.346 13.629 -34.034 1.00 35.45 156 VAL H CA 1
ATOM 10977 C C . VAL H 1 156 ? -21.728 12.268 -33.472 1.00 37.61 156 VAL H C 1
ATOM 10978 O O . VAL H 1 156 ? -22.914 11.961 -33.316 1.00 41.42 156 VAL H O 1
ATOM 10982 N N . GLY H 1 157 ? -20.738 11.433 -33.152 1.00 36.04 157 GLY H N 1
ATOM 10983 C CA . GLY H 1 157 ? -21.036 10.166 -32.513 1.00 40.41 157 GLY H CA 1
ATOM 10984 C C . GLY H 1 157 ? -21.719 10.348 -31.175 1.00 44.93 157 GLY H C 1
ATOM 10985 O O . GLY H 1 157 ? -22.652 9.615 -30.840 1.00 50.53 157 GLY H O 1
ATOM 10986 N N . THR H 1 158 ? -21.281 11.342 -30.400 1.00 39.43 158 THR H N 1
ATOM 10987 C CA . THR H 1 158 ? -21.945 11.620 -29.133 1.00 43.94 158 THR H CA 1
ATOM 10988 C C . THR H 1 158 ? -23.382 12.086 -29.348 1.00 42.15 158 THR H C 1
ATOM 10989 O O . THR H 1 158 ? -24.286 11.694 -28.607 1.00 45.55 158 THR H O 1
ATOM 10993 N N . LEU H 1 159 ? -23.627 12.902 -30.364 1.00 43.59 159 LEU H N 1
ATOM 10994 C CA . LEU H 1 159 ? -25.005 13.338 -30.569 1.00 44.97 159 LEU H CA 1
ATOM 10995 C C . LEU H 1 159 ? -25.902 12.212 -31.120 1.00 43.52 159 LEU H C 1
ATOM 10996 O O . LEU H 1 159 ? -27.084 12.148 -30.775 1.00 47.44 159 LEU H O 1
ATOM 11001 N N . ALA H 1 160 ? -25.379 11.320 -31.974 1.00 46.30 160 ALA H N 1
ATOM 11002 C CA . ALA H 1 160 ? -26.190 10.290 -32.635 1.00 45.14 160 ALA H CA 1
ATOM 11003 C C . ALA H 1 160 ? -26.152 8.940 -31.918 1.00 49.93 160 ALA H C 1
ATOM 11004 O O . ALA H 1 160 ? -26.748 7.972 -32.408 1.00 55.79 160 ALA H O 1
ATOM 11006 N N . THR H 1 161 ? -25.475 8.847 -30.769 1.00 52.43 161 THR H N 1
ATOM 11007 C CA . THR H 1 161 ? -25.504 7.629 -29.968 1.00 51.45 161 THR H CA 1
ATOM 11008 C C . THR H 1 161 ? -26.268 7.775 -28.655 1.00 57.43 161 THR H C 1
ATOM 11009 O O . THR H 1 161 ? -26.477 6.768 -27.968 1.00 66.68 161 THR H O 1
ATOM 11013 N N . THR H 1 162 ? -26.685 8.986 -28.282 1.00 52.35 162 THR H N 1
ATOM 11014 C CA . THR H 1 162 ? -27.498 9.152 -27.080 1.00 61.53 162 THR H CA 1
ATOM 11015 C C . THR H 1 162 ? -28.827 8.414 -27.229 1.00 70.35 162 THR H C 1
ATOM 11016 O O . THR H 1 162 ? -29.344 8.242 -28.333 1.00 67.60 162 THR H O 1
ATOM 11020 N N . LYS H 1 163 ? -29.369 7.962 -26.094 1.00 74.45 163 LYS H N 1
ATOM 11021 C CA . LYS H 1 163 ? -30.553 7.103 -26.067 1.00 75.51 163 LYS H CA 1
ATOM 11022 C C . LYS H 1 163 ? -31.870 7.848 -26.292 1.00 70.86 163 LYS H C 1
ATOM 11023 O O . LYS H 1 163 ? -32.716 7.386 -27.066 1.00 66.99 163 LYS H O 1
ATOM 11029 N N . ASP H 1 164 ? -32.069 8.994 -25.645 1.00 64.50 164 ASP H N 1
ATOM 11030 C CA . ASP H 1 164 ? -33.306 9.754 -25.775 1.00 59.36 164 ASP H CA 1
ATOM 11031 C C . ASP H 1 164 ? -33.015 11.179 -26.203 1.00 56.70 164 ASP H C 1
ATOM 11032 O O . ASP H 1 164 ? -33.578 12.140 -25.674 1.00 54.13 164 ASP H O 1
ATOM 11037 N N . GLY H 1 165 ? -32.153 11.320 -27.207 1.00 58.21 165 GLY H N 1
ATOM 11038 C CA . GLY H 1 165 ? -31.896 12.602 -27.820 1.00 50.39 165 GLY H CA 1
ATOM 11039 C C . GLY H 1 165 ? -32.855 12.853 -28.963 1.00 52.63 165 GLY H C 1
ATOM 11040 O O . GLY H 1 165 ? -33.712 12.031 -29.285 1.00 55.27 165 GLY H O 1
ATOM 11041 N N . HIS H 1 166 ? -32.706 14.024 -29.583 1.00 50.67 166 HIS H N 1
ATOM 11042 C CA . HIS H 1 166 ? -33.627 14.402 -30.650 1.00 48.38 166 HIS H CA 1
ATOM 11043 C C . HIS H 1 166 ? -33.624 13.373 -31.769 1.00 49.88 166 HIS H C 1
ATOM 11044 O O . HIS H 1 166 ? -34.683 13.013 -32.298 1.00 49.10 166 HIS H O 1
ATOM 11051 N N . LEU H 1 167 ? -32.448 12.843 -32.106 1.00 48.92 167 LEU H N 1
ATOM 11052 C CA . LEU H 1 167 ? -32.359 11.942 -33.247 1.00 48.07 167 LEU H CA 1
ATOM 11053 C C . LEU H 1 167 ? -33.039 10.607 -32.967 1.00 50.22 167 LEU H C 1
ATOM 11054 O O . LEU H 1 167 ? -33.737 10.079 -33.831 1.00 51.64 167 LEU H O 1
ATOM 11059 N N . GLN H 1 168 ? -32.854 10.042 -31.774 1.00 51.39 168 GLN H N 1
ATOM 11060 C CA . GLN H 1 168 ? -33.519 8.780 -31.451 1.00 54.79 168 GLN H CA 1
ATOM 11061 C C . GLN H 1 168 ? -35.030 8.946 -31.361 1.00 53.71 168 GLN H C 1
ATOM 11062 O O . GLN H 1 168 ? -35.788 8.087 -31.827 1.00 54.27 168 GLN H O 1
ATOM 11068 N N . LYS H 1 169 ? -35.492 10.038 -30.752 1.00 47.44 169 LYS H N 1
ATOM 11069 C CA . LYS H 1 169 ? -36.931 10.248 -30.658 1.00 50.93 169 LYS H CA 1
ATOM 11070 C C . LYS H 1 169 ? -37.548 10.429 -32.038 1.00 54.35 169 LYS H C 1
ATOM 11071 O O . LYS H 1 169 ? -38.601 9.850 -32.330 1.00 56.05 169 LYS H O 1
ATOM 11077 N N . LYS H 1 170 ? -36.858 11.148 -32.934 1.00 50.85 170 LYS H N 1
ATOM 11078 C CA . LYS H 1 170 ? -37.344 11.257 -34.308 1.00 52.32 170 LYS H CA 1
ATOM 11079 C C . LYS H 1 170 ? -37.264 9.917 -35.025 1.00 55.00 170 LYS H C 1
ATOM 11080 O O . LYS H 1 170 ? -38.133 9.579 -35.837 1.00 52.79 170 LYS H O 1
ATOM 11086 N N . SER H 1 171 ? -36.216 9.145 -34.750 1.00 49.58 171 SER H N 1
ATOM 11087 C CA . SER H 1 171 ? -36.030 7.869 -35.424 1.00 52.99 171 SER H CA 1
ATOM 11088 C C . SER H 1 171 ? -37.092 6.855 -35.043 1.00 60.09 171 SER H C 1
ATOM 11089 O O . SER H 1 171 ? -37.504 6.048 -35.884 1.00 60.98 171 SER H O 1
ATOM 11092 N N . ARG H 1 172 ? -37.549 6.880 -33.800 1.00 53.04 172 ARG H N 1
ATOM 11093 C CA . ARG H 1 172 ? -38.654 6.005 -33.440 1.00 55.42 172 ARG H CA 1
ATOM 11094 C C . ARG H 1 172 ? -40.008 6.596 -33.827 1.00 60.91 172 ARG H C 1
ATOM 11095 O O . ARG H 1 172 ? -40.949 5.840 -34.102 1.00 62.53 172 ARG H O 1
ATOM 11103 N N . ALA H 1 173 ? -40.126 7.927 -33.876 1.00 51.60 173 ALA H N 1
ATOM 11104 C CA . ALA H 1 173 ? -41.347 8.541 -34.388 1.00 58.80 173 ALA H CA 1
ATOM 11105 C C . ALA H 1 173 ? -41.579 8.210 -35.856 1.00 62.37 173 ALA H C 1
ATOM 11106 O O . ALA H 1 173 ? -42.730 8.060 -36.284 1.00 67.35 173 ALA H O 1
ATOM 11108 N N . ARG H 1 174 ? -40.506 8.089 -36.643 1.00 60.86 174 ARG H N 1
ATOM 11109 C CA . ARG H 1 174 ? -40.675 7.790 -38.058 1.00 64.07 174 ARG H CA 1
ATOM 11110 C C . ARG H 1 174 ? -40.853 6.302 -38.332 1.00 69.96 174 ARG H C 1
ATOM 11111 O O . ARG H 1 174 ? -41.369 5.944 -39.397 1.00 64.61 174 ARG H O 1
ATOM 11119 N N . GLU H 1 175 ? -40.476 5.430 -37.392 1.00 72.49 175 GLU H N 1
ATOM 11120 C CA . GLU H 1 175 ? -40.697 4.005 -37.597 1.00 70.64 175 GLU H CA 1
ATOM 11121 C C . GLU H 1 175 ? -42.114 3.605 -37.223 1.00 72.11 175 GLU H C 1
ATOM 11122 O O . GLU H 1 175 ? -42.638 2.631 -37.773 1.00 73.43 175 GLU H O 1
ATOM 11128 N N . GLY H 1 176 ? -42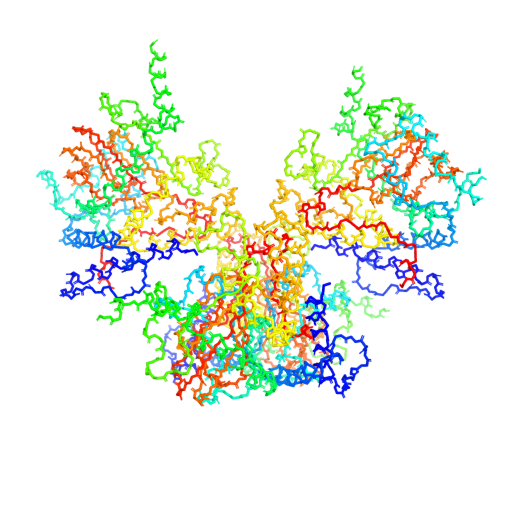.741 4.331 -36.295 1.00 67.32 176 GLY H N 1
ATOM 11129 C CA . GLY H 1 176 ? -44.110 4.009 -35.936 1.00 76.76 176 GLY H CA 1
ATOM 11130 C C . GLY H 1 176 ? -45.066 4.271 -37.084 1.00 75.40 176 GLY H C 1
ATOM 11131 O O . GLY H 1 176 ? -45.923 3.442 -37.396 1.00 75.16 176 GLY H O 1
ATOM 11132 N N . GLU H 1 177 ? -44.928 5.425 -37.730 1.00 72.78 177 GLU H N 1
ATOM 11133 C CA . GLU H 1 177 ? -45.728 5.743 -38.908 1.00 74.63 177 GLU H CA 1
ATOM 11134 C C . GLU H 1 177 ? -45.239 4.957 -40.121 1.00 70.63 177 GLU H C 1
ATOM 11135 O O . GLU H 1 177 ? -45.525 3.770 -40.261 1.00 74.74 177 GLU H O 1
ATOM 11141 N N . GLY H 1 201 ? -39.324 15.591 -54.752 1.00 64.91 201 GLY H N 1
ATOM 11142 C CA . GLY H 1 201 ? -39.935 15.124 -53.520 1.00 64.70 201 GLY H CA 1
ATOM 11143 C C . GLY H 1 201 ? -40.640 16.206 -52.720 1.00 63.40 201 GLY H C 1
ATOM 11144 O O . GLY H 1 201 ? -40.836 17.323 -53.193 1.00 70.50 201 GLY H O 1
ATOM 11145 N N . ALA H 1 202 ? -41.025 15.858 -51.495 1.00 59.22 202 ALA H N 1
ATOM 11146 C CA . ALA H 1 202 ? -41.740 16.765 -50.600 1.00 57.29 202 ALA H CA 1
ATOM 11147 C C . ALA H 1 202 ? -41.359 16.342 -49.190 1.00 57.51 202 ALA H C 1
ATOM 11148 O O . ALA H 1 202 ? -41.789 15.281 -48.726 1.00 55.30 202 ALA H O 1
ATOM 11150 N N . ASN H 1 203 ? -40.561 17.175 -48.516 1.00 60.22 203 ASN H N 1
ATOM 11151 C CA . ASN H 1 203 ? -39.977 16.842 -47.216 1.00 55.87 203 ASN H CA 1
ATOM 11152 C C . ASN H 1 203 ? -39.069 15.627 -47.363 1.00 52.77 203 ASN H C 1
ATOM 11153 O O . ASN H 1 203 ? -38.995 14.761 -46.488 1.00 48.36 203 ASN H O 1
ATOM 11158 N N . TRP H 1 204 ? -38.359 15.583 -48.491 1.00 47.54 204 TRP H N 1
ATOM 11159 C CA . TRP H 1 204 ? -37.442 14.491 -48.773 1.00 48.51 204 TRP H CA 1
ATOM 11160 C C . TRP H 1 204 ? -36.249 14.505 -47.835 1.00 44.60 204 TRP H C 1
ATOM 11161 O O . TRP H 1 204 ? -35.605 13.467 -47.654 1.00 47.98 204 TRP H O 1
ATOM 11172 N N . ARG H 1 205 ? -35.950 15.657 -47.229 1.00 39.89 205 ARG H N 1
ATOM 11173 C CA . ARG H 1 205 ? -34.815 15.759 -46.321 1.00 36.82 205 ARG H CA 1
ATOM 11174 C C . ARG H 1 205 ? -34.952 14.841 -45.116 1.00 44.90 205 ARG H C 1
ATOM 11175 O O . ARG H 1 205 ? -33.945 14.547 -44.462 1.00 41.95 205 ARG H O 1
ATOM 11183 N N . GLU H 1 206 ? -36.166 14.379 -44.806 1.00 45.01 206 GLU H N 1
ATOM 11184 C CA . GLU H 1 206 ? -36.368 13.421 -43.726 1.00 43.92 206 GLU H CA 1
ATOM 11185 C C . GLU H 1 206 ? -37.063 12.145 -44.202 1.00 48.36 206 GLU H C 1
ATOM 11186 O O . GLU H 1 206 ? -37.534 11.357 -43.375 1.00 51.40 206 GLU H O 1
ATOM 11192 N N . ALA H 1 207 ? -37.114 11.916 -45.515 1.00 42.95 207 ALA H N 1
ATOM 11193 C CA . ALA H 1 207 ? -37.670 10.679 -46.052 1.00 46.35 207 ALA H CA 1
ATOM 11194 C C . ALA H 1 207 ? -36.809 9.482 -45.655 1.00 51.89 207 ALA H C 1
ATOM 11195 O O . ALA H 1 207 ? -35.577 9.552 -45.670 1.00 49.73 207 ALA H O 1
ATOM 11197 N N . LEU H 1 208 ? -37.465 8.368 -45.313 1.00 53.15 208 LEU H N 1
ATOM 11198 C CA . LEU H 1 208 ? -36.742 7.222 -44.761 1.00 50.72 208 LEU H CA 1
ATOM 11199 C C . LEU H 1 208 ? -35.989 6.416 -45.807 1.00 52.03 208 LEU H C 1
ATOM 11200 O O . LEU H 1 208 ? -34.978 5.785 -45.478 1.00 57.29 208 LEU H O 1
ATOM 11205 N N . ASP H 1 209 ? -36.457 6.420 -47.056 1.00 49.85 209 ASP H N 1
ATOM 11206 C CA . ASP H 1 209 ? -35.748 5.721 -48.122 1.00 58.01 209 ASP H CA 1
ATOM 11207 C C . ASP H 1 209 ? -34.315 6.216 -48.268 1.00 48.82 209 ASP H C 1
ATOM 11208 O O . ASP H 1 209 ? -33.442 5.466 -48.718 1.00 53.86 209 ASP H O 1
ATOM 11213 N N . LEU H 1 210 ? -34.057 7.473 -47.908 1.00 48.06 210 LEU H N 1
ATOM 11214 C CA . LEU H 1 210 ? -32.740 8.056 -48.113 1.00 48.02 210 LEU H CA 1
ATOM 11215 C C . LEU H 1 210 ? -31.758 7.714 -47.000 1.00 45.98 210 LEU H C 1
ATOM 11216 O O . LEU H 1 210 ? -30.544 7.801 -47.220 1.00 41.01 210 LEU H O 1
ATOM 11221 N N . PHE H 1 211 ? -32.242 7.328 -45.823 1.00 47.90 211 PHE H N 1
ATOM 11222 C CA . PHE H 1 211 ? -31.353 7.077 -44.702 1.00 45.36 211 PHE H CA 1
ATOM 11223 C C . PHE H 1 211 ? -30.680 5.712 -44.851 1.00 60.91 211 PHE H C 1
ATOM 11224 O O . PHE H 1 211 ? -31.196 4.811 -45.518 1.00 58.88 211 PHE H O 1
ATOM 11232 N N . ARG H 1 212 ? -29.495 5.579 -44.251 1.00 55.61 212 ARG H N 1
ATOM 11233 C CA . ARG H 1 212 ? -28.673 4.379 -44.426 1.00 60.95 212 ARG H CA 1
ATOM 11234 C C . ARG H 1 212 ? -29.302 3.219 -43.678 1.00 70.19 212 ARG H C 1
ATOM 11235 O O . ARG H 1 212 ? -29.396 3.262 -42.447 1.00 72.10 212 ARG H O 1
ATOM 11243 N N . GLN H 1 213 ? -29.718 2.168 -44.376 1.00 73.55 213 GLN H N 1
ATOM 11244 C CA . GLN H 1 213 ? -30.432 1.125 -43.666 1.00 74.30 213 GLN H CA 1
ATOM 11245 C C . GLN H 1 213 ? -29.504 -0.081 -43.584 1.00 73.95 213 GLN H C 1
ATOM 11246 O O . GLN H 1 213 ? -28.934 -0.498 -44.600 1.00 78.97 213 GLN H O 1
ATOM 11252 N N . GLY H 1 214 ? -29.383 -0.663 -42.390 1.00 70.07 214 GLY H N 1
ATOM 11253 C CA . GLY H 1 214 ? -28.425 -1.733 -42.187 1.00 69.20 214 GLY H CA 1
ATOM 11254 C C . GLY H 1 214 ? -27.710 -1.549 -40.868 1.00 71.83 214 GLY H C 1
ATOM 11255 O O . GLY H 1 214 ? -28.359 -1.541 -39.818 1.00 72.14 214 GLY H O 1
ATOM 11256 N N . ALA H 1 215 ? -26.385 -1.397 -40.902 1.00 66.88 215 ALA H N 1
ATOM 11257 C CA . ALA H 1 215 ? -25.565 -1.322 -39.695 1.00 69.07 215 ALA H CA 1
ATOM 11258 C C . ALA H 1 215 ? -25.085 0.105 -39.468 1.00 69.66 215 ALA H C 1
ATOM 11259 O O . ALA H 1 215 ? -24.271 0.629 -40.238 1.00 63.65 215 ALA H O 1
ATOM 11261 N N . CYS H 1 216 ? -25.610 0.733 -38.419 1.00 66.40 216 CYS H N 1
ATOM 11262 C CA . CYS H 1 216 ? -25.241 2.091 -38.065 1.00 66.74 216 CYS H CA 1
ATOM 11263 C C . CYS H 1 216 ? -24.967 2.149 -36.580 1.00 60.37 216 CYS H C 1
ATOM 11264 O O . CYS H 1 216 ? -25.807 1.748 -35.759 1.00 60.84 216 CYS H O 1
ATOM 11267 N N . LYS H 1 217 ? -23.810 2.670 -36.232 1.00 58.21 217 LYS H N 1
ATOM 11268 C CA . LYS H 1 217 ? -23.641 3.063 -34.845 1.00 58.23 217 LYS H CA 1
ATOM 11269 C C . LYS H 1 217 ? -24.086 4.495 -34.577 1.00 52.76 217 LYS H C 1
ATOM 11270 O O . LYS H 1 217 ? -24.242 4.859 -33.406 1.00 53.27 217 LYS H O 1
ATOM 11276 N N . MET H 1 218 ? -24.264 5.314 -35.617 1.00 51.19 218 MET H N 1
ATOM 11277 C CA . MET H 1 218 ? -24.769 6.676 -35.472 1.00 53.75 218 MET H CA 1
ATOM 11278 C C . MET H 1 218 ? -26.226 6.698 -35.921 1.00 48.93 218 MET H C 1
ATOM 11279 O O . MET H 1 218 ? -26.549 6.180 -36.996 1.00 46.74 218 MET H O 1
ATOM 11284 N N . THR H 1 219 ? -27.095 7.320 -35.118 1.00 48.62 219 THR H N 1
ATOM 11285 C CA . THR H 1 219 ? -28.535 7.350 -35.424 1.00 45.79 219 THR H CA 1
ATOM 11286 C C . THR H 1 219 ? -28.819 8.253 -36.620 1.00 41.67 219 THR H C 1
ATOM 11287 O O . THR H 1 219 ? -28.554 9.462 -36.553 1.00 45.03 219 THR H O 1
ATOM 11291 N N . PRO H 1 220 ? -29.365 7.727 -37.716 1.00 37.46 220 PRO H N 1
ATOM 11292 C CA . PRO H 1 220 ? -29.672 8.578 -38.871 1.00 37.95 220 PRO H CA 1
ATOM 11293 C C . PRO H 1 220 ? -30.723 9.630 -38.541 1.00 41.70 220 PRO H C 1
ATOM 11294 O O . PRO H 1 220 ? -31.606 9.422 -37.704 1.00 47.78 220 PRO H O 1
ATOM 11298 N N . GLY H 1 221 ? -30.615 10.773 -39.203 1.00 39.89 221 GLY H N 1
ATOM 11299 C CA . GLY H 1 221 ? -31.556 11.849 -38.969 1.00 39.35 221 GLY H CA 1
ATOM 11300 C C . GLY H 1 221 ? -31.015 13.178 -39.461 1.00 41.45 221 GLY H C 1
ATOM 11301 O O . GLY H 1 221 ? -30.003 13.244 -40.155 1.00 41.83 221 GLY H O 1
ATOM 11302 N N . VAL H 1 222 ? -31.727 14.237 -39.085 1.00 36.59 222 VAL H N 1
ATOM 11303 C CA . VAL H 1 222 ? -31.388 15.601 -39.479 1.00 33.01 222 VAL H CA 1
ATOM 11304 C C . VAL H 1 222 ? -31.679 16.524 -38.304 1.00 36.20 222 VAL H C 1
ATOM 11305 O O . VAL H 1 222 ? -32.780 16.492 -37.744 1.00 37.90 222 VAL H O 1
ATOM 11309 N N . LEU H 1 223 ? -30.689 17.326 -37.911 1.00 33.64 223 LEU H N 1
ATOM 11310 C CA . LEU H 1 223 ? -30.909 18.391 -36.938 1.00 30.05 223 LEU H CA 1
ATOM 11311 C C . LEU H 1 223 ? -30.376 19.712 -37.469 1.00 32.20 223 LEU H C 1
ATOM 11312 O O . LEU H 1 223 ? -29.505 19.749 -38.335 1.00 32.74 223 LEU H O 1
ATOM 11317 N N . THR H 1 224 ? -30.907 20.806 -36.929 1.00 28.04 224 THR H N 1
ATOM 11318 C CA . THR H 1 224 ? -30.530 22.140 -37.367 1.00 31.08 224 THR H CA 1
ATOM 11319 C C . THR H 1 224 ? -30.298 23.026 -36.150 1.00 30.74 224 THR H C 1
ATOM 11320 O O . THR H 1 224 ? -31.043 22.958 -35.168 1.00 24.36 224 THR H O 1
ATOM 11324 N N . PHE H 1 225 ? -29.253 23.853 -36.226 1.00 31.18 225 PHE H N 1
ATOM 11325 C CA . PHE H 1 225 ? -28.848 24.747 -35.154 1.00 25.65 225 PHE H CA 1
ATOM 11326 C C . PHE H 1 225 ? -28.672 26.143 -35.730 1.00 30.53 225 PHE H C 1
ATOM 11327 O O . PHE H 1 225 ? -28.173 26.309 -36.852 1.00 31.68 225 PHE H O 1
ATOM 11335 N N . ALA H 1 226 ? -29.092 27.143 -34.960 1.00 27.90 226 ALA H N 1
ATOM 11336 C CA . ALA H 1 226 ? -28.970 28.541 -35.346 1.00 26.21 226 ALA H CA 1
ATOM 11337 C C . ALA H 1 226 ? -29.269 29.424 -34.142 1.00 27.67 226 ALA H C 1
ATOM 11338 O O . ALA H 1 226 ? -30.157 29.104 -33.341 1.00 27.32 226 ALA H O 1
ATOM 11340 N N . PRO H 1 227 ? -28.550 30.538 -33.977 1.00 29.96 227 PRO H N 1
ATOM 11341 C CA . PRO H 1 227 ? -28.883 31.462 -32.881 1.00 26.43 227 PRO H CA 1
ATOM 11342 C C . PRO H 1 227 ? -30.148 32.260 -33.134 1.00 32.15 227 PRO H C 1
ATOM 11343 O O . PRO H 1 227 ? -30.835 32.639 -32.176 1.00 32.01 227 PRO H O 1
ATOM 11347 N N . ALA H 1 228 ? -30.556 32.424 -34.375 1.00 27.76 228 ALA H N 1
ATOM 11348 C CA . ALA H 1 228 ? -31.765 33.136 -34.825 1.00 31.28 228 ALA H CA 1
ATOM 11349 C C . ALA H 1 228 ? -32.481 32.349 -35.939 1.00 33.03 228 ALA H C 1
ATOM 11350 O O . ALA H 1 228 ? -32.031 32.325 -37.008 1.00 29.23 228 ALA H O 1
ATOM 11352 N N . TRP H 1 229 ? -33.618 31.760 -35.638 1.00 36.72 229 TRP H N 1
ATOM 11353 C CA . TRP H 1 229 ? -34.352 30.848 -36.541 1.00 35.70 229 TRP H CA 1
ATOM 11354 C C . TRP H 1 229 ? -35.848 31.057 -36.436 1.00 43.84 229 TRP H C 1
ATOM 11355 O O . TRP H 1 229 ? -36.305 31.364 -35.388 1.00 40.96 229 TRP H O 1
ATOM 11366 N N . TRP H 1 230 ? -36.566 30.776 -37.514 1.00 47.36 230 TRP H N 1
ATOM 11367 C CA . TRP H 1 230 ? -38.032 30.837 -37.474 1.00 45.34 230 TRP H CA 1
ATOM 11368 C C . TRP H 1 230 ? -38.484 29.412 -37.528 1.00 45.18 230 TRP H C 1
ATOM 11369 O O . TRP H 1 230 ? -38.153 28.783 -38.432 1.00 45.74 230 TRP H O 1
ATOM 11380 N N . PRO H 1 231 ? -39.311 28.960 -36.590 1.00 47.69 231 PRO H N 1
ATOM 11381 C CA . PRO H 1 231 ? -39.795 27.599 -36.536 1.00 58.39 231 PRO H CA 1
ATOM 11382 C C . PRO H 1 231 ? -40.829 27.324 -37.630 1.00 58.83 231 PRO H C 1
ATOM 11383 O O . PRO H 1 231 ? -41.382 28.235 -38.088 1.00 57.17 231 PRO H O 1
ATOM 11387 N N . VAL H 1 232 ? -41.100 26.058 -37.923 1.00 61.34 232 VAL H N 1
ATOM 11388 C CA . VAL H 1 232 ? -42.031 25.713 -39.049 1.00 66.55 232 VAL H CA 1
ATOM 11389 C C . VAL H 1 232 ? -43.376 26.427 -38.891 1.00 68.99 232 VAL H C 1
ATOM 11390 O O . VAL H 1 232 ? -44.022 26.332 -37.819 1.00 69.07 232 VAL H O 1
ATOM 11394 N N . GLY H 1 233 ? -43.762 27.212 -39.899 1.00 63.53 233 GLY H N 1
ATOM 11395 C CA . GLY H 1 233 ? -45.057 27.906 -39.773 1.00 69.08 233 GLY H CA 1
ATOM 11396 C C . GLY H 1 233 ? -45.195 28.784 -38.541 1.00 73.64 233 GLY H C 1
ATOM 11397 O O . GLY H 1 233 ? -46.179 28.691 -37.819 1.00 81.32 233 GLY H O 1
ATOM 11398 N N . HIS H 1 234 ? -44.116 29.456 -38.236 1.00 72.14 234 HIS H N 1
ATOM 11399 C CA . HIS H 1 234 ? -43.959 30.496 -37.224 1.00 67.21 234 HIS H CA 1
ATOM 11400 C C . HIS H 1 234 ? -43.161 31.578 -37.936 1.00 64.99 234 HIS H C 1
ATOM 11401 O O . HIS H 1 234 ? -42.809 32.497 -37.310 1.00 68.53 234 HIS H O 1
ATOM 11408 N N . GLU H 1 235 ? -43.069 31.583 -39.268 1.00 63.11 235 GLU H N 1
ATOM 11409 C CA . GLU H 1 235 ? -42.234 32.527 -40.036 1.00 62.18 235 GLU H CA 1
ATOM 11410 C C . GLU H 1 235 ? -42.743 33.944 -39.929 1.00 62.27 235 GLU H C 1
ATOM 11411 O O . GLU H 1 235 ? -42.030 34.788 -40.202 1.00 72.46 235 GLU H O 1
ATOM 11417 N N . ASN H 1 236 ? -43.986 34.125 -39.581 1.00 64.55 236 ASN H N 1
ATOM 11418 C CA . ASN H 1 236 ? -44.659 35.403 -39.364 1.00 69.37 236 ASN H CA 1
ATOM 11419 C C . ASN H 1 236 ? -44.041 36.201 -38.204 1.00 66.97 236 ASN H C 1
ATOM 11420 O O . ASN H 1 236 ? -44.105 37.429 -38.288 1.00 65.85 236 ASN H O 1
ATOM 11425 N N . GLN H 1 237 ? -43.534 35.572 -37.145 1.00 61.66 237 GLN H N 1
ATOM 11426 C CA . GLN H 1 237 ? -42.981 36.341 -35.990 1.00 61.66 237 GLN H CA 1
ATOM 11427 C C . GLN H 1 237 ? -41.520 36.790 -36.157 1.00 58.85 237 GLN H C 1
ATOM 11428 O O . GLN H 1 237 ? -41.012 36.551 -37.168 1.00 58.48 237 GLN H O 1
ATOM 11434 N N . LEU H 1 238 ? -40.918 37.455 -35.147 1.00 51.94 238 LEU H N 1
ATOM 11435 C CA . LEU H 1 238 ? -39.502 37.953 -35.031 1.00 48.77 238 LEU H CA 1
ATOM 11436 C C . LEU H 1 238 ? -38.628 36.731 -34.961 1.00 47.42 238 LEU H C 1
ATOM 11437 O O . LEU H 1 238 ? -39.125 35.737 -34.419 1.00 42.69 238 LEU H O 1
ATOM 11442 N N . PRO H 1 239 ? -37.183 36.425 -35.278 1.00 47.18 239 PRO H N 1
ATOM 11443 C CA . PRO H 1 239 ? -36.650 35.070 -35.122 1.00 42.35 239 PRO H CA 1
ATOM 11444 C C . PRO H 1 239 ? -36.229 34.819 -33.680 1.00 34.90 239 PRO H C 1
ATOM 11445 O O . PRO H 1 239 ? -36.068 35.739 -32.878 1.00 34.33 239 PRO H O 1
ATOM 11449 N N . GLY H 1 240 ? -36.122 33.545 -33.332 1.00 32.62 240 GLY H N 1
ATOM 11450 C CA . GLY H 1 240 ? -35.664 33.179 -32.016 1.00 29.54 240 GLY H CA 1
ATOM 11451 C C . GLY H 1 240 ? -34.667 32.045 -32.079 1.00 32.95 240 GLY H C 1
ATOM 11452 O O . GLY H 1 240 ? -34.326 31.547 -33.156 1.00 32.02 240 GLY H O 1
ATOM 11453 N N . PRO H 1 241 ? -34.190 31.599 -30.923 1.00 34.60 241 PRO H N 1
ATOM 11454 C CA . PRO H 1 241 ? -33.201 30.520 -30.914 1.00 34.48 241 PRO H CA 1
ATOM 11455 C C . PRO H 1 241 ? -33.816 29.217 -31.386 1.00 37.01 241 PRO H C 1
ATOM 11456 O O . PRO H 1 241 ? -34.996 28.943 -31.160 1.00 41.04 241 PRO H O 1
ATOM 11460 N N . ALA H 1 242 ? -32.997 28.413 -32.057 1.00 35.23 242 ALA H N 1
ATOM 11461 C CA . ALA H 1 242 ? -33.449 27.095 -32.473 1.00 37.00 242 ALA H CA 1
ATOM 11462 C C . ALA H 1 242 ? -33.766 26.248 -31.247 1.00 42.25 242 ALA H C 1
ATOM 11463 O O . ALA H 1 242 ? -33.049 26.291 -30.242 1.00 38.71 242 ALA H O 1
ATOM 11465 N N . SER H 1 243 ? -34.856 25.478 -31.340 1.00 36.22 243 SER H N 1
ATOM 11466 C CA . SER H 1 243 ? -35.255 24.598 -30.244 1.00 35.88 243 SER H CA 1
ATOM 11467 C C . SER H 1 243 ? -34.107 23.695 -29.815 1.00 36.61 243 SER H C 1
ATOM 11468 O O . SER H 1 243 ? -33.914 23.444 -28.619 1.00 39.45 243 SER H O 1
ATOM 11471 N N . THR H 1 244 ? -33.351 23.174 -30.786 1.00 34.99 244 THR H N 1
ATOM 11472 C CA . THR H 1 244 ? -32.232 22.284 -30.487 1.00 35.02 244 THR H CA 1
ATOM 11473 C C . THR H 1 244 ? -31.201 22.952 -29.585 1.00 30.56 244 THR H C 1
ATOM 11474 O O . THR H 1 244 ? -30.480 22.264 -28.852 1.00 37.03 244 THR H O 1
ATOM 11478 N N . LEU H 1 245 ? -31.087 24.276 -29.649 1.00 35.18 245 LEU H N 1
ATOM 11479 C CA . LEU H 1 245 ? -30.090 25.007 -28.880 1.00 39.45 245 LEU H CA 1
ATOM 11480 C C . LEU H 1 245 ? -30.658 25.666 -27.630 1.00 37.17 245 LEU H C 1
ATOM 11481 O O . LEU H 1 245 ? -29.904 26.305 -26.890 1.00 37.68 245 LEU H O 1
ATOM 11486 N N . LYS H 1 246 ? -31.949 25.498 -27.353 1.00 38.13 246 LYS H N 1
ATOM 11487 C CA . LYS H 1 246 ? -32.578 26.265 -26.282 1.00 38.70 246 LYS H CA 1
ATOM 11488 C C . LYS H 1 246 ? -32.181 25.764 -24.893 1.00 34.82 246 LYS H C 1
ATOM 11489 O O . LYS H 1 246 ? -31.941 26.593 -24.005 1.00 38.09 246 LYS H O 1
ATOM 11495 N N . PRO H 1 247 ? -32.059 24.457 -24.653 1.00 35.45 247 PRO H N 1
ATOM 11496 C CA . PRO H 1 247 ? -31.507 24.002 -23.369 1.00 35.95 247 PRO H CA 1
ATOM 11497 C C . PRO H 1 247 ? -30.045 24.390 -23.244 1.00 39.19 247 PRO H C 1
ATOM 11498 O O . PRO H 1 247 ? -29.220 24.005 -24.086 1.00 39.24 247 PRO H O 1
ATOM 11502 N N . PRO H 1 248 ? -29.687 25.167 -22.216 1.00 40.66 248 PRO H N 1
ATOM 11503 C CA . PRO H 1 248 ? -28.292 25.630 -22.091 1.00 37.86 248 PRO H CA 1
ATOM 11504 C C . PRO H 1 248 ? -27.281 24.513 -21.904 1.00 44.15 248 PRO H C 1
ATOM 11505 O O . PRO H 1 248 ? -26.087 24.739 -22.135 1.00 47.91 248 PRO H O 1
ATOM 11509 N N . LYS H 1 249 ? -27.713 23.315 -21.509 1.00 36.02 249 LYS H N 1
ATOM 11510 C CA . LYS H 1 249 ? -26.826 22.163 -21.424 1.00 34.57 249 LYS H CA 1
ATOM 11511 C C . LYS H 1 249 ? -27.420 20.963 -22.150 1.00 36.63 249 LYS H C 1
ATOM 11512 O O . LYS H 1 249 ? -27.070 19.820 -21.838 1.00 45.36 249 LYS H O 1
ATOM 11518 N N . GLY H 1 250 ? -28.279 21.209 -23.136 1.00 35.41 250 GLY H N 1
ATOM 11519 C CA . GLY H 1 250 ? -28.806 20.149 -23.968 1.00 41.77 250 GLY H CA 1
ATOM 11520 C C . GLY H 1 250 ? -27.763 19.580 -24.908 1.00 35.54 250 GLY H C 1
ATOM 11521 O O . GLY H 1 250 ? -26.637 20.066 -25.016 1.00 42.55 250 GLY H O 1
ATOM 11522 N N . GLU H 1 251 ? -28.159 18.518 -25.613 1.00 37.39 251 GLU H N 1
ATOM 11523 C CA . GLU H 1 251 ? -27.231 17.838 -26.511 1.00 33.05 251 GLU H CA 1
ATOM 11524 C C . GLU H 1 251 ? -26.756 18.749 -27.640 1.00 34.48 251 GLU H C 1
ATOM 11525 O O . GLU H 1 251 ? -25.614 18.625 -28.103 1.00 36.34 251 GLU H O 1
ATOM 11531 N N . GLY H 1 252 ? -27.602 19.678 -28.083 1.00 28.98 252 GLY H N 1
ATOM 11532 C CA . GLY H 1 252 ? -27.216 20.540 -29.188 1.00 30.69 252 GLY H CA 1
ATOM 11533 C C . GLY H 1 252 ? -26.196 21.583 -28.773 1.00 37.25 252 GLY H C 1
ATOM 11534 O O . GLY H 1 252 ? -25.195 21.814 -29.468 1.00 35.48 252 GLY H O 1
ATOM 11535 N N . ARG H 1 253 ? -26.421 22.216 -27.619 1.00 35.83 253 ARG H N 1
ATOM 11536 C CA . ARG H 1 253 ? -25.483 23.233 -27.159 1.00 36.83 253 ARG H CA 1
ATOM 11537 C C . ARG H 1 253 ? -24.095 22.665 -26.870 1.00 33.27 253 ARG H C 1
ATOM 11538 O O . ARG H 1 253 ? -23.094 23.294 -27.219 1.00 39.28 253 ARG H O 1
ATOM 11546 N N . MET H 1 254 ? -24.050 21.456 -26.373 1.00 31.31 254 MET H N 1
ATOM 11547 C CA . MET H 1 254 ? -22.803 20.750 -26.068 1.00 37.41 254 MET H CA 1
ATOM 11548 C C . MET H 1 254 ? -22.163 20.277 -27.369 1.00 39.90 254 MET H C 1
ATOM 11549 O O . MET H 1 254 ? -21.021 20.375 -27.481 1.00 35.26 254 MET H O 1
ATOM 11554 N N . PHE H 1 255 ? -22.939 19.851 -28.333 1.00 33.92 255 PHE H N 1
ATOM 11555 C CA . PHE H 1 255 ? -22.391 19.498 -29.642 1.00 34.46 255 PHE H CA 1
ATOM 11556 C C . PHE H 1 255 ? -21.682 20.705 -30.234 1.00 35.95 255 PHE H C 1
ATOM 11557 O O . PHE H 1 255 ? -20.564 20.596 -30.749 1.00 31.70 255 PHE H O 1
ATOM 11565 N N . LEU H 1 256 ? -22.308 21.879 -30.126 1.00 29.52 256 LEU H N 1
ATOM 11566 C CA . LEU H 1 256 ? -21.664 23.103 -30.593 1.00 33.27 256 LEU H CA 1
ATOM 11567 C C . LEU H 1 256 ? -20.397 23.401 -29.795 1.00 34.32 256 LEU H C 1
ATOM 11568 O O . LEU H 1 256 ? -19.381 23.822 -30.361 1.00 30.36 256 LEU H O 1
ATOM 11573 N N . SER H 1 257 ? -20.450 23.220 -28.474 1.00 32.36 257 SER H N 1
ATOM 11574 C CA . SER H 1 257 ? -19.261 23.411 -27.649 1.00 34.87 257 SER H CA 1
ATOM 11575 C C . SER H 1 257 ? -18.150 22.425 -28.001 1.00 35.44 257 SER H C 1
ATOM 11576 O O . SER H 1 257 ? -16.983 22.675 -27.680 1.00 29.93 257 SER H O 1
ATOM 11579 N N . ASP H 1 258 ? -18.484 21.302 -28.630 1.00 34.62 258 ASP H N 1
ATOM 11580 C CA . ASP H 1 258 ? -17.480 20.309 -28.980 1.00 31.02 258 ASP H CA 1
ATOM 11581 C C . ASP H 1 258 ? -16.699 20.678 -30.234 1.00 32.19 258 ASP H C 1
ATOM 11582 O O . ASP H 1 258 ? -15.584 20.178 -30.413 1.00 29.41 258 ASP H O 1
ATOM 11587 N N . ILE H 1 259 ? -17.248 21.526 -31.101 1.00 31.03 259 ILE H N 1
ATOM 11588 C CA . ILE H 1 259 ? -16.633 21.780 -32.405 1.00 29.49 259 ILE H CA 1
ATOM 11589 C C . ILE H 1 259 ? -16.362 23.253 -32.711 1.00 25.76 259 ILE H C 1
ATOM 11590 O O . ILE H 1 259 ? -16.502 23.646 -33.877 1.00 31.09 259 ILE H O 1
ATOM 11595 N N . PRO H 1 260 ? -15.985 24.116 -31.756 1.00 26.42 260 PRO H N 1
ATOM 11596 C CA . PRO H 1 260 ? -15.792 25.526 -32.137 1.00 24.46 260 PRO H CA 1
ATOM 11597 C C . PRO H 1 260 ? -14.603 25.733 -33.065 1.00 25.28 260 PRO H C 1
ATOM 11598 O O . PRO H 1 260 ? -14.635 26.647 -33.901 1.00 24.13 260 PRO H O 1
ATOM 11602 N N . ILE H 1 261 ? -13.589 24.868 -32.996 1.00 20.71 261 ILE H N 1
ATOM 11603 C CA . ILE H 1 261 ? -12.417 25.027 -33.852 1.00 22.81 261 ILE H CA 1
ATOM 11604 C C . ILE H 1 261 ? -12.703 24.523 -35.266 1.00 23.03 261 ILE H C 1
ATOM 11605 O O . ILE H 1 261 ? -12.216 25.102 -36.248 1.00 21.37 261 ILE H O 1
ATOM 11610 N N . ALA H 1 262 ? -13.521 23.474 -35.403 1.00 22.97 262 ALA H N 1
ATOM 11611 C CA . ALA H 1 262 ? -13.981 23.065 -36.729 1.00 28.18 262 ALA H CA 1
ATOM 11612 C C . ALA H 1 262 ? -14.810 24.161 -37.385 1.00 21.28 262 ALA H C 1
ATOM 11613 O O . ALA H 1 262 ? -14.676 24.425 -38.590 1.00 23.02 262 ALA H O 1
ATOM 11615 N N . SER H 1 263 ? -15.656 24.833 -36.601 1.00 22.06 263 SER H N 1
ATOM 11616 C CA . SER H 1 263 ? -16.481 25.895 -37.163 1.00 20.83 263 SER H CA 1
ATOM 11617 C C . SER H 1 263 ? -15.630 27.098 -37.536 1.00 20.28 263 SER H C 1
ATOM 11618 O O . SER H 1 263 ? -15.877 27.737 -38.567 1.00 20.03 263 SER H O 1
ATOM 11621 N N . ALA H 1 264 ? -14.602 27.390 -36.736 1.00 17.78 264 ALA H N 1
ATOM 11622 C CA . ALA H 1 264 ? -13.657 28.435 -37.109 1.00 18.74 264 ALA H CA 1
ATOM 11623 C C . ALA H 1 264 ? -12.956 28.096 -38.420 1.00 18.17 264 ALA H C 1
ATOM 11624 O O . ALA H 1 264 ? -12.749 28.972 -39.269 1.00 16.85 264 ALA H O 1
ATOM 11626 N N . LEU H 1 265 ? -12.591 26.823 -38.607 1.00 18.63 265 LEU H N 1
ATOM 11627 C CA . LEU H 1 265 ? -11.938 26.420 -39.851 1.00 20.56 265 LEU H CA 1
ATOM 11628 C C . LEU H 1 265 ? -12.860 26.624 -41.050 1.00 18.59 265 LEU H C 1
ATOM 11629 O O . LEU H 1 265 ? -12.451 27.184 -42.080 1.00 21.23 265 LEU H O 1
ATOM 11634 N N . VAL H 1 266 ? -14.116 26.182 -40.930 1.00 21.76 266 VAL H N 1
ATOM 11635 C CA . VAL H 1 266 ? -15.068 26.346 -42.031 1.00 11.53 266 VAL H CA 1
ATOM 11636 C C . VAL H 1 266 ? -15.273 27.827 -42.344 1.00 14.57 266 VAL H C 1
ATOM 11637 O O . VAL H 1 266 ? -15.298 28.239 -43.517 1.00 18.96 266 VAL H O 1
ATOM 11641 N N . GLY H 1 267 ? -15.407 28.656 -41.304 1.00 16.65 267 GLY H N 1
ATOM 11642 C CA . GLY H 1 267 ? -15.579 30.084 -41.526 1.00 12.85 267 GLY H CA 1
ATOM 11643 C C . GLY H 1 267 ? -14.381 30.718 -42.205 1.00 16.11 267 GLY H C 1
ATOM 11644 O O . GLY H 1 267 ? -14.530 31.608 -43.049 1.00 15.53 267 GLY H O 1
ATOM 11645 N N . ALA H 1 268 ? -13.176 30.258 -41.858 1.00 16.93 268 ALA H N 1
ATOM 11646 C CA . ALA H 1 268 ? -11.978 30.781 -42.505 1.00 17.32 268 ALA H CA 1
ATOM 11647 C C . ALA H 1 268 ? -11.946 30.408 -43.982 1.00 15.74 268 ALA H C 1
ATOM 11648 O O . ALA H 1 268 ? -11.578 31.232 -44.832 1.00 20.12 268 ALA H O 1
ATOM 11650 N N . ILE H 1 269 ? -12.340 29.173 -44.307 1.00 15.96 269 ILE H N 1
ATOM 11651 C CA . ILE H 1 269 ? -12.440 28.774 -45.713 1.00 17.25 269 ILE H CA 1
ATOM 11652 C C . ILE H 1 269 ? -13.387 29.707 -46.464 1.00 19.65 269 ILE H C 1
ATOM 11653 O O . ILE H 1 269 ? -13.052 30.250 -47.533 1.00 21.10 269 ILE H O 1
ATOM 11658 N N . LEU H 1 270 ? -14.578 29.928 -45.897 1.00 16.67 270 LEU H N 1
ATOM 11659 C CA . LEU H 1 270 ? -15.533 30.827 -46.542 1.00 21.22 270 LEU H CA 1
ATOM 11660 C C . LEU H 1 270 ? -14.932 32.210 -46.761 1.00 23.03 270 LEU H C 1
ATOM 11661 O O . LEU H 1 270 ? -15.095 32.805 -47.835 1.00 21.50 270 LEU H O 1
ATOM 11666 N N . ALA H 1 271 ? -14.221 32.733 -45.757 1.00 20.58 271 ALA H N 1
ATOM 11667 C CA . ALA H 1 271 ? -13.622 34.057 -45.894 1.00 19.43 271 ALA H CA 1
ATOM 11668 C C . ALA H 1 271 ? -12.572 34.085 -46.994 1.00 26.98 271 ALA H C 1
ATOM 11669 O O . ALA H 1 271 ? -12.379 35.123 -47.640 1.00 26.25 271 ALA H O 1
ATOM 11671 N N . GLN H 1 272 ? -11.894 32.960 -47.232 1.00 22.33 272 GLN H N 1
ATOM 11672 C CA . GLN H 1 272 ? -10.955 32.926 -48.349 1.00 26.02 272 GLN H CA 1
ATOM 11673 C C . GLN H 1 272 ? -11.678 32.944 -49.685 1.00 32.23 272 GLN H C 1
ATOM 11674 O O . GLN H 1 272 ? -11.164 33.510 -50.659 1.00 24.85 272 GLN H O 1
ATOM 11680 N N . ILE H 1 273 ? -12.857 32.329 -49.760 1.00 29.78 273 ILE H N 1
ATOM 11681 C CA . ILE H 1 273 ? -13.567 32.299 -51.037 1.00 21.94 273 ILE H CA 1
ATOM 11682 C C . ILE H 1 273 ? -14.403 33.559 -51.253 1.00 29.92 273 ILE H C 1
ATOM 11683 O O . ILE H 1 273 ? -14.454 34.091 -52.365 1.00 27.33 273 ILE H O 1
ATOM 11688 N N . ASN H 1 274 ? -15.037 34.091 -50.204 1.00 30.01 274 ASN H N 1
ATOM 11689 C CA . ASN H 1 274 ? -15.934 35.241 -50.359 1.00 27.68 274 ASN H CA 1
ATOM 11690 C C . ASN H 1 274 ? -15.811 36.093 -49.092 1.00 28.93 274 ASN H C 1
ATOM 11691 O O . ASN H 1 274 ? -16.586 35.939 -48.144 1.00 30.02 274 ASN H O 1
ATOM 11696 N N . GLN H 1 275 ? -14.829 36.993 -49.094 1.00 26.51 275 GLN H N 1
ATOM 11697 C CA . GLN H 1 275 ? -14.593 37.842 -47.926 1.00 28.11 275 GLN H CA 1
ATOM 11698 C C . GLN H 1 275 ? -15.762 38.765 -47.608 1.00 28.23 275 GLN H C 1
ATOM 11699 O O . GLN H 1 275 ? -16.099 38.904 -46.418 1.00 24.37 275 GLN H O 1
ATOM 11705 N N . PRO H 1 276 ? -16.383 39.458 -48.578 1.00 30.39 276 PRO H N 1
ATOM 11706 C CA . PRO H 1 276 ? -17.551 40.286 -48.226 1.00 24.46 276 PRO H CA 1
ATOM 11707 C C . PRO H 1 276 ? -18.652 39.494 -47.547 1.00 28.33 276 PRO H C 1
ATOM 11708 O O . PRO H 1 276 ? -19.270 39.989 -46.599 1.00 23.37 276 PRO H O 1
ATOM 11712 N N . LEU H 1 277 ? -18.908 38.266 -48.006 1.00 25.85 277 LEU H N 1
ATOM 11713 C CA . LEU H 1 277 ? -19.927 37.433 -47.375 1.00 22.86 277 LEU H CA 1
ATOM 11714 C C . LEU H 1 277 ? -19.548 37.080 -45.938 1.00 24.96 277 LEU H C 1
ATOM 11715 O O . LEU H 1 277 ? -20.398 37.111 -45.038 1.00 25.58 277 LEU H O 1
ATOM 11720 N N . PHE H 1 278 ? -18.277 36.733 -45.703 1.00 24.76 278 PHE H N 1
ATOM 11721 C CA . PHE H 1 278 ? -17.814 36.465 -44.341 1.00 22.78 278 PHE H CA 1
ATOM 11722 C C . PHE H 1 278 ? -18.041 37.675 -43.439 1.00 18.79 278 PHE H C 1
ATOM 11723 O O . PHE H 1 278 ? -18.614 37.558 -42.344 1.00 22.06 278 PHE H O 1
ATOM 11731 N N . GLU H 1 279 ? -17.570 38.847 -43.875 1.00 19.39 279 GLU H N 1
ATOM 11732 C CA . GLU H 1 279 ? -17.695 40.044 -43.053 1.00 23.20 279 GLU H CA 1
ATOM 11733 C C . GLU H 1 279 ? -19.152 40.437 -42.851 1.00 27.57 279 GLU H C 1
ATOM 11734 O O . GLU H 1 279 ? -19.519 40.904 -41.768 1.00 31.36 279 GLU H O 1
ATOM 11740 N N . SER H 1 280 ? -20.004 40.223 -43.857 1.00 27.77 280 SER H N 1
ATOM 11741 C CA . SER H 1 280 ? -21.406 40.589 -43.719 1.00 28.15 280 SER H CA 1
ATOM 11742 C C . SER H 1 280 ? -22.118 39.656 -42.754 1.00 22.97 280 SER H C 1
ATOM 11743 O O . SER H 1 280 ? -22.937 40.104 -41.946 1.00 29.08 280 SER H O 1
ATOM 11746 N N . GLY H 1 281 ? -21.809 38.360 -42.809 1.00 24.02 281 GLY H N 1
ATOM 11747 C CA . GLY H 1 281 ? -22.342 37.449 -41.810 1.00 22.50 281 GLY H CA 1
ATOM 11748 C C . GLY H 1 281 ? -21.897 37.806 -40.405 1.00 25.55 281 GLY H C 1
ATOM 11749 O O . GLY H 1 281 ? -22.682 37.725 -39.455 1.00 25.18 281 GLY H O 1
ATOM 11750 N N . VAL H 1 282 ? -20.629 38.209 -40.254 1.00 21.41 282 VAL H N 1
ATOM 11751 C CA . VAL H 1 282 ? -20.141 38.625 -38.939 1.00 23.69 282 VAL H CA 1
ATOM 11752 C C . VAL H 1 282 ? -20.881 39.872 -38.461 1.00 21.45 282 VAL H C 1
ATOM 11753 O O . VAL H 1 282 ? -21.259 39.976 -37.287 1.00 23.41 282 VAL H O 1
ATOM 11757 N N . LYS H 1 283 ? -21.106 40.832 -39.359 1.00 23.45 283 LYS H N 1
ATOM 11758 C CA . LYS H 1 283 ? -21.847 42.034 -38.985 1.00 24.65 283 LYS H CA 1
ATOM 11759 C C . LYS H 1 283 ? -23.280 41.700 -38.581 1.00 26.82 283 LYS H C 1
ATOM 11760 O O . LYS H 1 283 ? -23.812 42.266 -37.617 1.00 25.06 283 LYS H O 1
ATOM 11766 N N . VAL H 1 284 ? -23.923 40.792 -39.320 1.00 28.46 284 VAL H N 1
ATOM 11767 C CA . VAL H 1 284 ? -25.272 40.353 -38.971 1.00 28.61 284 VAL H CA 1
ATOM 11768 C C . VAL H 1 284 ? -25.283 39.748 -37.576 1.00 29.25 284 VAL H C 1
ATOM 11769 O O . VAL H 1 284 ? -26.183 40.013 -36.770 1.00 26.12 284 VAL H O 1
ATOM 11773 N N . LEU H 1 285 ? -24.295 38.899 -37.282 1.00 24.65 285 LEU H N 1
ATOM 11774 C CA . LEU H 1 285 ? -24.222 38.297 -35.954 1.00 28.25 285 LEU H CA 1
ATOM 11775 C C . LEU H 1 285 ? -24.025 39.354 -34.871 1.00 28.05 285 LEU H C 1
ATOM 11776 O O . LEU H 1 285 ? -24.655 39.291 -33.807 1.00 27.44 285 LEU H O 1
ATOM 11781 N N . ARG H 1 286 ? -23.199 40.346 -35.135 1.00 25.55 286 ARG H N 1
ATOM 11782 C CA . ARG H 1 286 ? -22.963 41.426 -34.169 1.00 26.87 286 ARG H CA 1
ATOM 11783 C C . ARG H 1 286 ? -24.251 42.194 -33.910 1.00 33.69 286 ARG H C 1
ATOM 11784 O O . ARG H 1 286 ? -24.490 42.518 -32.795 1.00 24.18 286 ARG H O 1
ATOM 11792 N N . GLU H 1 287 ? -25.001 42.464 -34.968 1.00 28.50 287 GLU H N 1
ATOM 11793 C CA . GLU H 1 287 ? -26.247 43.208 -34.823 1.00 32.18 287 GLU H CA 1
ATOM 11794 C C . GLU H 1 287 ? -27.294 42.396 -34.074 1.00 34.29 287 GLU H C 1
ATOM 11795 O O . GLU H 1 287 ? -28.000 42.928 -33.211 1.00 37.01 287 GLU H O 1
ATOM 11801 N N . LEU H 1 288 ? -27.400 41.104 -34.376 1.00 27.97 288 LEU H N 1
ATOM 11802 C CA . LEU H 1 288 ? -28.321 40.255 -33.633 1.00 29.86 288 LEU H CA 1
ATOM 11803 C C . LEU H 1 288 ? -27.927 40.192 -32.160 1.00 35.82 288 LEU H C 1
ATOM 11804 O O . LEU H 1 288 ? -28.789 40.044 -31.286 1.00 29.46 288 LEU H O 1
ATOM 11809 N N . TYR H 1 289 ? -26.624 40.258 -31.870 1.00 33.34 289 TYR H N 1
ATOM 11810 C CA . TYR H 1 289 ? -26.162 40.259 -30.483 1.00 31.00 289 TYR H CA 1
ATOM 11811 C C . TYR H 1 289 ? -26.557 41.549 -29.766 1.00 31.70 289 TYR H C 1
ATOM 11812 O O . TYR H 1 289 ? -27.128 41.519 -28.666 1.00 33.25 289 TYR H O 1
ATOM 11821 N N . SER H 1 290 ? -26.229 42.694 -30.374 1.00 34.36 290 SER H N 1
ATOM 11822 C CA . SER H 1 290 ? -26.476 44.006 -29.778 1.00 34.08 290 SER H CA 1
ATOM 11823 C C . SER H 1 290 ? -27.958 44.248 -29.592 1.00 42.41 290 SER H C 1
ATOM 11824 O O . SER H 1 290 ? -28.474 44.297 -28.467 1.00 50.79 290 SER H O 1
ATOM 11827 N N . ASN H 1 291 ? -28.656 44.315 -30.718 1.00 42.95 291 ASN H N 1
ATOM 11828 C CA . ASN H 1 291 ? -30.033 44.757 -30.807 1.00 37.03 291 ASN H CA 1
ATOM 11829 C C . ASN H 1 291 ? -30.954 43.631 -30.370 1.00 43.02 291 ASN H C 1
ATOM 11830 O O . ASN H 1 291 ? -31.197 42.674 -31.117 1.00 42.23 291 ASN H O 1
ATOM 11835 N N . SER H 1 292 ? -31.482 43.763 -29.162 1.00 42.43 292 SER H N 1
ATOM 11836 C CA . SER H 1 292 ? -32.369 42.771 -28.588 1.00 41.88 292 SER H CA 1
ATOM 11837 C C . SER H 1 292 ? -33.776 42.858 -29.152 1.00 42.96 292 SER H C 1
ATOM 11838 O O . SER H 1 292 ? -34.580 41.954 -28.903 1.00 49.70 292 SER H O 1
ATOM 11841 N N . LYS H 1 293 ? -34.089 43.901 -29.916 1.00 37.50 293 LYS H N 1
ATOM 11842 C CA . LYS H 1 293 ? -35.427 44.062 -30.461 1.00 41.98 293 LYS H CA 1
ATOM 11843 C C . LYS H 1 293 ? -35.603 43.370 -31.807 1.00 47.36 293 LYS H C 1
ATOM 11844 O O . LYS H 1 293 ? -36.643 43.546 -32.447 1.00 52.89 293 LYS H O 1
ATOM 11850 N N . LEU H 1 294 ? -34.627 42.570 -32.236 1.00 44.75 294 LEU H N 1
ATOM 11851 C CA . LEU H 1 294 ? -34.726 41.820 -33.480 1.00 34.80 294 LEU H CA 1
ATOM 11852 C C . LEU H 1 294 ? -35.120 40.363 -33.270 1.00 38.39 294 LEU H C 1
ATOM 11853 O O . LEU H 1 294 ? -35.454 39.684 -34.247 1.00 36.86 294 LEU H O 1
ATOM 11858 N N . THR H 1 295 ? -35.029 39.855 -32.039 1.00 31.38 295 THR H N 1
ATOM 11859 C CA . THR H 1 295 ? -35.263 38.450 -31.735 1.00 32.81 295 THR H CA 1
ATOM 11860 C C . THR H 1 295 ? -36.078 38.344 -30.450 1.00 42.02 295 THR H C 1
ATOM 11861 O O . THR H 1 295 ? -36.048 39.241 -29.604 1.00 42.94 295 THR H O 1
ATOM 11865 N N . LYS H 1 296 ? -36.824 37.249 -30.311 1.00 35.64 296 LYS H N 1
ATOM 11866 C CA . LYS H 1 296 ? -37.384 36.888 -29.015 1.00 35.60 296 LYS H CA 1
ATOM 11867 C C . LYS H 1 296 ? -36.435 35.973 -28.273 1.00 35.68 296 LYS H C 1
ATOM 11868 O O . LYS H 1 296 ? -35.615 35.270 -28.876 1.00 32.15 296 LYS H O 1
ATOM 11874 N N . ASP H 1 297 ? -36.578 35.974 -26.952 1.00 30.31 297 ASP H N 1
ATOM 11875 C CA . ASP H 1 297 ? -35.714 35.209 -26.072 1.00 34.30 297 ASP H CA 1
ATOM 11876 C C . ASP H 1 297 ? -34.267 35.582 -26.360 1.00 36.09 297 ASP H C 1
ATOM 11877 O O . ASP H 1 297 ? -33.413 34.737 -26.631 1.00 37.59 297 ASP H O 1
ATOM 11882 N N . HIS H 1 298 ? -34.015 36.892 -26.316 1.00 39.70 298 HIS H N 1
ATOM 11883 C CA . HIS H 1 298 ? -32.745 37.438 -26.768 1.00 37.14 298 HIS H CA 1
ATOM 11884 C C . HIS H 1 298 ? -31.607 37.055 -25.836 1.00 40.48 298 HIS H C 1
ATOM 11885 O O . HIS H 1 298 ? -30.458 36.983 -26.273 1.00 39.31 298 HIS H O 1
ATOM 11892 N N . SER H 1 299 ? -31.893 36.863 -24.547 1.00 41.79 299 SER H N 1
ATOM 11893 C CA . SER H 1 299 ? -30.915 36.286 -23.627 1.00 44.44 299 SER H CA 1
ATOM 11894 C C . SER H 1 299 ? -30.278 35.025 -24.210 1.00 33.96 299 SER H C 1
ATOM 11895 O O . SER H 1 299 ? -29.044 34.913 -24.323 1.00 38.83 299 SER H O 1
ATOM 11898 N N . THR H 1 300 ? -31.124 34.059 -24.579 1.00 34.57 300 THR H N 1
ATOM 11899 C CA . THR H 1 300 ? -30.632 32.803 -25.128 1.00 32.48 300 THR H CA 1
ATOM 11900 C C . THR H 1 300 ? -29.914 33.026 -26.454 1.00 30.78 300 THR H C 1
ATOM 11901 O O . THR H 1 300 ? -28.883 32.396 -26.722 1.00 33.29 300 THR H O 1
ATOM 11905 N N . VAL H 1 301 ? -30.443 33.923 -27.295 1.00 29.80 301 VAL H N 1
ATOM 11906 C CA . VAL H 1 301 ? -29.817 34.193 -28.587 1.00 36.30 301 VAL H CA 1
ATOM 11907 C C . VAL H 1 301 ? -28.411 34.746 -28.392 1.00 35.20 301 VAL H C 1
ATOM 11908 O O . VAL H 1 301 ? -27.471 34.356 -29.095 1.00 29.30 301 VAL H O 1
ATOM 11912 N N . SER H 1 302 ? -28.236 35.624 -27.401 1.00 32.44 302 SER H N 1
ATOM 11913 C CA . SER H 1 302 ? -26.927 36.209 -27.136 1.00 34.33 302 SER H CA 1
ATOM 11914 C C . SER H 1 302 ? -25.953 35.165 -26.609 1.00 29.52 302 SER H C 1
ATOM 11915 O O . SER H 1 302 ? -24.790 35.130 -27.025 1.00 33.06 302 SER H O 1
ATOM 11918 N N . LYS H 1 303 ? -26.402 34.307 -25.692 1.00 28.60 303 LYS H N 1
ATOM 11919 C CA . LYS H 1 303 ? -25.530 33.227 -25.228 1.00 34.75 303 LYS H CA 1
ATOM 11920 C C . LYS H 1 303 ? -25.080 32.336 -26.389 1.00 32.38 303 LYS H C 1
ATOM 11921 O O . LYS H 1 303 ? -23.879 32.048 -26.554 1.00 32.31 303 LYS H O 1
ATOM 11927 N N . ILE H 1 304 ? -26.038 31.886 -27.205 1.00 27.49 304 ILE H N 1
ATOM 11928 C CA . ILE H 1 304 ? -25.707 31.032 -28.344 1.00 28.96 304 ILE H CA 1
ATOM 11929 C C . ILE H 1 304 ? -24.706 31.726 -29.260 1.00 21.39 304 ILE H C 1
ATOM 11930 O O . ILE H 1 304 ? -23.727 31.118 -29.706 1.00 22.57 304 ILE H O 1
ATOM 11935 N N . ILE H 1 305 ? -24.946 33.003 -29.572 1.00 22.48 305 ILE H N 1
ATOM 11936 C CA . ILE H 1 305 ? -23.995 33.764 -30.381 1.00 25.33 305 ILE H CA 1
ATOM 11937 C C . ILE H 1 305 ? -22.619 33.759 -29.730 1.00 27.22 305 ILE H C 1
ATOM 11938 O O . ILE H 1 305 ? -21.591 33.632 -30.410 1.00 23.55 305 ILE H O 1
ATOM 11943 N N . GLU H 1 306 ? -22.579 33.863 -28.397 1.00 25.88 306 GLU H N 1
ATOM 11944 C CA . GLU H 1 306 ? -21.302 33.854 -27.692 1.00 29.50 306 GLU H CA 1
ATOM 11945 C C . GLU H 1 306 ? -20.554 32.547 -27.909 1.00 30.27 306 GLU H C 1
ATOM 11946 O O . GLU H 1 306 ? -19.318 32.535 -27.888 1.00 25.07 306 GLU H O 1
ATOM 11952 N N . ILE H 1 307 ? -21.267 31.442 -28.134 1.00 25.98 307 ILE H N 1
ATOM 11953 C CA . ILE H 1 307 ? -20.534 30.219 -28.465 1.00 21.59 307 ILE H CA 1
ATOM 11954 C C . ILE H 1 307 ? -20.710 29.832 -29.934 1.00 28.71 307 ILE H C 1
ATOM 11955 O O . ILE H 1 307 ? -20.580 28.655 -30.295 1.00 25.05 307 ILE H O 1
ATOM 11960 N N . TRP H 1 308 ? -20.955 30.818 -30.798 1.00 23.59 308 TRP H N 1
ATOM 11961 C CA . TRP H 1 308 ? -21.197 30.588 -32.225 1.00 23.90 308 TRP H CA 1
ATOM 11962 C C . TRP H 1 308 ? -19.965 31.016 -33.025 1.00 24.73 308 TRP H C 1
ATOM 11963 O O . TRP H 1 308 ? -19.793 32.200 -33.332 1.00 23.98 308 TRP H O 1
ATOM 11974 N N . PHE H 1 309 ? -19.130 30.045 -33.390 1.00 20.24 309 PHE H N 1
ATOM 11975 C CA . PHE H 1 309 ? -17.847 30.321 -34.038 1.00 18.25 309 PHE H CA 1
ATOM 11976 C C . PHE H 1 309 ? -17.967 30.185 -35.555 1.00 21.44 309 PHE H C 1
ATOM 11977 O O . PHE H 1 309 ? -17.269 29.407 -36.206 1.00 23.77 309 PHE H O 1
ATOM 11985 N N . SER H 1 310 ? -18.882 30.965 -36.127 1.00 24.62 310 SER H N 1
ATOM 11986 C CA . SER H 1 310 ? -19.237 30.762 -37.521 1.00 22.48 310 SER H CA 1
ATOM 11987 C C . SER H 1 310 ? -19.862 32.041 -38.047 1.00 18.69 310 SER H C 1
ATOM 11988 O O . SER H 1 310 ? -20.631 32.675 -37.315 1.00 20.79 310 SER H O 1
ATOM 11991 N N . PRO H 1 311 ? -19.541 32.462 -39.274 1.00 15.38 311 PRO H N 1
ATOM 11992 C CA . PRO H 1 311 ? -20.238 33.612 -39.869 1.00 19.83 311 PRO H CA 1
ATOM 11993 C C . PRO H 1 311 ? -21.586 33.266 -40.480 1.00 19.44 311 PRO H C 1
ATOM 11994 O O . PRO H 1 311 ? -22.330 34.185 -40.853 1.00 16.31 311 PRO H O 1
ATOM 11998 N N . PHE H 1 312 ? -21.909 31.982 -40.617 1.00 21.50 312 PHE H N 1
ATOM 11999 C CA . PHE H 1 312 ? -23.139 31.561 -41.274 1.00 24.11 312 PHE H CA 1
ATOM 12000 C C . PHE H 1 312 ? -24.355 31.779 -40.373 1.00 23.17 312 PHE H C 1
ATOM 12001 O O . PHE H 1 312 ? -24.255 31.853 -39.145 1.00 25.54 312 PHE H O 1
ATOM 12009 N N . SER H 1 313 ? -25.530 31.829 -41.005 1.00 24.27 313 SER H N 1
ATOM 12010 C CA . SER H 1 313 ? -26.771 31.919 -40.245 1.00 19.11 313 SER H CA 1
ATOM 12011 C C . SER H 1 313 ? -27.084 30.608 -39.540 1.00 22.35 313 SER H C 1
ATOM 12012 O O . SER H 1 313 ? -27.578 30.615 -38.407 1.00 18.60 313 SER H O 1
ATOM 12015 N N . SER H 1 314 ? -26.835 29.474 -40.195 1.00 19.09 314 SER H N 1
ATOM 12016 C CA . SER H 1 314 ? -27.340 28.217 -39.661 1.00 23.03 314 SER H CA 1
ATOM 12017 C C . SER H 1 314 ? -26.437 27.056 -40.054 1.00 23.02 314 SER H C 1
ATOM 12018 O O . SER H 1 314 ? -25.688 27.122 -41.038 1.00 28.97 314 SER H O 1
ATOM 12021 N N . LEU H 1 315 ? -26.551 25.971 -39.284 1.00 23.67 315 LEU H N 1
ATOM 12022 C CA . LEU H 1 315 ? -25.801 24.747 -39.527 1.00 22.20 315 LEU H CA 1
ATOM 12023 C C . LEU H 1 315 ? -26.726 23.549 -39.397 1.00 24.79 315 LEU H C 1
ATOM 12024 O O . LEU H 1 315 ? -27.435 23.416 -38.397 1.00 26.81 315 LEU H O 1
ATOM 12029 N N . SER H 1 316 ? -26.701 22.660 -40.385 1.00 26.35 316 SER H N 1
ATOM 12030 C CA . SER H 1 316 ? -27.511 21.454 -40.336 1.00 27.16 316 SER H CA 1
ATOM 12031 C C . SER H 1 316 ? -26.634 20.211 -40.383 1.00 26.75 316 SER H C 1
ATOM 12032 O O . SER H 1 316 ? -25.688 20.129 -41.170 1.00 29.96 316 SER H O 1
ATOM 12035 N N . LEU H 1 317 ? -26.986 19.232 -39.561 1.00 26.12 317 LEU H N 1
ATOM 12036 C CA . LEU H 1 317 ? -26.275 17.966 -39.466 1.00 24.79 317 LEU H CA 1
ATOM 12037 C C . LEU H 1 317 ? -27.178 16.867 -40.010 1.00 32.62 317 LEU H C 1
ATOM 12038 O O . LEU H 1 317 ? -28.271 16.634 -39.476 1.00 31.90 317 LEU H O 1
ATOM 12043 N N . ILE H 1 318 ? -26.735 16.232 -41.092 1.00 31.89 318 ILE H N 1
ATOM 12044 C CA . ILE H 1 318 ? -27.465 15.161 -41.760 1.00 33.39 318 ILE H CA 1
ATOM 12045 C C . ILE H 1 318 ? -26.671 13.882 -41.542 1.00 35.28 318 ILE H C 1
ATOM 12046 O O . ILE H 1 318 ? -25.579 13.723 -42.098 1.00 35.76 318 ILE H O 1
ATOM 12051 N N . VAL H 1 319 ? -27.216 12.964 -40.747 1.00 32.84 319 VAL H N 1
ATOM 12052 C CA . VAL H 1 319 ? -26.518 11.757 -40.321 1.00 34.01 319 VAL H CA 1
ATOM 12053 C C . VAL H 1 319 ? -27.103 10.565 -41.064 1.00 36.54 319 VAL H C 1
ATOM 12054 O O . VAL H 1 319 ? -28.296 10.264 -40.927 1.00 39.60 319 VAL H O 1
ATOM 12058 N N . ASN H 1 320 ? -26.255 9.884 -41.839 1.00 35.58 320 ASN H N 1
ATOM 12059 C CA . ASN H 1 320 ? -26.592 8.618 -42.490 1.00 36.42 320 ASN H CA 1
ATOM 12060 C C . ASN H 1 320 ? -27.791 8.764 -43.422 1.00 40.41 320 ASN H C 1
ATOM 12061 O O . ASN H 1 320 ? -28.741 7.983 -43.373 1.00 46.21 320 ASN H O 1
ATOM 12066 N N . ARG H 1 321 ? -27.737 9.771 -44.290 1.00 39.13 321 ARG H N 1
ATOM 12067 C CA . ARG H 1 321 ? -28.784 10.004 -45.274 1.00 40.20 321 ARG H CA 1
ATOM 12068 C C . ARG H 1 321 ? -28.161 10.279 -46.632 1.00 35.20 321 ARG H C 1
ATOM 12069 O O . ARG H 1 321 ? -27.314 11.168 -46.760 1.00 37.39 321 ARG H O 1
ATOM 12077 N N . ALA H 1 322 ? -28.581 9.519 -47.639 1.00 33.91 322 ALA H N 1
ATOM 12078 C CA . ALA H 1 322 ? -28.276 9.881 -49.013 1.00 33.39 322 ALA H CA 1
ATOM 12079 C C . ALA H 1 322 ? -28.959 11.198 -49.371 1.00 32.96 322 ALA H C 1
ATOM 12080 O O . ALA H 1 322 ? -29.891 11.653 -48.701 1.00 34.28 322 ALA H O 1
ATOM 12082 N N . THR H 1 323 ? -28.461 11.831 -50.428 1.00 33.46 323 THR H N 1
ATOM 12083 C CA . THR H 1 323 ? -28.958 13.133 -50.848 1.00 31.60 323 THR H CA 1
ATOM 12084 C C . THR H 1 323 ? -29.241 13.109 -52.339 1.00 38.72 323 THR H C 1
ATOM 12085 O O . THR H 1 323 ? -28.294 12.980 -53.147 1.00 37.34 323 THR H O 1
ATOM 12089 N N . PRO H 1 324 ? -30.494 13.242 -52.766 1.00 39.25 324 PRO H N 1
ATOM 12090 C CA . PRO H 1 324 ? -30.786 13.290 -54.198 1.00 35.02 324 PRO H CA 1
ATOM 12091 C C . PRO H 1 324 ? -30.393 14.636 -54.781 1.00 32.15 324 PRO H C 1
ATOM 12092 O O . PRO H 1 324 ? -30.246 15.632 -54.071 1.00 38.59 324 PRO H O 1
ATOM 12096 N N . ILE H 1 325 ? -30.232 14.648 -56.107 1.00 32.33 325 ILE H N 1
ATOM 12097 C CA . ILE H 1 325 ? -29.880 15.880 -56.800 1.00 36.21 325 ILE H CA 1
ATOM 12098 C C . ILE H 1 325 ? -30.977 16.912 -56.587 1.00 37.36 325 ILE H C 1
ATOM 12099 O O . ILE H 1 325 ? -32.169 16.622 -56.749 1.00 37.07 325 ILE H O 1
ATOM 12104 N N . HIS H 1 326 ? -30.577 18.120 -56.199 1.00 38.42 326 HIS H N 1
ATOM 12105 C CA . HIS H 1 326 ? -31.529 19.157 -55.832 1.00 34.22 326 HIS H CA 1
ATOM 12106 C C . HIS H 1 326 ? -30.846 20.514 -55.909 1.00 34.87 326 HIS H C 1
ATOM 12107 O O . HIS H 1 326 ? -29.624 20.616 -56.047 1.00 35.11 326 HIS H O 1
ATOM 12114 N N . ARG H 1 327 ? -31.665 21.557 -55.830 1.00 32.05 327 ARG H N 1
ATOM 12115 C CA . ARG H 1 327 ? -31.217 22.904 -55.515 1.00 30.91 327 ARG H CA 1
ATOM 12116 C C . ARG H 1 327 ? -31.750 23.281 -54.140 1.00 36.39 327 ARG H C 1
ATOM 12117 O O . ARG H 1 327 ? -32.894 22.964 -53.801 1.00 36.74 327 ARG H O 1
ATOM 12125 N N . ASP H 1 328 ? -30.915 23.944 -53.345 1.00 27.45 328 ASP H N 1
ATOM 12126 C CA . ASP H 1 328 ? -31.338 24.437 -52.040 1.00 35.97 328 ASP H CA 1
ATOM 12127 C C . ASP H 1 328 ? -32.105 25.739 -52.228 1.00 39.29 328 ASP H C 1
ATOM 12128 O O . ASP H 1 328 ? -31.552 26.725 -52.726 1.00 42.64 328 ASP H O 1
ATOM 12133 N N . THR H 1 329 ? -33.383 25.737 -51.854 1.00 37.82 329 THR H N 1
ATOM 12134 C CA . THR H 1 329 ? -34.279 26.837 -52.183 1.00 40.82 329 THR H CA 1
ATOM 12135 C C . THR H 1 329 ? -34.483 27.834 -51.049 1.00 39.96 329 THR H C 1
ATOM 12136 O O . THR H 1 329 ? -35.017 28.918 -51.301 1.00 40.59 329 THR H O 1
ATOM 12140 N N . SER H 1 330 ? -34.026 27.535 -49.834 1.00 38.61 330 SER H N 1
ATOM 12141 C CA . SER H 1 330 ? -34.427 28.322 -48.675 1.00 45.52 330 SER H CA 1
ATOM 12142 C C . SER H 1 330 ? -33.541 29.537 -48.418 1.00 43.04 330 SER H C 1
ATOM 12143 O O . SER H 1 330 ? -33.927 30.400 -47.622 1.00 38.70 330 SER H O 1
ATOM 12146 N N . GLY H 1 331 ? -32.391 29.652 -49.083 1.00 36.19 331 GLY H N 1
ATOM 12147 C CA . GLY H 1 331 ? -31.490 30.759 -48.847 1.00 31.21 331 GLY H CA 1
ATOM 12148 C C . GLY H 1 331 ? -31.562 31.814 -49.936 1.00 37.73 331 GLY H C 1
ATOM 12149 O O . GLY H 1 331 ? -32.284 31.663 -50.922 1.00 40.30 331 GLY H O 1
ATOM 12150 N N . PRO H 1 332 ? -30.800 32.897 -49.786 1.00 37.41 332 PRO H N 1
ATOM 12151 C CA . PRO H 1 332 ? -30.739 33.928 -50.839 1.00 35.38 332 PRO H CA 1
ATOM 12152 C C . PRO H 1 332 ? -30.102 33.393 -52.122 1.00 37.27 332 PRO H C 1
ATOM 12153 O O . PRO H 1 332 ? -29.326 32.435 -52.085 1.00 34.50 332 PRO H O 1
ATOM 12157 N N . ILE H 1 333 ? -30.434 34.024 -53.268 1.00 43.11 333 ILE H N 1
ATOM 12158 C CA . ILE H 1 333 ? -29.906 33.575 -54.563 1.00 46.73 333 ILE H CA 1
ATOM 12159 C C . ILE H 1 333 ? -28.387 33.468 -54.449 1.00 40.81 333 ILE H C 1
ATOM 12160 O O . ILE H 1 333 ? -27.765 32.453 -54.803 1.00 35.01 333 ILE H O 1
ATOM 12165 N N . GLU H 1 334 ? -27.787 34.513 -53.869 1.00 37.87 334 GLU H N 1
ATOM 12166 C CA . GLU H 1 334 ? -26.360 34.796 -53.858 1.00 34.50 334 GLU H CA 1
ATOM 12167 C C . GLU H 1 334 ? -25.594 34.074 -52.765 1.00 33.95 334 GLU H C 1
ATOM 12168 O O . GLU H 1 334 ? -24.382 34.294 -52.649 1.00 37.16 334 GLU H O 1
ATOM 12174 N N . GLY H 1 335 ? -26.251 33.242 -51.958 1.00 37.42 335 GLY H N 1
ATOM 12175 C CA . GLY H 1 335 ? -25.586 32.632 -50.816 1.00 32.79 335 GLY H CA 1
ATOM 12176 C C . GLY H 1 335 ? -24.733 31.446 -51.224 1.00 29.26 335 GLY H C 1
ATOM 12177 O O . GLY H 1 335 ? -25.184 30.563 -51.961 1.00 31.56 335 GLY H O 1
ATOM 12178 N N . MET H 1 336 ? -23.485 31.443 -50.777 1.00 27.68 336 MET H N 1
ATOM 12179 C CA . MET H 1 336 ? -22.613 30.288 -50.922 1.00 24.37 336 MET H CA 1
ATOM 12180 C C . MET H 1 336 ? -22.649 29.472 -49.637 1.00 22.96 336 MET H C 1
ATOM 12181 O O . MET H 1 336 ? -22.285 29.976 -48.569 1.00 23.67 336 MET H O 1
ATOM 12186 N N . ASP H 1 337 ? -23.096 28.225 -49.740 1.00 26.60 337 ASP H N 1
ATOM 12187 C CA . ASP H 1 337 ? -23.109 27.289 -48.627 1.00 20.98 337 ASP H CA 1
ATOM 12188 C C . ASP H 1 337 ? -21.843 26.438 -48.642 1.00 28.06 337 ASP H C 1
ATOM 12189 O O . ASP H 1 337 ? -21.128 26.359 -49.648 1.00 27.50 337 ASP H O 1
ATOM 12194 N N . ILE H 1 338 ? -21.556 25.817 -47.496 1.00 20.16 338 ILE H N 1
ATOM 12195 C CA . ILE H 1 338 ? -20.377 24.968 -47.350 1.00 22.05 338 ILE H CA 1
ATOM 12196 C C . ILE H 1 338 ? -20.792 23.614 -46.790 1.00 20.40 338 ILE H C 1
ATOM 12197 O O . ILE H 1 338 ? -21.415 23.539 -45.728 1.00 21.47 338 ILE H O 1
ATOM 12202 N N . LEU H 1 339 ? -20.410 22.546 -47.484 1.00 23.49 339 LEU H N 1
ATOM 12203 C CA . LEU H 1 339 ? -20.661 21.178 -47.059 1.00 22.52 339 LEU H CA 1
ATOM 12204 C C . LEU H 1 339 ? -19.360 20.534 -46.601 1.00 23.23 339 LEU H C 1
ATOM 12205 O O . LEU H 1 339 ? -18.315 20.692 -47.244 1.00 21.80 339 LEU H O 1
ATOM 12210 N N . VAL H 1 340 ? -19.431 19.827 -45.476 1.00 22.86 340 VAL H N 1
ATOM 12211 C CA . VAL H 1 340 ? -18.329 19.021 -44.966 1.00 20.80 340 VAL H CA 1
ATOM 12212 C C . VAL H 1 340 ? -18.864 17.615 -44.744 1.00 27.65 340 VAL H C 1
ATOM 12213 O O . VAL H 1 340 ? -19.841 17.434 -44.013 1.00 31.68 340 VAL H O 1
ATOM 12217 N N . THR H 1 341 ? -18.231 16.623 -45.359 1.00 26.40 341 THR H N 1
ATOM 12218 C CA . THR H 1 341 ? -18.656 15.237 -45.224 1.00 26.80 341 THR H CA 1
ATOM 12219 C C . THR H 1 341 ? -17.619 14.442 -44.434 1.00 28.91 341 THR H C 1
ATOM 12220 O O . THR H 1 341 ? -16.417 14.702 -44.533 1.00 31.17 341 THR H O 1
ATOM 12224 N N . GLY H 1 342 ? -18.090 13.489 -43.629 1.00 33.69 342 GLY H N 1
ATOM 12225 C CA . GLY H 1 342 ? -17.207 12.641 -42.853 1.00 31.63 342 GLY H CA 1
ATOM 12226 C C . GLY H 1 342 ? -17.875 11.312 -42.566 1.00 39.80 342 GLY H C 1
ATOM 12227 O O . GLY H 1 342 ? -19.023 11.088 -42.950 1.00 44.73 342 GLY H O 1
ATOM 12228 N N . GLY H 1 343 ? -17.152 10.423 -41.863 1.00 37.47 343 GLY H N 1
ATOM 12229 C CA . GLY H 1 343 ? -17.697 9.125 -41.534 1.00 41.64 343 GLY H CA 1
ATOM 12230 C C . GLY H 1 343 ? -16.732 8.005 -41.866 1.00 43.02 343 GLY H C 1
ATOM 12231 O O . GLY H 1 343 ? -15.520 8.212 -41.984 1.00 43.25 343 GLY H O 1
ATOM 12232 N N . ASN H 1 344 ? -17.282 6.806 -42.023 1.00 44.19 344 ASN H N 1
ATOM 12233 C CA . ASN H 1 344 ? -16.525 5.583 -42.304 1.00 47.50 344 ASN H CA 1
ATOM 12234 C C . ASN H 1 344 ? -16.978 5.055 -43.662 1.00 45.09 344 ASN H C 1
ATOM 12235 O O . ASN H 1 344 ? -17.697 4.049 -43.739 1.00 52.22 344 ASN H O 1
ATOM 12240 N N . TYR H 1 345 ? -16.554 5.721 -44.734 1.00 39.43 345 TYR H N 1
ATOM 12241 C CA . TYR H 1 345 ? -16.936 5.273 -46.064 1.00 46.95 345 TYR H CA 1
ATOM 12242 C C . TYR H 1 345 ? -15.808 5.560 -47.044 1.00 46.53 345 TYR H C 1
ATOM 12243 O O . TYR H 1 345 ? -14.919 6.373 -46.781 1.00 40.59 345 TYR H O 1
ATOM 12252 N N . SER H 1 346 ? -15.863 4.881 -48.191 1.00 44.08 346 SER H N 1
ATOM 12253 C CA . SER H 1 346 ? -14.809 4.957 -49.191 1.00 41.35 346 SER H CA 1
ATOM 12254 C C . SER H 1 346 ? -15.258 5.458 -50.559 1.00 45.27 346 SER H C 1
ATOM 12255 O O . SER H 1 346 ? -14.401 5.875 -51.347 1.00 43.88 346 SER H O 1
ATOM 12258 N N . ASN H 1 347 ? -16.554 5.432 -50.869 1.00 43.84 347 ASN H N 1
ATOM 12259 C CA . ASN H 1 347 ? -17.033 5.653 -52.231 1.00 47.81 347 ASN H CA 1
ATOM 12260 C C . ASN H 1 347 ? -17.947 6.869 -52.332 1.00 44.30 347 ASN H C 1
ATOM 12261 O O . ASN H 1 347 ? -18.946 6.857 -53.055 1.00 41.06 347 ASN H O 1
ATOM 12266 N N . GLY H 1 348 ? -17.604 7.948 -51.636 1.00 42.22 348 GLY H N 1
ATOM 12267 C CA . GLY H 1 348 ? -18.453 9.126 -51.653 1.00 35.09 348 GLY H CA 1
ATOM 12268 C C . GLY H 1 348 ? -18.338 9.866 -52.974 1.00 34.19 348 GLY H C 1
ATOM 12269 O O . GLY H 1 348 ? -17.248 10.050 -53.517 1.00 38.18 348 GLY H O 1
ATOM 12270 N N . VAL H 1 349 ? -19.487 10.272 -53.507 1.00 33.34 349 VAL H N 1
ATOM 12271 C CA . VAL H 1 349 ? -19.556 10.981 -54.779 1.00 36.18 349 VAL H CA 1
ATOM 12272 C C . VAL H 1 349 ? -20.524 12.144 -54.633 1.00 32.85 349 VAL H C 1
ATOM 12273 O O . VAL H 1 349 ? -21.594 12.001 -54.033 1.00 35.58 349 VAL H O 1
ATOM 12277 N N . LEU H 1 350 ? -20.140 13.300 -55.166 1.00 28.26 350 LEU H N 1
ATOM 12278 C CA . LEU H 1 350 ? -21.037 14.438 -55.306 1.00 39.78 350 LEU H CA 1
ATOM 12279 C C . LEU H 1 350 ? -21.209 14.731 -56.787 1.00 36.32 350 LEU H C 1
ATOM 12280 O O . LEU H 1 350 ? -20.220 14.914 -57.502 1.00 35.77 350 LEU H O 1
ATOM 12285 N N . VAL H 1 351 ? -22.456 14.791 -57.242 1.00 39.52 351 VAL H N 1
ATOM 12286 C CA . VAL H 1 351 ? -22.775 14.890 -58.661 1.00 29.54 351 VAL H CA 1
ATOM 12287 C C . VAL H 1 351 ? -23.238 16.309 -58.959 1.00 34.06 351 VAL H C 1
ATOM 12288 O O . VAL H 1 351 ? -24.156 16.816 -58.304 1.00 32.47 351 VAL H O 1
ATOM 12292 N N . THR H 1 352 ? -22.593 16.957 -59.928 1.00 38.59 352 THR H N 1
ATOM 12293 C CA . THR H 1 352 ? -23.050 18.246 -60.446 1.00 40.30 352 THR H CA 1
ATOM 12294 C C . THR H 1 352 ? -23.360 18.050 -61.923 1.00 41.62 352 THR H C 1
ATOM 12295 O O . THR H 1 352 ? -22.439 18.051 -62.766 1.00 39.04 352 THR H O 1
ATOM 12299 N N . PRO H 1 353 ? -24.634 17.852 -62.279 1.00 41.83 353 PRO H N 1
ATOM 12300 C CA . PRO H 1 353 ? -24.960 17.541 -63.681 1.00 37.10 353 PRO H CA 1
ATOM 12301 C C . PRO H 1 353 ? -24.765 18.716 -64.616 1.00 39.34 353 PRO H C 1
ATOM 12302 O O . PRO H 1 353 ? -24.273 18.526 -65.735 1.00 40.46 353 PRO H O 1
ATOM 12306 N N . SER H 1 354 ? -25.130 19.930 -64.197 1.00 34.58 354 SER H N 1
ATOM 12307 C CA . SER H 1 354 ? -25.005 21.068 -65.100 1.00 38.04 354 SER H CA 1
ATOM 12308 C C . SER H 1 354 ? -23.556 21.434 -65.380 1.00 45.30 354 SER H C 1
ATOM 12309 O O . SER H 1 354 ? -23.303 22.249 -66.276 1.00 46.95 354 SER H O 1
ATOM 12312 N N . PHE H 1 355 ? -22.608 20.854 -64.648 1.00 42.01 355 PHE H N 1
ATOM 12313 C CA . PHE H 1 355 ? -21.193 20.945 -64.976 1.00 44.82 355 PHE H CA 1
ATOM 12314 C C . PHE H 1 355 ? -20.663 19.660 -65.592 1.00 42.16 355 PHE H C 1
ATOM 12315 O O . PHE H 1 355 ? -19.474 19.587 -65.920 1.00 44.37 355 PHE H O 1
ATOM 12323 N N . ASN H 1 356 ? -21.521 18.651 -65.754 1.00 40.29 356 ASN H N 1
ATOM 12324 C CA . ASN H 1 356 ? -21.133 17.351 -66.298 1.00 45.00 356 ASN H CA 1
ATOM 12325 C C . ASN H 1 356 ? -19.981 16.746 -65.496 1.00 43.71 356 ASN H C 1
ATOM 12326 O O . ASN H 1 356 ? -18.990 16.263 -66.050 1.00 46.65 356 ASN H O 1
ATOM 12331 N N . ARG H 1 357 ? -20.106 16.772 -64.169 1.00 42.46 357 ARG H N 1
ATOM 12332 C CA . ARG H 1 357 ? -18.991 16.325 -63.346 1.00 39.56 357 ARG H CA 1
ATOM 12333 C C . ARG H 1 357 ? -19.477 15.514 -62.156 1.00 29.83 357 ARG H C 1
ATOM 12334 O O . ARG H 1 357 ? -20.576 15.721 -61.638 1.00 37.79 357 ARG H O 1
ATOM 12342 N N . ARG H 1 358 ? -18.647 14.553 -61.766 1.00 35.18 358 ARG H N 1
ATOM 12343 C CA . ARG H 1 358 ? -18.733 13.865 -60.488 1.00 37.64 358 ARG H CA 1
ATOM 12344 C C . ARG H 1 358 ? -17.448 14.143 -59.721 1.00 40.78 358 ARG H C 1
ATOM 12345 O O . ARG H 1 358 ? -16.370 14.225 -60.317 1.00 44.57 358 ARG H O 1
ATOM 12353 N N . TRP H 1 359 ? -17.563 14.300 -58.403 1.00 41.06 359 TRP H N 1
ATOM 12354 C CA . TRP H 1 359 ? -16.438 14.677 -57.557 1.00 34.77 359 TRP H CA 1
ATOM 12355 C C . TRP H 1 359 ? -16.302 13.689 -56.413 1.00 31.73 359 TRP H C 1
ATOM 12356 O O . TRP H 1 359 ? -17.295 13.346 -55.765 1.00 40.17 359 TRP H O 1
ATOM 12367 N N . THR H 1 360 ? -15.073 13.241 -56.166 1.00 36.60 360 THR H N 1
ATOM 12368 C CA . THR H 1 360 ? -14.806 12.333 -55.059 1.00 29.71 360 THR H CA 1
ATOM 12369 C C . THR H 1 360 ? -15.128 13.024 -53.741 1.00 34.40 360 THR H C 1
ATOM 12370 O O . THR H 1 360 ? -14.616 14.111 -53.456 1.00 37.60 360 THR H O 1
ATOM 12374 N N . TYR H 1 361 ? -16.004 12.402 -52.954 1.00 40.29 361 TYR H N 1
ATOM 12375 C CA . TYR H 1 361 ? -16.640 13.037 -51.804 1.00 35.08 361 TYR H CA 1
ATOM 12376 C C . TYR H 1 361 ? -16.433 12.164 -50.569 1.00 32.44 361 TYR H C 1
ATOM 12377 O O . TYR H 1 361 ? -17.375 11.663 -49.960 1.00 34.69 361 TYR H O 1
ATOM 12386 N N . ASN H 1 362 ? -15.178 12.014 -50.183 1.00 37.66 362 ASN H N 1
ATOM 12387 C CA . ASN H 1 362 ? -14.739 11.138 -49.111 1.00 30.64 362 ASN H CA 1
ATOM 12388 C C . ASN H 1 362 ? -14.511 11.942 -47.840 1.00 26.91 362 ASN H C 1
ATOM 12389 O O . ASN H 1 362 ? -14.477 13.175 -47.871 1.00 24.55 362 ASN H O 1
ATOM 12394 N N . PRO H 1 363 ? -14.378 11.275 -46.688 1.00 28.46 363 PRO H N 1
ATOM 12395 C CA . PRO H 1 363 ? -14.230 12.009 -45.424 1.00 29.78 363 PRO H CA 1
ATOM 12396 C C . PRO H 1 363 ? -13.148 13.078 -45.498 1.00 31.69 363 PRO H C 1
ATOM 12397 O O . PRO H 1 363 ? -12.068 12.861 -46.049 1.00 28.80 363 PRO H O 1
ATOM 12401 N N . GLY H 1 364 ? -13.456 14.252 -44.943 1.00 28.55 364 GLY H N 1
ATOM 12402 C CA . GLY H 1 364 ? -12.557 15.385 -44.978 1.00 28.54 364 GLY H CA 1
ATOM 12403 C C . GLY H 1 364 ? -12.752 16.326 -46.147 1.00 23.98 364 GLY H C 1
ATOM 12404 O O . GLY H 1 364 ? -12.142 17.402 -46.162 1.00 28.26 364 GLY H O 1
ATOM 12405 N N . CYS H 1 365 ? -13.600 15.975 -47.106 1.00 22.94 365 CYS H N 1
ATOM 12406 C CA . CYS H 1 365 ? -13.797 16.805 -48.284 1.00 25.76 365 CYS H CA 1
ATOM 12407 C C . CYS H 1 365 ? -14.719 17.967 -47.945 1.00 25.04 365 CYS H C 1
ATOM 12408 O O . CYS H 1 365 ? -15.689 17.807 -47.199 1.00 23.65 365 CYS H O 1
ATOM 12411 N N . VAL H 1 366 ? -14.388 19.150 -48.461 1.00 22.15 366 VAL H N 1
ATOM 12412 C CA . VAL H 1 366 ? -15.190 20.353 -48.270 1.00 22.08 366 VAL H CA 1
ATOM 12413 C C . VAL H 1 366 ? -15.602 20.880 -49.634 1.00 24.81 366 VAL H C 1
ATOM 12414 O O . VAL H 1 366 ? -14.782 20.946 -50.556 1.00 21.18 366 VAL H O 1
ATOM 12418 N N . VAL H 1 367 ? -16.868 21.270 -49.758 1.00 22.97 367 VAL H N 1
ATOM 12419 C CA . VAL H 1 367 ? -17.398 21.804 -51.009 1.00 16.20 367 VAL H CA 1
ATOM 12420 C C . VAL H 1 367 ? -18.117 23.114 -50.718 1.00 22.08 367 VAL H C 1
ATOM 12421 O O . VAL H 1 367 ? -19.033 23.151 -49.890 1.00 27.96 367 VAL H O 1
ATOM 12425 N N . ALA H 1 368 ? -17.692 24.189 -51.369 1.00 21.66 368 ALA H N 1
ATOM 12426 C CA . ALA H 1 368 ? -18.408 25.457 -51.317 1.00 24.92 368 ALA H CA 1
ATOM 12427 C C . ALA H 1 368 ? -19.187 25.631 -52.614 1.00 28.42 368 ALA H C 1
ATOM 12428 O O . ALA H 1 368 ? -18.649 25.394 -53.700 1.00 29.61 368 ALA H O 1
ATOM 12430 N N . LEU H 1 369 ? -20.448 26.045 -52.506 1.00 26.68 369 LEU H N 1
ATOM 12431 C CA . LEU H 1 369 ? -21.270 26.080 -53.709 1.00 29.69 369 LEU H CA 1
ATOM 12432 C C . LEU H 1 369 ? -22.459 27.012 -53.529 1.00 31.14 369 LEU H C 1
ATOM 12433 O O . LEU H 1 369 ? -22.967 27.192 -52.419 1.00 27.15 369 LEU H O 1
ATOM 12438 N N . LEU H 1 370 ? -22.890 27.605 -54.641 1.00 26.76 370 LEU H N 1
ATOM 12439 C CA . LEU H 1 370 ? -24.142 28.358 -54.689 1.00 31.72 370 LEU H CA 1
ATOM 12440 C C . LEU H 1 370 ? -25.282 27.344 -54.744 1.00 35.56 370 LEU H C 1
ATOM 12441 O O . LEU H 1 370 ? -25.689 26.886 -55.813 1.00 36.19 370 LEU H O 1
ATOM 12446 N N . GLY H 1 371 ? -25.801 26.995 -53.564 1.00 29.10 371 GLY H N 1
ATOM 12447 C CA . GLY H 1 371 ? -26.774 25.919 -53.464 1.00 32.51 371 GLY H CA 1
ATOM 12448 C C . GLY H 1 371 ? -28.081 26.180 -54.190 1.00 31.40 371 GLY H C 1
ATOM 12449 O O . GLY H 1 371 ? -28.770 25.236 -54.586 1.00 36.83 371 GLY H O 1
ATOM 12450 N N . LYS H 1 372 ? -28.449 27.447 -54.366 1.00 29.60 372 LYS H N 1
ATOM 12451 C CA . LYS H 1 372 ? -29.673 27.764 -55.090 1.00 37.40 372 LYS H CA 1
ATOM 12452 C C . LYS H 1 372 ? -29.482 27.743 -56.600 1.00 38.95 372 LYS H C 1
ATOM 12453 O O . LYS H 1 372 ? -30.475 27.783 -57.335 1.00 37.40 372 LYS H O 1
ATOM 12459 N N . LEU H 1 373 ? -28.242 27.676 -57.074 1.00 37.43 373 LEU H N 1
ATOM 12460 C CA . LEU H 1 373 ? -27.928 27.606 -58.495 1.00 33.37 373 LEU H CA 1
ATOM 12461 C C . LEU H 1 373 ? -27.477 26.225 -58.944 1.00 37.69 373 LEU H C 1
ATOM 12462 O O . LEU H 1 373 ? -27.904 25.756 -60.001 1.00 40.09 373 LEU H O 1
ATOM 12467 N N . VAL H 1 374 ? -26.627 25.566 -58.162 1.00 30.48 374 VAL H N 1
ATOM 12468 C CA . VAL H 1 374 ? -25.956 24.340 -58.580 1.00 29.27 374 VAL H CA 1
ATOM 12469 C C . VAL H 1 374 ? -26.763 23.139 -58.107 1.00 31.06 374 VAL H C 1
ATOM 12470 O O . VAL H 1 374 ? -26.948 22.944 -56.901 1.00 30.91 374 VAL H O 1
ATOM 12474 N N . LEU H 1 375 ? -27.235 22.329 -59.054 1.00 31.98 375 LEU H N 1
ATOM 12475 C CA . LEU H 1 375 ? -27.811 21.037 -58.709 1.00 30.46 375 LEU H CA 1
ATOM 12476 C C . LEU H 1 375 ? -26.721 20.112 -58.187 1.00 30.44 375 LEU H C 1
ATOM 12477 O O . LEU H 1 375 ? -25.636 20.023 -58.771 1.00 33.16 375 LEU H O 1
ATOM 12482 N N . HIS H 1 376 ? -27.006 19.425 -57.084 1.00 28.73 376 HIS H N 1
ATOM 12483 C CA . HIS H 1 376 ? -26.019 18.560 -56.462 1.00 29.91 376 HIS H CA 1
ATOM 12484 C C . HIS H 1 376 ? -26.721 17.460 -55.683 1.00 28.56 376 HIS H C 1
ATOM 12485 O O . HIS H 1 376 ? -27.824 17.651 -55.164 1.00 30.58 376 HIS H O 1
ATOM 12492 N N . GLY H 1 377 ? -26.061 16.309 -55.599 1.00 29.69 377 GLY H N 1
ATOM 12493 C CA . GLY H 1 377 ? -26.579 15.202 -54.820 1.00 31.26 377 GLY H CA 1
ATOM 12494 C C . GLY H 1 377 ? -25.461 14.278 -54.401 1.00 27.00 377 GLY H C 1
ATOM 12495 O O . GLY H 1 377 ? -24.366 14.297 -54.972 1.00 36.01 377 GLY H O 1
ATOM 12496 N N . VAL H 1 378 ? -25.747 13.467 -53.387 1.00 31.52 378 VAL H N 1
ATOM 12497 C CA . VAL H 1 378 ? -24.765 12.536 -52.835 1.00 37.59 378 VAL H CA 1
ATOM 12498 C C . VAL H 1 378 ? -25.408 11.164 -52.664 1.00 36.59 378 VAL H C 1
ATOM 12499 O O . VAL H 1 378 ? -26.248 10.978 -51.770 1.00 34.93 378 VAL H O 1
ATOM 12503 N N . PRO H 1 379 ? -25.034 10.182 -53.482 1.00 35.51 379 PRO H N 1
ATOM 12504 C CA . PRO H 1 379 ? -25.621 8.841 -53.373 1.00 36.80 379 PRO H CA 1
ATOM 12505 C C . PRO H 1 379 ? -25.233 8.133 -52.085 1.00 40.91 379 PRO H C 1
ATOM 12506 O O . PRO H 1 379 ? -24.405 8.592 -51.295 1.00 41.42 379 PRO H O 1
ATOM 12510 N N . GLU H 1 380 ? -25.881 6.984 -51.889 1.00 43.47 380 GLU H N 1
ATOM 12511 C CA . GLU H 1 380 ? -25.572 6.081 -50.789 1.00 48.59 380 GLU H CA 1
ATOM 12512 C C . GLU H 1 380 ? -24.095 5.699 -50.811 1.00 41.78 380 GLU H C 1
ATOM 12513 O O . GLU H 1 380 ? -23.503 5.506 -51.876 1.00 47.90 380 GLU H O 1
ATOM 12519 N N . VAL H 1 381 ? -23.488 5.619 -49.631 1.00 42.80 381 VAL H N 1
ATOM 12520 C CA . VAL H 1 381 ? -22.085 5.248 -49.503 1.00 50.54 381 VAL H CA 1
ATOM 12521 C C . VAL H 1 381 ? -21.981 3.868 -48.851 1.00 48.59 381 VAL H C 1
ATOM 12522 O O . VAL H 1 381 ? -22.945 3.342 -48.296 1.00 50.23 381 VAL H O 1
ATOM 12526 N N . ASP H 1 382 ? -20.783 3.287 -48.913 1.00 50.10 382 ASP H N 1
ATOM 12527 C CA . ASP H 1 382 ? -20.545 1.938 -48.393 1.00 51.80 382 ASP H CA 1
ATOM 12528 C C . ASP H 1 382 ? -20.184 1.958 -46.910 1.00 49.74 382 ASP H C 1
ATOM 12529 O O . ASP H 1 382 ? -19.239 1.311 -46.462 1.00 60.04 382 ASP H O 1
ATOM 12534 N N . GLY H 1 383 ? -20.964 2.690 -46.132 1.00 47.87 383 GLY H N 1
ATOM 12535 C CA . GLY H 1 383 ? -20.662 2.873 -44.730 1.00 44.41 383 GLY H CA 1
ATOM 12536 C C . GLY H 1 383 ? -21.480 4.022 -44.176 1.00 42.29 383 GLY H C 1
ATOM 12537 O O . GLY H 1 383 ? -22.420 4.501 -44.808 1.00 46.67 383 GLY H O 1
ATOM 12538 N N . GLU H 1 384 ? -21.075 4.472 -42.996 1.00 42.37 384 GLU H N 1
ATOM 12539 C CA . GLU H 1 384 ? -21.783 5.537 -42.307 1.00 44.45 384 GLU H CA 1
ATOM 12540 C C . GLU H 1 384 ? -21.197 6.887 -42.684 1.00 39.88 384 GLU H C 1
ATOM 12541 O O . GLU H 1 384 ? -19.995 7.013 -42.921 1.00 42.00 384 GLU H O 1
ATOM 12547 N N . ARG H 1 385 ? -22.062 7.890 -42.771 1.00 35.18 385 ARG H N 1
ATOM 12548 C CA . ARG H 1 385 ? -21.638 9.198 -43.233 1.00 31.89 385 ARG H CA 1
ATOM 12549 C C . ARG H 1 385 ? -22.467 10.257 -42.530 1.00 40.29 385 ARG H C 1
ATOM 12550 O O . ARG H 1 385 ? -23.629 10.031 -42.179 1.00 39.75 385 ARG H O 1
ATOM 12558 N N . TYR H 1 386 ? -21.845 11.408 -42.304 1.00 39.91 386 TYR H N 1
ATOM 12559 C CA . TYR H 1 386 ? -22.547 12.595 -41.855 1.00 31.29 386 TYR H CA 1
ATOM 12560 C C . TYR H 1 386 ? -22.100 13.775 -42.700 1.00 34.63 386 TYR H C 1
ATOM 12561 O O . TYR H 1 386 ? -21.004 13.784 -43.273 1.00 32.63 386 TYR H O 1
ATOM 12570 N N . CYS H 1 387 ? -22.972 14.773 -42.771 1.00 34.33 387 CYS H N 1
ATOM 12571 C CA . CYS H 1 387 ? -22.708 15.987 -43.525 1.00 32.71 387 CYS H CA 1
ATOM 12572 C C . CYS H 1 387 ? -23.095 17.180 -42.670 1.00 31.75 387 CYS H C 1
ATOM 12573 O O . CYS H 1 387 ? -24.169 17.192 -42.062 1.00 31.49 387 CYS H O 1
ATOM 12576 N N . MET H 1 388 ? -22.212 18.170 -42.622 1.00 29.20 388 MET H N 1
ATOM 12577 C CA . MET H 1 388 ? -22.478 19.453 -41.992 1.00 27.46 388 MET H CA 1
ATOM 12578 C C . MET H 1 388 ? -22.644 20.484 -43.094 1.00 25.70 388 MET H C 1
ATOM 12579 O O . MET H 1 388 ? -21.707 20.726 -43.865 1.00 27.97 388 MET H O 1
ATOM 12584 N N . ALA H 1 389 ? -23.836 21.065 -43.181 1.00 21.72 389 ALA H N 1
ATOM 12585 C CA . ALA H 1 389 ? -24.168 22.067 -44.181 1.00 23.03 389 ALA H CA 1
ATOM 12586 C C . ALA H 1 389 ? -24.293 23.417 -43.494 1.00 22.64 389 ALA H C 1
ATOM 12587 O O . ALA H 1 389 ? -25.164 23.606 -42.637 1.00 20.33 389 ALA H O 1
ATOM 12589 N N . HIS H 1 390 ? -23.421 24.346 -43.866 1.00 23.45 390 HIS H N 1
ATOM 12590 C CA . HIS H 1 390 ? -23.430 25.702 -43.347 1.00 19.40 390 HIS H CA 1
ATOM 12591 C C . HIS H 1 390 ? -24.094 26.595 -44.381 1.00 23.51 390 HIS H C 1
ATOM 12592 O O . HIS H 1 390 ? -23.663 26.619 -45.542 1.00 18.00 390 HIS H O 1
ATOM 12599 N N . PHE H 1 391 ? -25.138 27.317 -43.964 1.00 20.27 391 PHE H N 1
ATOM 12600 C CA . PHE H 1 391 ? -25.963 28.052 -44.919 1.00 23.92 391 PHE H CA 1
ATOM 12601 C C . PHE H 1 391 ? -26.532 29.306 -44.258 1.00 24.92 391 PHE H C 1
ATOM 12602 O O . PHE H 1 391 ? -26.229 29.621 -43.099 1.00 27.96 391 PHE H O 1
ATOM 12610 N N . TRP H 1 392 ? -27.393 30.003 -45.003 1.00 23.71 392 TRP H N 1
ATOM 12611 C CA . TRP H 1 392 ? -27.751 31.393 -44.756 1.00 27.29 392 TRP H CA 1
ATOM 12612 C C . TRP H 1 392 ? -29.263 31.572 -44.709 1.00 30.04 392 TRP H C 1
ATOM 12613 O O . TRP H 1 392 ? -30.027 30.757 -45.234 1.00 27.11 392 TRP H O 1
ATOM 12624 N N . ARG H 1 393 ? -29.679 32.665 -44.065 1.00 26.18 393 ARG H N 1
ATOM 12625 C CA . ARG H 1 393 ? -31.062 33.133 -44.079 1.00 25.03 393 ARG H CA 1
ATOM 12626 C C . ARG H 1 393 ? -31.044 34.625 -44.392 1.00 25.92 393 ARG H C 1
ATOM 12627 O O . ARG H 1 393 ? -30.673 35.433 -43.536 1.00 28.02 393 ARG H O 1
ATOM 12635 N N . GLU H 1 394 ? -31.481 34.997 -45.598 1.00 26.09 394 GLU H N 1
ATOM 12636 C CA . GLU H 1 394 ? -31.404 36.394 -46.018 1.00 30.31 394 GLU H CA 1
ATOM 12637 C C . GLU H 1 394 ? -32.246 37.286 -45.119 1.00 30.23 394 GLU H C 1
ATOM 12638 O O . GLU H 1 394 ? -31.936 38.479 -44.938 1.00 24.06 394 GLU H O 1
ATOM 12644 N N . ARG H 1 395 ? -33.328 36.730 -44.561 1.00 35.07 395 ARG H N 1
ATOM 12645 C CA . ARG H 1 395 ? -34.183 37.517 -43.683 1.00 35.47 395 ARG H CA 1
ATOM 12646 C C . ARG H 1 395 ? -33.442 37.956 -42.442 1.00 33.87 395 ARG H C 1
ATOM 12647 O O . ARG H 1 395 ? -33.743 39.016 -41.876 1.00 31.64 395 ARG H O 1
ATOM 12655 N N . LEU H 1 396 ? -32.491 37.176 -41.981 1.00 29.31 396 LEU H N 1
ATOM 12656 C CA . LEU H 1 396 ? -31.695 37.704 -40.895 1.00 24.72 396 LEU H CA 1
ATOM 12657 C C . LEU H 1 396 ? -30.920 38.927 -41.363 1.00 29.01 396 LEU H C 1
ATOM 12658 O O . LEU H 1 396 ? -30.761 39.894 -40.609 1.00 25.84 396 LEU H O 1
ATOM 12663 N N . PHE H 1 397 ? -30.450 38.911 -42.614 1.00 29.20 397 PHE H N 1
ATOM 12664 C CA . PHE H 1 397 ? -29.681 40.041 -43.136 1.00 28.41 397 PHE H CA 1
ATOM 12665 C C . PHE H 1 397 ? -30.491 41.331 -43.227 1.00 30.85 397 PHE H C 1
ATOM 12666 O O . PHE H 1 397 ? -30.006 42.388 -42.800 1.00 32.40 397 PHE H O 1
ATOM 12674 N N . ASP H 1 398 ? -31.705 41.294 -43.800 1.00 32.57 398 ASP H N 1
ATOM 12675 C CA . ASP H 1 398 ? -32.484 42.538 -43.839 1.00 36.64 398 ASP H CA 1
ATOM 12676 C C . ASP H 1 398 ? -32.842 42.965 -42.414 1.00 29.84 398 ASP H C 1
ATOM 12677 O O . ASP H 1 398 ? -32.867 44.162 -42.103 1.00 31.69 398 ASP H O 1
ATOM 12682 N N . ALA H 1 399 ? -33.187 42.000 -41.541 1.00 28.20 399 ALA H N 1
ATOM 12683 C CA . ALA H 1 399 ? -33.499 42.366 -40.163 1.00 26.13 399 ALA H CA 1
ATOM 12684 C C . ALA H 1 399 ? -32.323 43.081 -39.505 1.00 36.94 399 ALA H C 1
ATOM 12685 O O . ALA H 1 399 ? -32.516 44.076 -38.798 1.00 37.75 399 ALA H O 1
ATOM 12687 N N . ALA H 1 400 ? -31.097 42.603 -39.731 1.00 33.95 400 ALA H N 1
ATOM 12688 C CA . ALA H 1 400 ? -29.907 43.239 -39.168 1.00 34.35 400 ALA H CA 1
ATOM 12689 C C . ALA H 1 400 ? -29.489 44.497 -39.923 1.00 31.80 400 ALA H C 1
ATOM 12690 O O . ALA H 1 400 ? -28.531 45.160 -39.509 1.00 34.34 400 ALA H O 1
ATOM 12692 N N . GLY H 1 401 ? -30.167 44.832 -41.017 1.00 29.74 401 GLY H N 1
ATOM 12693 C CA . GLY H 1 401 ? -29.798 45.996 -41.801 1.00 30.24 401 GLY H CA 1
ATOM 12694 C C . GLY H 1 401 ? -28.490 45.861 -42.547 1.00 35.06 401 GLY H C 1
ATOM 12695 O O . GLY H 1 401 ? -27.848 46.871 -42.850 1.00 35.86 401 GLY H O 1
ATOM 12696 N N . VAL H 1 402 ? -28.089 44.641 -42.877 1.00 34.98 402 VAL H N 1
ATOM 12697 C CA . VAL H 1 402 ? -26.827 44.357 -43.556 1.00 34.15 402 VAL H CA 1
ATOM 12698 C C . VAL H 1 402 ? -27.155 43.839 -44.947 1.00 33.32 402 VAL H C 1
ATOM 12699 O O . VAL H 1 402 ? -27.858 42.825 -45.073 1.00 36.96 402 VAL H O 1
ATOM 12703 N N . PRO H 1 403 ? -26.704 44.498 -46.014 1.00 32.20 403 PRO H N 1
ATOM 12704 C CA . PRO H 1 403 ? -26.972 43.988 -47.364 1.00 37.22 403 PRO H CA 1
ATOM 12705 C C . PRO H 1 403 ? -26.306 42.639 -47.592 1.00 36.33 403 PRO H C 1
ATOM 12706 O O . PRO H 1 403 ? -25.200 42.380 -47.112 1.00 33.98 403 PRO H O 1
ATOM 12710 N N . PHE H 1 404 ? -26.995 41.771 -48.322 1.00 34.95 404 PHE H N 1
ATOM 12711 C CA . PHE H 1 404 ? -26.390 40.515 -48.736 1.00 29.23 404 PHE H CA 1
ATOM 12712 C C . PHE H 1 404 ? -25.571 40.741 -50.000 1.00 38.56 404 PHE H C 1
ATOM 12713 O O . PHE H 1 404 ? -26.113 41.231 -50.997 1.00 39.06 404 PHE H O 1
ATOM 12721 N N . PRO H 1 405 ? -24.286 40.402 -50.010 1.00 38.89 405 PRO H N 1
ATOM 12722 C CA . PRO H 1 405 ? -23.450 40.727 -51.166 1.00 32.32 405 PRO H CA 1
ATOM 12723 C C . PRO H 1 405 ? -23.610 39.710 -52.284 1.00 30.57 405 PRO H C 1
ATOM 12724 O O . PRO H 1 405 ? -24.017 38.566 -52.073 1.00 29.27 405 PRO H O 1
ATOM 12728 N N . TYR H 1 406 ? -23.271 40.161 -53.501 1.00 30.62 406 TYR H N 1
ATOM 12729 C CA . TYR H 1 406 ? -23.227 39.317 -54.686 1.00 32.76 406 TYR H CA 1
ATOM 12730 C C . TYR H 1 406 ? -21.994 38.413 -54.625 1.00 35.77 406 TYR H C 1
ATOM 12731 O O . TYR H 1 406 ? -20.981 38.788 -54.029 1.00 33.58 406 TYR H O 1
ATOM 12740 N N . PRO H 1 407 ? -22.065 37.205 -55.193 1.00 35.43 407 PRO H N 1
ATOM 12741 C CA . PRO H 1 407 ? -20.918 36.291 -55.125 1.00 32.66 407 PRO H CA 1
ATOM 12742 C C . PRO H 1 407 ? -19.624 36.932 -55.614 1.00 37.25 407 PRO H C 1
ATOM 12743 O O . PRO H 1 407 ? -19.612 37.731 -56.553 1.00 37.92 407 PRO H O 1
ATOM 12747 N N . SER H 1 408 ? -18.529 36.564 -54.954 1.00 34.21 408 SER H N 1
ATOM 12748 C CA . SER H 1 408 ? -17.212 37.106 -55.258 1.00 36.66 408 SER H CA 1
ATOM 12749 C C . SER H 1 408 ? -16.665 36.575 -56.578 1.00 33.96 408 SER H C 1
ATOM 12750 O O . SER H 1 408 ? -16.987 35.467 -57.014 1.00 37.22 408 SER H O 1
ATOM 12753 N N . LYS H 1 409 ? -15.811 37.378 -57.202 1.00 34.60 409 LYS H N 1
ATOM 12754 C CA . LYS H 1 409 ? -14.960 36.921 -58.289 1.00 36.67 409 LYS H CA 1
ATOM 12755 C C . LYS H 1 409 ? -13.663 36.337 -57.739 1.00 33.64 409 LYS H C 1
ATOM 12756 O O . LYS H 1 409 ? -13.198 36.713 -56.661 1.00 33.71 409 LYS H O 1
ATOM 12762 N N . TRP H 1 410 ? -13.093 35.386 -58.485 1.00 35.65 410 TRP H N 1
ATOM 12763 C CA . TRP H 1 410 ? -11.900 34.688 -58.012 1.00 39.75 410 TRP H CA 1
ATOM 12764 C C . TRP H 1 410 ? -10.709 35.634 -57.875 1.00 36.72 410 TRP H C 1
ATOM 12765 O O . TRP H 1 410 ? -9.825 35.398 -57.041 1.00 34.27 410 TRP H O 1
ATOM 12776 N N . GLN H 1 411 ? -10.656 36.693 -58.690 1.00 33.50 411 GLN H N 1
ATOM 12777 C CA . GLN H 1 411 ? -9.536 37.628 -58.634 1.00 36.71 411 GLN H CA 1
ATOM 12778 C C . GLN H 1 411 ? -9.415 38.313 -57.278 1.00 40.47 411 GLN H C 1
ATOM 12779 O O . GLN H 1 411 ? -8.320 38.764 -56.923 1.00 45.59 411 GLN H O 1
ATOM 12785 N N . GLU H 1 412 ? -10.508 38.393 -56.509 1.00 34.72 412 GLU H N 1
ATOM 12786 C CA . GLU H 1 412 ? -10.439 38.998 -55.184 1.00 37.91 412 GLU H CA 1
ATOM 12787 C C . GLU H 1 412 ? -9.506 38.204 -54.285 1.00 34.22 412 GLU H C 1
ATOM 12788 O O . GLU H 1 412 ? -8.961 38.743 -53.315 1.00 35.99 412 GLU H O 1
ATOM 12794 N N . SER H 1 413 ? -9.335 36.916 -54.585 1.00 30.45 413 SER H N 1
ATOM 12795 C CA . SER H 1 413 ? -8.340 36.098 -53.900 1.00 35.19 413 SER H CA 1
ATOM 12796 C C . SER H 1 413 ? -6.946 36.709 -53.964 1.00 37.42 413 SER H C 1
ATOM 12797 O O . SER H 1 413 ? -6.189 36.647 -52.987 1.00 31.14 413 SER H O 1
ATOM 12800 N N . TYR H 1 414 ? -6.590 37.300 -55.104 1.00 36.48 414 TYR H N 1
ATOM 12801 C CA . TYR H 1 414 ? -5.206 37.642 -55.406 1.00 39.81 414 TYR H CA 1
ATOM 12802 C C . TYR H 1 414 ? -4.841 39.085 -55.080 1.00 41.46 414 TYR H C 1
ATOM 12803 O O . TYR H 1 414 ? -3.704 39.490 -55.342 1.00 46.77 414 TYR H O 1
ATOM 12812 N N . THR H 1 415 ? -5.756 39.868 -54.516 1.00 46.93 415 THR H N 1
ATOM 12813 C CA . THR H 1 415 ? -5.450 41.261 -54.186 1.00 40.29 415 THR H CA 1
ATOM 12814 C C . THR H 1 415 ? -4.448 41.355 -53.037 1.00 49.15 415 THR H C 1
ATOM 12815 O O . THR H 1 415 ? -4.656 40.788 -51.963 1.00 54.07 415 THR H O 1
#